Protein 3ZNU (pdb70)

Solvent-accessible surface area: 42369 Å² total; per-residue (Å²): 53,25,0,9,0,72,1,49,14,105,35,21,141,111,30,69,108,137,68,58,100,134,35,73,59,55,19,113,59,71,3,124,58,8,17,98,129,35,46,5,72,3,3,1,17,6,5,1,80,46,0,12,1,0,0,0,51,4,122,35,1,49,53,0,16,119,14,0,108,51,4,37,14,27,101,46,26,75,4,78,30,34,3,4,4,93,16,92,15,30,39,55,83,37,44,17,0,8,0,69,0,48,14,105,36,24,152,119,15,76,104,182,93,44,95,152,27,84,63,49,19,111,58,72,4,123,50,3,16,109,112,35,44,5,67,34,3,1,13,7,6,1,82,56,0,11,1,0,0,0,44,3,113,31,3,64,55,0,10,112,14,0,99,52,5,34,14,29,101,35,25,73,4,80,29,34,3,5,3,80,16,83,15,39,38,60,181,56,43,16,0,8,0,74,3,65,12,98,35,34,146,121,10,71,82,167,61,43,106,126,20,92,54,54,19,119,60,75,5,123,50,3,16,110,114,36,42,4,67,31,3,2,16,22,2,2,79,71,1,14,1,0,0,0,45,3,120,28,2,62,56,0,9,111,13,0,96,51,4,34,17,28,100,40,25,72,4,79,28,43,4,6,2,80,23,82,12,38,38,59,178,51,52,18,0,8,0,77,2,56,11,99,32,18,154,109,21,76,88,137,79,43,100,152,32,92,65,55,19,121,59,76,5,120,50,3,15,108,114,30,42,6,71,5,2,2,21,18,2,3,79,61,4,14,0,0,0,0,51,4,127,31,2,62,51,0,8,108,14,0,98,51,4,35,15,28,98,47,25,74,4,80,29,44,6,2,2,92,18,90,12,29,45,58,112,33,49,22,0,7,0,77,1,52,13,93,35,30,121,139,24,84,104,184,88,47,70,144,25,84,48,56,21,119,60,78,4,118,52,4,15,107,108,32,43,5,77,2,3,0,14,8,7,1,80,52,2,13,0,0,0,0,51,5,123,32,1,62,50,0,9,108,13,0,93,58,4,34,15,23,77,35,27,77,4,76,26,42,5,4,2,94,21,89,14,30,39,58,114,31,49,21,0,8,0,69,0,50,14,98,30,12,153,117,34,59,107,173,59,49,124,150,33,82,61,49,19,117,58,70,4,120,51,5,16,110,112,32,44,4,75,11,4,20,13,8,6,1,74,55,2,10,1,0,0,0,52,2,116,26,2,62,52,0,19,104,13,0,157,34,2,36,14,37,96,52,26,72,5,78,28,35,4,3,2,91,13,88,14,27,44,60,121,33,52,17,0,8,0,68,0,46,14,100,34,29,135,130,32,69,107,180,78,42,107,158,37,60,63,48,20,115,61,76,4,118,62,8,16,102,132,36,46,5,76,4,3,0,16,6,7,1,80,54,0,12,1,0,0,0,51,3,130,32,3,49,52,0,15,119,14,0,103,54,4,35,14,28,97,30,26,74,4,80,29,44,5,3,2,94,20,93,14,27,37,58,86,36,52,46,0,8,0,73,2,52,13,99,34,15,153,127,22,63,106,166,76,39,110,138,34,70,64,54,20,117,58,77,4,141,63,3,14,105,128,10,53,4,89,42,4,21,20,20,2,2,76,58,5,14,1,0,0,0,46,8,113,26,2,63,67,0,10,111,13,0,97,54,4,34,15,28,97,39,26,74,4,81,31,42,5,4,1,114,21,91,13,63,26,111,48,36,0,6,0,74,2,61,12,96,35,28,156,115,12,76,105,162,61,43,124,127,21,89,64,57,19,117,55,76,4,125,51,4,15,105,117,33,44,4,109,9,3,0,18,19,2,2,80,57,5,12,1,0,0,0,47,3,117,30,3,64,55,0,11,110,13,0,91,54,3,36,15,29,101,42,26,75,4,78,27,43,4,4,2,119,19,88,13,79,78,47,35,0,8,0,71,1,64,22,99,28,11,172,133,30,89,104,134,82,45,104,117,33,88,62,54,20,118,59,74,4,120,52,4,16,114,112,33,42,5,93,38,3,22,25,8,6,2,86,85,2,13,1,0,0,0,44,4,126,28,2,62,53,0,11,110,14,0,89,52,4,36,14,25,95,40,26,83,4,78,24,34,3,6,3,117,17,84,14,83,86

Nearest PDB structures (foldseek):
  3znu-assembly1_I  TM=1.010E+00  e=1.696E-18  Rhodococcus opacus
  4fpi-assembly1_C  TM=9.946E-01  e=2.366E-18  Rhodococcus opacus
  3zo7-assembly1_F  TM=9.969E-01  e=4.310E-18  Rhodococcus opacus
  3znj-assembly3_9  TM=1.002E+00  e=6.871E-18  Rhodococcus opacus
  3znj-assembly1_3  TM=9.911E-01  e=7.345E-18  Rhodococcus opacus

Secondary structure (DSSP, 8-state):
-EEEEEEEE---TT--HHHHHHHHHHHHHHHHHHHHTTSEEEEEEETTSSEEEEEEE-SSHHHHHHHHHTSTTGGGEEEEEEEEE--TT--S--/-EEEEEEEE---TT--HHHHHHHHHHHHHHHHHHHHHTSEEEEEEETTSSEEEEEEE-S-HHHHHHHHHHSTTGGGEEEEEEEEEE-TT--S--/-EEEEEEEE---TTS-HHHHHHHHHHHHHHHHHHHHHTSEEEEEEETT-SSEEEEEE-S-HHHHHHHHHTSTTGGGEEEEEEEEE--TT--S--/-EEEEEEEE---TT--HHHHHHHHHHHHHHHHHHHHHTSEEEEEEETTSSEEEEEEE-S-HHHHHHHHHHSTTGGGEEEEEEEEEE-TT--S--/-EEEEEEEE---TT--HHHHHHHHHHHHHHHHHHHHHTSEEEEEEETTSSEEEEEEE-S-HHHHHHHHHTSTTGGGEEEEEEEEEE-TT--S--/-EEEEEEEE---TT--HHHHHHHHHHHHHHHHHHHHHTSEEEEEEETTSSEEEEEEE-S-HHHHHHHHHHSTTGGGEEEEEEEEEE-TT--S--/-EEEEEEEE---TT--HHHHHHHHHHHHHHHHHHHHTTSEEEEEEETTSSEEEEEEE-SSHHHHHHHHHTSTTGGGEEEEEEEEE--TT--S--/-EEEEEEEE---TTS-HHHHHHHHHHHHHHHHHHHHHTSEEEEEEETTSSEEEEEEE-S-HHHHHHHHHHSTTGGGEEEEEEEEEE-TT---/-EEEEEEEE---TTS-HHHHHHHHHHHHHHHHHHHHHTSEEEEEEETTSSEEEEEEE-SSHHHHHHHHHHSTTGGGEEEEEEEEE--TT--/-EEEEEEEE---TT--HHHHHHHHHHHHHHHHHHHHHTSEEEEEEETTSSEEEEEEE-S-HHHHHHHHHTSTTGGGEEEEEEEEEE-TT--

Radius of gyration: 29.36 Å; Cα contacts (8 Å, |Δi|>4): 1779; chains: 10; bounding box: 72×72×75 Å

InterPro domains:
  IPR003464 Muconolactone delta-isomerase [PIRSF001486] (1-92)
  IPR011008 Dimeric alpha-beta barrel [SSF54909] (1-91)
  IPR026029 Muconolactone isomerase domain [PF02426] (1-89)

Structure (mmCIF, N/CA/C/O backbone):
data_3ZNU
#
_entry.id   3ZNU
#
_cell.length_a   78.242
_cell.length_b   103.574
_cell.length_c   141.667
_cell.angle_alpha   90.00
_cell.angle_beta   90.00
_cell.angle_gamma   90.00
#
_symmetry.space_group_name_H-M   'P 21 21 21'
#
loop_
_entity.id
_entity.type
_entity.pdbx_description
1 polymer '5-CHLOROMUCONOLACTONE DEHALOGENASE'
2 non-polymer 'CHLORIDE ION'
3 non-polymer 1,2-ETHANEDIOL
4 non-polymer 'MAGNESIUM ION'
5 water water
#
loop_
_atom_site.group_PDB
_atom_site.id
_atom_site.type_symbol
_atom_site.label_atom_id
_atom_site.label_alt_id
_atom_site.label_comp_id
_atom_site.label_asym_id
_atom_site.label_entity_id
_atom_site.label_seq_id
_atom_site.pdbx_PDB_ins_code
_atom_site.Cartn_x
_atom_site.Cartn_y
_atom_site.Cartn_z
_atom_site.occupancy
_atom_site.B_iso_or_equiv
_atom_site.auth_seq_id
_atom_site.auth_comp_id
_atom_site.auth_asym_id
_atom_site.auth_atom_id
_atom_site.pdbx_PDB_model_num
ATOM 1 N N . MET A 1 1 ? 33.551 70.888 2.411 1.00 21.20 1 MET A N 1
ATOM 2 C CA . MET A 1 1 ? 34.791 70.024 2.443 1.00 20.41 1 MET A CA 1
ATOM 3 C C . MET A 1 1 ? 34.571 69.215 3.764 1.00 14.98 1 MET A C 1
ATOM 4 O O . MET A 1 1 ? 34.269 69.771 4.819 1.00 12.93 1 MET A O 1
ATOM 20 N N . LEU A 1 2 ? 34.769 67.912 3.701 1.00 11.97 2 LEU A N 1
ATOM 21 C CA . LEU A 1 2 ? 34.671 67.041 4.856 1.00 14.44 2 LEU A CA 1
ATOM 22 C C . LEU A 1 2 ? 36.044 66.694 5.412 1.00 11.23 2 LEU A C 1
ATOM 23 O O . LEU A 1 2 ? 37.010 66.477 4.675 1.00 11.57 2 LEU A O 1
ATOM 39 N N . TYR A 1 3 ? 36.092 66.642 6.721 1.00 9.35 3 TYR A N 1
ATOM 40 C CA . TYR A 1 3 ? 37.273 66.225 7.437 1.00 10.65 3 TYR A CA 1
ATOM 41 C C . TYR A 1 3 ? 36.945 65.217 8.521 1.00 13.60 3 TYR A C 1
ATOM 42 O O . TYR A 1 3 ? 36.038 65.436 9.325 1.00 12.76 3 TYR A O 1
ATOM 60 N N . LEU A 1 4 ? 37.716 64.141 8.585 1.00 10.22 4 LEU A N 1
ATOM 61 C CA . LEU A 1 4 ? 37.622 63.220 9.698 1.00 9.87 4 LEU A CA 1
ATOM 62 C C . LEU A 1 4 ? 38.561 63.708 10.798 1.00 12.13 4 LEU A C 1
ATOM 63 O O . LEU A 1 4 ? 39.738 63.963 10.548 1.00 12.10 4 LEU A O 1
ATOM 79 N N . VAL A 1 5 ? 38.058 63.843 12.026 1.00 9.04 5 VAL A N 1
ATOM 80 C CA . VAL A 1 5 ? 38.834 64.430 13.105 1.00 9.92 5 VAL A CA 1
ATOM 81 C C . VAL A 1 5 ? 38.739 63.502 14.299 1.00 12.23 5 VAL A C 1
ATOM 82 O O . VAL A 1 5 ? 37.620 63.142 14.720 1.00 12.68 5 VAL A O 1
ATOM 95 N N . ARG A 1 6 ? 39.888 63.096 14.823 1.00 10.72 6 ARG A N 1
ATOM 96 C CA . ARG A 1 6 ? 39.953 62.356 16.090 1.00 10.36 6 ARG A CA 1
ATOM 97 C C . ARG A 1 6 ? 40.385 63.305 17.178 1.00 11.05 6 ARG A C 1
ATOM 98 O O . ARG A 1 6 ? 41.333 64.090 16.979 1.00 11.61 6 ARG A O 1
ATOM 119 N N . MET A 1 7 ? 39.709 63.247 18.343 1.00 10.74 7 MET A N 1
ATOM 120 C CA . MET A 1 7 ? 40.107 64.062 19.483 1.00 12.29 7 MET A CA 1
ATOM 121 C C . MET A 1 7 ? 40.212 63.187 20.718 1.00 13.76 7 MET A C 1
ATOM 122 O O . MET A 1 7 ? 39.330 62.365 20.943 1.00 13.95 7 MET A O 1
ATOM 136 N N . THR A 1 8 ? 41.312 63.321 21.465 1.00 11.42 8 THR A N 1
ATOM 137 C CA . THR A 1 8 ? 41.406 62.633 22.747 1.00 9.27 8 THR A CA 1
ATOM 138 C C . THR A 1 8 ? 41.554 63.728 23.797 1.00 14.44 8 THR A C 1
ATOM 139 O O . THR A 1 8 ? 42.226 64.728 23.584 1.00 15.81 8 THR A O 1
ATOM 150 N N . VAL A 1 9 ? 40.850 63.525 24.898 1.00 14.19 9 VAL A N 1
ATOM 151 C CA . VAL A 1 9 ? 40.722 64.544 25.933 1.00 11.52 9 VAL A CA 1
ATOM 152 C C . VAL A 1 9 ? 41.587 64.175 27.146 1.00 18.17 9 VAL A C 1
ATOM 153 O O . VAL A 1 9 ? 41.450 63.062 27.683 1.00 15.99 9 VAL A O 1
ATOM 166 N N . ASN A 1 10 ? 42.484 65.080 27.573 1.00 13.53 10 ASN A N 1
ATOM 167 C CA . ASN A 1 10 ? 43.257 64.900 28.817 1.00 14.48 10 ASN A CA 1
ATOM 168 C C . ASN A 1 10 ? 43.095 66.104 29.739 1.00 16.74 10 ASN A C 1
ATOM 169 O O . ASN A 1 10 ? 43.875 67.047 29.708 1.00 16.93 10 ASN A O 1
ATOM 180 N N . LEU A 1 11 ? 42.040 66.074 30.526 1.00 15.71 11 LEU A N 1
ATOM 181 C CA . LEU A 1 11 ? 41.756 67.195 31.428 1.00 18.93 11 LEU A CA 1
ATOM 182 C C . LEU A 1 11 ? 42.774 67.222 32.544 1.00 23.57 11 LEU A C 1
ATOM 183 O O . LEU A 1 11 ? 43.216 66.186 33.035 1.00 21.06 11 LEU A O 1
ATOM 199 N N . PRO A 1 12 ? 43.164 68.426 32.962 1.00 21.37 12 PRO A N 1
ATOM 200 C CA . PRO A 1 12 ? 44.109 68.546 34.068 1.00 25.79 12 PRO A CA 1
ATOM 201 C C . PRO A 1 12 ? 43.617 67.827 35.316 1.00 21.28 12 PRO A C 1
ATOM 202 O O . PRO A 1 12 ? 42.439 67.930 35.660 1.00 21.83 12 PRO A O 1
ATOM 213 N N . ARG A 1 13 ? 44.515 67.124 35.992 1.00 23.74 13 ARG A N 1
ATOM 214 C CA . ARG A 1 13 ? 44.147 66.395 37.194 1.00 30.87 13 ARG A CA 1
ATOM 215 C C . ARG A 1 13 ? 43.694 67.334 38.306 1.00 28.89 13 ARG A C 1
ATOM 216 O O . ARG A 1 13 ? 42.877 66.966 39.158 1.00 34.82 13 ARG A O 1
ATOM 237 N N . ASN A 1 14 ? 44.165 68.572 38.266 1.00 20.95 14 ASN A N 1
ATOM 238 C CA . ASN A 1 14 ? 43.844 69.489 39.359 1.00 29.00 14 ASN A CA 1
ATOM 239 C C . ASN A 1 14 ? 42.553 70.301 39.230 1.00 28.36 14 ASN A C 1
ATOM 240 O O . ASN A 1 14 ? 42.284 71.149 40.082 1.00 30.03 14 ASN A O 1
ATOM 251 N N . LEU A 1 15 ? 41.749 70.067 38.193 1.00 26.12 15 LEU A N 1
ATOM 252 C CA . LEU A 1 15 ? 40.454 70.743 38.104 1.00 24.84 15 LEU A CA 1
ATOM 253 C C . LEU A 1 15 ? 39.578 70.286 39.241 1.00 26.07 15 LEU A C 1
ATOM 254 O O . LEU A 1 15 ? 39.463 69.087 39.486 1.00 29.74 15 LEU A O 1
ATOM 270 N N . ASP A 1 16 ? 38.945 71.226 39.941 1.00 23.92 16 ASP A N 1
ATOM 271 C CA . ASP A 1 16 ? 38.031 70.824 41.004 1.00 23.05 16 ASP A CA 1
ATOM 272 C C . ASP A 1 16 ? 36.680 70.485 40.379 1.00 17.06 16 ASP A C 1
ATOM 273 O O . ASP A 1 16 ? 36.438 70.758 39.191 1.00 19.22 16 ASP A O 1
ATOM 282 N N . PRO A 1 17 ? 35.804 69.830 41.146 1.00 22.08 17 PRO A N 1
ATOM 283 C CA . PRO A 1 17 ? 34.556 69.344 40.566 1.00 19.29 17 PRO A CA 1
ATOM 284 C C . PRO A 1 17 ? 33.732 70.416 39.849 1.00 23.35 17 PRO A C 1
ATOM 285 O O . PRO A 1 17 ? 33.200 70.115 38.786 1.00 20.44 17 PRO A O 1
ATOM 296 N N . ARG A 1 18 ? 33.624 71.614 40.412 1.00 18.42 18 ARG A N 1
ATOM 297 C CA . ARG A 1 18 ? 32.850 72.663 39.767 1.00 16.48 18 ARG A CA 1
ATOM 298 C C . ARG A 1 18 ? 33.549 73.167 38.500 1.00 17.98 18 ARG A C 1
ATOM 299 O O . ARG A 1 18 ? 32.875 73.445 37.503 1.00 18.22 18 ARG A O 1
ATOM 320 N N . GLU A 1 19 ? 34.873 73.262 38.510 1.00 16.02 19 GLU A N 1
ATOM 321 C CA . GLU A 1 19 ? 35.595 73.650 37.308 1.00 15.69 19 GLU A CA 1
ATOM 322 C C . GLU A 1 19 ? 35.334 72.638 36.210 1.00 19.05 19 GLU A C 1
ATOM 323 O O . GLU A 1 19 ? 35.126 72.983 35.048 1.00 19.34 19 GLU A O 1
ATOM 335 N N . GLU A 1 20 ? 35.391 71.361 36.574 1.00 15.63 20 GLU A N 1
ATOM 336 C CA . GLU A 1 20 ? 35.195 70.301 35.630 1.00 16.87 20 GLU A CA 1
ATOM 337 C C . GLU A 1 20 ? 33.758 70.328 35.070 1.00 16.32 20 GLU A C 1
ATOM 338 O O . GLU A 1 20 ? 33.539 70.210 33.842 1.00 16.67 20 GLU A O 1
ATOM 350 N N . GLU A 1 21 ? 32.794 70.503 35.953 1.00 15.03 21 GLU A N 1
ATOM 351 C CA . GLU A 1 21 ? 31.389 70.559 35.574 1.00 13.88 21 GLU A CA 1
ATOM 352 C C . GLU A 1 21 ? 31.145 71.714 34.598 1.00 17.05 21 GLU A C 1
ATOM 353 O O . GLU A 1 21 ? 30.499 71.539 33.553 1.00 17.79 21 GLU A O 1
ATOM 365 N N . ARG A 1 22 ? 31.676 72.887 34.922 1.00 15.27 22 ARG A N 1
ATOM 366 C CA . ARG A 1 22 ? 31.475 74.036 34.041 1.00 16.70 22 ARG A CA 1
ATOM 367 C C . ARG A 1 22 ? 32.167 73.867 32.686 1.00 15.72 22 ARG A C 1
ATOM 368 O O . ARG A 1 22 ? 31.614 74.261 31.660 1.00 17.92 22 ARG A O 1
ATOM 389 N N . LEU A 1 23 ? 33.377 73.329 32.684 1.00 15.32 23 LEU A N 1
ATOM 390 C CA . LEU A 1 23 ? 34.108 73.151 31.424 1.00 18.33 23 LEU A CA 1
ATOM 391 C C . LEU A 1 23 ? 33.361 72.172 30.504 1.00 15.35 23 LEU A C 1
ATOM 392 O O . LEU A 1 23 ? 33.212 72.413 29.282 1.00 14.55 23 LEU A O 1
ATOM 408 N N . LYS A 1 24 ? 32.908 71.062 31.079 1.00 14.30 24 LYS A N 1
ATOM 409 C CA . LYS A 1 24 ? 32.162 70.066 30.329 1.00 14.98 24 LYS A CA 1
ATOM 410 C C . LYS A 1 24 ? 30.866 70.641 29.773 1.00 16.33 24 LYS A C 1
ATOM 411 O O . LYS A 1 24 ? 30.479 70.385 28.614 1.00 15.35 24 LYS A O 1
ATOM 430 N N . ALA A 1 25 ? 30.208 71.466 30.581 1.00 14.69 25 ALA A N 1
ATOM 431 C CA . ALA A 1 25 ? 28.971 72.087 30.159 1.00 15.40 25 ALA A CA 1
ATOM 432 C C . ALA A 1 25 ? 29.212 73.040 28.993 1.00 14.34 25 ALA A C 1
ATOM 433 O O . ALA A 1 25 ? 28.440 73.075 28.027 1.00 15.25 25 ALA A O 1
ATOM 440 N N . SER A 1 26 ? 30.285 73.817 29.101 1.00 14.03 26 SER A N 1
ATOM 441 C CA . SER A 1 26 ? 30.635 74.774 28.049 1.00 12.20 26 SER A CA 1
ATOM 442 C C . SER A 1 26 ? 30.981 74.052 26.749 1.00 13.41 26 SER A C 1
ATOM 443 O O . SER A 1 26 ? 30.624 74.524 25.673 1.00 15.25 26 SER A O 1
ATOM 451 N N . GLU A 1 27 ? 31.736 72.966 26.853 1.00 13.52 27 GLU A N 1
ATOM 452 C CA . GLU A 1 27 ? 32.110 72.166 25.696 1.00 12.17 27 GLU A CA 1
ATOM 453 C C . GLU A 1 27 ? 30.855 71.602 25.020 1.00 14.31 27 GLU A C 1
ATOM 454 O O . GLU A 1 27 ? 30.722 71.683 23.801 1.00 12.91 27 GLU A O 1
ATOM 466 N N . LYS A 1 28 ? 29.934 71.060 25.809 1.00 13.38 28 LYS A N 1
ATOM 467 C CA . LYS A 1 28 ? 28.711 70.484 25.276 1.00 14.19 28 LYS A CA 1
ATOM 468 C C . LYS A 1 28 ? 27.876 71.534 24.554 1.00 14.42 28 LYS A C 1
ATOM 469 O O . LYS A 1 28 ? 27.321 71.266 23.503 1.00 14.88 28 LYS A O 1
ATOM 488 N N . ALA A 1 29 ? 27.789 72.739 25.119 1.00 13.50 29 ALA A N 1
ATOM 489 C CA . ALA A 1 29 ? 27.006 73.803 24.520 1.00 13.13 29 ALA A CA 1
ATOM 490 C C . ALA A 1 29 ? 27.629 74.273 23.222 1.00 13.33 29 ALA A C 1
ATOM 491 O O . ALA A 1 29 ? 26.915 74.612 22.266 1.00 14.54 29 ALA A O 1
ATOM 498 N N . ARG A 1 30 ? 28.953 74.314 23.189 1.00 14.34 30 ARG A N 1
ATOM 499 C CA . ARG A 1 30 ? 29.663 74.721 21.966 1.00 13.86 30 ARG A CA 1
ATOM 500 C C . ARG A 1 30 ? 29.466 73.674 20.883 1.00 12.93 30 ARG A C 1
ATOM 501 O O . ARG A 1 30 ? 29.148 74.022 19.739 1.00 13.75 30 ARG A O 1
ATOM 522 N N . SER A 1 31 ? 29.591 72.387 21.230 1.00 11.90 31 SER A N 1
ATOM 523 C CA . SER A 1 31 ? 29.355 71.359 20.205 1.00 12.56 31 SER A CA 1
ATOM 524 C C . SER A 1 31 ? 27.885 71.324 19.721 1.00 11.57 31 SER A C 1
ATOM 525 O O . SER A 1 31 ? 27.617 71.006 18.562 1.00 11.99 31 SER A O 1
ATOM 533 N N . ARG A 1 32 ? 26.942 71.660 20.588 1.00 13.01 32 ARG A N 1
ATOM 534 C CA . ARG A 1 32 ? 25.542 71.736 20.185 1.00 10.90 32 ARG A CA 1
ATOM 535 C C . ARG A 1 32 ? 25.369 72.753 19.065 1.00 13.25 32 ARG A C 1
ATOM 536 O O . ARG A 1 32 ? 24.751 72.466 18.044 1.00 15.71 32 ARG A O 1
ATOM 557 N N . THR A 1 33 ? 25.876 73.961 19.281 1.00 14.17 33 THR A N 1
ATOM 558 C CA . THR A 1 33 ? 25.760 75.037 18.301 1.00 12.53 33 THR A CA 1
ATOM 559 C C . THR A 1 33 ? 26.373 74.630 16.977 1.00 13.62 33 THR A C 1
ATOM 560 O O . THR A 1 33 ? 25.758 74.831 15.911 1.00 14.95 33 THR A O 1
ATOM 571 N N . LEU A 1 34 ? 27.573 74.058 17.034 1.00 13.64 34 LEU A N 1
ATOM 572 C CA . LEU A 1 34 ? 28.267 73.669 15.815 1.00 11.88 34 LEU A CA 1
ATOM 573 C C . LEU A 1 34 ? 27.541 72.573 15.067 1.00 12.37 34 LEU A C 1
ATOM 574 O O . LEU A 1 34 ? 27.621 72.507 13.835 1.00 12.88 34 LEU A O 1
ATOM 590 N N . GLN A 1 35 ? 26.899 71.665 15.793 1.00 12.56 35 GLN A N 1
ATOM 591 C CA . GLN A 1 35 ? 26.101 70.629 15.136 1.00 12.06 35 GLN A CA 1
ATOM 592 C C . GLN A 1 35 ? 24.817 71.217 14.522 1.00 13.99 35 GLN A C 1
ATOM 593 O O . GLN A 1 35 ? 24.453 70.856 13.396 1.00 15.83 35 GLN A O 1
ATOM 607 N N . GLU A 1 36 ? 24.163 72.130 15.231 1.00 14.42 36 GLU A N 1
ATOM 608 C CA . GLU A 1 36 ? 22.938 72.749 14.768 1.00 13.97 36 GLU A CA 1
ATOM 609 C C . GLU A 1 36 ? 23.199 73.572 13.499 1.00 18.02 36 GLU A C 1
ATOM 610 O O . GLU A 1 36 ? 22.322 73.672 12.657 1.00 15.85 36 GLU A O 1
ATOM 622 N N . GLN A 1 37 ? 24.386 74.189 13.430 1.00 13.48 37 GLN A N 1
ATOM 623 C CA A GLN A 1 37 ? 24.687 75.050 12.285 0.50 27.43 37 GLN A CA 1
ATOM 624 C CA B GLN A 1 37 ? 24.883 75.046 12.330 0.50 10.76 37 GLN A CA 1
ATOM 625 C C . GLN A 1 37 ? 25.329 74.255 11.133 1.00 18.67 37 GLN A C 1
ATOM 626 O O . GLN A 1 37 ? 25.539 74.806 10.033 1.00 23.27 37 GLN A O 1
ATOM 653 N N . GLY A 1 38 ? 25.579 72.968 11.364 1.00 16.17 38 GLY A N 1
ATOM 654 C CA . GLY A 1 38 ? 25.968 72.040 10.320 1.00 20.24 38 GLY A CA 1
ATOM 655 C C . GLY A 1 38 ? 27.462 71.824 10.145 1.00 18.99 38 GLY A C 1
ATOM 656 O O . GLY A 1 38 ? 27.847 70.915 9.403 1.00 17.92 38 GLY A O 1
ATOM 660 N N . GLN A 1 39 ? 28.299 72.615 10.816 1.00 14.76 39 GLN A N 1
ATOM 661 C CA . GLN A 1 39 ? 29.736 72.445 10.656 1.00 12.50 39 GLN A CA 1
ATOM 662 C C . GLN A 1 39 ? 30.231 71.136 11.293 1.00 14.47 39 GLN A C 1
ATOM 663 O O . GLN A 1 39 ? 31.174 70.531 10.795 1.00 15.69 39 GLN A O 1
ATOM 677 N N . TRP A 1 40 ? 29.624 70.751 12.404 1.00 12.31 40 TRP A N 1
ATOM 678 C CA . TRP A 1 40 ? 30.011 69.524 13.099 1.00 10.47 40 TRP A CA 1
ATOM 679 C C . TRP A 1 40 ? 28.959 68.500 12.646 1.00 12.19 40 TRP A C 1
ATOM 680 O O . TRP A 1 40 ? 27.829 68.453 13.166 1.00 14.97 40 TRP A O 1
ATOM 701 N N . ARG A 1 41 ? 29.278 67.748 11.597 1.00 10.22 41 ARG A N 1
ATOM 702 C CA . ARG A 1 41 ? 28.271 66.966 10.899 1.00 9.39 41 ARG A CA 1
ATOM 703 C C . ARG A 1 41 ? 27.976 65.639 11.599 1.00 12.82 41 ARG A C 1
ATOM 704 O O . ARG A 1 41 ? 26.789 65.277 11.777 1.00 13.00 41 ARG A O 1
ATOM 725 N N . TYR A 1 42 ? 29.016 64.916 11.966 1.00 12.20 42 TYR A N 1
ATOM 726 C CA . TYR A 1 42 ? 28.881 63.660 12.705 1.00 14.11 42 TYR A CA 1
ATOM 727 C C . TYR A 1 42 ? 29.768 63.671 13.923 1.00 12.40 42 TYR A C 1
ATOM 728 O O . TYR A 1 42 ? 30.851 64.276 13.933 1.00 10.29 42 TYR A O 1
ATOM 746 N N . LEU A 1 43 ? 29.288 63.014 14.983 1.00 12.27 43 LEU A N 1
ATOM 747 C CA . LEU A 1 43 ? 30.000 62.966 16.266 1.00 10.16 43 LEU A CA 1
ATOM 748 C C . LEU A 1 43 ? 29.734 61.636 16.942 1.00 12.39 43 LEU A C 1
ATOM 749 O O . LEU A 1 43 ? 28.567 61.304 17.201 1.00 14.18 43 LEU A O 1
ATOM 765 N N . TRP A 1 44 ? 30.794 60.881 17.224 1.00 11.17 44 TRP A N 1
ATOM 766 C CA . TRP A 1 44 ? 30.686 59.628 17.942 1.00 11.02 44 TRP A CA 1
ATOM 767 C C . TRP A 1 44 ? 31.680 59.552 19.086 1.00 10.87 44 TRP A C 1
ATOM 768 O O . TRP A 1 44 ? 32.750 60.148 19.062 1.00 12.55 44 TRP A O 1
ATOM 789 N N . ARG A 1 45 ? 31.350 58.770 20.104 1.00 11.89 45 ARG A N 1
ATOM 790 C CA . ARG A 1 45 ? 32.319 58.510 21.167 1.00 10.62 45 ARG A CA 1
ATOM 791 C C . ARG A 1 45 ? 33.269 57.360 20.814 1.00 14.53 45 ARG A C 1
ATOM 792 O O . ARG A 1 45 ? 32.834 56.339 20.292 1.00 13.61 45 ARG A O 1
ATOM 813 N N . THR A 1 46 ? 34.562 57.530 21.117 1.00 11.47 46 THR A N 1
ATOM 814 C CA . THR A 1 46 ? 35.530 56.450 21.016 1.00 13.31 46 THR A CA 1
ATOM 815 C C . THR A 1 46 ? 35.332 55.499 22.196 1.00 12.32 46 THR A C 1
ATOM 816 O O . THR A 1 46 ? 35.625 55.840 23.326 1.00 15.18 46 THR A O 1
ATOM 827 N N . THR A 1 47 ? 34.805 54.309 21.912 1.00 13.67 47 THR A N 1
ATOM 828 C CA . THR A 1 47 ? 34.399 53.409 22.967 1.00 10.46 47 THR A CA 1
ATOM 829 C C . THR A 1 47 ? 35.558 53.076 23.905 1.00 13.26 47 THR A C 1
ATOM 830 O O . THR A 1 47 ? 36.646 52.640 23.474 1.00 14.65 47 THR A O 1
ATOM 841 N N . GLY A 1 48 ? 35.306 53.254 25.197 1.00 14.21 48 GLY A N 1
ATOM 842 C CA . GLY A 1 48 ? 36.301 53.029 26.228 1.00 14.95 48 GLY A CA 1
ATOM 843 C C . GLY A 1 48 ? 37.322 54.134 26.472 1.00 15.22 48 GLY A C 1
ATOM 844 O O . GLY A 1 48 ? 38.219 53.955 27.274 1.00 17.25 48 GLY A O 1
ATOM 848 N N . LYS A 1 49 ? 37.182 55.264 25.778 1.00 14.15 49 LYS A N 1
ATOM 849 C CA . LYS A 1 49 ? 38.174 56.325 25.884 1.00 14.07 49 LYS A CA 1
ATOM 850 C C . LYS A 1 49 ? 37.503 57.681 25.944 1.00 15.07 49 LYS A C 1
ATOM 851 O O . LYS A 1 49 ? 36.388 57.845 25.442 1.00 15.51 49 LYS A O 1
ATOM 870 N N . TYR A 1 50 ? 38.164 58.649 26.578 1.00 15.39 50 TYR A N 1
ATOM 871 C CA . TYR A 1 50 ? 37.621 59.982 26.649 1.00 12.44 50 TYR A CA 1
ATOM 872 C C . TYR A 1 50 ? 38.002 60.736 25.387 1.00 12.55 50 TYR A C 1
ATOM 873 O O . TYR A 1 50 ? 39.056 61.364 25.306 1.00 14.52 50 TYR A O 1
ATOM 891 N N . GLY A 1 51 ? 37.168 60.582 24.365 1.00 14.36 51 GLY A N 1
ATOM 892 C CA . GLY A 1 51 ? 37.498 61.138 23.079 1.00 14.37 51 GLY A CA 1
ATOM 893 C C . GLY A 1 51 ? 36.367 61.001 22.116 1.00 14.56 51 GLY A C 1
ATOM 894 O O . GLY A 1 51 ? 35.290 60.505 22.459 1.00 14.53 51 GLY A O 1
ATOM 898 N N . ASN A 1 52 ? 36.607 61.411 20.889 1.00 11.83 52 ASN A N 1
ATOM 899 C CA . ASN A 1 52 ? 35.560 61.342 19.879 1.00 11.72 52 ASN A CA 1
ATOM 900 C C . ASN A 1 52 ? 36.164 61.180 18.496 1.00 11.27 52 ASN A C 1
ATOM 901 O O . ASN A 1 52 ? 37.325 61.467 18.283 1.00 11.37 52 ASN A O 1
ATOM 912 N N . ILE A 1 53 ? 35.358 60.665 17.586 1.00 10.88 53 ILE A N 1
ATOM 913 C CA . ILE A 1 53 ? 35.591 60.694 16.144 1.00 9.15 53 ILE A CA 1
ATOM 914 C C . ILE A 1 53 ? 34.484 61.548 15.595 1.00 11.02 53 ILE A C 1
ATOM 915 O O . ILE A 1 53 ? 33.296 61.357 15.929 1.00 12.07 53 ILE A O 1
ATOM 931 N N . SER A 1 54 ? 34.872 62.535 14.790 1.00 9.49 54 SER A N 1
ATOM 932 C CA . SER A 1 54 ? 33.964 63.503 14.228 1.00 9.45 54 SER A CA 1
ATOM 933 C C . SER A 1 54 ? 34.167 63.678 12.735 1.00 10.50 54 SER A C 1
ATOM 934 O O . SER A 1 54 ? 35.257 63.437 12.223 1.00 10.28 54 SER A O 1
ATOM 942 N N . VAL A 1 55 ? 33.119 64.141 12.065 1.00 9.44 55 VAL A N 1
ATOM 943 C CA . VAL A 1 55 ? 33.235 64.607 10.681 1.00 8.88 55 VAL A CA 1
ATOM 944 C C . VAL A 1 55 ? 32.791 66.061 10.680 1.00 11.91 55 VAL A C 1
ATOM 945 O O . VAL A 1 55 ? 31.672 66.373 11.080 1.00 11.12 55 VAL A O 1
ATOM 958 N N . PHE A 1 56 ? 33.678 66.935 10.245 1.00 11.08 56 PHE A N 1
ATOM 959 C CA . PHE A 1 56 ? 33.341 68.340 10.092 1.00 9.51 56 PHE A CA 1
ATOM 960 C C . PHE A 1 56 ? 33.117 68.651 8.635 1.00 15.93 56 PHE A C 1
ATOM 961 O O . PHE A 1 56 ? 33.738 68.020 7.779 1.00 13.25 56 PHE A O 1
ATOM 978 N N . ASP A 1 57 ? 32.226 69.616 8.363 1.00 11.11 57 ASP A N 1
ATOM 979 C CA . ASP A 1 57 ? 31.874 70.016 7.020 1.00 10.80 57 ASP A CA 1
ATOM 980 C C . ASP A 1 57 ? 31.966 71.535 6.975 1.00 15.84 57 ASP A C 1
ATOM 981 O O . ASP A 1 57 ? 31.047 72.224 7.477 1.00 14.99 57 ASP A O 1
ATOM 990 N N . VAL A 1 58 ? 33.068 72.050 6.418 1.00 12.97 58 VAL A N 1
ATOM 991 C CA . VAL A 1 58 ? 33.347 73.472 6.413 1.00 11.89 58 VAL A CA 1
ATOM 992 C C . VAL A 1 58 ? 33.853 73.892 5.044 1.00 13.71 58 VAL A C 1
ATOM 993 O O . VAL A 1 58 ? 34.132 73.041 4.213 1.00 15.42 58 VAL A O 1
ATOM 1006 N N . ASN A 1 59 ? 33.994 75.195 4.833 1.00 12.75 59 ASN A N 1
ATOM 1007 C CA . ASN A 1 59 ? 34.398 75.719 3.523 1.00 12.37 59 ASN A CA 1
ATOM 1008 C C . ASN A 1 59 ? 35.881 76.020 3.369 1.00 12.20 59 ASN A C 1
ATOM 1009 O O . ASN A 1 59 ? 36.325 76.370 2.288 1.00 17.13 59 ASN A O 1
ATOM 1020 N N . SER A 1 60 ? 36.662 75.855 4.430 1.00 12.40 60 SER A N 1
ATOM 1021 C CA . SER A 1 60 ? 38.129 76.054 4.323 1.00 11.92 60 SER A CA 1
ATOM 1022 C C . SER A 1 60 ? 38.832 75.428 5.505 1.00 11.48 60 SER A C 1
ATOM 1023 O O . SER A 1 60 ? 38.197 75.183 6.551 1.00 12.23 60 SER A O 1
ATOM 1031 N N . HIS A 1 61 ? 40.141 75.149 5.337 1.00 11.53 61 HIS A N 1
ATOM 1032 C CA . HIS A 1 61 ? 40.959 74.660 6.439 1.00 12.36 61 HIS A CA 1
ATOM 1033 C C . HIS A 1 61 ? 40.901 75.662 7.570 1.00 11.95 61 HIS A C 1
ATOM 1034 O O . HIS A 1 61 ? 40.809 75.294 8.735 1.00 13.26 61 HIS A O 1
ATOM 1049 N N . ASP A 1 62 ? 41.014 76.944 7.243 1.00 11.17 62 ASP A N 1
ATOM 1050 C CA . ASP A 1 62 ? 40.968 77.956 8.278 1.00 12.17 62 ASP A CA 1
ATOM 1051 C C . ASP A 1 62 ? 39.683 78.000 9.113 1.00 13.07 62 ASP A C 1
ATOM 1052 O O . ASP A 1 62 ? 39.742 78.225 10.330 1.00 14.07 62 ASP A O 1
ATOM 1061 N N . GLU A 1 63 ? 38.551 77.769 8.467 1.00 12.25 63 GLU A N 1
ATOM 1062 C CA . GLU A 1 63 ? 37.293 77.655 9.189 1.00 12.84 63 GLU A CA 1
ATOM 1063 C C . GLU A 1 63 ? 37.362 76.494 10.199 1.00 10.86 63 GLU A C 1
ATOM 1064 O O . GLU A 1 63 ? 36.930 76.642 11.339 1.00 15.07 63 GLU A O 1
ATOM 1076 N N . LEU A 1 64 ? 37.866 75.333 9.768 1.00 10.49 64 LEU A N 1
ATOM 1077 C CA . LEU A 1 64 ? 37.985 74.212 10.706 1.00 10.63 64 LEU A CA 1
ATOM 1078 C C . LEU A 1 64 ? 38.932 74.555 11.853 1.00 10.54 64 LEU A C 1
ATOM 1079 O O . LEU A 1 64 ? 38.625 74.307 13.014 1.00 12.64 64 LEU A O 1
ATOM 1095 N N . HIS A 1 65 ? 40.070 75.169 11.518 1.00 11.08 65 HIS A N 1
ATOM 1096 C CA . HIS A 1 65 ? 41.055 75.503 12.503 1.00 11.33 65 HIS A CA 1
ATOM 1097 C C . HIS A 1 65 ? 40.470 76.450 13.587 1.00 10.69 65 HIS A C 1
ATOM 1098 O O . HIS A 1 65 ? 40.598 76.195 14.797 1.00 12.16 65 HIS A O 1
ATOM 1113 N N . GLU A 1 66 ? 39.764 77.483 13.156 1.00 12.68 66 GLU A N 1
ATOM 1114 C CA . GLU A 1 66 ? 39.155 78.396 14.129 1.00 13.44 66 GLU A CA 1
ATOM 1115 C C . GLU A 1 66 ? 38.104 77.721 14.991 1.00 14.79 66 GLU A C 1
ATOM 1116 O O . GLU A 1 66 ? 37.975 78.022 16.187 1.00 16.21 66 GLU A O 1
ATOM 1128 N N . ILE A 1 67 ? 37.352 76.798 14.405 1.00 12.27 67 ILE A N 1
ATOM 1129 C CA . ILE A 1 67 ? 36.322 76.072 15.152 1.00 13.07 67 ILE A CA 1
ATOM 1130 C C . ILE A 1 67 ? 37.004 75.201 16.207 1.00 12.89 67 ILE A C 1
ATOM 1131 O O . ILE A 1 67 ? 36.581 75.184 17.364 1.00 13.61 67 ILE A O 1
ATOM 1147 N N . LEU A 1 68 ? 38.055 74.481 15.843 1.00 11.66 68 LEU A N 1
ATOM 1148 C CA . LEU A 1 68 ? 38.703 73.601 16.826 1.00 10.07 68 LEU A CA 1
ATOM 1149 C C . LEU A 1 68 ? 39.338 74.462 17.940 1.00 14.19 68 LEU A C 1
ATOM 1150 O O . LEU A 1 68 ? 39.191 74.170 19.115 1.00 13.18 68 LEU A O 1
ATOM 1166 N N . TRP A 1 69 ? 40.042 75.523 17.549 1.00 12.75 69 TRP A N 1
ATOM 1167 C CA . TRP A 1 69 ? 40.680 76.409 18.528 1.00 16.29 69 TRP A CA 1
ATOM 1168 C C . TRP A 1 69 ? 39.663 77.019 19.497 1.00 20.64 69 TRP A C 1
ATOM 1169 O O . TRP A 1 69 ? 40.010 77.312 20.657 1.00 20.20 69 TRP A O 1
ATOM 1190 N N . SER A 1 70 ? 38.421 77.199 19.033 1.00 16.43 70 SER A N 1
ATOM 1191 C CA . SER A 1 70 ? 37.337 77.786 19.829 1.00 19.32 70 SER A CA 1
ATOM 1192 C C . SER A 1 70 ? 36.757 76.825 20.878 1.00 19.99 70 SER A C 1
ATOM 1193 O O . SER A 1 70 ? 35.944 77.244 21.708 1.00 18.49 70 SER A O 1
ATOM 1201 N N . LEU A 1 71 ? 37.097 75.540 20.816 1.00 15.15 71 LEU A N 1
ATOM 1202 C CA . LEU A 1 71 ? 36.465 74.593 21.715 1.00 13.64 71 LEU A CA 1
ATOM 1203 C C . LEU A 1 71 ? 37.006 74.811 23.118 1.00 13.54 71 LEU A C 1
ATOM 1204 O O . LEU A 1 71 ? 38.216 74.964 23.310 1.00 14.02 71 LEU A O 1
ATOM 1220 N N . PRO A 1 72 ? 36.109 74.830 24.099 1.00 13.47 72 PRO A N 1
ATOM 1221 C CA . PRO A 1 72 ? 36.550 74.904 25.497 1.00 14.52 72 PRO A CA 1
ATOM 1222 C C . PRO A 1 72 ? 37.604 73.876 25.847 1.00 17.10 72 PRO A C 1
ATOM 1223 O O . PRO A 1 72 ? 38.558 74.176 26.596 1.00 14.81 72 PRO A O 1
ATOM 1234 N N . PHE A 1 73 ? 37.481 72.682 25.285 1.00 14.38 73 PHE A N 1
ATOM 1235 C CA . PHE A 1 73 ? 38.435 71.613 25.562 1.00 13.48 73 PHE A CA 1
ATOM 1236 C C . PHE A 1 73 ? 39.761 71.782 24.850 1.00 14.40 73 PHE A C 1
ATOM 1237 O O . PHE A 1 73 ? 40.672 71.029 25.129 1.00 14.57 73 PHE A O 1
ATOM 1254 N N . PHE A 1 74 ? 39.890 72.715 23.897 1.00 12.48 74 PHE A N 1
ATOM 1255 C CA . PHE A 1 74 ? 41.065 72.690 23.023 1.00 13.86 74 PHE A CA 1
ATOM 1256 C C . PHE A 1 74 ? 42.447 72.549 23.683 1.00 13.22 74 PHE A C 1
ATOM 1257 O O . PHE A 1 74 ? 43.247 71.749 23.245 1.00 14.56 74 PHE A O 1
ATOM 1274 N N . PRO A 1 75 ? 42.712 73.286 24.776 1.00 14.49 75 PRO A N 1
ATOM 1275 C CA . PRO A 1 75 ? 44.032 73.170 25.420 1.00 19.11 75 PRO A CA 1
ATOM 1276 C C . PRO A 1 75 ? 44.346 71.757 25.912 1.00 19.83 75 PRO A C 1
ATOM 1277 O O . PRO A 1 75 ? 45.499 71.431 26.193 1.00 21.04 75 PRO A O 1
ATOM 1288 N N . TYR A 1 76 ? 43.303 70.944 26.041 1.00 13.04 76 TYR A N 1
ATOM 1289 C CA . TYR A 1 76 ? 43.386 69.601 26.622 1.00 14.35 76 TYR A CA 1
ATOM 1290 C C . TYR A 1 76 ? 43.213 68.505 25.587 1.00 15.94 76 TYR A C 1
ATOM 1291 O O . TYR A 1 76 ? 43.191 67.326 25.943 1.00 15.54 76 TYR A O 1
ATOM 1309 N N . LEU A 1 77 ? 43.144 68.886 24.302 1.00 12.61 77 LEU A N 1
ATOM 1310 C CA . LEU A 1 77 ? 42.899 67.913 23.229 1.00 12.18 77 LEU A CA 1
ATOM 1311 C C . LEU A 1 77 ? 44.153 67.509 22.470 1.00 15.01 77 LEU A C 1
ATOM 1312 O O . LEU A 1 77 ? 45.070 68.345 22.235 1.00 17.26 77 LEU A O 1
ATOM 1328 N N . THR A 1 78 ? 44.187 66.234 22.077 1.00 12.87 78 THR A N 1
ATOM 1329 C CA . THR A 1 78 ? 45.091 65.780 21.028 1.00 11.83 78 THR A CA 1
ATOM 1330 C C . THR A 1 78 ? 44.229 65.535 19.819 1.00 14.10 78 THR A C 1
ATOM 1331 O O . THR A 1 78 ? 43.240 64.799 19.891 1.00 15.24 78 THR A O 1
ATOM 1342 N N . ILE A 1 79 ? 44.573 66.208 18.730 1.00 11.59 79 ILE A N 1
ATOM 1343 C CA . ILE A 1 79 ? 43.718 66.248 17.540 1.00 9.42 79 ILE A CA 1
ATOM 1344 C C . ILE A 1 79 ? 44.462 65.715 16.314 1.00 19.66 79 ILE A C 1
ATOM 1345 O O . ILE A 1 79 ? 45.627 66.049 16.076 1.00 17.02 79 ILE A O 1
ATOM 1361 N N . ASP A 1 80 ? 43.783 64.885 15.535 1.00 11.70 80 ASP A N 1
ATOM 1362 C CA . ASP A 1 80 ? 44.287 64.458 14.229 1.00 13.75 80 ASP A CA 1
ATOM 1363 C C . ASP A 1 80 ? 43.242 64.827 13.199 1.00 15.32 80 ASP A C 1
ATOM 1364 O O . ASP A 1 80 ? 42.066 64.567 13.408 1.00 14.79 80 ASP A O 1
ATOM 1373 N N . VAL A 1 81 ? 43.662 65.402 12.076 1.00 13.09 81 VAL A N 1
ATOM 1374 C CA . VAL A 1 81 ? 42.743 65.862 11.032 1.00 11.46 81 VAL A CA 1
ATOM 1375 C C . VAL A 1 81 ? 43.089 65.179 9.713 1.00 14.01 81 VAL A C 1
ATOM 1376 O O . VAL A 1 81 ? 44.259 65.194 9.294 1.00 15.29 81 VAL A O 1
ATOM 1389 N N . GLU A 1 82 ? 42.079 64.615 9.072 1.00 11.60 82 GLU A N 1
ATOM 1390 C CA . GLU A 1 82 ? 42.260 63.899 7.794 1.00 12.20 82 GLU A CA 1
ATOM 1391 C C . GLU A 1 82 ? 41.217 64.342 6.804 1.00 10.34 82 GLU A C 1
ATOM 1392 O O . GLU A 1 82 ? 40.036 64.119 6.993 1.00 13.29 82 GLU A O 1
ATOM 1404 N N . PRO A 1 83 ? 41.630 64.931 5.683 1.00 10.41 83 PRO A N 1
ATOM 1405 C CA . PRO A 1 83 ? 40.672 65.311 4.652 1.00 9.38 83 PRO A CA 1
ATOM 1406 C C . PRO A 1 83 ? 40.004 64.106 4.036 1.00 14.16 83 PRO A C 1
ATOM 1407 O O . PRO A 1 83 ? 40.676 63.093 3.785 1.00 14.27 83 PRO A O 1
ATOM 1418 N N . LEU A 1 84 ? 38.697 64.210 3.807 1.00 11.63 84 LEU A N 1
ATOM 1419 C CA . LEU A 1 84 ? 37.928 63.171 3.138 1.00 11.33 84 LEU A CA 1
ATOM 1420 C C . LEU A 1 84 ? 37.433 63.660 1.791 1.00 14.78 84 LEU A C 1
ATOM 1421 O O . LEU A 1 84 ? 37.064 64.818 1.626 1.00 13.96 84 LEU A O 1
ATOM 1437 N N . SER A 1 85 ? 37.395 62.731 0.848 1.00 14.24 85 SER A N 1
ATOM 1438 C CA . SER A 1 85 ? 36.848 62.955 -0.486 1.00 16.64 85 SER A CA 1
ATOM 1439 C C . SER A 1 85 ? 35.611 62.081 -0.755 1.00 17.04 85 SER A C 1
ATOM 1440 O O . SER A 1 85 ? 35.379 61.064 -0.090 1.00 14.49 85 SER A O 1
ATOM 1448 N N . HIS A 1 86 ? 34.816 62.482 -1.733 1.00 18.37 86 HIS A N 1
ATOM 1449 C CA . HIS A 1 86 ? 33.662 61.693 -2.121 1.00 19.78 86 HIS A CA 1
ATOM 1450 C C . HIS A 1 86 ? 34.167 60.399 -2.743 1.00 18.02 86 HIS A C 1
ATOM 1451 O O . HIS A 1 86 ? 35.119 60.401 -3.527 1.00 21.81 86 HIS A O 1
ATOM 1466 N N . HIS A 1 87 ? 33.549 59.289 -2.363 1.00 15.08 87 HIS A N 1
ATOM 1467 C CA . HIS A 1 87 ? 33.927 57.979 -2.863 1.00 17.79 87 HIS A CA 1
ATOM 1468 C C . HIS A 1 87 ? 33.025 57.634 -4.055 1.00 17.71 87 HIS A C 1
ATOM 1469 O O . HIS A 1 87 ? 31.816 57.748 -3.970 1.00 17.86 87 HIS A O 1
ATOM 1484 N N . PRO A 1 88 ? 33.628 57.250 -5.174 1.00 17.81 88 PRO A N 1
ATOM 1485 C CA . PRO A 1 88 ? 32.854 56.975 -6.396 1.00 20.58 88 PRO A CA 1
ATOM 1486 C C . PRO A 1 88 ? 31.815 55.891 -6.232 1.00 22.42 88 PRO A C 1
ATOM 1487 O O . PRO A 1 88 ? 30.848 55.848 -6.995 1.00 22.59 88 PRO A O 1
ATOM 1498 N N . ALA A 1 89 ? 32.044 54.975 -5.297 1.00 19.51 89 ALA A N 1
ATOM 1499 C CA . ALA A 1 89 ? 31.070 53.930 -4.979 1.00 20.08 89 ALA A CA 1
ATOM 1500 C C . ALA A 1 89 ? 30.007 54.273 -3.954 1.00 20.61 89 ALA A C 1
ATOM 1501 O O . ALA A 1 89 ? 29.216 53.392 -3.588 1.00 19.15 89 ALA A O 1
ATOM 1508 N N . ARG A 1 90 ? 29.968 55.516 -3.477 1.00 17.02 90 ARG A N 1
ATOM 1509 C CA . ARG A 1 90 ? 28.997 55.898 -2.454 1.00 18.05 90 ARG A CA 1
ATOM 1510 C C . ARG A 1 90 ? 27.572 55.893 -3.001 1.00 20.10 90 ARG A C 1
ATOM 1511 O O . ARG A 1 90 ? 27.299 56.469 -4.042 1.00 22.75 90 ARG A O 1
ATOM 1532 N N . VAL A 1 91 ? 26.683 55.239 -2.260 1.00 20.15 91 VAL A N 1
ATOM 1533 C CA . VAL A 1 91 ? 25.223 55.294 -2.461 1.00 24.72 91 VAL A CA 1
ATOM 1534 C C . VAL A 1 91 ? 24.623 55.862 -1.165 1.00 30.10 91 VAL A C 1
ATOM 1535 O O . VAL A 1 91 ? 24.592 55.175 -0.141 1.00 32.80 91 VAL A O 1
ATOM 1548 N N . GLY A 1 92 ? 24.166 57.113 -1.199 1.00 33.00 92 GLY A N 1
ATOM 1549 C CA . GLY A 1 92 ? 23.627 57.764 -0.006 1.00 46.41 92 GLY A CA 1
ATOM 1550 C C . GLY A 1 92 ? 24.329 59.087 0.278 1.00 33.74 92 GLY A C 1
ATOM 1551 O O . GLY A 1 92 ? 25.161 59.523 -0.509 1.00 32.89 92 GLY A O 1
ATOM 1555 N N . LYS A 1 93 ? 24.015 59.719 1.409 1.00 29.74 93 LYS A N 1
ATOM 1556 C CA . LYS A 1 93 ? 24.597 61.027 1.703 1.00 38.73 93 LYS A CA 1
ATOM 1557 C C . LYS A 1 93 ? 25.998 60.937 2.294 1.00 32.57 93 LYS A C 1
ATOM 1558 O O . LYS A 1 93 ? 26.395 59.914 2.873 1.00 31.19 93 LYS A O 1
ATOM 1577 N N . ASP A 1 94 ? 26.761 62.019 2.140 1.00 26.59 94 ASP A N 1
ATOM 1578 C CA . ASP A 1 94 ? 28.113 62.060 2.700 1.00 26.52 94 ASP A CA 1
ATOM 1579 C C . ASP A 1 94 ? 28.100 62.520 4.160 1.00 39.52 94 ASP A C 1
ATOM 1580 O O . ASP A 1 94 ? 29.149 62.704 4.756 1.00 23.33 94 ASP A O 1
ATOM 1590 N N . MET B 1 1 ? 42.922 76.867 -1.038 1.00 17.85 1 MET B N 1
ATOM 1591 C CA . MET B 1 1 ? 43.502 76.529 0.287 1.00 16.55 1 MET B CA 1
ATOM 1592 C C . MET B 1 1 ? 44.728 75.620 0.134 1.00 13.09 1 MET B C 1
ATOM 1593 O O . MET B 1 1 ? 44.938 74.985 -0.907 1.00 13.83 1 MET B O 1
ATOM 1609 N N . LEU B 1 2 ? 45.520 75.551 1.190 1.00 10.91 2 LEU B N 1
ATOM 1610 C CA . LEU B 1 2 ? 46.847 74.995 1.074 1.00 9.49 2 LEU B CA 1
ATOM 1611 C C . LEU B 1 2 ? 46.958 73.623 1.707 1.00 12.43 2 LEU B C 1
ATOM 1612 O O . LEU B 1 2 ? 46.392 73.370 2.780 1.00 11.77 2 LEU B O 1
ATOM 1628 N N . TYR B 1 3 ? 47.708 72.763 1.038 1.00 11.49 3 TYR B N 1
ATOM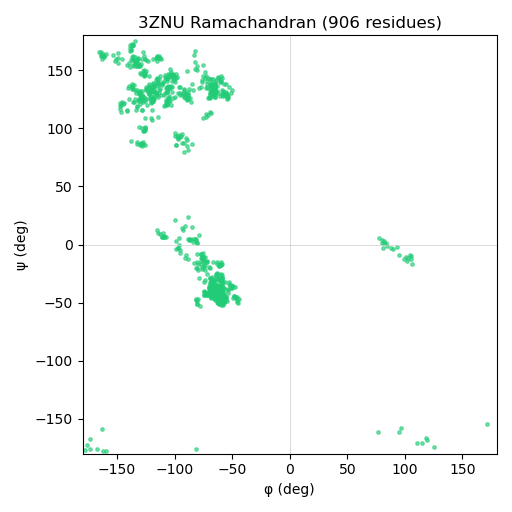 1629 C CA . TYR B 1 3 ? 47.978 71.420 1.524 1.00 9.66 3 TYR B CA 1
ATOM 1630 C C . TYR B 1 3 ? 49.449 71.119 1.401 1.00 13.50 3 TYR B C 1
ATOM 1631 O O . TYR B 1 3 ? 50.036 71.296 0.346 1.00 12.51 3 TYR B O 1
ATOM 1649 N N . LEU B 1 4 ? 50.034 70.634 2.478 1.00 12.12 4 LEU B N 1
ATOM 1650 C CA . LEU B 1 4 ? 51.397 70.115 2.422 1.00 11.05 4 LEU B CA 1
ATOM 1651 C C . LEU B 1 4 ? 51.307 68.637 2.065 1.00 11.93 4 LEU B C 1
ATOM 1652 O O . LEU B 1 4 ? 50.622 67.876 2.737 1.00 14.06 4 LEU B O 1
ATOM 1668 N N . VAL B 1 5 ? 51.994 68.247 0.998 1.00 11.04 5 VAL B N 1
ATOM 1669 C CA . VAL B 1 5 ? 51.879 66.902 0.452 1.00 9.55 5 VAL B CA 1
ATOM 1670 C C . VAL B 1 5 ? 53.258 66.290 0.293 1.00 13.04 5 VAL B C 1
ATOM 1671 O O . VAL B 1 5 ? 54.144 66.872 -0.355 1.00 13.17 5 VAL B O 1
ATOM 1684 N N . ARG B 1 6 ? 53.451 65.123 0.901 1.00 11.78 6 ARG B N 1
ATOM 1685 C CA . ARG B 1 6 ? 54.693 64.397 0.725 1.00 10.42 6 ARG B CA 1
ATOM 1686 C C . ARG B 1 6 ? 54.406 63.209 -0.178 1.00 11.43 6 ARG B C 1
ATOM 1687 O O . ARG B 1 6 ? 53.423 62.511 0.015 1.00 13.73 6 ARG B O 1
ATOM 1708 N N . MET B 1 7 ? 55.288 62.967 -1.160 1.00 11.54 7 MET B N 1
ATOM 1709 C CA . MET B 1 7 ? 55.157 61.807 -2.025 1.00 12.82 7 MET B CA 1
ATOM 1710 C C . MET B 1 7 ? 56.474 61.078 -2.115 1.00 15.60 7 MET B C 1
ATOM 1711 O O . MET B 1 7 ? 57.499 61.699 -2.336 1.00 17.50 7 MET B O 1
ATOM 1725 N N . THR B 1 8 ? 56.450 59.773 -1.888 1.00 13.30 8 THR B N 1
ATOM 1726 C CA . THR B 1 8 ? 57.655 58.977 -2.118 1.00 14.78 8 THR B CA 1
ATOM 1727 C C . THR B 1 8 ? 57.371 58.018 -3.259 1.00 17.26 8 THR B C 1
ATOM 1728 O O . THR B 1 8 ? 56.284 57.477 -3.364 1.00 17.16 8 THR B O 1
ATOM 1739 N N . VAL B 1 9 ? 58.363 57.837 -4.138 1.00 16.48 9 VAL B N 1
ATOM 1740 C CA . VAL B 1 9 ? 58.210 57.079 -5.395 1.00 17.70 9 VAL B CA 1
ATOM 1741 C C . VAL B 1 9 ? 58.902 55.721 -5.271 1.00 18.11 9 VAL B C 1
ATOM 1742 O O . VAL B 1 9 ? 60.071 55.642 -4.865 1.00 20.92 9 VAL B O 1
ATOM 1755 N N . ASN B 1 10 ? 58.172 54.654 -5.546 1.00 17.31 10 ASN B N 1
ATOM 1756 C CA . ASN B 1 10 ? 58.731 53.281 -5.602 1.00 17.33 10 ASN B CA 1
ATOM 1757 C C . ASN B 1 10 ? 58.302 52.633 -6.914 1.00 21.34 10 ASN B C 1
ATOM 1758 O O . ASN B 1 10 ? 57.280 51.938 -6.986 1.00 22.83 10 ASN B O 1
ATOM 1769 N N . LEU B 1 11 ? 59.087 52.867 -7.949 1.00 20.96 11 LEU B N 1
ATOM 1770 C CA . LEU B 1 11 ? 58.825 52.297 -9.253 1.00 24.58 11 LEU B CA 1
ATOM 1771 C C . LEU B 1 11 ? 59.219 50.843 -9.246 1.00 29.53 11 LEU B C 1
ATOM 1772 O O . LEU B 1 11 ? 60.218 50.475 -8.640 1.00 27.88 11 LEU B O 1
ATOM 1788 N N . PRO B 1 12 ? 58.429 50.008 -9.925 1.00 24.13 12 PRO B N 1
ATOM 1789 C CA . PRO B 1 12 ? 58.726 48.565 -9.971 1.00 24.22 12 PRO B CA 1
ATOM 1790 C C . PRO B 1 12 ? 60.085 48.280 -10.576 1.00 29.53 12 PRO B C 1
ATOM 1791 O O . PRO B 1 12 ? 60.501 48.912 -11.555 1.00 29.83 12 PRO B O 1
ATOM 1802 N N . ARG B 1 13 ? 60.756 47.298 -9.987 1.00 32.68 13 ARG B N 1
ATOM 1803 C CA . ARG B 1 13 ? 62.033 46.811 -10.462 1.00 39.01 13 ARG B CA 1
ATOM 1804 C C . ARG B 1 13 ? 61.928 46.332 -11.909 1.00 39.23 13 ARG B C 1
ATOM 1805 O O . ARG B 1 13 ? 62.848 46.506 -12.706 1.00 35.47 13 ARG B O 1
ATOM 1826 N N . ASN B 1 14 ? 60.792 45.726 -12.241 1.00 32.69 14 ASN B N 1
ATOM 1827 C CA . ASN B 1 14 ? 60.660 45.039 -13.524 1.00 38.18 14 ASN B CA 1
ATOM 1828 C C . ASN B 1 14 ? 60.054 45.916 -14.622 1.00 33.18 14 ASN B C 1
ATOM 1829 O O . ASN B 1 14 ? 59.659 45.411 -15.675 1.00 42.91 14 ASN B O 1
ATOM 1840 N N . LEU B 1 15 ? 60.002 47.226 -14.392 1.00 29.47 15 LEU B N 1
ATOM 1841 C CA . LEU B 1 15 ? 59.460 48.142 -15.398 1.00 26.45 15 LEU B CA 1
ATOM 1842 C C . LEU B 1 15 ? 60.366 48.119 -16.621 1.00 28.64 15 LEU B C 1
ATOM 1843 O O . LEU B 1 15 ? 61.577 48.278 -16.501 1.00 35.93 15 LEU B O 1
ATOM 1859 N N . ASP B 1 16 ? 59.780 47.878 -17.793 1.00 30.07 16 ASP B N 1
ATOM 1860 C CA . ASP B 1 16 ? 60.496 47.980 -19.062 1.00 33.16 16 ASP B CA 1
ATOM 1861 C C . ASP B 1 16 ? 61.119 49.381 -19.203 1.00 27.17 16 ASP B C 1
ATOM 1862 O O . ASP B 1 16 ? 60.455 50.394 -18.962 1.00 28.19 16 ASP B O 1
ATOM 1871 N N . PRO B 1 17 ? 62.414 49.451 -19.545 1.00 28.09 17 PRO B N 1
ATOM 1872 C CA . PRO B 1 17 ? 63.089 50.758 -19.562 1.00 25.72 17 PRO B CA 1
ATOM 1873 C C . PRO B 1 17 ? 62.423 51.750 -20.527 1.00 27.15 17 PRO B C 1
ATOM 1874 O O . PRO B 1 17 ? 62.419 52.950 -20.268 1.00 26.83 17 PRO B O 1
ATOM 1885 N N . ARG B 1 18 ? 61.872 51.255 -21.629 1.00 27.80 18 ARG B N 1
ATOM 1886 C CA . ARG B 1 18 ? 61.184 52.142 -22.563 1.00 27.68 18 ARG B CA 1
ATOM 1887 C C . ARG B 1 18 ? 59.940 52.721 -21.900 1.00 28.51 18 ARG B C 1
ATOM 1888 O O . ARG B 1 18 ? 59.579 53.876 -22.129 1.00 32.20 18 ARG B O 1
ATOM 1909 N N . GLU B 1 19 ? 59.293 51.942 -21.046 1.00 26.28 19 GLU B N 1
ATOM 1910 C CA . GLU B 1 19 ? 58.112 52.447 -20.356 1.00 20.95 19 GLU B CA 1
ATOM 1911 C C . GLU B 1 19 ? 58.523 53.421 -19.269 1.00 25.10 19 GLU B C 1
ATOM 1912 O O . GLU B 1 19 ? 57.902 54.472 -19.093 1.00 23.26 19 GLU B O 1
ATOM 1924 N N . GLU B 1 20 ? 59.564 53.062 -18.527 1.00 22.92 20 GLU B N 1
ATOM 1925 C CA . GLU B 1 20 ? 60.000 53.889 -17.424 1.00 24.86 20 GLU B CA 1
ATOM 1926 C C . GLU B 1 20 ? 60.403 55.296 -17.844 1.00 24.05 20 GLU B C 1
ATOM 1927 O O . GLU B 1 20 ? 60.050 56.285 -17.162 1.00 21.23 20 GLU B O 1
ATOM 1939 N N . GLU B 1 21 ? 61.174 55.408 -18.915 1.00 25.06 21 GLU B N 1
ATOM 1940 C CA . GLU B 1 21 ? 61.608 56.727 -19.371 1.00 25.34 21 GLU B CA 1
ATOM 1941 C C . GLU B 1 21 ? 60.410 57.574 -19.838 1.00 23.35 21 GLU B C 1
ATOM 1942 O O . GLU B 1 21 ? 60.381 58.780 -19.622 1.00 18.19 21 GLU B O 1
ATOM 1954 N N . ARG B 1 22 ? 59.427 56.946 -20.477 1.00 16.79 22 ARG B N 1
ATOM 1955 C CA . ARG B 1 22 ? 58.245 57.669 -20.912 1.00 18.92 22 ARG B CA 1
ATOM 1956 C C . ARG B 1 22 ? 57.320 57.998 -19.730 1.00 25.59 22 ARG B C 1
ATOM 1957 O O . ARG B 1 22 ? 56.651 59.013 -19.738 1.00 22.90 22 ARG B O 1
ATOM 1978 N N . LEU B 1 23 ? 57.276 57.139 -18.721 1.00 19.13 23 LEU B N 1
ATOM 1979 C CA . LEU B 1 23 ? 56.487 57.440 -17.540 1.00 19.81 23 LEU B CA 1
ATOM 1980 C C . LEU B 1 23 ? 57.053 58.650 -16.794 1.00 20.27 23 LEU B C 1
ATOM 1981 O O . LEU B 1 23 ? 56.296 59.540 -16.369 1.00 17.62 23 LEU B O 1
ATOM 1997 N N . LYS B 1 24 ? 58.386 58.698 -16.644 1.00 19.24 24 LYS B N 1
ATOM 1998 C CA . LYS B 1 24 ? 59.046 59.843 -16.030 1.00 17.75 24 LYS B CA 1
ATOM 1999 C C . LYS B 1 24 ? 58.808 61.109 -16.844 1.00 18.14 24 LYS B C 1
ATOM 2000 O O . LYS B 1 24 ? 58.530 62.158 -16.279 1.00 18.11 24 LYS B O 1
ATOM 2019 N N . ALA B 1 25 ? 58.895 61.032 -18.166 1.00 16.96 25 ALA B N 1
ATOM 2020 C CA . ALA B 1 25 ? 58.584 62.188 -19.006 1.00 20.96 25 ALA B CA 1
ATOM 2021 C C . ALA B 1 25 ? 57.129 62.639 -18.814 1.00 19.34 25 ALA B C 1
ATOM 2022 O O . ALA B 1 25 ? 56.866 63.845 -18.735 1.00 17.96 25 ALA B O 1
ATOM 2029 N N . SER B 1 26 ? 56.190 61.701 -18.742 1.00 17.48 26 SER B N 1
ATOM 2030 C CA . SER B 1 26 ? 54.785 62.117 -18.623 1.00 17.21 26 SER B CA 1
ATOM 2031 C C . SER B 1 26 ? 54.538 62.735 -17.254 1.00 13.36 26 SER B C 1
ATOM 2032 O O . SER B 1 26 ? 53.780 63.701 -17.150 1.00 16.16 26 SER B O 1
ATOM 2040 N N . GLU B 1 27 ? 55.177 62.202 -16.216 1.00 15.14 27 GLU B N 1
ATOM 2041 C CA . GLU B 1 27 ? 55.023 62.755 -14.859 1.00 16.34 27 GLU B CA 1
ATOM 2042 C C . GLU B 1 27 ? 55.547 64.193 -14.848 1.00 16.01 27 GLU B C 1
ATOM 2043 O O . GLU B 1 27 ? 54.903 65.086 -14.329 1.00 15.15 27 GLU B O 1
ATOM 2055 N N . LYS B 1 28 ? 56.728 64.411 -15.426 1.00 16.26 28 LYS B N 1
ATOM 2056 C CA . LYS B 1 28 ? 57.302 65.747 -15.471 1.00 13.28 28 LYS B CA 1
ATOM 2057 C C . LYS B 1 28 ? 56.417 66.713 -16.255 1.00 16.86 28 LYS B C 1
ATOM 2058 O O . LYS B 1 28 ? 56.226 67.853 -15.845 1.00 15.64 28 LYS B O 1
ATOM 2077 N N . ALA B 1 29 ? 55.846 66.253 -17.379 1.00 14.72 29 ALA B N 1
ATOM 2078 C CA . ALA B 1 29 ? 54.955 67.098 -18.155 1.00 14.15 29 ALA B CA 1
ATOM 2079 C C . ALA B 1 29 ? 53.699 67.464 -17.363 1.00 14.19 29 ALA B C 1
ATOM 2080 O O . ALA B 1 29 ? 53.234 68.597 -17.416 1.00 16.25 29 ALA B O 1
ATOM 2087 N N . ARG B 1 30 ? 53.167 66.501 -16.605 1.00 14.01 30 ARG B N 1
ATOM 2088 C CA . ARG B 1 30 ? 51.945 66.740 -15.862 1.00 11.64 30 ARG B CA 1
ATOM 2089 C C . ARG B 1 30 ? 52.209 67.722 -14.713 1.00 12.54 30 ARG B C 1
ATOM 2090 O O . ARG B 1 30 ? 51.425 68.629 -14.499 1.00 14.11 30 ARG B O 1
ATOM 2111 N N . SER B 1 31 ? 53.332 67.551 -14.015 1.00 12.41 31 SER B N 1
ATOM 2112 C CA . SER B 1 31 ? 53.652 68.502 -12.945 1.00 9.94 31 SER B CA 1
ATOM 2113 C C . SER B 1 31 ? 53.935 69.881 -13.492 1.00 11.38 31 SER B C 1
ATOM 2114 O O . SER B 1 31 ? 53.574 70.874 -12.852 1.00 13.69 31 SER B O 1
ATOM 2122 N N . ARG B 1 32 ? 54.510 69.957 -14.693 1.00 13.59 32 ARG B N 1
ATOM 2123 C CA . ARG B 1 32 ? 54.708 71.271 -15.334 1.00 15.37 32 ARG B CA 1
ATOM 2124 C C . ARG B 1 32 ? 53.384 71.984 -15.527 1.00 14.64 32 ARG B C 1
ATOM 2125 O O . ARG B 1 32 ? 53.235 73.157 -15.155 1.00 15.30 32 ARG B O 1
ATOM 2146 N N . THR B 1 33 ? 52.404 71.304 -16.128 1.00 14.73 33 THR B N 1
ATOM 2147 C CA . THR B 1 33 ? 51.108 71.903 -16.344 1.00 14.61 33 THR B CA 1
ATOM 2148 C C . THR B 1 33 ? 50.483 72.385 -15.029 1.00 15.41 33 THR B C 1
ATOM 2149 O O . THR B 1 33 ? 49.924 73.490 -14.928 1.00 16.00 33 THR B O 1
ATOM 2160 N N . LEU B 1 34 ? 50.574 71.553 -14.012 1.00 14.99 34 LEU B N 1
ATOM 2161 C CA . LEU B 1 34 ? 49.935 71.902 -12.760 1.00 9.45 34 LEU B CA 1
ATOM 2162 C C . LEU B 1 34 ? 50.618 73.057 -12.061 1.00 11.43 34 LEU B C 1
ATOM 2163 O O . LEU B 1 34 ? 49.960 73.827 -11.310 1.00 13.59 34 LEU B O 1
ATOM 2179 N N . GLN B 1 35 ? 51.935 73.160 -12.227 1.00 11.93 35 GLN B N 1
ATOM 2180 C CA . GLN B 1 35 ? 52.659 74.316 -11.677 1.00 11.50 35 GLN B CA 1
ATOM 2181 C C . GLN B 1 35 ? 52.339 75.598 -12.458 1.00 15.24 35 GLN B C 1
ATOM 2182 O O . GLN B 1 35 ? 52.139 76.669 -11.873 1.00 17.89 35 GLN B O 1
ATOM 2196 N N . GLU B 1 36 ? 52.300 75.484 -13.775 1.00 15.10 36 GLU B N 1
ATOM 2197 C CA . GLU B 1 36 ? 51.981 76.638 -14.613 1.00 17.33 36 GLU B CA 1
ATOM 2198 C C . GLU B 1 36 ? 50.616 77.202 -14.283 1.00 24.17 36 GLU B C 1
ATOM 2199 O O . GLU B 1 36 ? 50.444 78.429 -14.199 1.00 21.22 36 GLU B O 1
ATOM 2211 N N . GLN B 1 37 ? 49.657 76.312 -14.089 1.00 16.70 37 GLN B N 1
ATOM 2212 C CA . GLN B 1 37 ? 48.278 76.697 -13.755 1.00 18.45 37 GLN B CA 1
ATOM 2213 C C . GLN B 1 37 ? 48.096 77.181 -12.317 1.00 32.60 37 GLN B C 1
ATOM 2214 O O . GLN B 1 37 ? 47.089 77.803 -11.996 1.00 27.44 37 GLN B O 1
ATOM 2228 N N . GLY B 1 38 ? 49.028 76.845 -11.430 1.00 19.14 38 GLY B N 1
ATOM 2229 C CA . GLY B 1 38 ? 49.023 77.356 -10.088 1.00 19.02 38 GLY B CA 1
ATOM 2230 C C . GLY B 1 38 ? 48.571 76.359 -9.019 1.00 17.28 38 GLY B C 1
ATOM 2231 O O . GLY B 1 38 ? 48.739 76.635 -7.826 1.00 17.78 38 GLY B O 1
ATOM 2235 N N . GLN B 1 39 ? 47.987 75.233 -9.408 1.00 14.27 39 GLN B N 1
ATOM 2236 C CA . GLN B 1 39 ? 47.511 74.278 -8.398 1.00 12.73 39 GLN B CA 1
ATOM 2237 C C . GLN B 1 39 ? 48.660 73.650 -7.622 1.00 14.53 39 GLN B C 1
ATOM 2238 O O . GLN B 1 39 ? 48.552 73.376 -6.416 1.00 13.48 39 GLN B O 1
ATOM 2252 N N . TRP B 1 40 ? 49.771 73.417 -8.316 1.00 10.94 40 TRP B N 1
ATOM 2253 C CA . TRP B 1 40 ? 50.979 72.851 -7.679 1.00 9.14 40 TRP B CA 1
ATOM 2254 C C . TRP B 1 40 ? 51.846 74.064 -7.393 1.00 13.34 40 TRP B C 1
ATOM 2255 O O . TRP B 1 40 ? 52.569 74.549 -8.261 1.00 15.39 40 TRP B O 1
ATOM 2276 N N . ARG B 1 41 ? 51.734 74.608 -6.187 1.00 9.69 41 ARG B N 1
ATOM 2277 C CA A ARG B 1 41 ? 52.333 75.897 -5.877 0.50 8.75 41 ARG B CA 1
ATOM 2278 C CA B ARG B 1 41 ? 52.327 75.901 -5.876 0.50 9.59 41 ARG B CA 1
ATOM 2279 C C . ARG B 1 41 ? 53.824 75.808 -5.649 1.00 10.73 41 ARG B C 1
ATOM 2280 O O . ARG B 1 41 ? 54.593 76.545 -6.263 1.00 12.11 41 ARG B O 1
ATOM 2321 N N . TYR B 1 42 ? 54.244 74.906 -4.771 1.00 10.46 42 TYR B N 1
ATOM 2322 C CA . TYR B 1 42 ? 55.650 74.679 -4.491 1.00 12.37 42 TYR B CA 1
ATOM 2323 C C . TYR B 1 42 ? 55.969 73.210 -4.684 1.00 12.07 42 TYR B C 1
ATOM 2324 O O . TYR B 1 42 ? 55.162 72.314 -4.387 1.00 10.90 42 TYR B O 1
ATOM 2342 N N . LEU B 1 43 ? 57.187 72.958 -5.147 1.00 10.17 43 LEU B N 1
ATOM 2343 C CA . LEU B 1 43 ? 57.669 71.612 -5.403 1.00 7.82 43 LEU B CA 1
ATOM 2344 C C . LEU B 1 43 ? 59.147 71.573 -5.033 1.00 12.55 43 LEU B C 1
ATOM 2345 O O . LEU B 1 43 ? 59.940 72.296 -5.618 1.00 14.55 43 LEU B O 1
ATOM 2361 N N . TRP B 1 44 ? 59.503 70.688 -4.111 1.00 10.47 44 TRP B N 1
ATOM 2362 C CA . TRP B 1 44 ? 60.883 70.483 -3.672 1.00 10.15 44 TRP B CA 1
ATOM 2363 C C . TRP B 1 44 ? 61.184 69.002 -3.655 1.00 9.96 44 TRP B C 1
ATOM 2364 O O . TRP B 1 44 ? 60.279 68.153 -3.579 1.00 11.33 44 TRP B O 1
ATOM 2385 N N . ARG B 1 45 ? 62.463 68.684 -3.820 1.00 10.80 45 ARG B N 1
ATOM 2386 C CA . ARG B 1 45 ? 62.916 67.316 -3.717 1.00 14.33 45 ARG B CA 1
ATOM 2387 C C . ARG B 1 45 ? 63.417 67.059 -2.316 1.00 17.81 45 ARG B C 1
ATOM 2388 O O . ARG B 1 45 ? 64.197 67.833 -1.766 1.00 14.59 45 ARG B O 1
ATOM 2409 N N . THR B 1 46 ? 63.027 65.920 -1.771 1.00 17.12 46 THR B N 1
ATOM 2410 C CA . THR B 1 46 ? 63.524 65.472 -0.491 1.00 15.96 46 THR B CA 1
ATOM 2411 C C . THR B 1 46 ? 65.034 65.125 -0.663 1.00 12.72 46 THR B C 1
ATOM 2412 O O . THR B 1 46 ? 65.351 64.203 -1.355 1.00 15.85 46 THR B O 1
ATOM 2423 N N . THR B 1 47 ? 65.918 65.894 -0.034 1.00 16.60 47 THR B N 1
ATOM 2424 C CA . THR B 1 47 ? 67.376 65.705 -0.197 1.00 16.19 47 THR B CA 1
ATOM 2425 C C . THR B 1 47 ? 67.768 64.272 0.118 1.00 10.74 47 THR B C 1
ATOM 2426 O O . THR B 1 47 ? 67.518 63.763 1.252 1.00 15.21 47 THR B O 1
ATOM 2437 N N . GLY B 1 48 ? 68.445 63.648 -0.845 1.00 13.64 48 GLY B N 1
ATOM 2438 C CA . GLY B 1 48 ? 68.860 62.259 -0.778 1.00 13.09 48 GLY B CA 1
ATOM 2439 C C . GLY B 1 48 ? 67.812 61.215 -1.050 1.00 17.02 48 GLY B C 1
ATOM 2440 O O . GLY B 1 48 ? 68.115 60.026 -0.935 1.00 15.16 48 GLY B O 1
ATOM 2444 N N . LYS B 1 49 ? 66.615 61.629 -1.442 1.00 16.29 49 LYS B N 1
ATOM 2445 C CA . LYS B 1 49 ? 65.537 60.664 -1.601 1.00 14.97 49 LYS B CA 1
ATOM 2446 C C . LYS B 1 49 ? 64.737 60.873 -2.897 1.00 14.12 49 LYS B C 1
ATOM 2447 O O . LYS B 1 49 ? 64.730 61.945 -3.449 1.00 18.55 49 LYS B O 1
ATOM 2466 N N . TYR B 1 50 ? 64.129 59.804 -3.403 1.00 15.31 50 TYR B N 1
ATOM 2467 C CA . TYR B 1 50 ? 63.290 59.903 -4.576 1.00 14.64 50 TYR B CA 1
ATOM 2468 C C . TYR B 1 50 ? 61.890 60.196 -4.095 1.00 17.62 50 TYR B C 1
ATOM 2469 O O . TYR B 1 50 ? 61.019 59.298 -3.841 1.00 19.04 50 TYR B O 1
ATOM 2487 N N . GLY B 1 51 ? 61.667 61.476 -3.886 1.00 16.25 51 GLY B N 1
ATOM 2488 C CA . GLY B 1 51 ? 60.318 61.863 -3.524 1.00 24.01 51 GLY B CA 1
ATOM 2489 C C . GLY B 1 51 ? 60.221 63.347 -3.632 1.00 25.11 51 GLY B C 1
ATOM 2490 O O . GLY B 1 51 ? 61.161 64.004 -4.053 1.00 21.27 51 GLY B O 1
ATOM 2494 N N . ASN B 1 52 ? 59.074 63.882 -3.247 1.00 15.81 52 ASN B N 1
ATOM 2495 C CA . ASN B 1 52 ? 58.921 65.316 -3.259 1.00 12.42 52 ASN B CA 1
ATOM 2496 C C . ASN B 1 52 ? 58.134 65.744 -2.049 1.00 15.74 52 ASN B C 1
ATOM 2497 O O . ASN B 1 52 ? 57.449 64.923 -1.440 1.00 15.24 52 ASN B O 1
ATOM 2508 N N . ILE B 1 53 ? 58.367 66.981 -1.675 1.00 12.85 53 ILE B N 1
ATOM 2509 C CA . ILE B 1 53 ? 57.544 67.705 -0.724 1.00 13.12 53 ILE B CA 1
ATOM 2510 C C . ILE B 1 53 ? 56.995 68.879 -1.468 1.00 13.04 53 ILE B C 1
ATOM 2511 O O . ILE B 1 53 ? 57.732 69.651 -2.110 1.00 12.95 53 ILE B O 1
ATOM 2527 N N . SER B 1 54 ? 55.674 69.001 -1.405 1.00 9.34 54 SER B N 1
ATOM 2528 C CA . SER B 1 54 ? 54.958 69.964 -2.189 1.00 11.19 54 SER B CA 1
ATOM 2529 C C . SER B 1 54 ? 53.914 70.737 -1.395 1.00 11.42 54 SER B C 1
ATOM 2530 O O . SER B 1 54 ? 53.449 70.263 -0.361 1.00 11.27 54 SER B O 1
ATOM 2538 N N . VAL B 1 55 ? 53.552 71.920 -1.898 1.00 10.77 55 VAL B N 1
ATOM 2539 C CA . VAL B 1 55 ? 52.383 72.631 -1.449 1.00 9.21 55 VAL B CA 1
ATOM 2540 C C . VAL B 1 55 ? 51.426 72.804 -2.611 1.00 8.66 55 VAL B C 1
ATOM 2541 O O . VAL B 1 55 ? 51.773 73.334 -3.677 1.00 11.27 55 VAL B O 1
ATOM 2554 N N . PHE B 1 56 ? 50.216 72.323 -2.407 1.00 10.23 56 PHE B N 1
ATOM 2555 C CA . PHE B 1 56 ? 49.151 72.482 -3.383 1.00 12.16 56 PHE B CA 1
ATOM 2556 C C . PHE B 1 56 ? 48.214 73.565 -2.903 1.00 13.20 56 PHE B C 1
ATOM 2557 O O . PHE B 1 56 ? 47.990 73.731 -1.711 1.00 11.20 56 PHE B O 1
ATOM 2574 N N . ASP B 1 57 ? 47.681 74.315 -3.859 1.00 11.29 57 ASP B N 1
ATOM 2575 C CA . ASP B 1 57 ? 46.725 75.374 -3.609 1.00 11.86 57 ASP B CA 1
ATOM 2576 C C . ASP B 1 57 ? 45.533 75.076 -4.501 1.00 11.84 57 ASP B C 1
ATOM 2577 O O . ASP B 1 57 ? 45.562 75.341 -5.740 1.00 14.21 57 ASP B O 1
ATOM 2586 N N . VAL B 1 58 ? 44.511 74.456 -3.904 1.00 9.91 58 VAL B N 1
ATOM 2587 C CA . VAL B 1 58 ? 43.348 74.011 -4.646 1.00 11.46 58 VAL B CA 1
ATOM 2588 C C . VAL B 1 58 ? 42.106 74.320 -3.844 1.00 13.35 58 VAL B C 1
ATOM 2589 O O . VAL B 1 58 ? 42.186 74.594 -2.640 1.00 16.30 58 VAL B O 1
ATOM 2602 N N . ASN B 1 59 ? 40.941 74.219 -4.476 1.00 11.72 59 ASN B N 1
ATOM 2603 C CA . ASN B 1 59 ? 39.745 74.718 -3.811 1.00 11.93 59 ASN B CA 1
ATOM 2604 C C . ASN B 1 59 ? 38.914 73.678 -3.081 1.00 12.64 59 ASN B C 1
ATOM 2605 O O . ASN B 1 59 ? 37.946 74.036 -2.455 1.00 14.17 59 ASN B O 1
ATOM 2616 N N . SER B 1 60 ? 39.287 72.400 -3.141 1.00 10.84 60 SER B N 1
ATOM 2617 C CA . SER B 1 60 ? 38.560 71.370 -2.405 1.00 9.16 60 SER B CA 1
ATOM 2618 C C . SER B 1 60 ? 39.416 70.126 -2.262 1.00 10.28 60 SER B C 1
ATOM 2619 O O . SER B 1 60 ? 40.368 69.953 -3.021 1.00 11.94 60 SER B O 1
ATOM 2627 N N . HIS B 1 61 ? 39.057 69.260 -1.312 1.00 9.59 61 HIS B N 1
ATOM 2628 C CA . HIS B 1 61 ? 39.699 67.955 -1.162 1.00 7.44 61 HIS B CA 1
ATOM 2629 C C . HIS B 1 61 ? 39.510 67.131 -2.411 1.00 10.85 61 HIS B C 1
ATOM 2630 O O . HIS B 1 61 ? 40.444 66.459 -2.879 1.00 12.55 61 HIS B O 1
ATOM 2645 N N . ASP B 1 62 ? 38.326 67.182 -2.975 1.00 10.48 62 ASP B N 1
ATOM 2646 C CA . ASP B 1 62 ? 38.060 66.403 -4.193 1.00 11.06 62 ASP B CA 1
ATOM 2647 C C . ASP B 1 62 ? 38.947 66.833 -5.359 1.00 13.71 62 ASP B C 1
ATOM 2648 O O . ASP B 1 62 ? 39.413 65.976 -6.161 1.00 14.52 62 ASP B O 1
ATOM 2657 N N . GLU B 1 63 ? 39.178 68.137 -5.496 1.00 14.19 63 GLU B N 1
ATOM 2658 C CA . GLU B 1 63 ? 40.073 68.631 -6.524 1.00 13.57 63 GLU B CA 1
ATOM 2659 C C . GLU B 1 63 ? 41.485 68.104 -6.298 1.00 13.39 63 GLU B C 1
ATOM 2660 O O . GLU B 1 63 ? 42.146 67.681 -7.260 1.00 14.55 63 GLU B O 1
ATOM 2672 N N . LEU B 1 64 ? 41.951 68.120 -5.051 1.00 12.33 64 LEU B N 1
ATOM 2673 C CA . LEU B 1 64 ? 43.281 67.617 -4.782 1.00 9.59 64 LEU B CA 1
ATOM 2674 C C . LEU B 1 64 ? 43.347 66.117 -5.090 1.00 10.27 64 LEU B C 1
ATOM 2675 O O . LEU B 1 64 ? 44.307 65.623 -5.711 1.00 12.28 64 LEU B O 1
ATOM 2691 N N . HIS B 1 65 ? 42.322 65.391 -4.684 1.00 11.15 65 HIS B N 1
ATOM 2692 C CA . HIS B 1 65 ? 42.297 63.944 -4.926 1.00 9.88 65 HIS B CA 1
ATOM 2693 C C . HIS B 1 65 ? 42.397 63.626 -6.423 1.00 10.39 65 HIS B C 1
ATOM 2694 O O . HIS B 1 65 ? 43.174 62.760 -6.861 1.00 13.68 65 HIS B O 1
ATOM 2709 N N . GLU B 1 66 ? 41.587 64.322 -7.216 1.00 10.64 66 GLU B N 1
ATOM 2710 C CA . GLU B 1 66 ? 41.581 64.073 -8.645 1.00 15.12 66 GLU B CA 1
ATOM 2711 C C . GLU B 1 66 ? 42.948 64.410 -9.243 1.00 15.04 66 GLU B C 1
ATOM 2712 O O . GLU B 1 66 ? 43.421 63.705 -10.134 1.00 14.71 66 GLU B O 1
ATOM 2724 N N . ILE B 1 67 ? 43.581 65.478 -8.757 1.00 13.44 67 ILE B N 1
ATOM 2725 C CA . ILE B 1 67 ? 44.900 65.847 -9.256 1.00 11.78 67 ILE B CA 1
ATOM 2726 C C . ILE B 1 67 ? 45.924 64.755 -8.961 1.00 14.76 67 ILE B C 1
ATOM 2727 O O . ILE B 1 67 ? 46.709 64.347 -9.824 1.00 13.48 67 ILE B O 1
ATOM 2743 N N . LEU B 1 68 ? 45.921 64.271 -7.723 1.00 10.58 68 LEU B N 1
ATOM 2744 C CA . LEU B 1 68 ? 46.900 63.249 -7.365 1.00 10.53 68 LEU B CA 1
ATOM 2745 C C . LEU B 1 68 ? 46.629 61.949 -8.121 1.00 12.41 68 LEU B C 1
ATOM 2746 O O . LEU B 1 68 ? 47.564 61.326 -8.616 1.00 13.49 68 LEU B O 1
ATOM 2762 N N . TRP B 1 69 ? 45.366 61.548 -8.209 1.00 13.02 69 TRP B N 1
ATOM 2763 C CA . TRP B 1 69 ? 45.001 60.306 -8.903 1.00 15.61 69 TRP B CA 1
ATOM 2764 C C . TRP B 1 69 ? 45.397 60.419 -10.369 1.00 20.55 69 TRP B C 1
ATOM 2765 O O . TRP B 1 69 ? 45.692 59.395 -11.007 1.00 25.20 69 TRP B O 1
ATOM 2786 N N . SER B 1 70 ? 45.397 61.638 -10.905 1.00 15.41 70 SER B N 1
ATOM 2787 C CA . SER B 1 70 ? 45.777 61.885 -12.323 1.00 23.70 70 SER B CA 1
ATOM 2788 C C . SER B 1 70 ? 47.260 61.682 -12.619 1.00 23.24 70 SER B C 1
ATOM 2789 O O . SER B 1 70 ? 47.668 61.562 -13.794 1.00 20.83 70 SER B O 1
ATOM 2797 N N . LEU B 1 71 ? 48.102 61.708 -11.599 1.00 14.74 71 LEU B N 1
ATOM 2798 C CA . LEU B 1 71 ? 49.523 61.713 -11.882 1.00 11.21 71 LEU B CA 1
ATOM 2799 C C . LEU B 1 71 ? 49.933 60.386 -12.466 1.00 15.15 71 LEU B C 1
ATOM 2800 O O . LEU B 1 71 ? 49.522 59.314 -11.981 1.00 15.28 71 LEU B O 1
ATOM 2816 N N . PRO B 1 72 ? 50.779 60.423 -13.497 1.00 16.04 72 PRO B N 1
ATOM 2817 C CA . PRO B 1 72 ? 51.302 59.171 -14.034 1.00 16.81 72 PRO B CA 1
ATOM 2818 C C . PRO B 1 72 ? 51.944 58.278 -12.969 1.00 15.71 72 PRO B C 1
ATOM 2819 O O . PRO B 1 72 ? 51.846 57.053 -13.070 1.00 16.63 72 PRO B O 1
ATOM 2830 N N . PHE B 1 73 ? 52.578 58.878 -11.974 1.00 15.15 73 PHE B N 1
ATOM 2831 C CA . PHE B 1 73 ? 53.265 58.126 -10.930 1.00 17.26 73 PHE B CA 1
ATOM 2832 C C . PHE B 1 73 ? 52.296 57.526 -9.875 1.00 14.55 73 PHE B C 1
ATOM 2833 O O . PHE B 1 73 ? 52.700 56.734 -9.029 1.00 16.08 73 PHE B O 1
ATOM 2850 N N . PHE B 1 74 ? 51.034 57.927 -9.882 1.00 15.87 74 PHE B N 1
ATOM 2851 C CA . PHE B 1 74 ? 50.171 57.608 -8.743 1.00 15.59 74 PHE B CA 1
ATOM 2852 C C . PHE B 1 74 ? 50.201 56.165 -8.220 1.00 13.95 74 PHE B C 1
ATOM 2853 O O . PHE B 1 74 ? 50.301 55.958 -7.019 1.00 15.85 74 PHE B O 1
ATOM 2870 N N . PRO B 1 75 ? 50.142 55.166 -9.115 1.00 15.69 75 PRO B N 1
ATOM 2871 C CA . PRO B 1 75 ? 50.154 53.776 -8.637 1.00 21.24 75 PRO B CA 1
ATOM 2872 C C . PRO B 1 75 ? 51.406 53.420 -7.866 1.00 20.95 75 PRO B C 1
ATOM 2873 O O . PRO B 1 75 ? 51.390 52.429 -7.135 1.00 24.63 75 PRO B O 1
ATOM 2884 N N . TYR B 1 76 ? 52.464 54.217 -8.004 1.00 17.91 76 TYR B N 1
ATOM 2885 C CA . TYR B 1 76 ? 53.744 53.953 -7.372 1.00 17.20 76 TYR B CA 1
ATOM 2886 C C . TYR B 1 76 ? 54.081 54.918 -6.233 1.00 16.76 76 TYR B C 1
ATOM 2887 O O . TYR B 1 76 ? 55.169 54.876 -5.672 1.00 20.57 76 TYR B O 1
ATOM 2905 N N . LEU B 1 77 ? 53.128 55.774 -5.874 1.00 17.68 77 LEU B N 1
ATOM 2906 C CA . LEU B 1 77 ? 53.363 56.756 -4.832 1.00 15.17 77 LEU B CA 1
ATOM 2907 C C . LEU B 1 77 ? 52.844 56.370 -3.464 1.00 16.37 77 LEU B C 1
ATOM 2908 O O . LEU B 1 77 ? 51.788 55.748 -3.351 1.00 18.81 77 LEU B O 1
ATOM 2924 N N . THR B 1 78 ? 53.589 56.757 -2.435 1.00 17.63 78 THR B N 1
ATOM 2925 C CA . THR B 1 78 ? 53.089 56.796 -1.076 1.00 15.82 78 THR B CA 1
ATOM 2926 C C . THR B 1 78 ? 52.884 58.272 -0.765 1.00 12.86 78 THR B C 1
ATOM 2927 O O . THR B 1 78 ? 53.819 59.084 -0.867 1.00 15.61 78 THR B O 1
ATOM 2938 N N . ILE B 1 79 ? 51.655 58.613 -0.390 1.00 14.02 79 ILE B N 1
ATOM 2939 C CA . ILE B 1 79 ? 51.269 60.015 -0.266 1.00 13.21 79 ILE B CA 1
ATOM 2940 C C . ILE B 1 79 ? 50.780 60.364 1.140 1.00 14.31 79 ILE B C 1
ATOM 2941 O O . ILE B 1 79 ? 49.962 59.647 1.724 1.00 16.20 79 ILE B O 1
ATOM 2957 N N . ASP B 1 80 ? 51.264 61.473 1.683 1.00 13.70 80 ASP B N 1
ATOM 2958 C CA . ASP B 1 80 ? 50.719 62.025 2.949 1.00 12.88 80 ASP B CA 1
ATOM 2959 C C . ASP B 1 80 ? 50.181 63.416 2.678 1.00 14.14 80 ASP B C 1
ATOM 2960 O O . ASP B 1 80 ? 50.893 64.228 2.089 1.00 14.83 80 ASP B O 1
ATOM 2969 N N . VAL B 1 81 ? 48.950 63.697 3.123 1.00 12.81 81 VAL B N 1
ATOM 2970 C CA . VAL B 1 81 ? 48.297 64.994 2.882 1.00 9.43 81 VAL B CA 1
ATOM 2971 C C . VAL B 1 81 ? 48.028 65.675 4.200 1.00 14.08 81 VAL B C 1
ATOM 2972 O O . VAL B 1 81 ? 47.381 65.086 5.085 1.00 15.14 81 VAL B O 1
ATOM 2985 N N . GLU B 1 82 ? 48.502 66.908 4.359 1.00 8.97 82 GLU B N 1
ATOM 2986 C CA . GLU B 1 82 ? 48.284 67.671 5.574 1.00 9.22 82 GLU B CA 1
ATOM 2987 C C . GLU B 1 82 ? 47.706 69.063 5.288 1.00 11.07 82 GLU B C 1
ATOM 2988 O O . GLU B 1 82 ? 48.354 69.902 4.670 1.00 13.98 82 GLU B O 1
ATOM 3000 N N . PRO B 1 83 ? 46.483 69.340 5.748 1.00 10.59 83 PRO B N 1
ATOM 3001 C CA . PRO B 1 83 ? 45.969 70.685 5.570 1.00 9.33 83 PRO B CA 1
ATOM 3002 C C . PRO B 1 83 ? 46.742 71.736 6.344 1.00 15.68 83 PRO B C 1
ATOM 3003 O O . PRO B 1 83 ? 47.096 71.522 7.519 1.00 15.19 83 PRO B O 1
ATOM 3014 N N . LEU B 1 84 ? 46.972 72.864 5.681 1.00 10.73 84 LEU B N 1
ATOM 3015 C CA . LEU B 1 84 ? 47.649 74.007 6.282 1.00 10.72 84 LEU B CA 1
ATOM 3016 C C . LEU B 1 84 ? 46.709 75.147 6.507 1.00 14.19 84 LEU B C 1
ATOM 3017 O O . LEU B 1 84 ? 45.877 75.424 5.667 1.00 12.40 84 LEU B O 1
ATOM 3033 N N . SER B 1 85 ? 46.847 75.811 7.648 1.00 11.36 85 SER B N 1
ATOM 3034 C CA . SER B 1 85 ? 46.091 77.011 7.965 1.00 12.38 85 SER B CA 1
ATOM 3035 C C . SER B 1 85 ? 46.950 78.255 8.114 1.00 15.14 85 SER B C 1
ATOM 3036 O O . SER B 1 85 ? 48.160 78.190 8.292 1.00 13.50 85 SER B O 1
ATOM 3044 N N . HIS B 1 86 ? 46.300 79.400 8.040 1.00 13.87 86 HIS B N 1
ATOM 3045 C CA . HIS B 1 86 ? 46.918 80.675 8.355 1.00 11.68 86 HIS B CA 1
ATOM 3046 C C . HIS B 1 86 ? 47.443 80.703 9.777 1.00 13.52 86 HIS B C 1
ATOM 3047 O O . HIS B 1 86 ? 46.753 80.308 10.727 1.00 15.42 86 HIS B O 1
ATOM 3062 N N . HIS B 1 87 ? 48.669 81.171 9.939 1.00 11.89 87 HIS B N 1
ATOM 3063 C CA . HIS B 1 87 ? 49.273 81.371 11.232 1.00 11.38 87 HIS B CA 1
ATOM 3064 C C . HIS B 1 87 ? 49.083 82.820 11.639 1.00 12.73 87 HIS B C 1
ATOM 3065 O O . HIS B 1 87 ? 49.368 83.719 10.894 1.00 14.19 87 HIS B O 1
ATOM 3080 N N . PRO B 1 88 ? 48.593 83.050 12.856 1.00 13.14 88 PRO B N 1
ATOM 3081 C CA . PRO B 1 88 ? 48.332 84.443 13.248 1.00 19.37 88 PRO B CA 1
ATOM 3082 C C . PRO B 1 88 ? 49.566 85.354 13.239 1.00 19.62 88 PRO B C 1
ATOM 3083 O O . PRO B 1 88 ? 49.441 86.578 13.186 1.00 16.51 88 PRO B O 1
ATOM 3094 N N . ALA B 1 89 ? 50.740 84.774 13.436 1.00 13.40 89 ALA B N 1
ATOM 3095 C CA . ALA B 1 89 ? 52.001 85.508 13.397 1.00 13.55 89 ALA B CA 1
ATOM 3096 C C . ALA B 1 89 ? 52.578 85.690 11.999 1.00 12.43 89 ALA B C 1
ATOM 3097 O O . ALA B 1 89 ? 53.644 86.301 11.844 1.00 14.21 89 ALA B O 1
ATOM 3104 N N . ARG B 1 90 ? 51.850 85.257 10.979 1.00 13.79 90 ARG B N 1
ATOM 3105 C CA . ARG B 1 90 ? 52.346 85.422 9.615 1.00 11.21 90 ARG B CA 1
ATOM 3106 C C . ARG B 1 90 ? 52.430 86.888 9.207 1.00 17.58 90 ARG B C 1
ATOM 3107 O O . ARG B 1 90 ? 51.470 87.649 9.366 1.00 16.62 90 ARG B O 1
ATOM 3128 N N . VAL B 1 91 ? 53.593 87.255 8.699 1.00 11.40 91 VAL B N 1
ATOM 3129 C CA . VAL B 1 91 ? 53.832 88.570 8.083 1.00 14.15 91 VAL B CA 1
ATOM 3130 C C . VAL B 1 91 ? 53.956 88.363 6.581 1.00 17.33 91 VAL B C 1
ATOM 3131 O O . VAL B 1 91 ? 54.826 87.615 6.115 1.00 17.10 91 VAL B O 1
ATOM 3144 N N . GLY B 1 92 ? 53.067 89.000 5.814 1.00 17.39 92 GLY B N 1
ATOM 3145 C CA . GLY B 1 92 ? 52.979 88.725 4.399 1.00 15.48 92 GLY B CA 1
ATOM 3146 C C . GLY B 1 92 ? 51.898 87.725 3.995 1.00 16.56 92 GLY B C 1
ATOM 3147 O O . GLY B 1 92 ? 50.941 87.499 4.732 1.00 19.96 92 GLY B O 1
ATOM 3151 N N . LYS B 1 93 ? 52.071 87.123 2.831 1.00 18.14 93 LYS B N 1
ATOM 3152 C CA . LYS B 1 93 ? 51.024 86.309 2.254 1.00 17.10 93 LYS B CA 1
ATOM 3153 C C . LYS B 1 93 ? 51.133 84.846 2.725 1.00 19.63 93 LYS B C 1
ATOM 3154 O O . LYS B 1 93 ? 52.235 84.365 3.002 1.00 20.28 93 LYS B O 1
ATOM 3173 N N . ASP B 1 94 ? 50.007 84.132 2.840 1.00 19.30 94 ASP B N 1
ATOM 3174 C CA . ASP B 1 94 ? 50.076 82.703 3.168 1.00 22.68 94 ASP B CA 1
ATOM 3175 C C . ASP B 1 94 ? 50.621 81.942 1.961 1.00 37.08 94 ASP B C 1
ATOM 3176 O O . ASP B 1 94 ? 50.412 82.338 0.820 1.00 29.49 94 ASP B O 1
ATOM 3186 N N . MET C 1 1 ? 69.675 78.381 1.130 1.00 17.19 1 MET C N 1
ATOM 3187 C CA . MET C 1 1 ? 69.282 76.928 1.189 1.00 19.11 1 MET C CA 1
ATOM 3188 C C . MET C 1 1 ? 67.964 76.876 1.950 1.00 13.34 1 MET C C 1
ATOM 3189 O O . MET C 1 1 ? 67.768 77.650 2.887 1.00 13.86 1 MET C O 1
ATOM 3205 N N . LEU C 1 2 ? 67.121 75.920 1.570 1.00 11.77 2 LEU C N 1
ATOM 3206 C CA . LEU C 1 2 ? 65.776 75.802 2.116 1.00 9.84 2 LEU C CA 1
ATOM 3207 C C . LEU C 1 2 ? 65.686 74.621 3.077 1.00 11.39 2 LEU C C 1
ATOM 3208 O O . LEU C 1 2 ? 66.311 73.547 2.868 1.00 11.60 2 LEU C O 1
ATOM 3224 N N . TYR C 1 3 ? 64.919 74.816 4.138 1.00 8.63 3 TYR C N 1
ATOM 3225 C CA . TYR C 1 3 ? 64.657 73.788 5.118 1.00 10.01 3 TYR C CA 1
ATOM 3226 C C . TYR C 1 3 ? 63.192 73.797 5.484 1.00 12.53 3 TYR C C 1
ATOM 3227 O O . TYR C 1 3 ? 62.637 74.861 5.735 1.00 13.18 3 TYR C O 1
ATOM 3245 N N . LEU C 1 4 ? 62.587 72.610 5.563 1.00 9.62 4 LEU C N 1
ATOM 3246 C CA . LEU C 1 4 ? 61.259 72.467 6.081 1.00 10.68 4 LEU C CA 1
ATOM 3247 C C . LEU C 1 4 ? 61.405 72.215 7.584 1.00 11.90 4 LEU C C 1
ATOM 3248 O O . LEU C 1 4 ? 62.080 71.279 7.974 1.00 12.28 4 LEU C O 1
ATOM 3264 N N . VAL C 1 5 ? 60.740 73.020 8.421 1.00 9.45 5 VAL C N 1
ATOM 3265 C CA . VAL C 1 5 ? 60.931 72.974 9.862 1.00 10.89 5 VAL C CA 1
ATOM 3266 C C . VAL C 1 5 ? 59.580 72.892 10.500 1.00 13.63 5 VAL C C 1
ATOM 3267 O O . VAL C 1 5 ? 58.707 73.765 10.288 1.00 13.81 5 VAL C O 1
ATOM 3280 N N . ARG C 1 6 ? 59.379 71.837 11.261 1.00 11.00 6 ARG C N 1
ATOM 3281 C CA . ARG C 1 6 ? 58.131 71.672 12.022 1.00 11.72 6 ARG C CA 1
ATOM 3282 C C . ARG C 1 6 ? 58.398 71.966 13.485 1.00 14.31 6 ARG C C 1
ATOM 3283 O O . ARG C 1 6 ? 59.409 71.521 14.039 1.00 14.73 6 ARG C O 1
ATOM 3304 N N . MET C 1 7 ? 57.516 72.717 14.128 1.00 12.32 7 MET C N 1
ATOM 3305 C CA . MET C 1 7 ? 57.681 73.045 15.541 1.00 14.77 7 MET C CA 1
ATOM 3306 C C . MET C 1 7 ? 56.400 72.777 16.305 1.00 15.12 7 MET C C 1
ATOM 3307 O O . MET C 1 7 ? 55.332 73.266 15.931 1.00 17.80 7 MET C O 1
ATOM 3321 N N . THR C 1 8 ? 56.508 71.962 17.348 1.00 14.59 8 THR C N 1
ATOM 3322 C CA . THR C 1 8 ? 55.387 71.696 18.242 1.00 16.29 8 THR C CA 1
ATOM 3323 C C . THR C 1 8 ? 55.678 72.389 19.572 1.00 18.55 8 THR C C 1
ATOM 3324 O O . THR C 1 8 ? 56.764 72.266 20.102 1.00 18.97 8 THR C O 1
ATOM 3335 N N . VAL C 1 9 ? 54.692 73.142 20.057 1.00 19.73 9 VAL C N 1
ATOM 3336 C CA . VAL C 1 9 ? 54.827 73.975 21.257 1.00 18.89 9 VAL C CA 1
ATOM 3337 C C . VAL C 1 9 ? 54.128 73.344 22.450 1.00 24.52 9 VAL C C 1
ATOM 3338 O O . VAL C 1 9 ? 52.941 73.042 22.398 1.00 26.44 9 VAL C O 1
ATOM 3351 N N . ASN C 1 10 ? 54.874 73.141 23.516 1.00 21.54 10 ASN C N 1
ATOM 3352 C CA . ASN C 1 10 ? 54.316 72.621 24.761 1.00 22.11 10 ASN C CA 1
ATOM 3353 C C . ASN C 1 10 ? 54.700 73.547 25.895 1.00 23.00 10 ASN C C 1
ATOM 3354 O O . ASN C 1 10 ? 55.719 73.362 26.565 1.00 27.92 10 ASN C O 1
ATOM 3365 N N . LEU C 1 11 ? 53.890 74.574 26.101 1.00 26.75 11 LEU C N 1
ATOM 3366 C CA . LEU C 1 11 ? 54.154 75.483 27.200 1.00 32.28 11 LEU C CA 1
ATOM 3367 C C . LEU C 1 11 ? 53.700 74.767 28.461 1.00 33.39 11 LEU C C 1
ATOM 3368 O O . LEU C 1 11 ? 52.640 74.152 28.481 1.00 38.56 11 LEU C O 1
ATOM 3384 N N . PRO C 1 12 ? 54.513 74.822 29.518 1.00 35.18 12 PRO C N 1
ATOM 3385 C CA . PRO C 1 12 ? 54.110 74.101 30.729 1.00 56.38 12 PRO C CA 1
ATOM 3386 C C . PRO C 1 12 ? 52.851 74.694 31.390 1.00 41.97 12 PRO C C 1
ATOM 3387 O O . PRO C 1 12 ? 52.643 75.912 31.396 1.00 36.07 12 PRO C O 1
ATOM 3398 N N . ARG C 1 13 ? 52.004 73.818 31.920 1.00 48.89 13 ARG C N 1
ATOM 3399 C CA . ARG C 1 13 ? 50.766 74.252 32.548 1.00 68.29 13 ARG C CA 1
ATOM 3400 C C . ARG C 1 13 ? 51.063 75.143 33.746 1.00 60.55 13 ARG C C 1
ATOM 3401 O O . ARG C 1 13 ? 50.392 76.162 33.958 1.00 43.83 13 ARG C O 1
ATOM 3422 N N . ASN C 1 14 ? 52.077 74.765 34.521 1.00 41.89 14 ASN C N 1
ATOM 3423 C CA . ASN C 1 14 ? 52.447 75.550 35.699 1.00 58.19 14 ASN C CA 1
ATOM 3424 C C . ASN C 1 14 ? 53.258 76.791 35.348 1.00 63.82 14 ASN C C 1
ATOM 3425 O O . ASN C 1 14 ? 53.764 77.484 36.230 1.00 42.03 14 ASN C O 1
ATOM 3436 N N . LEU C 1 15 ? 53.380 77.088 34.060 1.00 42.59 15 LEU C N 1
ATOM 3437 C CA . LEU C 1 15 ? 54.053 78.315 33.669 1.00 28.30 15 LEU C CA 1
ATOM 3438 C C . LEU C 1 15 ? 53.266 79.497 34.198 1.00 29.49 15 LEU C C 1
ATOM 3439 O O . LEU C 1 15 ? 52.035 79.520 34.106 1.00 36.46 15 LEU C O 1
ATOM 3455 N N . ASP C 1 16 ? 53.985 80.469 34.753 1.00 44.40 16 ASP C N 1
ATOM 3456 C CA . ASP C 1 16 ? 53.364 81.661 35.310 1.00 33.28 16 ASP C CA 1
ATOM 3457 C C . ASP C 1 16 ? 52.613 82.371 34.200 1.00 53.22 16 ASP C C 1
ATOM 3458 O O . ASP C 1 16 ? 53.197 82.643 33.151 1.00 36.62 16 ASP C O 1
ATOM 3467 N N . PRO C 1 17 ? 51.323 82.680 34.415 1.00 72.75 17 PRO C N 1
ATOM 3468 C CA . PRO C 1 17 ? 50.522 83.312 33.353 1.00 60.39 17 PRO C CA 1
ATOM 3469 C C . PRO C 1 17 ? 51.099 84.645 32.863 1.00 52.58 17 PRO C C 1
ATOM 3470 O O . PRO C 1 17 ? 50.934 84.994 31.689 1.00 40.04 17 PRO C O 1
ATOM 3481 N N . ARG C 1 18 ? 51.769 85.381 33.744 1.00 45.67 18 ARG C N 1
ATOM 3482 C CA . ARG C 1 18 ? 52.339 86.679 33.366 1.00 30.27 18 ARG C CA 1
ATOM 3483 C C . ARG C 1 18 ? 53.597 86.471 32.502 1.00 64.37 18 ARG C C 1
ATOM 3484 O O . ARG C 1 18 ? 53.819 87.175 31.517 1.00 38.10 18 ARG C O 1
ATOM 3505 N N . GLU C 1 19 ? 54.424 85.499 32.869 1.00 40.68 19 GLU C N 1
ATOM 3506 C CA . GLU C 1 19 ? 55.611 85.166 32.055 1.00 34.23 19 GLU C CA 1
ATOM 3507 C C . GLU C 1 19 ? 55.178 84.617 30.700 1.00 31.55 19 GLU C C 1
ATOM 3508 O O . GLU C 1 19 ? 55.855 84.817 29.680 1.00 33.89 19 GLU C O 1
ATOM 3520 N N . GLU C 1 20 ? 54.047 83.924 30.686 1.00 29.27 20 GLU C N 1
ATOM 3521 C CA . GLU C 1 20 ? 53.555 83.304 29.472 1.00 38.91 20 GLU C CA 1
ATOM 3522 C C . GLU C 1 20 ? 53.204 84.398 28.485 1.00 37.54 20 GLU C C 1
ATOM 3523 O O . GLU C 1 20 ? 53.482 84.287 27.289 1.00 30.10 20 GLU C O 1
ATOM 3535 N N . GLU C 1 21 ? 52.590 85.469 28.981 1.00 26.75 21 GLU C N 1
ATOM 3536 C CA . GLU C 1 21 ? 52.255 86.565 28.093 1.00 28.56 21 GLU C CA 1
ATOM 3537 C C . GLU C 1 21 ? 53.499 87.263 27.549 1.00 37.41 21 GLU C C 1
ATOM 3538 O O . GLU C 1 21 ? 53.550 87.609 26.374 1.00 30.01 21 GLU C O 1
ATOM 3550 N N . ARG C 1 22 ? 54.523 87.443 28.377 1.00 29.89 22 ARG C N 1
ATOM 3551 C CA . ARG C 1 22 ? 55.740 88.083 27.903 1.00 28.27 22 ARG C CA 1
ATOM 3552 C C . ARG C 1 22 ? 56.425 87.200 26.856 1.00 27.80 22 ARG C C 1
ATOM 3553 O O . ARG C 1 22 ? 56.923 87.684 25.839 1.00 27.92 22 ARG C O 1
ATOM 3574 N N . LEU C 1 23 ? 56.413 85.900 27.100 1.00 26.53 23 LEU C N 1
ATOM 3575 C CA . LEU C 1 23 ? 57.015 84.946 26.177 1.00 29.86 23 LEU C CA 1
ATOM 3576 C C . LEU C 1 23 ? 56.343 85.014 24.819 1.00 26.87 23 LEU C C 1
ATOM 3577 O O . LEU C 1 23 ? 56.998 85.036 23.788 1.00 23.25 23 LEU C O 1
ATOM 3593 N N . LYS C 1 24 ? 55.016 85.011 24.849 1.00 25.36 24 LYS C N 1
ATOM 3594 C CA . LYS C 1 24 ? 54.218 85.000 23.622 1.00 24.58 24 LYS C CA 1
ATOM 3595 C C . LYS C 1 24 ? 54.480 86.257 22.802 1.00 26.60 24 LYS C C 1
ATOM 3596 O O . LYS C 1 24 ? 54.618 86.196 21.580 1.00 26.10 24 LYS C O 1
ATOM 3615 N N . ALA C 1 25 ? 54.587 87.398 23.476 1.00 25.93 25 ALA C N 1
ATOM 3616 C CA . ALA C 1 25 ? 54.846 88.636 22.769 1.00 21.41 25 ALA C CA 1
ATOM 3617 C C . ALA C 1 25 ? 56.241 88.684 22.173 1.00 23.74 25 ALA C C 1
ATOM 3618 O O . ALA C 1 25 ? 56.416 89.173 21.045 1.00 20.88 25 ALA C O 1
ATOM 3625 N N . SER C 1 26 ? 57.223 88.207 22.929 1.00 22.41 26 SER C N 1
ATOM 3626 C CA . SER C 1 26 ? 58.612 88.169 22.482 1.00 19.35 26 SER C CA 1
ATOM 3627 C C . SER C 1 26 ? 58.757 87.243 21.260 1.00 17.20 26 SER C C 1
ATOM 3628 O O . SER C 1 26 ? 59.486 87.544 20.298 1.00 19.76 26 SER C O 1
ATOM 3636 N N . GLU C 1 27 ? 58.079 86.101 21.342 1.00 21.75 27 GLU C N 1
ATOM 3637 C CA . GLU C 1 27 ? 58.086 85.127 20.246 1.00 17.20 27 GLU C CA 1
ATOM 3638 C C . GLU C 1 27 ? 57.526 85.744 18.956 1.00 17.89 27 GLU C C 1
ATOM 3639 O O . GLU C 1 27 ? 58.135 85.606 17.881 1.00 19.27 27 GLU C O 1
ATOM 3651 N N . LYS C 1 28 ? 56.375 86.399 19.064 1.00 21.18 28 LYS C N 1
ATOM 3652 C CA . LYS C 1 28 ? 55.737 87.032 17.907 1.00 17.18 28 LYS C CA 1
ATOM 3653 C C . LYS C 1 28 ? 56.630 88.135 17.315 1.00 21.03 28 LYS C C 1
ATOM 3654 O O . LYS C 1 28 ? 56.762 88.238 16.110 1.00 18.82 28 LYS C O 1
ATOM 3673 N N . ALA C 1 29 ? 57.265 88.944 18.158 1.00 21.44 29 ALA C N 1
ATOM 3674 C CA . ALA C 1 29 ? 58.158 89.984 17.677 1.00 21.86 29 ALA C CA 1
ATOM 3675 C C . ALA C 1 29 ? 59.357 89.378 16.966 1.00 20.73 29 ALA C C 1
ATOM 3676 O O . ALA C 1 29 ? 59.836 89.926 15.984 1.00 18.74 29 ALA C O 1
ATOM 3683 N N . ARG C 1 30 ? 59.854 88.260 17.483 1.00 15.29 30 ARG C N 1
ATOM 3684 C CA . ARG C 1 30 ? 61.045 87.643 16.906 1.00 17.74 30 ARG C CA 1
ATOM 3685 C C . ARG C 1 30 ? 60.695 87.040 15.544 1.00 16.62 30 ARG C C 1
ATOM 3686 O O . ARG C 1 30 ? 61.457 87.176 14.581 1.00 15.08 30 ARG C O 1
ATOM 3707 N N . SER C 1 31 ? 59.551 86.363 15.439 1.00 16.61 31 SER C N 1
ATOM 3708 C CA . SER C 1 31 ? 59.205 85.766 14.149 1.00 12.40 31 SER C CA 1
ATOM 3709 C C . SER C 1 31 ? 58.879 86.876 13.163 1.00 13.90 31 SER C C 1
ATOM 3710 O O . SER C 1 31 ? 59.093 86.708 11.950 1.00 13.66 31 SER C O 1
ATOM 3718 N N . ARG C 1 32 ? 58.382 88.014 13.638 1.00 16.36 32 ARG C N 1
ATOM 3719 C CA . ARG C 1 32 ? 58.141 89.110 12.704 1.00 15.03 32 ARG C CA 1
ATOM 3720 C C . ARG C 1 32 ? 59.456 89.559 12.040 1.00 15.98 32 ARG C C 1
ATOM 3721 O O . ARG C 1 32 ? 59.529 89.694 10.815 1.00 16.08 32 ARG C O 1
ATOM 3742 N N . THR C 1 33 ? 60.476 89.799 12.863 1.00 15.42 33 THR C N 1
ATOM 3743 C CA . THR C 1 33 ? 61.784 90.265 12.378 1.00 13.75 33 THR C CA 1
ATOM 3744 C C . THR C 1 33 ? 62.315 89.271 11.362 1.00 15.21 33 THR C C 1
ATOM 3745 O O . THR C 1 33 ? 62.794 89.634 10.296 1.00 16.82 33 THR C O 1
ATOM 3756 N N . LEU C 1 34 ? 62.228 87.995 11.708 1.00 14.30 34 LEU C N 1
ATOM 3757 C CA . LEU C 1 34 ? 62.798 86.968 10.866 1.00 11.46 34 LEU C CA 1
ATOM 3758 C C . LEU C 1 34 ? 62.071 86.810 9.557 1.00 13.06 34 LEU C C 1
ATOM 3759 O O . LEU C 1 34 ? 62.692 86.478 8.555 1.00 14.10 34 LEU C O 1
ATOM 3775 N N . GLN C 1 35 ? 60.754 87.018 9.554 1.00 11.81 35 GLN C N 1
ATOM 3776 C CA . GLN C 1 35 ? 59.999 86.998 8.310 1.00 12.21 35 GLN C CA 1
ATOM 3777 C C . GLN C 1 35 ? 60.309 88.238 7.471 1.00 14.52 35 GLN C C 1
ATOM 3778 O O . GLN C 1 35 ? 60.432 88.134 6.257 1.00 15.97 35 GLN C O 1
ATOM 3792 N N . GLU C 1 36 ? 60.402 89.389 8.120 1.00 13.06 36 GLU C N 1
ATOM 3793 C CA . GLU C 1 36 ? 60.671 90.669 7.421 1.00 19.42 36 GLU C CA 1
ATOM 3794 C C . GLU C 1 36 ? 62.016 90.607 6.723 1.00 19.78 36 GLU C C 1
ATOM 3795 O O . GLU C 1 36 ? 62.161 91.091 5.591 1.00 20.01 36 GLU C O 1
ATOM 3807 N N . GLN C 1 37 ? 62.978 89.954 7.376 1.00 19.50 37 GLN C N 1
ATOM 3808 C CA . GLN C 1 37 ? 64.326 89.851 6.864 1.00 20.19 37 GLN C CA 1
ATOM 3809 C C . GLN C 1 37 ? 64.462 88.769 5.830 1.00 22.73 37 GLN C C 1
ATOM 3810 O O . GLN C 1 37 ? 65.448 88.765 5.112 1.00 24.07 37 GLN C O 1
ATOM 3824 N N . GLY C 1 38 ? 63.534 87.821 5.818 1.00 16.90 38 GLY C N 1
ATOM 3825 C CA . GLY C 1 38 ? 63.498 86.807 4.772 1.00 18.52 38 GLY C CA 1
ATOM 3826 C C . GLY C 1 38 ? 63.976 85.412 5.179 1.00 15.20 38 GLY C C 1
ATOM 3827 O O . GLY C 1 38 ? 63.749 84.441 4.428 1.00 17.53 38 GLY C O 1
ATOM 3831 N N . GLN C 1 39 ? 64.560 85.275 6.361 1.00 12.63 39 GLN C N 1
ATOM 3832 C CA . GLN C 1 39 ? 65.080 83.979 6.786 1.00 10.86 39 GLN C CA 1
ATOM 3833 C C . GLN C 1 39 ? 63.920 83.024 7.054 1.00 16.13 39 GLN C C 1
ATOM 3834 O O . GLN C 1 39 ? 64.022 81.818 6.825 1.00 14.59 39 GLN C O 1
ATOM 3848 N N . TRP C 1 40 ? 62.859 83.581 7.621 1.00 12.37 40 TRP C N 1
ATOM 3849 C CA . TRP C 1 40 ? 61.644 82.835 7.901 1.00 10.61 40 TRP C CA 1
ATOM 3850 C C . TRP C 1 40 ? 60.734 83.054 6.706 1.00 14.38 40 TRP C C 1
ATOM 3851 O O . TRP C 1 40 ? 59.968 84.009 6.665 1.00 14.70 40 TRP C O 1
ATOM 3872 N N . ARG C 1 41 ? 60.883 82.204 5.690 1.00 9.84 41 ARG C N 1
ATOM 3873 C CA A ARG C 1 41 ? 60.268 82.470 4.396 0.50 10.54 41 ARG C CA 1
ATOM 3874 C CA B ARG C 1 41 ? 60.280 82.446 4.395 0.50 10.06 41 ARG C CA 1
ATOM 3875 C C . ARG C 1 41 ? 58.784 82.208 4.387 1.00 9.79 41 ARG C C 1
ATOM 3876 O O . ARG C 1 41 ? 58.002 83.060 3.967 1.00 12.32 41 ARG C O 1
ATOM 3917 N N . TYR C 1 42 ? 58.383 81.004 4.794 1.00 11.14 42 TYR C N 1
ATOM 3918 C CA . TYR C 1 42 ? 56.968 80.668 4.942 1.00 11.15 42 TYR C CA 1
ATOM 3919 C C . TYR C 1 42 ? 56.670 80.228 6.371 1.00 11.71 42 TYR C C 1
ATOM 3920 O O . TYR C 1 42 ? 57.463 79.549 7.017 1.00 10.95 42 TYR C O 1
ATOM 3938 N N . LEU C 1 43 ? 55.474 80.575 6.846 1.00 10.98 43 LEU C N 1
ATOM 3939 C CA . LEU C 1 43 ? 55.030 80.235 8.166 1.00 8.77 43 LEU C CA 1
ATOM 3940 C C . LEU C 1 43 ? 53.563 79.883 8.073 1.00 12.47 43 LEU C C 1
ATOM 3941 O O . LEU C 1 43 ? 52.733 80.758 7.744 1.00 13.49 43 LEU C O 1
ATOM 3957 N N . TRP C 1 44 ? 53.238 78.626 8.360 1.00 10.81 44 TRP C N 1
ATOM 3958 C CA . TRP C 1 44 ? 51.859 78.142 8.385 1.00 10.23 44 TRP C CA 1
ATOM 3959 C C . TRP C 1 44 ? 51.584 77.443 9.697 1.00 10.85 44 TRP C C 1
ATOM 3960 O O . TRP C 1 44 ? 52.492 77.155 10.451 1.00 11.91 44 TRP C O 1
ATOM 3981 N N . ARG C 1 45 ? 50.318 77.204 10.001 1.00 11.61 45 ARG C N 1
ATOM 3982 C CA . ARG C 1 45 ? 49.936 76.436 11.203 1.00 12.41 45 ARG C CA 1
ATOM 3983 C C . ARG C 1 45 ? 49.261 75.180 10.725 1.00 13.19 45 ARG C C 1
ATOM 3984 O O . ARG C 1 45 ? 48.403 75.254 9.888 1.00 16.14 45 ARG C O 1
ATOM 4005 N N . THR C 1 46 ? 49.642 73.996 11.209 1.00 12.72 46 THR C N 1
ATOM 4006 C CA . THR C 1 46 ? 48.916 72.804 10.802 1.00 13.46 46 THR C CA 1
ATOM 4007 C C . THR C 1 46 ? 47.495 72.914 11.357 1.00 11.79 46 THR C C 1
ATOM 4008 O O . THR C 1 46 ? 47.312 73.183 12.553 1.00 12.80 46 THR C O 1
ATOM 4019 N N . THR C 1 47 ? 46.523 72.700 10.482 1.00 14.09 47 THR C N 1
ATOM 4020 C CA . THR C 1 47 ? 45.115 72.819 10.844 1.00 11.96 47 THR C CA 1
ATOM 4021 C C . THR C 1 47 ? 44.816 71.937 12.058 1.00 13.62 47 THR C C 1
ATOM 4022 O O . THR C 1 47 ? 45.048 70.728 12.030 1.00 14.01 47 THR C O 1
ATOM 4033 N N . GLY C 1 48 ? 44.167 72.526 13.070 1.00 12.05 48 GLY C N 1
ATOM 4034 C CA . GLY C 1 48 ? 43.879 71.842 14.327 1.00 13.22 48 GLY C CA 1
ATOM 4035 C C . GLY C 1 48 ? 44.947 71.800 15.416 1.00 11.91 48 GLY C C 1
ATOM 4036 O O . GLY C 1 48 ? 44.655 71.234 16.453 1.00 14.53 48 GLY C O 1
ATOM 4040 N N . LYS C 1 49 ? 46.131 72.374 15.167 1.00 13.02 49 LYS C N 1
ATOM 4041 C CA . LYS C 1 49 ? 47.282 72.222 16.041 1.00 15.69 49 LYS C CA 1
ATOM 4042 C C . LYS C 1 49 ? 47.814 73.569 16.478 1.00 15.18 49 LYS C C 1
ATOM 4043 O O . LYS C 1 49 ? 47.508 74.589 15.865 1.00 17.79 49 LYS C O 1
ATOM 4062 N N . TYR C 1 50 ? 48.556 73.555 17.585 1.00 16.83 50 TYR C N 1
ATOM 4063 C CA . TYR C 1 50 ? 49.319 74.741 18.008 1.00 13.80 50 TYR C CA 1
ATOM 4064 C C . TYR C 1 50 ? 50.647 74.763 17.183 1.00 22.70 50 TYR C C 1
ATOM 4065 O O . TYR C 1 50 ? 50.761 74.023 16.238 1.00 19.69 50 TYR C O 1
ATOM 4083 N N . GLY C 1 51 ? 51.585 75.674 17.407 1.00 21.38 51 GLY C N 1
ATOM 4084 C CA . GLY C 1 51 ? 52.891 75.513 16.778 1.00 21.18 51 GLY C CA 1
ATOM 4085 C C . GLY C 1 51 ? 52.886 75.884 15.301 1.00 23.53 51 GLY C C 1
ATOM 4086 O O . GLY C 1 51 ? 51.986 76.584 14.856 1.00 20.57 51 GLY C O 1
ATOM 4090 N N . ASN C 1 52 ? 53.875 75.433 14.527 1.00 17.76 52 ASN C N 1
ATOM 4091 C CA . ASN C 1 52 ? 53.944 75.834 13.115 1.00 16.98 52 ASN C CA 1
ATOM 4092 C C . ASN C 1 52 ? 54.669 74.826 12.228 1.00 15.44 52 ASN C C 1
ATOM 4093 O O . ASN C 1 52 ? 55.390 73.936 12.716 1.00 15.48 52 ASN C O 1
ATOM 4104 N N . ILE C 1 53 ? 54.438 74.970 10.926 1.00 11.72 53 ILE C N 1
ATOM 4105 C CA . ILE C 1 53 ? 55.164 74.257 9.905 1.00 14.23 53 ILE C CA 1
ATOM 4106 C C . ILE C 1 53 ? 55.674 75.336 8.939 1.00 12.58 53 ILE C C 1
ATOM 4107 O O . ILE C 1 53 ? 54.898 76.182 8.466 1.00 13.40 53 ILE C O 1
ATOM 4123 N N . SER C 1 54 ? 56.997 75.377 8.752 1.00 10.63 54 SER C N 1
ATOM 4124 C CA . SER C 1 54 ? 57.655 76.518 8.155 1.00 8.56 54 SER C CA 1
ATOM 4125 C C . SER C 1 54 ? 58.693 76.153 7.126 1.00 9.98 54 SER C C 1
ATOM 4126 O O . SER C 1 54 ? 59.172 75.031 7.101 1.00 12.07 54 SER C O 1
ATOM 4134 N N . VAL C 1 55 ? 59.039 77.123 6.312 1.00 8.16 55 VAL C N 1
ATOM 4135 C CA . VAL C 1 55 ? 60.210 76.987 5.447 1.00 11.14 55 VAL C CA 1
ATOM 4136 C C . VAL C 1 55 ? 61.162 78.128 5.784 1.00 14.32 55 VAL C C 1
ATOM 4137 O O . VAL C 1 55 ? 60.789 79.301 5.761 1.00 12.15 55 VAL C O 1
ATOM 4150 N N . PHE C 1 56 ? 62.400 77.761 6.107 1.00 10.92 56 PHE C N 1
ATOM 4151 C CA . PHE C 1 56 ? 63.478 78.708 6.338 1.00 10.10 56 PHE C CA 1
ATOM 4152 C C . PHE C 1 56 ? 64.411 78.784 5.153 1.00 12.73 56 PHE C C 1
ATOM 4153 O O . PHE C 1 56 ? 64.656 77.805 4.475 1.00 11.55 56 PHE C O 1
ATOM 4170 N N . ASP C 1 57 ? 64.916 79.979 4.905 1.00 11.46 57 ASP C N 1
ATOM 4171 C CA . ASP C 1 57 ? 65.826 80.224 3.775 1.00 11.67 57 ASP C CA 1
ATOM 4172 C C . ASP C 1 57 ? 67.055 80.903 4.387 1.00 15.06 57 ASP C C 1
ATOM 4173 O O . ASP C 1 57 ? 67.030 82.094 4.668 1.00 13.67 57 ASP C O 1
ATOM 4182 N N . VAL C 1 58 ? 68.094 80.111 4.643 1.00 11.80 58 VAL C N 1
ATOM 4183 C CA . VAL C 1 58 ? 69.293 80.591 5.324 1.00 9.28 58 VAL C CA 1
ATOM 4184 C C . VAL C 1 58 ? 70.511 79.999 4.635 1.00 11.94 58 VAL C C 1
ATOM 4185 O O . VAL C 1 58 ? 70.402 79.080 3.823 1.00 14.87 58 VAL C O 1
ATOM 4198 N N . ASN C 1 59 ? 71.692 80.523 4.934 1.00 11.51 59 ASN C N 1
ATOM 4199 C CA . ASN C 1 59 ? 72.852 80.152 4.181 1.00 10.89 59 ASN C CA 1
ATOM 4200 C C . ASN C 1 59 ? 73.702 79.058 4.786 1.00 13.37 59 ASN C C 1
ATOM 4201 O O . ASN C 1 59 ? 74.713 78.683 4.188 1.00 14.37 59 ASN C O 1
ATOM 4212 N N . SER C 1 60 ? 73.315 78.550 5.952 1.00 12.84 60 SER C N 1
ATOM 4213 C CA . SER C 1 60 ? 74.020 77.436 6.559 1.00 11.04 60 SER C CA 1
ATOM 4214 C C . SER C 1 60 ? 73.225 76.767 7.665 1.00 9.80 60 SER C C 1
ATOM 4215 O O . SER C 1 60 ? 72.263 77.341 8.200 1.00 11.27 60 SER C O 1
ATOM 4223 N N . HIS C 1 61 ? 73.635 75.548 8.023 1.00 10.41 61 HIS C N 1
ATOM 4224 C CA . HIS C 1 61 ? 73.021 74.876 9.159 1.00 9.46 61 HIS C CA 1
ATOM 4225 C C . HIS C 1 61 ? 73.250 75.682 10.437 1.00 11.00 61 HIS C C 1
ATOM 4226 O O . HIS C 1 61 ? 72.362 75.778 11.283 1.00 13.14 61 HIS C O 1
ATOM 4241 N N . ASP C 1 62 ? 74.450 76.247 10.590 1.00 11.04 62 ASP C N 1
ATOM 4242 C CA . ASP C 1 62 ? 74.779 76.992 11.776 1.00 12.01 62 ASP C CA 1
ATOM 4243 C C . ASP C 1 62 ? 73.874 78.186 11.949 1.00 12.64 62 ASP C C 1
ATOM 4244 O O . ASP C 1 62 ? 73.406 78.471 13.047 1.00 14.93 62 ASP C O 1
ATOM 4253 N N . GLU C 1 63 ? 73.596 78.879 10.852 1.00 12.88 63 GLU C N 1
ATOM 4254 C CA . GLU C 1 63 ? 72.666 79.999 10.890 1.00 14.97 63 GLU C CA 1
ATOM 4255 C C . GLU C 1 63 ? 71.263 79.568 11.309 1.00 14.41 63 GLU C C 1
ATOM 4256 O O . GLU C 1 63 ? 70.630 80.239 12.099 1.00 14.18 63 GLU C O 1
ATOM 4268 N N . LEU C 1 64 ? 70.771 78.470 10.744 1.00 12.40 64 LEU C N 1
ATOM 4269 C CA . LEU C 1 64 ? 69.452 77.966 11.117 1.00 9.38 64 LEU C CA 1
ATOM 4270 C C . LEU C 1 64 ? 69.455 77.607 12.596 1.00 10.34 64 LEU C C 1
ATOM 4271 O O . LEU C 1 64 ? 68.503 77.929 13.321 1.00 10.73 64 LEU C O 1
ATOM 4287 N N . HIS C 1 65 ? 70.489 76.921 13.045 1.00 12.07 65 HIS C N 1
ATOM 4288 C CA . HIS C 1 65 ? 70.567 76.562 14.466 1.00 10.54 65 HIS C CA 1
ATOM 4289 C C . HIS C 1 65 ? 70.489 77.788 15.383 1.00 10.23 65 HIS C C 1
ATOM 4290 O O . HIS C 1 65 ? 69.734 77.829 16.388 1.00 12.29 65 HIS C O 1
ATOM 4305 N N . GLU C 1 66 ? 71.291 78.794 15.071 1.00 13.88 66 GLU C N 1
ATOM 4306 C CA . GLU C 1 66 ? 71.307 79.995 15.887 1.00 15.02 66 GLU C CA 1
ATOM 4307 C C . GLU C 1 66 ? 69.942 80.677 15.902 1.00 13.64 66 GLU C C 1
ATOM 4308 O O . GLU C 1 66 ? 69.497 81.154 16.963 1.00 16.19 66 GLU C O 1
ATOM 4320 N N . ILE C 1 67 ? 69.245 80.694 14.757 1.00 11.38 67 ILE C N 1
ATOM 4321 C CA . ILE C 1 67 ? 67.914 81.278 14.705 1.00 14.84 67 ILE C CA 1
ATOM 4322 C C . ILE C 1 67 ? 66.936 80.518 15.595 1.00 12.14 67 ILE C C 1
ATOM 4323 O O . ILE C 1 67 ? 66.196 81.109 16.382 1.00 13.97 67 ILE C O 1
ATOM 4339 N N . LEU C 1 68 ? 66.910 79.197 15.459 1.00 10.73 68 LEU C N 1
ATOM 4340 C CA . LEU C 1 68 ? 66.009 78.398 16.273 1.00 11.23 68 LEU C CA 1
ATOM 4341 C C . LEU C 1 68 ? 66.309 78.498 17.783 1.00 12.03 68 LEU C C 1
ATOM 4342 O O . LEU C 1 68 ? 65.401 78.715 18.590 1.00 14.67 68 LEU C O 1
ATOM 4358 N N . TRP C 1 69 ? 67.582 78.420 18.144 1.00 12.20 69 TRP C N 1
ATOM 4359 C CA . TRP C 1 69 ? 68.034 78.459 19.524 1.00 13.62 69 TRP C CA 1
ATOM 4360 C C . TRP C 1 69 ? 67.631 79.768 20.145 1.00 14.52 69 TRP C C 1
ATOM 4361 O O . TRP C 1 69 ? 67.367 79.806 21.361 1.00 19.24 69 TRP C O 1
ATOM 4382 N N . SER C 1 70 ? 67.562 80.812 19.309 1.00 15.20 70 SER C N 1
ATOM 4383 C CA . SER C 1 70 ? 67.254 82.194 19.719 1.00 18.86 70 SER C CA 1
ATOM 4384 C C . SER C 1 70 ? 65.772 82.427 20.004 1.00 19.56 70 SER C C 1
ATOM 4385 O O . SER C 1 70 ? 65.417 83.451 20.591 1.00 20.19 70 SER C O 1
ATOM 4393 N N . LEU C 1 71 ? 64.896 81.544 19.551 1.00 16.67 71 LEU C N 1
ATOM 4394 C CA . LEU C 1 71 ? 63.463 81.797 19.690 1.00 16.32 71 LEU C CA 1
ATOM 4395 C C . LEU C 1 71 ? 63.081 81.778 21.151 1.00 16.59 71 LEU C C 1
ATOM 4396 O O . LEU C 1 71 ? 63.503 80.897 21.893 1.00 15.99 71 LEU C O 1
ATOM 4412 N N . PRO C 1 72 ? 62.259 82.745 21.582 1.00 14.50 72 PRO C N 1
ATOM 4413 C CA . PRO C 1 72 ? 61.826 82.673 22.977 1.00 16.34 72 PRO C CA 1
ATOM 4414 C C . PRO C 1 72 ? 61.148 81.358 23.348 1.00 16.14 72 PRO C C 1
ATOM 4415 O O . PRO C 1 72 ? 61.315 80.913 24.481 1.00 18.58 72 PRO C O 1
ATOM 4426 N N . PHE C 1 73 ? 60.428 80.731 22.406 1.00 14.96 73 PHE C N 1
ATOM 4427 C CA . PHE C 1 73 ? 59.764 79.455 22.658 1.00 16.48 73 PHE C CA 1
ATOM 4428 C C . PHE C 1 73 ? 60.711 78.233 22.733 1.00 15.90 73 PHE C C 1
ATOM 4429 O O . PHE C 1 73 ? 60.254 77.158 23.082 1.00 17.54 73 PHE C O 1
ATOM 4446 N N . PHE C 1 74 ? 61.982 78.381 22.361 1.00 15.93 74 PHE C N 1
ATOM 4447 C CA . PHE C 1 74 ? 62.847 77.219 22.118 1.00 14.66 74 PHE C CA 1
ATOM 4448 C C . PHE C 1 74 ? 62.794 76.150 23.208 1.00 17.02 74 PHE C C 1
ATOM 4449 O O . PHE C 1 74 ? 62.701 74.962 22.903 1.00 19.32 74 PHE C O 1
ATOM 4466 N N . PRO C 1 75 ? 62.853 76.572 24.488 1.00 19.37 75 PRO C N 1
ATOM 4467 C CA . PRO C 1 75 ? 62.842 75.577 25.572 1.00 22.64 75 PRO C CA 1
ATOM 4468 C C . PRO C 1 75 ? 61.589 74.715 25.594 1.00 23.15 75 PRO C C 1
ATOM 4469 O O . PRO C 1 75 ? 61.580 73.643 26.217 1.00 26.50 75 PRO C O 1
ATOM 4480 N N . TYR C 1 76 ? 60.548 75.172 24.915 1.00 19.32 76 TYR C N 1
ATOM 4481 C CA . TYR C 1 76 ? 59.243 74.526 24.916 1.00 17.81 76 TYR C CA 1
ATOM 4482 C C . TYR C 1 76 ? 58.896 73.888 23.573 1.00 21.92 76 TYR C C 1
ATOM 4483 O O . TYR C 1 76 ? 57.767 73.442 23.357 1.00 21.19 76 TYR C O 1
ATOM 4501 N N . LEU C 1 77 ? 59.857 73.885 22.651 1.00 19.26 77 LEU C N 1
ATOM 4502 C CA . LEU C 1 77 ? 59.588 73.365 21.331 1.00 18.24 77 LEU C CA 1
ATOM 4503 C C . LEU C 1 77 ? 60.148 71.970 21.085 1.00 19.65 77 LEU C C 1
ATOM 4504 O O . LEU C 1 77 ? 61.212 71.623 21.560 1.00 21.20 77 LEU C O 1
ATOM 4520 N N . THR C 1 78 ? 59.394 71.203 20.310 1.00 15.71 78 THR C N 1
ATOM 4521 C CA . THR C 1 78 ? 59.904 70.014 19.646 1.00 14.19 78 THR C CA 1
ATOM 4522 C C . THR C 1 78 ? 60.028 70.372 18.169 1.00 15.41 78 THR C C 1
ATOM 4523 O O . THR C 1 78 ? 59.029 70.714 17.518 1.00 18.29 78 THR C O 1
ATOM 4534 N N . ILE C 1 79 ? 61.243 70.257 17.650 1.00 15.35 79 ILE C N 1
ATOM 4535 C CA . ILE C 1 79 ? 61.568 70.694 16.292 1.00 13.74 79 ILE C CA 1
ATOM 4536 C C . ILE C 1 79 ? 62.085 69.563 15.436 1.00 20.07 79 ILE C C 1
ATOM 4537 O O . ILE C 1 79 ? 62.944 68.784 15.856 1.00 20.03 79 ILE C O 1
ATOM 4553 N N . ASP C 1 80 ? 61.552 69.493 14.221 1.00 12.83 80 ASP C N 1
ATOM 4554 C CA . ASP C 1 80 ? 62.069 68.592 13.181 1.00 12.93 80 ASP C CA 1
ATOM 4555 C C . ASP C 1 80 ? 62.557 69.438 12.010 1.00 14.94 80 ASP C C 1
ATOM 4556 O O . ASP C 1 80 ? 61.862 70.355 11.565 1.00 16.28 80 ASP C O 1
ATOM 4565 N N . VAL C 1 81 ? 63.767 69.150 11.534 1.00 13.46 81 VAL C N 1
ATOM 4566 C CA . VAL C 1 81 ? 64.418 69.935 10.481 1.00 12.15 81 VAL C CA 1
ATOM 4567 C C . VAL C 1 81 ? 64.696 69.014 9.324 1.00 14.97 81 VAL C C 1
ATOM 4568 O O . VAL C 1 81 ? 65.334 67.966 9.522 1.00 17.26 81 VAL C O 1
ATOM 4581 N N . GLU C 1 82 ? 64.264 69.398 8.126 1.00 10.38 82 GLU C N 1
ATOM 4582 C CA . GLU C 1 82 ? 64.458 68.612 6.932 1.00 12.35 82 GLU C CA 1
ATOM 4583 C C . GLU C 1 82 ? 64.991 69.471 5.790 1.00 12.78 82 GLU C C 1
ATOM 4584 O O . GLU C 1 82 ? 64.355 70.409 5.370 1.00 14.45 82 GLU C O 1
ATOM 4596 N N . PRO C 1 83 ? 66.188 69.161 5.260 1.00 11.45 83 PRO C N 1
ATOM 4597 C CA . PRO C 1 83 ? 66.716 69.927 4.140 1.00 9.35 83 PRO C CA 1
ATOM 4598 C C . PRO C 1 83 ? 65.899 69.706 2.896 1.00 15.93 83 PRO C C 1
ATOM 4599 O O . PRO C 1 83 ? 65.476 68.589 2.665 1.00 18.48 83 PRO C O 1
ATOM 4610 N N . LEU C 1 84 ? 65.652 70.767 2.146 1.00 11.15 84 LEU C N 1
ATOM 4611 C CA . LEU C 1 84 ? 64.932 70.690 0.866 1.00 10.82 84 LEU C CA 1
ATOM 4612 C C . LEU C 1 84 ? 65.862 70.979 -0.283 1.00 16.74 84 LEU C C 1
ATOM 4613 O O . LEU C 1 84 ? 66.681 71.906 -0.220 1.00 15.22 84 LEU C O 1
ATOM 4629 N N . SER C 1 85 ? 65.756 70.194 -1.348 1.00 12.68 85 SER C N 1
ATOM 4630 C CA . SER C 1 85 ? 66.536 70.417 -2.548 1.00 11.17 85 SER C CA 1
ATOM 4631 C C . SER C 1 85 ? 65.708 70.863 -3.737 1.00 12.68 85 SER C C 1
ATOM 4632 O O . SER C 1 85 ? 64.488 70.639 -3.801 1.00 13.88 85 SER C O 1
ATOM 4640 N N . HIS C 1 86 ? 66.383 71.470 -4.709 1.00 11.36 86 HIS C N 1
ATOM 4641 C CA . HIS C 1 86 ? 65.773 71.754 -5.977 1.00 11.33 86 HIS C CA 1
ATOM 4642 C C . HIS C 1 86 ? 65.252 70.494 -6.651 1.00 13.61 86 HIS C C 1
ATOM 4643 O O . HIS C 1 86 ? 65.936 69.467 -6.743 1.00 16.32 86 HIS C O 1
ATOM 4658 N N . HIS C 1 87 ? 64.021 70.555 -7.119 1.00 13.61 87 HIS C N 1
ATOM 4659 C CA . HIS C 1 87 ? 63.423 69.449 -7.850 1.00 12.21 87 HIS C CA 1
ATOM 4660 C C . HIS C 1 87 ? 63.579 69.719 -9.345 1.00 10.70 87 HIS C C 1
ATOM 4661 O O . HIS C 1 87 ? 63.268 70.799 -9.862 1.00 13.62 87 HIS C O 1
ATOM 4676 N N . PRO C 1 88 ? 64.073 68.729 -10.076 1.00 12.34 88 PRO C N 1
ATOM 4677 C CA . PRO C 1 88 ? 64.322 69.025 -11.488 1.00 13.83 88 PRO C CA 1
ATOM 4678 C C . PRO C 1 88 ? 63.084 69.366 -12.304 1.00 13.55 88 PRO C C 1
ATOM 4679 O O . PRO C 1 88 ? 63.205 69.967 -13.384 1.00 18.88 88 PRO C O 1
ATOM 4690 N N . ALA C 1 89 ? 61.916 68.898 -11.857 1.00 14.28 89 ALA C N 1
ATOM 4691 C CA . ALA C 1 89 ? 60.648 69.267 -12.461 1.00 13.60 89 ALA C CA 1
ATOM 4692 C C . ALA C 1 89 ? 60.069 70.621 -12.034 1.00 11.85 89 ALA C C 1
ATOM 4693 O O . ALA C 1 89 ? 58.975 70.979 -12.481 1.00 13.25 89 ALA C O 1
ATOM 4700 N N . ARG C 1 90 ? 60.770 71.360 -11.167 1.00 11.41 90 ARG C N 1
ATOM 4701 C CA . ARG C 1 90 ? 60.259 72.655 -10.729 1.00 11.83 90 ARG C CA 1
ATOM 4702 C C . ARG C 1 90 ? 60.187 73.645 -11.875 1.00 16.77 90 ARG C C 1
ATOM 4703 O O . ARG C 1 90 ? 61.153 73.787 -12.653 1.00 18.11 90 ARG C O 1
ATOM 4724 N N . VAL C 1 91 ? 59.035 74.281 -11.987 1.00 12.18 91 VAL C N 1
ATOM 4725 C CA . VAL C 1 91 ? 58.793 75.390 -12.900 1.00 12.11 91 VAL C CA 1
ATOM 4726 C C . VAL C 1 91 ? 58.733 76.657 -12.064 1.00 16.21 91 VAL C C 1
ATOM 4727 O O . VAL C 1 91 ? 57.907 76.769 -11.150 1.00 18.92 91 VAL C O 1
ATOM 4740 N N . GLY C 1 92 ? 59.604 77.618 -12.350 1.00 19.69 92 GLY C N 1
ATOM 4741 C CA . GLY C 1 92 ? 59.709 78.801 -11.517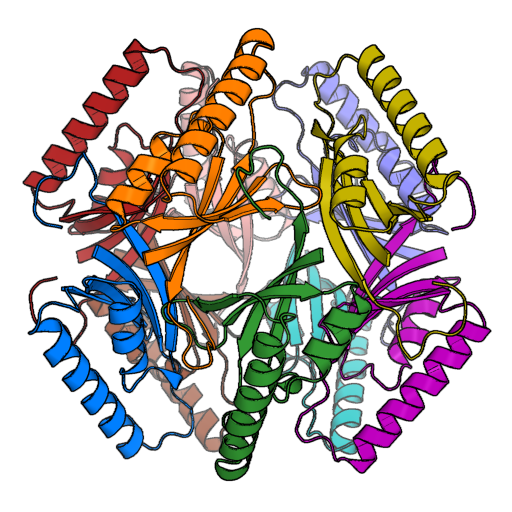 1.00 19.81 92 GLY C CA 1
ATOM 4742 C C . GLY C 1 92 ? 60.793 78.714 -10.467 1.00 16.41 92 GLY C C 1
ATOM 4743 O O . GLY C 1 92 ? 61.688 77.885 -10.577 1.00 20.02 92 GLY C O 1
ATOM 4747 N N . LYS C 1 93 ? 60.699 79.569 -9.449 1.00 22.61 93 LYS C N 1
ATOM 4748 C CA . LYS C 1 93 ? 61.730 79.628 -8.407 1.00 18.88 93 LYS C CA 1
ATOM 4749 C C . LYS C 1 93 ? 61.569 78.532 -7.348 1.00 20.93 93 LYS C C 1
ATOM 4750 O O . LYS C 1 93 ? 60.454 78.125 -7.062 1.00 18.03 93 LYS C O 1
ATOM 4769 N N . ASP C 1 94 ? 62.674 78.074 -6.743 1.00 19.00 94 ASP C N 1
ATOM 4770 C CA . ASP C 1 94 ? 62.539 77.145 -5.612 1.00 20.05 94 ASP C CA 1
ATOM 4771 C C . ASP C 1 94 ? 61.937 77.913 -4.450 1.00 36.29 94 ASP C C 1
ATOM 4772 O O . ASP C 1 94 ? 61.281 77.338 -3.567 1.00 23.76 94 ASP C O 1
ATOM 4782 N N . MET D 1 1 ? 24.939 48.330 16.094 1.00 23.06 1 MET D N 1
ATOM 4783 C CA . MET D 1 1 ? 26.069 49.184 16.559 1.00 24.02 1 MET D CA 1
ATOM 4784 C C . MET D 1 1 ? 27.091 49.523 15.515 1.00 14.42 1 MET D C 1
ATOM 4785 O O . MET D 1 1 ? 27.214 48.881 14.484 1.00 16.29 1 MET D O 1
ATOM 4801 N N . LEU D 1 2 ? 27.860 50.543 15.860 1.00 16.74 2 LEU D N 1
ATOM 4802 C CA . LEU D 1 2 ? 28.644 51.250 14.876 1.00 13.67 2 LEU D CA 1
ATOM 4803 C C . LEU D 1 2 ? 30.135 50.941 14.991 1.00 13.49 2 LEU D C 1
ATOM 4804 O O . LEU D 1 2 ? 30.671 50.747 16.086 1.00 12.71 2 LEU D O 1
ATOM 4820 N N . TYR D 1 3 ? 30.792 50.874 13.843 1.00 14.26 3 TYR D N 1
ATOM 4821 C CA . TYR D 1 3 ? 32.224 50.663 13.780 1.00 13.77 3 TYR D CA 1
ATOM 4822 C C . TYR D 1 3 ? 32.845 51.583 12.736 1.00 12.18 3 TYR D C 1
ATOM 4823 O O . TYR D 1 3 ? 32.304 51.744 11.649 1.00 13.01 3 TYR D O 1
ATOM 4841 N N . LEU D 1 4 ? 33.994 52.171 13.077 1.00 10.97 4 LEU D N 1
ATOM 4842 C CA . LEU D 1 4 ? 34.818 52.876 12.102 1.00 11.64 4 LEU D CA 1
ATOM 4843 C C . LEU D 1 4 ? 35.749 51.868 11.497 1.00 13.28 4 LEU D C 1
ATOM 4844 O O . LEU D 1 4 ? 36.469 51.163 12.218 1.00 13.20 4 LEU D O 1
ATOM 4860 N N . VAL D 1 5 ? 35.747 51.787 10.164 1.00 11.16 5 VAL D N 1
ATOM 4861 C CA . VAL D 1 5 ? 36.561 50.804 9.460 1.00 11.36 5 VAL D CA 1
ATOM 4862 C C . VAL D 1 5 ? 37.366 51.523 8.394 1.00 16.71 5 VAL D C 1
ATOM 4863 O O . VAL D 1 5 ? 36.810 52.187 7.530 1.00 16.41 5 VAL D O 1
ATOM 4876 N N . ARG D 1 6 ? 38.685 51.372 8.460 1.00 12.59 6 ARG D N 1
ATOM 4877 C CA . ARG D 1 6 ? 39.568 51.868 7.408 1.00 11.19 6 ARG D CA 1
ATOM 4878 C C . ARG D 1 6 ? 40.033 50.715 6.536 1.00 15.98 6 ARG D C 1
ATOM 4879 O O . ARG D 1 6 ? 40.421 49.655 7.041 1.00 13.85 6 ARG D O 1
ATOM 4900 N N . MET D 1 7 ? 40.036 50.917 5.213 1.00 13.83 7 MET D N 1
ATOM 4901 C CA . MET D 1 7 ? 40.501 49.901 4.293 1.00 14.94 7 MET D CA 1
ATOM 4902 C C . MET D 1 7 ? 41.483 50.510 3.294 1.00 16.66 7 MET D C 1
ATOM 4903 O O . MET D 1 7 ? 41.220 51.574 2.699 1.00 19.66 7 MET D O 1
ATOM 4917 N N . THR D 1 8 ? 42.624 49.862 3.132 1.00 16.12 8 THR D N 1
ATOM 4918 C CA . THR D 1 8 ? 43.574 50.270 2.101 1.00 14.21 8 THR D CA 1
ATOM 4919 C C . THR D 1 8 ? 43.628 49.136 1.080 1.00 14.89 8 THR D C 1
ATOM 4920 O O . THR D 1 8 ? 43.669 47.963 1.468 1.00 19.38 8 THR D O 1
ATOM 4931 N N . VAL D 1 9 ? 43.631 49.460 -0.216 1.00 15.87 9 VAL D N 1
ATOM 4932 C CA . VAL D 1 9 ? 43.525 48.411 -1.253 1.00 15.12 9 VAL D CA 1
ATOM 4933 C C . VAL D 1 9 ? 44.896 48.248 -1.903 1.00 22.25 9 VAL D C 1
ATOM 4934 O O . VAL D 1 9 ? 45.530 49.240 -2.287 1.00 24.88 9 VAL D O 1
ATOM 4947 N N . ASN D 1 10 ? 45.357 47.009 -2.021 1.00 22.03 10 ASN D N 1
ATOM 4948 C CA . ASN D 1 10 ? 46.564 46.741 -2.801 1.00 24.09 10 ASN D CA 1
ATOM 4949 C C . ASN D 1 10 ? 46.346 45.580 -3.724 1.00 25.17 10 ASN D C 1
ATOM 4950 O O . ASN D 1 10 ? 46.623 44.436 -3.390 1.00 22.02 10 ASN D O 1
ATOM 4961 N N . LEU D 1 11 ? 45.849 45.887 -4.913 1.00 21.83 11 LEU D N 1
ATOM 4962 C CA . LEU D 1 11 ? 45.626 44.849 -5.901 1.00 23.71 11 LEU D CA 1
ATOM 4963 C C . LEU D 1 11 ? 46.943 44.368 -6.481 1.00 27.47 11 LEU D C 1
ATOM 4964 O O . LEU D 1 11 ? 47.873 45.137 -6.660 1.00 26.66 11 LEU D O 1
ATOM 4980 N N . PRO D 1 12 ? 47.032 43.069 -6.788 1.00 26.35 12 PRO D N 1
ATOM 4981 C CA . PRO D 1 12 ? 48.280 42.596 -7.395 1.00 29.58 12 PRO D CA 1
ATOM 4982 C C . PRO D 1 12 ? 48.545 43.259 -8.746 1.00 22.90 12 PRO D C 1
ATOM 4983 O O . PRO D 1 12 ? 47.596 43.501 -9.473 1.00 29.14 12 PRO D O 1
ATOM 4994 N N . ARG D 1 13 ? 49.803 43.559 -9.069 1.00 34.32 13 ARG D N 1
ATOM 4995 C CA . ARG D 1 13 ? 50.124 44.107 -10.388 1.00 41.01 13 ARG D CA 1
ATOM 4996 C C . ARG D 1 13 ? 50.001 43.053 -11.501 1.00 34.15 13 ARG D C 1
ATOM 4997 O O . ARG D 1 13 ? 49.966 43.399 -12.675 1.00 35.00 13 ARG D O 1
ATOM 5018 N N . ASN D 1 14 ? 49.930 41.773 -11.145 1.00 30.74 14 ASN D N 1
ATOM 5019 C CA . ASN D 1 14 ? 49.845 40.718 -12.163 1.00 31.75 14 ASN D CA 1
ATOM 5020 C C . ASN D 1 14 ? 48.436 40.163 -12.416 1.00 32.46 14 ASN D C 1
ATOM 5021 O O . ASN D 1 14 ? 48.283 39.054 -12.930 1.00 36.43 14 ASN D O 1
ATOM 5032 N N . LEU D 1 15 ? 47.403 40.918 -12.054 1.00 39.02 15 LEU D N 1
ATOM 5033 C CA . LEU D 1 15 ? 46.034 40.527 -12.406 1.00 39.05 15 LEU D CA 1
ATOM 5034 C C . LEU D 1 15 ? 45.761 40.640 -13.906 1.00 41.90 15 LEU D C 1
ATOM 5035 O O . LEU D 1 15 ? 46.031 41.672 -14.524 1.00 39.55 15 LEU D O 1
ATOM 5051 N N . ASP D 1 16 ? 45.212 39.576 -14.485 1.00 32.91 16 ASP D N 1
ATOM 5052 C CA . ASP D 1 16 ? 44.665 39.623 -15.827 1.00 44.99 16 ASP D CA 1
ATOM 5053 C C . ASP D 1 16 ? 43.685 40.795 -15.876 1.00 33.48 16 ASP D C 1
ATOM 5054 O O . ASP D 1 16 ? 42.912 40.987 -14.942 1.00 38.46 16 ASP D O 1
ATOM 5063 N N . PRO D 1 17 ? 43.728 41.607 -16.942 1.00 45.53 17 PRO D N 1
ATOM 5064 C CA . PRO D 1 17 ? 42.858 42.795 -17.034 1.00 37.77 17 PRO D CA 1
ATOM 5065 C C . PRO D 1 17 ? 41.342 42.527 -16.950 1.00 48.79 17 PRO D C 1
ATOM 5066 O O . PRO D 1 17 ? 40.607 43.315 -16.347 1.00 37.35 17 PRO D O 1
ATOM 5077 N N . ARG D 1 18 ? 40.872 41.437 -17.536 1.00 41.59 18 ARG D N 1
ATOM 5078 C CA . ARG D 1 18 ? 39.455 41.075 -17.417 1.00 34.95 18 ARG D CA 1
ATOM 5079 C C . ARG D 1 18 ? 39.088 40.630 -16.002 1.00 37.84 18 ARG D C 1
ATOM 5080 O O . ARG D 1 18 ? 38.009 40.962 -15.492 1.00 32.94 18 ARG D O 1
ATOM 5101 N N . GLU D 1 19 ? 39.962 39.854 -15.374 1.00 30.93 19 GLU D N 1
ATOM 5102 C CA . GLU D 1 19 ? 39.727 39.452 -13.993 1.00 29.84 19 GLU D CA 1
ATOM 5103 C C . GLU D 1 19 ? 39.644 40.694 -13.117 1.00 31.96 19 GLU D C 1
ATOM 5104 O O . GLU D 1 19 ? 38.763 40.802 -12.265 1.00 30.93 19 GLU D O 1
ATOM 5116 N N . GLU D 1 20 ? 40.561 41.628 -13.331 1.00 29.42 20 GLU D N 1
ATOM 5117 C CA . GLU D 1 20 ? 40.580 42.833 -12.507 1.00 26.14 20 GLU D CA 1
ATOM 5118 C C . GLU D 1 20 ? 39.311 43.654 -12.705 1.00 27.93 20 GLU D C 1
ATOM 5119 O O . GLU D 1 20 ? 38.760 44.203 -11.748 1.00 27.35 20 GLU D O 1
ATOM 5131 N N . GLU D 1 21 ? 38.861 43.758 -13.954 1.00 28.31 21 GLU D N 1
ATOM 5132 C CA . GLU D 1 21 ? 37.599 44.435 -14.241 1.00 28.49 21 GLU D CA 1
ATOM 5133 C C . GLU D 1 21 ? 36.458 43.777 -13.509 1.00 28.16 21 GLU D C 1
ATOM 5134 O O . GLU D 1 21 ? 35.629 44.458 -12.908 1.00 29.27 21 GLU D O 1
ATOM 5146 N N . ARG D 1 22 ? 36.418 42.449 -13.546 1.00 24.53 22 ARG D N 1
ATOM 5147 C CA . ARG D 1 22 ? 35.319 41.723 -12.922 1.00 26.55 22 ARG D CA 1
ATOM 5148 C C . ARG D 1 22 ? 35.344 41.907 -11.405 1.00 28.03 22 ARG D C 1
ATOM 5149 O O . ARG D 1 22 ? 34.300 42.013 -10.764 1.00 25.51 22 ARG D O 1
ATOM 5170 N N . LEU D 1 23 ? 36.548 41.901 -10.844 1.00 25.23 23 LEU D N 1
ATOM 5171 C CA . LEU D 1 23 ? 36.738 42.066 -9.404 1.00 22.85 23 LEU D CA 1
ATOM 5172 C C . LEU D 1 23 ? 36.221 43.430 -8.946 1.00 23.54 23 LEU D C 1
ATOM 5173 O O . LEU D 1 23 ? 35.483 43.554 -7.951 1.00 22.40 23 LEU D O 1
ATOM 5189 N N . LYS D 1 24 ? 36.640 44.462 -9.655 1.00 23.18 24 LYS D N 1
ATOM 5190 C CA . LYS D 1 24 ? 36.173 45.818 -9.370 1.00 20.97 24 LYS D CA 1
ATOM 5191 C C . LYS D 1 24 ? 34.658 45.956 -9.503 1.00 28.27 24 LYS D C 1
ATOM 5192 O O . LYS D 1 24 ? 34.008 46.585 -8.668 1.00 21.10 24 LYS D O 1
ATOM 5211 N N . ALA D 1 25 ? 34.084 45.376 -10.552 1.00 25.18 25 ALA D N 1
ATOM 5212 C CA . ALA D 1 25 ? 32.636 45.440 -10.721 1.00 25.99 25 ALA D CA 1
ATOM 5213 C C . ALA D 1 25 ? 31.927 44.716 -9.570 1.00 29.04 25 ALA D C 1
ATOM 5214 O O . ALA D 1 25 ? 30.931 45.229 -9.010 1.00 23.43 25 ALA D O 1
ATOM 5221 N N . SER D 1 26 ? 32.464 43.554 -9.193 1.00 22.65 26 SER D N 1
ATOM 5222 C CA . SER D 1 26 ? 31.893 42.762 -8.105 1.00 24.44 26 SER D CA 1
ATOM 5223 C C . SER D 1 26 ? 31.969 43.517 -6.787 1.00 19.65 26 SER D C 1
ATOM 5224 O O . SER D 1 26 ? 31.033 43.450 -5.970 1.00 20.50 26 SER D O 1
ATOM 5232 N N . GLU D 1 27 ? 33.105 44.175 -6.554 1.00 18.76 27 GLU D N 1
ATOM 5233 C CA . GLU D 1 27 ? 33.282 44.939 -5.320 1.00 19.02 27 GLU D CA 1
ATOM 5234 C C . GLU D 1 27 ? 32.275 46.070 -5.261 1.00 17.26 27 GLU D C 1
ATOM 5235 O O . GLU D 1 27 ? 31.616 46.284 -4.232 1.00 18.76 27 GLU D O 1
ATOM 5247 N N . LYS D 1 28 ? 32.110 46.780 -6.377 1.00 20.52 28 LYS D N 1
ATOM 5248 C CA . LYS D 1 28 ? 31.225 47.937 -6.390 1.00 18.95 28 LYS D CA 1
ATOM 5249 C C . LYS D 1 28 ? 29.773 47.487 -6.186 1.00 20.68 28 LYS D C 1
ATOM 5250 O O . LYS D 1 28 ? 28.999 48.159 -5.491 1.00 18.90 28 LYS D O 1
ATOM 5269 N N . ALA D 1 29 ? 29.397 46.333 -6.748 1.00 21.77 29 ALA D N 1
ATOM 5270 C CA . ALA D 1 29 ? 28.044 45.828 -6.604 1.00 24.14 29 ALA D CA 1
ATOM 5271 C C . ALA D 1 29 ? 27.763 45.397 -5.165 1.00 21.84 29 ALA D C 1
ATOM 5272 O O . ALA D 1 29 ? 26.665 45.604 -4.643 1.00 22.23 29 ALA D O 1
ATOM 5279 N N . ARG D 1 30 ? 28.760 44.783 -4.543 1.00 18.39 30 ARG D N 1
ATOM 5280 C CA . ARG D 1 30 ? 28.636 44.351 -3.149 1.00 23.22 30 ARG D CA 1
ATOM 5281 C C . ARG D 1 30 ? 28.511 45.560 -2.216 1.00 21.00 30 ARG D C 1
ATOM 5282 O O . ARG D 1 30 ? 27.651 45.559 -1.322 1.00 18.35 30 ARG D O 1
ATOM 5303 N N . SER D 1 31 ? 29.327 46.602 -2.419 1.00 18.07 31 SER D N 1
ATOM 5304 C CA . SER D 1 31 ? 29.213 47.775 -1.540 1.00 14.29 31 SER D CA 1
ATOM 5305 C C . SER D 1 31 ? 27.896 48.507 -1.805 1.00 19.09 31 SER D C 1
ATOM 5306 O O . SER D 1 31 ? 27.318 49.117 -0.907 1.00 17.51 31 SER D O 1
ATOM 5314 N N . ARG D 1 32 ? 27.383 48.421 -3.025 1.00 18.85 32 ARG D N 1
ATOM 5315 C CA . ARG D 1 32 ? 26.084 49.018 -3.307 1.00 18.60 32 ARG D CA 1
ATOM 5316 C C . ARG D 1 32 ? 25.000 48.365 -2.482 1.00 19.72 32 ARG D C 1
ATOM 5317 O O . ARG D 1 32 ? 24.199 49.060 -1.824 1.00 19.58 32 ARG D O 1
ATOM 5338 N N . THR D 1 33 ? 24.949 47.031 -2.514 1.00 19.31 33 THR D N 1
ATOM 5339 C CA . THR D 1 33 ? 23.945 46.281 -1.746 1.00 17.93 33 THR D CA 1
ATOM 5340 C C . THR D 1 33 ? 24.007 46.598 -0.256 1.00 18.95 33 THR D C 1
ATOM 5341 O O . THR D 1 33 ? 22.986 46.871 0.393 1.00 19.25 33 THR D O 1
ATOM 5352 N N . LEU D 1 34 ? 25.213 46.616 0.299 1.00 19.14 34 LEU D N 1
ATOM 5353 C CA . LEU D 1 34 ? 25.370 46.851 1.733 1.00 17.40 34 LEU D CA 1
ATOM 5354 C C . LEU D 1 34 ? 24.992 48.274 2.136 1.00 20.47 34 LEU D C 1
ATOM 5355 O O . LEU D 1 34 ? 24.482 48.499 3.224 1.00 17.42 34 LEU D O 1
ATOM 5371 N N . GLN D 1 35 ? 25.238 49.226 1.254 1.00 17.06 35 GLN D N 1
ATOM 5372 C CA . GLN D 1 35 ? 24.837 50.600 1.543 1.00 17.76 35 GLN D CA 1
ATOM 5373 C C . GLN D 1 35 ? 23.314 50.730 1.437 1.00 22.30 35 GLN D C 1
ATOM 5374 O O . GLN D 1 35 ? 22.687 51.363 2.265 1.00 21.17 35 GLN D O 1
ATOM 5388 N N . GLU D 1 36 ? 22.730 50.132 0.413 1.00 20.12 36 GLU D N 1
ATOM 5389 C CA . GLU D 1 36 ? 21.274 50.172 0.238 1.00 21.82 36 GLU D CA 1
ATOM 5390 C C . GLU D 1 36 ? 20.532 49.532 1.415 1.00 28.57 36 GLU D C 1
ATOM 5391 O O . GLU D 1 36 ? 19.468 49.994 1.840 1.00 25.86 36 GLU D O 1
ATOM 5403 N N . GLN D 1 37 ? 21.089 48.458 1.938 1.00 19.02 37 GLN D N 1
ATOM 5404 C CA . GLN D 1 37 ? 20.467 47.742 3.055 1.00 24.93 37 GLN D CA 1
ATOM 5405 C C . GLN D 1 37 ? 20.742 48.457 4.382 1.00 28.63 37 GLN D C 1
ATOM 5406 O O . GLN D 1 37 ? 20.046 48.227 5.365 1.00 32.03 37 GLN D O 1
ATOM 5420 N N . GLY D 1 38 ? 21.794 49.271 4.423 1.00 22.47 38 GLY D N 1
ATOM 5421 C CA . GLY D 1 38 ? 22.117 50.058 5.605 1.00 22.93 38 GLY D CA 1
ATOM 5422 C C . GLY D 1 38 ? 23.283 49.585 6.476 1.00 24.95 38 GLY D C 1
ATOM 5423 O O . GLY D 1 38 ? 23.698 50.308 7.388 1.00 22.35 38 GLY D O 1
ATOM 5427 N N . GLN D 1 39 ? 23.837 48.398 6.225 1.00 17.79 39 GLN D N 1
ATOM 5428 C CA . GLN D 1 39 ? 24.954 47.942 7.028 1.00 19.96 39 GLN D CA 1
ATOM 5429 C C . GLN D 1 39 ? 26.188 48.792 6.787 1.00 20.95 39 GLN D C 1
ATOM 5430 O O . GLN D 1 39 ? 26.977 49.019 7.695 1.00 19.43 39 GLN D O 1
ATOM 5444 N N . TRP D 1 40 ? 26.372 49.206 5.548 1.00 16.54 40 TRP D N 1
ATOM 5445 C CA . TRP D 1 40 ? 27.476 50.095 5.192 1.00 18.21 40 TRP D CA 1
ATOM 5446 C C . TRP D 1 40 ? 26.889 51.501 5.233 1.00 18.32 40 TRP D C 1
ATOM 5447 O O . TRP D 1 40 ? 26.310 51.989 4.258 1.00 18.19 40 TRP D O 1
ATOM 5468 N N . ARG D 1 41 ? 27.007 52.146 6.392 1.00 14.08 41 ARG D N 1
ATOM 5469 C CA . ARG D 1 41 ? 26.231 53.359 6.640 1.00 15.81 41 ARG D CA 1
ATOM 5470 C C . ARG D 1 41 ? 26.859 54.594 5.978 1.00 15.74 41 ARG D C 1
ATOM 5471 O O . ARG D 1 41 ? 26.166 55.379 5.338 1.00 18.02 41 ARG D O 1
ATOM 5492 N N . TYR D 1 42 ? 28.169 54.763 6.151 1.00 13.27 42 TYR D N 1
ATOM 5493 C CA . TYR D 1 42 ? 28.892 55.855 5.524 1.00 13.11 42 TYR D CA 1
ATOM 5494 C C . TYR D 1 42 ? 30.112 55.308 4.818 1.00 16.64 42 TYR D C 1
ATOM 5495 O O . TYR D 1 42 ? 30.736 54.337 5.277 1.00 14.02 42 TYR D O 1
ATOM 5513 N N . LEU D 1 43 ? 30.482 55.956 3.717 1.00 14.59 43 LEU D N 1
ATOM 5514 C CA . LEU D 1 43 ? 31.619 55.548 2.905 1.00 16.03 43 LEU D CA 1
ATOM 5515 C C . LEU D 1 43 ? 32.254 56.796 2.322 1.00 16.21 43 LEU D C 1
ATOM 5516 O O . LEU D 1 43 ? 31.575 57.554 1.607 1.00 18.33 43 LEU D O 1
ATOM 5532 N N . TRP D 1 44 ? 33.527 57.028 2.643 1.00 12.13 44 TRP D N 1
ATOM 5533 C CA . TRP D 1 44 ? 34.295 58.152 2.137 1.00 10.79 44 TRP D CA 1
ATOM 5534 C C . TRP D 1 44 ? 35.658 57.655 1.642 1.00 9.44 44 TRP D C 1
ATOM 5535 O O . TRP D 1 44 ? 36.079 56.544 1.943 1.00 13.48 44 TRP D O 1
ATOM 5556 N N . ARG D 1 45 ? 36.322 58.428 0.785 1.00 14.85 45 ARG D N 1
ATOM 5557 C CA . ARG D 1 45 ? 37.666 58.060 0.363 1.00 15.74 45 ARG D CA 1
ATOM 5558 C C . ARG D 1 45 ? 38.669 58.983 1.045 1.00 14.23 45 ARG D C 1
ATOM 5559 O O . ARG D 1 45 ? 38.438 60.177 1.089 1.00 15.72 45 ARG D O 1
ATOM 5580 N N . THR D 1 46 ? 39.767 58.480 1.615 1.00 12.36 46 THR D N 1
ATOM 5581 C CA . THR D 1 46 ? 40.765 59.393 2.143 1.00 12.38 46 THR D CA 1
ATOM 5582 C C . THR D 1 46 ? 41.425 60.088 0.975 1.00 13.05 46 THR D C 1
ATOM 5583 O O . THR D 1 46 ? 41.911 59.432 0.067 1.00 13.93 46 THR D O 1
ATOM 5594 N N . THR D 1 47 ? 41.443 61.416 1.023 1.00 11.92 47 THR D N 1
ATOM 5595 C CA . THR D 1 47 ? 41.988 62.240 -0.048 1.00 10.59 47 THR D CA 1
ATOM 5596 C C . THR D 1 47 ? 43.433 61.794 -0.315 1.00 13.83 47 THR D C 1
ATOM 5597 O O . THR D 1 47 ? 44.276 61.747 0.578 1.00 13.55 47 THR D O 1
ATOM 5608 N N . GLY D 1 48 ? 43.721 61.584 -1.593 1.00 13.70 48 GLY D N 1
ATOM 5609 C CA . GLY D 1 48 ? 45.000 61.101 -2.051 1.00 15.11 48 GLY D CA 1
ATOM 5610 C C . GLY D 1 48 ? 45.310 59.623 -1.972 1.00 13.32 48 GLY D C 1
ATOM 5611 O O . GLY D 1 48 ? 46.459 59.243 -2.298 1.00 15.08 48 GLY D O 1
ATOM 5615 N N . LYS D 1 49 ? 44.359 58.814 -1.495 1.00 13.09 49 LYS D N 1
ATOM 5616 C CA . LYS D 1 49 ? 44.593 57.389 -1.277 1.00 16.48 49 LYS D CA 1
ATOM 5617 C C . LYS D 1 49 ? 43.603 56.534 -2.035 1.00 18.45 49 LYS D C 1
ATOM 5618 O O . LYS D 1 49 ? 42.536 56.991 -2.383 1.00 17.53 49 LYS D O 1
ATOM 5637 N N . TYR D 1 50 ? 43.994 55.284 -2.270 1.00 14.67 50 TYR D N 1
ATOM 5638 C CA . TYR D 1 50 ? 43.118 54.239 -2.806 1.00 17.76 50 TYR D CA 1
ATOM 5639 C C . TYR D 1 50 ? 42.673 53.431 -1.593 1.00 20.02 50 TYR D C 1
ATOM 5640 O O . TYR D 1 50 ? 43.290 52.407 -1.131 1.00 22.73 50 TYR D O 1
ATOM 5658 N N . GLY D 1 51 ? 41.633 53.948 -0.997 1.00 22.70 51 GLY D N 1
ATOM 5659 C CA . GLY D 1 51 ? 41.020 53.173 0.067 1.00 37.56 51 GLY D CA 1
ATOM 5660 C C . GLY D 1 51 ? 39.639 53.658 0.373 1.00 56.70 51 GLY D C 1
ATOM 5661 O O . GLY D 1 51 ? 38.982 54.284 -0.452 1.00 24.93 51 GLY D O 1
ATOM 5665 N N . ASN D 1 52 ? 39.178 53.344 1.565 1.00 21.86 52 ASN D N 1
ATOM 5666 C CA . ASN D 1 52 ? 38.055 54.060 2.092 1.00 16.27 52 ASN D CA 1
ATOM 5667 C C . ASN D 1 52 ? 38.155 54.122 3.607 1.00 14.51 52 ASN D C 1
ATOM 5668 O O . ASN D 1 52 ? 38.910 53.388 4.235 1.00 17.97 52 ASN D O 1
ATOM 5679 N N . ILE D 1 53 ? 37.362 55.014 4.132 1.00 13.63 53 ILE D N 1
ATOM 5680 C CA . ILE D 1 53 ? 37.139 55.132 5.550 1.00 15.25 53 ILE D CA 1
ATOM 5681 C C . ILE D 1 53 ? 35.648 55.107 5.651 1.00 12.65 53 ILE D C 1
ATOM 5682 O O . ILE D 1 53 ? 34.942 55.845 4.953 1.00 13.80 53 ILE D O 1
ATOM 5698 N N . SER D 1 54 ? 35.141 54.191 6.479 1.00 11.06 54 SER D N 1
ATOM 5699 C CA . SER D 1 54 ? 33.721 53.853 6.482 1.00 10.91 54 SER D CA 1
ATOM 5700 C C . SER D 1 54 ? 33.153 53.728 7.884 1.00 13.77 54 SER D C 1
ATOM 5701 O O . SER D 1 54 ? 33.887 53.500 8.845 1.00 13.26 54 SER D O 1
ATOM 5709 N N . VAL D 1 55 ? 31.837 53.838 7.984 1.00 12.31 55 VAL D N 1
ATOM 5710 C CA . VAL D 1 55 ? 31.125 53.491 9.204 1.00 10.42 55 VAL D CA 1
ATOM 5711 C C . VAL D 1 55 ? 30.167 52.371 8.872 1.00 13.74 55 VAL D C 1
ATOM 5712 O O . VAL D 1 55 ? 29.331 52.505 7.966 1.00 12.96 55 VAL D O 1
ATOM 5725 N N . PHE D 1 56 ? 30.269 51.273 9.616 1.00 12.22 56 PHE D N 1
ATOM 5726 C CA . PHE D 1 56 ? 29.359 50.143 9.498 1.00 14.70 56 PHE D CA 1
ATOM 5727 C C . PHE D 1 56 ? 28.390 50.098 10.652 1.00 19.67 56 PHE D C 1
ATOM 5728 O O . PHE D 1 56 ? 28.740 50.464 11.760 1.00 15.29 56 PHE D O 1
ATOM 5745 N N . ASP D 1 57 ? 27.155 49.671 10.374 1.00 14.34 57 ASP D N 1
ATOM 5746 C CA . ASP D 1 57 ? 26.080 49.565 11.369 1.00 14.56 57 ASP D CA 1
ATOM 5747 C C . ASP D 1 57 ? 25.540 48.152 11.317 1.00 19.28 57 ASP D C 1
ATOM 5748 O O . ASP D 1 57 ? 24.786 47.813 10.403 1.00 19.14 57 ASP D O 1
ATOM 5757 N N . VAL D 1 58 ? 25.950 47.325 12.267 1.00 13.64 58 VAL D N 1
ATOM 5758 C CA . VAL D 1 58 ? 25.557 45.918 12.288 1.00 15.08 58 VAL D CA 1
ATOM 5759 C C . VAL D 1 58 ? 25.228 45.449 13.699 1.00 18.46 58 VAL D C 1
ATOM 5760 O O . VAL D 1 58 ? 25.452 46.167 14.668 1.00 24.59 58 VAL D O 1
ATOM 5773 N N . ASN D 1 59 ? 24.697 44.234 13.810 1.00 19.88 59 ASN D N 1
ATOM 5774 C CA . ASN D 1 59 ? 24.202 43.759 15.090 1.00 22.56 59 ASN D CA 1
ATOM 5775 C C . ASN D 1 59 ? 25.209 43.016 15.962 1.00 23.75 59 ASN D C 1
ATOM 5776 O O . ASN D 1 59 ? 24.906 42.742 17.114 1.00 22.88 59 ASN D O 1
ATOM 5787 N N . SER D 1 60 ? 26.392 42.691 15.435 1.00 17.48 60 SER D N 1
ATOM 5788 C CA . SER D 1 60 ? 27.412 41.995 16.211 1.00 18.39 60 SER D CA 1
ATOM 5789 C C . SER D 1 60 ? 28.772 42.094 15.549 1.00 17.64 60 SER D C 1
ATOM 5790 O O . SER D 1 60 ? 28.858 42.453 14.380 1.00 17.11 60 SER D O 1
ATOM 5798 N N . HIS D 1 61 ? 29.830 41.760 16.286 1.00 17.74 61 HIS D N 1
ATOM 5799 C CA . HIS D 1 61 ? 31.174 41.733 15.695 1.00 18.18 61 HIS D CA 1
ATOM 5800 C C . HIS D 1 61 ? 31.206 40.671 14.608 1.00 18.15 61 HIS D C 1
ATOM 5801 O O . HIS D 1 61 ? 31.804 40.867 13.562 1.00 17.87 61 HIS D O 1
ATOM 5816 N N . ASP D 1 62 ? 30.569 39.529 14.854 1.00 14.25 62 ASP D N 1
ATOM 5817 C CA . ASP D 1 62 ? 30.578 38.448 13.876 1.00 16.34 62 ASP D CA 1
ATOM 5818 C C . ASP D 1 62 ? 29.923 38.874 12.584 1.00 18.05 62 ASP D C 1
ATOM 5819 O O . ASP D 1 62 ? 30.376 38.491 11.518 1.00 19.76 62 ASP D O 1
ATOM 5828 N N . GLU D 1 63 ? 28.849 39.659 12.670 1.00 18.41 63 GLU D N 1
ATOM 5829 C CA . GLU D 1 63 ? 28.201 40.125 11.456 1.00 20.97 63 GLU D CA 1
ATOM 5830 C C . GLU D 1 63 ? 29.167 41.024 10.669 1.00 20.10 63 GLU D C 1
ATOM 5831 O O . GLU D 1 63 ? 29.291 40.920 9.458 1.00 20.87 63 GLU D O 1
ATOM 5843 N N . LEU D 1 64 ? 29.877 41.913 11.352 1.00 19.11 64 LEU D N 1
ATOM 5844 C CA . LEU D 1 64 ? 30.813 42.768 10.638 1.00 16.43 64 LEU D CA 1
ATOM 5845 C C . LEU D 1 64 ? 31.914 41.936 9.997 1.00 16.22 64 LEU D C 1
ATOM 5846 O O . LEU D 1 64 ? 32.253 42.116 8.822 1.00 15.35 64 LEU D O 1
ATOM 5862 N N . HIS D 1 65 ? 32.442 40.988 10.761 1.00 17.80 65 HIS D N 1
ATOM 5863 C CA . HIS D 1 65 ? 33.490 40.128 10.255 1.00 15.33 65 HIS D CA 1
ATOM 5864 C C . HIS D 1 65 ? 33.055 39.426 8.959 1.00 15.67 65 HIS D C 1
ATOM 5865 O O . HIS D 1 65 ? 33.797 39.376 7.974 1.00 19.18 65 HIS D O 1
ATOM 5880 N N . GLU D 1 66 ? 31.850 38.873 8.964 1.00 16.73 66 GLU D N 1
ATOM 5881 C CA . GLU D 1 66 ? 31.369 38.133 7.797 1.00 17.99 66 GLU D CA 1
ATOM 5882 C C . GLU D 1 66 ? 31.212 39.049 6.605 1.00 18.65 66 GLU D C 1
ATOM 5883 O O . GLU D 1 66 ? 31.527 38.669 5.470 1.00 20.20 66 GLU D O 1
ATOM 5895 N N . ILE D 1 67 ? 30.712 40.251 6.844 1.00 17.12 67 ILE D N 1
ATOM 5896 C CA . ILE D 1 67 ? 30.552 41.229 5.754 1.00 19.25 67 ILE D CA 1
ATOM 5897 C C . ILE D 1 67 ? 31.895 41.585 5.157 1.00 15.34 67 ILE D C 1
ATOM 5898 O O . ILE D 1 67 ? 32.032 41.622 3.931 1.00 17.84 67 ILE D O 1
ATOM 5914 N N . LEU D 1 68 ? 32.898 41.859 5.992 1.00 17.49 68 LEU D N 1
ATOM 5915 C CA . LEU D 1 68 ? 34.215 42.252 5.478 1.00 15.98 68 LEU D CA 1
ATOM 5916 C C . LEU D 1 68 ? 34.892 41.081 4.739 1.00 20.31 68 LEU D C 1
ATOM 5917 O O . LEU D 1 68 ? 35.472 41.241 3.643 1.00 19.51 68 LEU D O 1
ATOM 5933 N N . TRP D 1 69 ? 34.804 39.909 5.349 1.00 17.69 69 TRP D N 1
ATOM 5934 C CA . TRP D 1 69 ? 35.308 38.701 4.737 1.00 20.37 69 TRP D CA 1
ATOM 5935 C C . TRP D 1 69 ? 34.631 38.440 3.380 1.00 22.62 69 TRP D C 1
ATOM 5936 O O . TRP D 1 69 ? 35.262 37.876 2.475 1.00 32.35 69 TRP D O 1
ATOM 5957 N N . SER D 1 70 ? 33.378 38.905 3.221 1.00 20.46 70 SER D N 1
ATOM 5958 C CA . SER D 1 70 ? 32.562 38.695 1.990 1.00 29.27 70 SER D CA 1
ATOM 5959 C C . SER D 1 70 ? 33.028 39.551 0.838 1.00 24.91 70 SER D C 1
ATOM 5960 O O . SER D 1 70 ? 32.712 39.272 -0.315 1.00 26.51 70 SER D O 1
ATOM 5968 N N . LEU D 1 71 ? 33.729 40.636 1.139 1.00 20.82 71 LEU D N 1
ATOM 5969 C CA . LEU D 1 71 ? 34.057 41.585 0.085 1.00 18.21 71 LEU D CA 1
ATOM 5970 C C . LEU D 1 71 ? 34.981 40.945 -0.949 1.00 16.95 71 LEU D C 1
ATOM 5971 O O . LEU D 1 71 ? 35.985 40.306 -0.621 1.00 18.47 71 LEU D O 1
ATOM 5987 N N . PRO D 1 72 ? 34.648 41.126 -2.221 1.00 17.33 72 PRO D N 1
ATOM 5988 C CA . PRO D 1 72 ? 35.567 40.657 -3.259 1.00 18.91 72 PRO D CA 1
ATOM 5989 C C . PRO D 1 72 ? 37.023 41.123 -3.062 1.00 16.93 72 PRO D C 1
ATOM 5990 O O . PRO D 1 72 ? 37.952 40.374 -3.397 1.00 18.85 72 PRO D O 1
ATOM 6001 N N . PHE D 1 73 ? 37.226 42.339 -2.558 1.00 17.31 73 PHE D N 1
ATOM 6002 C CA . PHE D 1 73 ? 38.560 42.874 -2.364 1.00 21.72 73 PHE D CA 1
ATOM 6003 C C . PHE D 1 73 ? 39.276 42.305 -1.128 1.00 17.21 73 PHE D C 1
ATOM 6004 O O . PHE D 1 73 ? 40.461 42.561 -0.963 1.00 19.91 73 PHE D O 1
ATOM 6021 N N . PHE D 1 74 ? 38.580 41.540 -0.273 1.00 16.40 74 PHE D N 1
ATOM 6022 C CA . PHE D 1 74 ? 39.143 41.180 1.030 1.00 19.40 74 PHE D CA 1
ATOM 6023 C C . PHE D 1 74 ? 40.610 40.739 1.025 1.00 16.41 74 PHE D C 1
ATOM 6024 O O . PHE D 1 74 ? 41.395 41.205 1.862 1.00 19.02 74 PHE D O 1
ATOM 6041 N N . PRO D 1 75 ? 41.001 39.838 0.106 1.00 21.47 75 PRO D N 1
ATOM 6042 C CA . PRO D 1 75 ? 42.389 39.348 0.094 1.00 23.66 75 PRO D CA 1
ATOM 6043 C C . PRO D 1 75 ? 43.438 40.426 -0.143 1.00 24.71 75 PRO D C 1
ATOM 6044 O O . PRO D 1 75 ? 44.616 40.226 0.183 1.00 25.77 75 PRO D O 1
ATOM 6055 N N . TYR D 1 76 ? 43.007 41.564 -0.678 1.00 21.46 76 TYR D N 1
ATOM 6056 C CA . TYR D 1 76 ? 43.897 42.657 -1.035 1.00 19.72 76 TYR D CA 1
ATOM 6057 C C . TYR D 1 76 ? 43.762 43.873 -0.118 1.00 15.73 76 TYR D C 1
ATOM 6058 O O . TYR D 1 76 ? 44.330 44.913 -0.412 1.00 20.04 76 TYR D O 1
ATOM 6076 N N . LEU D 1 77 ? 42.975 43.734 0.957 1.00 17.03 77 LEU D N 1
ATOM 6077 C CA . LEU D 1 77 ? 42.733 44.830 1.885 1.00 16.21 77 LEU D CA 1
ATOM 6078 C C . LEU D 1 77 ? 43.574 44.731 3.164 1.00 18.54 77 LEU D C 1
ATOM 6079 O O . LEU D 1 77 ? 43.792 43.655 3.736 1.00 21.87 77 LEU D O 1
ATOM 6095 N N . THR D 1 78 ? 44.004 45.905 3.598 1.00 16.89 78 THR D N 1
ATOM 6096 C CA . THR D 1 78 ? 44.498 46.118 4.950 1.00 16.92 78 THR D CA 1
ATOM 6097 C C . THR D 1 78 ? 43.350 46.814 5.657 1.00 14.51 78 THR D C 1
ATOM 6098 O O . THR D 1 78 ? 42.962 47.900 5.253 1.00 18.48 78 THR D O 1
ATOM 6109 N N . ILE D 1 79 ? 42.840 46.184 6.713 1.00 14.41 79 ILE D N 1
ATOM 6110 C CA . ILE D 1 79 ? 41.656 46.674 7.449 1.00 13.67 79 ILE D CA 1
ATOM 6111 C C . ILE D 1 79 ? 41.987 47.012 8.900 1.00 19.83 79 ILE D C 1
ATOM 6112 O O . ILE D 1 79 ? 42.693 46.281 9.601 1.00 22.34 79 ILE D O 1
ATOM 6128 N N . ASP D 1 80 ? 41.474 48.141 9.354 1.00 15.37 80 ASP D N 1
ATOM 6129 C CA . ASP D 1 80 ? 41.506 48.494 10.779 1.00 14.97 80 ASP D CA 1
ATOM 6130 C C . ASP D 1 80 ? 40.079 48.739 11.219 1.00 15.81 80 ASP D C 1
ATOM 6131 O O . ASP D 1 80 ? 39.334 49.427 10.526 1.00 15.65 80 ASP D O 1
ATOM 6140 N N . VAL D 1 81 ? 39.696 48.187 12.367 1.00 13.43 81 VAL D N 1
ATOM 6141 C CA . VAL D 1 81 ? 38.327 48.277 12.866 1.00 13.29 81 VAL D CA 1
ATOM 6142 C C . VAL D 1 81 ? 38.360 48.858 14.266 1.00 18.52 81 VAL D C 1
ATOM 6143 O O . VAL D 1 81 ? 39.150 48.417 15.103 1.00 15.12 81 VAL D O 1
ATOM 6156 N N . GLU D 1 82 ? 37.494 49.827 14.534 1.00 12.28 82 GLU D N 1
ATOM 6157 C CA . GLU D 1 82 ? 37.361 50.334 15.880 1.00 14.99 82 GLU D CA 1
ATOM 6158 C C . GLU D 1 82 ? 35.896 50.591 16.216 1.00 12.17 82 GLU D C 1
ATOM 6159 O O . GLU D 1 82 ? 35.136 51.113 15.418 1.00 14.72 82 GLU D O 1
ATOM 6171 N N . PRO D 1 83 ? 35.472 50.198 17.424 1.00 13.90 83 PRO D N 1
ATOM 6172 C CA . PRO D 1 83 ? 34.084 50.405 17.829 1.00 12.78 83 PRO D CA 1
ATOM 6173 C C . PRO D 1 83 ? 33.777 51.877 18.108 1.00 16.16 83 PRO D C 1
ATOM 6174 O O . PRO D 1 83 ? 34.628 52.596 18.630 1.00 16.63 83 PRO D O 1
ATOM 6185 N N . LEU D 1 84 ? 32.602 52.303 17.699 1.00 12.37 84 LEU D N 1
ATOM 6186 C CA . LEU D 1 84 ? 32.079 53.644 18.019 1.00 12.30 84 LEU D CA 1
ATOM 6187 C C . LEU D 1 84 ? 30.861 53.561 18.926 1.00 18.34 84 LEU D C 1
ATOM 6188 O O . LEU D 1 84 ? 30.021 52.685 18.768 1.00 16.22 84 LEU D O 1
ATOM 6204 N N . SER D 1 85 ? 30.742 54.498 19.872 1.00 13.84 85 SER D N 1
ATOM 6205 C CA . SER D 1 85 ? 29.598 54.546 20.776 1.00 14.44 85 SER D CA 1
ATOM 6206 C C . SER D 1 85 ? 28.794 55.809 20.558 1.00 18.27 85 SER D C 1
ATOM 6207 O O . SER D 1 85 ? 29.306 56.804 20.029 1.00 13.86 85 SER D O 1
ATOM 6215 N N . HIS D 1 86 ? 27.535 55.813 20.999 1.00 15.78 86 HIS D N 1
ATOM 6216 C CA . HIS D 1 86 ? 26.730 57.037 20.952 1.00 14.89 86 HIS D CA 1
ATOM 6217 C C . HIS D 1 86 ? 27.331 58.084 21.866 1.00 18.19 86 HIS D C 1
ATOM 6218 O O . HIS D 1 86 ? 27.648 57.796 23.025 1.00 15.93 86 HIS D O 1
ATOM 6233 N N . HIS D 1 87 ? 27.525 59.291 21.350 1.00 15.92 87 HIS D N 1
ATOM 6234 C CA . HIS D 1 87 ? 28.115 60.360 22.128 1.00 14.44 87 HIS D CA 1
ATOM 6235 C C . HIS D 1 87 ? 26.994 61.173 22.816 1.00 11.83 87 HIS D C 1
ATOM 6236 O O . HIS D 1 87 ? 26.047 61.577 22.168 1.00 14.36 87 HIS D O 1
ATOM 6251 N N . PRO D 1 88 ? 27.094 61.399 24.129 1.00 14.44 88 PRO D N 1
ATOM 6252 C CA . PRO D 1 88 ? 26.021 62.108 24.834 1.00 19.31 88 PRO D CA 1
ATOM 6253 C C . PRO D 1 88 ? 25.774 63.551 24.353 1.00 17.14 88 PRO D C 1
ATOM 6254 O O . PRO D 1 88 ? 24.681 64.077 24.515 1.00 19.27 88 PRO D O 1
ATOM 6265 N N . ALA D 1 89 ? 26.795 64.189 23.786 1.00 15.84 89 ALA D N 1
ATOM 6266 C CA . ALA D 1 89 ? 26.628 65.503 23.171 1.00 14.11 89 ALA D CA 1
ATOM 6267 C C . ALA D 1 89 ? 26.119 65.500 21.715 1.00 14.76 89 ALA D C 1
ATOM 6268 O O . ALA D 1 89 ? 25.983 66.567 21.117 1.00 14.43 89 ALA D O 1
ATOM 6275 N N . ARG D 1 90 ? 25.822 64.340 21.132 1.00 13.38 90 ARG D N 1
ATOM 6276 C CA . ARG D 1 90 ? 25.336 64.283 19.764 1.00 12.71 90 ARG D CA 1
ATOM 6277 C C . ARG D 1 90 ? 23.950 64.873 19.654 1.00 18.80 90 ARG D C 1
ATOM 6278 O O . ARG D 1 90 ? 23.036 64.506 20.412 1.00 20.17 90 ARG D O 1
ATOM 6299 N N . VAL D 1 91 ? 23.814 65.766 18.681 1.00 16.53 91 VAL D N 1
ATOM 6300 C CA . VAL D 1 91 ? 22.546 66.336 18.266 1.00 24.54 91 VAL D CA 1
ATOM 6301 C C . VAL D 1 91 ? 22.388 65.946 16.797 1.00 24.01 91 VAL D C 1
ATOM 6302 O O . VAL D 1 91 ? 23.187 66.371 15.944 1.00 28.91 91 VAL D O 1
ATOM 6315 N N . GLY D 1 92 ? 21.384 65.140 16.503 1.00 28.11 92 GLY D N 1
ATOM 6316 C CA . GLY D 1 92 ? 21.186 64.638 15.155 1.00 39.75 92 GLY D CA 1
ATOM 6317 C C . GLY D 1 92 ? 21.477 63.154 15.111 1.00 28.22 92 GLY D C 1
ATOM 6318 O O . GLY D 1 92 ? 21.667 62.533 16.144 1.00 32.29 92 GLY D O 1
ATOM 6322 N N . LYS D 1 93 ? 21.524 62.579 13.915 1.00 35.25 93 LYS D N 1
ATOM 6323 C CA . LYS D 1 93 ? 21.607 61.126 13.803 1.00 33.07 93 LYS D CA 1
ATOM 6324 C C . LYS D 1 93 ? 23.029 60.587 13.930 1.00 36.40 93 LYS D C 1
ATOM 6325 O O . LYS D 1 93 ? 24.015 61.317 13.786 1.00 34.42 93 LYS D O 1
ATOM 6344 N N . ASP D 1 94 ? 23.120 59.290 14.186 1.00 37.58 94 ASP D N 1
ATOM 6345 C CA . ASP D 1 94 ? 24.413 58.625 14.275 1.00 32.71 94 ASP D CA 1
ATOM 6346 C C . ASP D 1 94 ? 24.871 58.145 12.900 1.00 49.30 94 ASP D C 1
ATOM 6347 O O . ASP D 1 94 ? 25.817 57.366 12.847 1.00 26.17 94 ASP D O 1
ATOM 6357 N N . MET E 1 1 ? 88.384 51.629 19.667 1.00 22.60 1 MET E N 1
ATOM 6358 C CA . MET E 1 1 ? 87.106 51.254 18.977 1.00 25.36 1 MET E CA 1
ATOM 6359 C C . MET E 1 1 ? 86.148 52.427 18.982 1.00 15.60 1 MET E C 1
ATOM 6360 O O . MET E 1 1 ? 86.072 53.161 19.971 1.00 20.18 1 MET E O 1
ATOM 6376 N N . LEU E 1 2 ? 85.415 52.571 17.892 1.00 17.27 2 LEU E N 1
ATOM 6377 C CA . LEU E 1 2 ? 84.602 53.758 17.679 1.00 18.09 2 LEU E CA 1
ATOM 6378 C C . LEU E 1 2 ? 83.130 53.484 17.943 1.00 15.61 2 LEU E C 1
ATOM 6379 O O . LEU E 1 2 ? 82.605 52.390 17.665 1.00 15.98 2 LEU E O 1
ATOM 6395 N N . TYR E 1 3 ? 82.478 54.518 18.471 1.00 15.03 3 TYR E N 1
ATOM 6396 C CA . TYR E 1 3 ? 81.050 54.478 18.716 1.00 15.26 3 TYR E CA 1
ATOM 6397 C C . TYR E 1 3 ? 80.419 55.775 18.292 1.00 13.34 3 TYR E C 1
ATOM 6398 O O . TYR E 1 3 ? 80.941 56.840 18.587 1.00 15.34 3 TYR E O 1
ATOM 6416 N N . LEU E 1 4 ? 79.291 55.672 17.621 1.00 13.70 4 LEU E N 1
ATOM 6417 C CA . LEU E 1 4 ? 78.455 56.833 17.329 1.00 15.34 4 LEU E CA 1
ATOM 6418 C C . LEU E 1 4 ? 77.489 56.994 18.482 1.00 16.78 4 LEU E C 1
ATOM 6419 O O . LEU E 1 4 ? 76.797 56.038 18.869 1.00 16.67 4 LEU E O 1
ATOM 6435 N N . VAL E 1 5 ? 77.459 58.179 19.074 1.00 12.43 5 VAL E N 1
ATOM 6436 C CA . VAL E 1 5 ? 76.631 58.398 20.243 1.00 11.41 5 VAL E CA 1
ATOM 6437 C C . VAL E 1 5 ? 75.768 59.632 20.020 1.00 14.45 5 VAL E C 1
ATOM 6438 O O . VAL E 1 5 ? 76.272 60.697 19.689 1.00 16.53 5 VAL E O 1
ATOM 6451 N N . ARG E 1 6 ? 74.456 59.485 20.176 1.00 13.21 6 ARG E N 1
ATOM 6452 C CA . ARG E 1 6 ? 73.549 60.626 20.103 1.00 14.19 6 ARG E CA 1
ATOM 6453 C C . ARG E 1 6 ? 73.127 60.974 21.511 1.00 17.32 6 ARG E C 1
ATOM 6454 O O . ARG E 1 6 ? 72.792 60.096 22.301 1.00 17.14 6 ARG E O 1
ATOM 6475 N N . MET E 1 7 ? 73.145 62.267 21.852 1.00 14.87 7 MET E N 1
ATOM 6476 C CA . MET E 1 7 ? 72.672 62.715 23.145 1.00 15.99 7 MET E CA 1
ATOM 6477 C C . MET E 1 7 ? 71.664 63.852 22.981 1.00 17.30 7 MET E C 1
ATOM 6478 O O . MET E 1 7 ? 71.885 64.777 22.188 1.00 20.59 7 MET E O 1
ATOM 6492 N N . THR E 1 8 ? 70.533 63.745 23.674 1.00 15.74 8 THR E N 1
ATOM 6493 C CA . THR E 1 8 ? 69.588 64.824 23.779 1.00 14.65 8 THR E CA 1
ATOM 6494 C C . THR E 1 8 ? 69.521 65.282 25.248 1.00 18.15 8 THR E C 1
ATOM 6495 O O . THR E 1 8 ? 69.467 64.456 26.192 1.00 20.22 8 THR E O 1
ATOM 6506 N N . VAL E 1 9 ? 69.507 66.597 25.440 1.00 18.47 9 VAL E N 1
ATOM 6507 C CA . VAL E 1 9 ? 69.543 67.218 26.763 1.00 18.76 9 VAL E CA 1
ATOM 6508 C C . VAL E 1 9 ? 68.184 67.773 27.147 1.00 19.46 9 VAL E C 1
ATOM 6509 O O . VAL E 1 9 ? 67.613 68.577 26.406 1.00 22.53 9 VAL E O 1
ATOM 6522 N N . ASN E 1 10 ? 67.664 67.358 28.308 1.00 19.67 10 ASN E N 1
ATOM 6523 C CA . ASN E 1 10 ? 66.423 67.894 28.874 1.00 23.27 10 ASN E CA 1
ATOM 6524 C C . ASN E 1 10 ? 66.655 68.319 30.323 1.00 26.35 10 ASN E C 1
ATOM 6525 O O . ASN E 1 10 ? 66.427 67.553 31.265 1.00 27.12 10 ASN E O 1
ATOM 6536 N N . LEU E 1 11 ? 67.151 69.539 30.495 1.00 25.67 11 LEU E N 1
ATOM 6537 C CA . LEU E 1 11 ? 67.304 70.108 31.836 1.00 31.98 11 LEU E CA 1
ATOM 6538 C C . LEU E 1 11 ? 65.932 70.454 32.425 1.00 29.92 11 LEU E C 1
ATOM 6539 O O . LEU E 1 11 ? 65.098 71.026 31.743 1.00 31.17 11 LEU E O 1
ATOM 6555 N N . PRO E 1 12 ? 65.703 70.112 33.707 1.00 24.11 12 PRO E N 1
ATOM 6556 C CA . PRO E 1 12 ? 64.436 70.434 34.369 1.00 26.76 12 PRO E CA 1
ATOM 6557 C C . PRO E 1 12 ? 64.168 71.927 34.383 1.00 30.30 12 PRO E C 1
ATOM 6558 O O . PRO E 1 12 ? 65.097 72.728 34.560 1.00 34.68 12 PRO E O 1
ATOM 6569 N N . ARG E 1 13 ? 62.908 72.309 34.221 1.00 34.46 13 ARG E N 1
ATOM 6570 C CA . ARG E 1 13 ? 62.571 73.731 34.254 1.00 53.54 13 ARG E CA 1
ATOM 6571 C C . ARG E 1 13 ? 62.783 74.284 35.658 1.00 32.87 13 ARG E C 1
ATOM 6572 O O . ARG E 1 13 ? 63.131 75.455 35.830 1.00 45.84 13 ARG E O 1
ATOM 6593 N N . ASN E 1 14 ? 62.591 73.449 36.674 1.00 34.00 14 ASN E N 1
ATOM 6594 C CA . ASN E 1 14 ? 62.745 73.953 38.044 1.00 40.96 14 ASN E CA 1
ATOM 6595 C C . ASN E 1 14 ? 64.192 73.925 38.542 1.00 54.31 14 ASN E C 1
ATOM 6596 O O . ASN E 1 14 ? 64.445 74.043 39.739 1.00 46.04 14 ASN E O 1
ATOM 6607 N N . LEU E 1 15 ? 65.141 73.760 37.626 1.00 37.36 15 LEU E N 1
ATOM 6608 C CA . LEU E 1 15 ? 66.548 73.805 37.987 1.00 35.70 15 LEU E CA 1
ATOM 6609 C C . LEU E 1 15 ? 66.911 75.209 38.475 1.00 40.43 15 LEU E C 1
ATOM 6610 O O . LEU E 1 15 ? 66.634 76.208 37.808 1.00 45.90 15 LEU E O 1
ATOM 6626 N N . ASP E 1 16 ? 67.508 75.286 39.662 1.00 61.46 16 ASP E N 1
ATOM 6627 C CA . ASP E 1 16 ? 67.952 76.566 40.196 1.00 53.37 16 ASP E CA 1
ATOM 6628 C C . ASP E 1 16 ? 68.947 77.196 39.218 1.00 45.74 16 ASP E C 1
ATOM 6629 O O . ASP E 1 16 ? 69.895 76.541 38.801 1.00 51.84 16 ASP E O 1
ATOM 6638 N N . PRO E 1 17 ? 68.733 78.468 38.841 1.00 45.57 17 PRO E N 1
ATOM 6639 C CA . PRO E 1 17 ? 69.573 79.101 37.813 1.00 53.60 17 PRO E CA 1
ATOM 6640 C C . PRO E 1 17 ? 71.085 79.030 38.077 1.00 45.59 17 PRO E C 1
ATOM 6641 O O . PRO E 1 17 ? 71.840 78.852 37.123 1.00 39.60 17 PRO E O 1
ATOM 6652 N N . ARG E 1 18 ? 71.531 79.189 39.322 1.00 55.93 18 ARG E N 1
ATOM 6653 C CA . ARG E 1 18 ? 72.956 79.078 39.608 1.00 58.16 18 ARG E CA 1
ATOM 6654 C C . ARG E 1 18 ? 73.399 77.622 39.470 1.00 40.62 18 ARG E C 1
ATOM 6655 O O . ARG E 1 18 ? 74.478 77.341 38.973 1.00 39.61 18 ARG E O 1
ATOM 6676 N N . GLU E 1 19 ? 72.542 76.697 39.882 1.00 45.13 19 GLU E N 1
ATOM 6677 C CA . GLU E 1 19 ? 72.809 75.281 39.701 1.00 49.97 19 GLU E CA 1
ATOM 6678 C C . GLU E 1 19 ? 73.010 75.027 38.202 1.00 57.28 19 GLU E C 1
ATOM 6679 O O . GLU E 1 19 ? 74.024 74.482 37.785 1.00 40.52 19 GLU E O 1
ATOM 6691 N N . GLU E 1 20 ? 72.058 75.470 37.392 1.00 32.72 20 GLU E N 1
ATOM 6692 C CA . GLU E 1 20 ? 72.129 75.249 35.939 1.00 29.14 20 GLU E CA 1
ATOM 6693 C C . GLU E 1 20 ? 73.403 75.827 35.312 1.00 50.17 20 GLU E C 1
ATOM 6694 O O . GLU E 1 20 ? 74.077 75.166 34.537 1.00 36.97 20 GLU E O 1
ATOM 6706 N N . GLU E 1 21 ? 73.735 77.066 35.637 1.00 41.59 21 GLU E N 1
ATOM 6707 C CA . GLU E 1 21 ? 74.914 77.692 35.050 1.00 38.17 21 GLU E CA 1
ATOM 6708 C C . GLU E 1 21 ? 76.191 76.929 35.386 1.00 52.17 21 GLU E C 1
ATOM 6709 O O . GLU E 1 21 ? 77.102 76.820 34.562 1.00 37.25 21 GLU E O 1
ATOM 6721 N N . ARG E 1 22 ? 76.281 76.400 36.597 1.00 39.59 22 ARG E N 1
ATOM 6722 C CA . ARG E 1 22 ? 77.498 75.701 36.966 1.00 42.06 22 ARG E CA 1
ATOM 6723 C C . ARG E 1 22 ? 77.505 74.302 36.380 1.00 37.66 22 ARG E C 1
ATOM 6724 O O . ARG E 1 22 ? 78.560 73.774 36.056 1.00 35.78 22 ARG E O 1
ATOM 6745 N N . LEU E 1 23 ? 76.322 73.734 36.190 1.00 38.17 23 LEU E N 1
ATOM 6746 C CA . LEU E 1 23 ? 76.216 72.445 35.550 1.00 41.34 23 LEU E CA 1
ATOM 6747 C C . LEU E 1 23 ? 76.699 72.567 34.095 1.00 35.92 23 LEU E C 1
ATOM 6748 O O . LEU E 1 23 ? 77.458 71.734 33.599 1.00 34.98 23 LEU E O 1
ATOM 6764 N N . LYS E 1 24 ? 76.266 73.620 33.416 1.00 29.72 24 LYS E N 1
ATOM 6765 C CA . LYS E 1 24 ? 76.709 73.858 32.041 1.00 27.68 24 LYS E CA 1
ATOM 6766 C C . LYS E 1 24 ? 78.228 74.041 31.947 1.00 31.28 24 LYS E C 1
ATOM 6767 O O . LYS E 1 24 ? 78.862 73.485 31.063 1.00 29.41 24 LYS E O 1
ATOM 6786 N N . ALA E 1 25 ? 78.833 74.797 32.862 1.00 25.89 25 ALA E N 1
ATOM 6787 C CA . ALA E 1 25 ? 80.272 74.985 32.793 1.00 24.73 25 ALA E CA 1
ATOM 6788 C C . ALA E 1 25 ? 81.020 73.697 33.114 1.00 34.21 25 ALA E C 1
ATOM 6789 O O . ALA E 1 25 ? 82.052 73.418 32.515 1.00 30.10 25 ALA E O 1
ATOM 6796 N N . SER E 1 26 ? 80.507 72.910 34.056 1.00 27.33 26 SER E N 1
ATOM 6797 C CA . SER E 1 26 ? 81.132 71.637 34.390 1.00 28.39 26 SER E CA 1
ATOM 6798 C C . SER E 1 26 ? 81.092 70.663 33.208 1.00 25.78 26 SER E C 1
ATOM 6799 O O . SER E 1 26 ? 82.059 69.944 32.968 1.00 28.42 26 SER E O 1
ATOM 6807 N N . GLU E 1 27 ? 79.961 70.628 32.515 1.00 25.61 27 GLU E N 1
ATOM 6808 C CA . GLU E 1 27 ? 79.818 69.775 31.322 1.00 22.86 27 GLU E CA 1
ATOM 6809 C C . GLU E 1 27 ? 80.843 70.140 30.240 1.00 25.35 27 GLU E C 1
ATOM 6810 O O . GLU E 1 27 ? 81.464 69.272 29.656 1.00 23.43 27 GLU E O 1
ATOM 6822 N N . LYS E 1 28 ? 80.963 71.427 29.949 1.00 27.54 28 LYS E N 1
ATOM 6823 C CA . LYS E 1 28 ? 81.868 71.921 28.925 1.00 26.99 28 LYS E CA 1
ATOM 6824 C C . LYS E 1 28 ? 83.330 71.649 29.282 1.00 31.23 28 LYS E C 1
ATOM 6825 O O . LYS E 1 28 ? 84.129 71.274 28.429 1.00 24.47 28 LYS E O 1
ATOM 6844 N N . ALA E 1 29 ? 83.691 71.819 30.546 1.00 29.94 29 ALA E N 1
ATOM 6845 C CA . ALA E 1 29 ? 85.067 71.524 30.974 1.00 24.39 29 ALA E CA 1
ATOM 6846 C C . ALA E 1 29 ? 85.378 70.038 30.833 1.00 29.76 29 ALA E C 1
ATOM 6847 O O . ALA E 1 29 ? 86.499 69.654 30.489 1.00 28.25 29 ALA E O 1
ATOM 6854 N N . ARG E 1 30 ? 84.382 69.198 31.101 1.00 23.17 30 ARG E N 1
ATOM 6855 C CA . ARG E 1 30 ? 84.571 67.760 31.030 1.00 27.38 30 ARG E CA 1
ATOM 6856 C C . ARG E 1 30 ? 84.694 67.299 29.582 1.00 25.34 30 ARG E C 1
ATOM 6857 O O . ARG E 1 30 ? 85.537 66.467 29.274 1.00 24.41 30 ARG E O 1
ATOM 6878 N N . SER E 1 31 ? 83.847 67.817 28.690 1.00 23.40 31 SER E N 1
ATOM 6879 C CA . SER E 1 31 ? 83.935 67.389 27.307 1.00 18.76 31 SER E CA 1
ATOM 6880 C C . SER E 1 31 ? 85.240 67.909 26.725 1.00 20.93 31 SER E C 1
ATOM 6881 O O . SER E 1 31 ? 85.812 67.308 25.818 1.00 23.28 31 SER E O 1
ATOM 6889 N N . ARG E 1 32 ? 85.711 69.039 27.236 1.00 24.69 32 ARG E N 1
ATOM 6890 C CA . ARG E 1 32 ? 86.984 69.599 26.772 1.00 25.86 32 ARG E CA 1
ATOM 6891 C C . ARG E 1 32 ? 88.136 68.638 27.057 1.00 26.89 32 ARG E C 1
ATOM 6892 O O . ARG E 1 32 ? 88.921 68.312 26.167 1.00 25.25 32 ARG E O 1
ATOM 6913 N N . THR E 1 33 ? 88.203 68.147 28.285 1.00 25.15 33 THR E N 1
ATOM 6914 C CA . THR E 1 33 ? 89.257 67.209 28.655 1.00 25.99 33 THR E CA 1
ATOM 6915 C C . THR E 1 33 ? 89.164 65.918 27.840 1.00 25.24 33 THR E C 1
ATOM 6916 O O . THR E 1 33 ? 90.166 65.387 27.374 1.00 27.15 33 THR E O 1
ATOM 6927 N N . LEU E 1 34 ? 87.954 65.417 27.624 1.00 21.09 34 LEU E N 1
ATOM 6928 C CA . LEU E 1 34 ? 87.784 64.173 26.882 1.00 21.05 34 LEU E CA 1
ATOM 6929 C C . LEU E 1 34 ? 88.163 64.334 25.433 1.00 20.71 34 LEU E C 1
ATOM 6930 O O . LEU E 1 34 ? 88.651 63.393 24.792 1.00 23.58 34 LEU E O 1
ATOM 6946 N N . GLN E 1 35 ? 87.939 65.527 24.885 1.00 24.79 35 GLN E N 1
ATOM 6947 C CA . GLN E 1 35 ? 88.354 65.790 23.521 1.00 22.28 35 GLN E CA 1
ATOM 6948 C C . GLN E 1 35 ? 89.873 65.977 23.409 1.00 22.23 35 GLN E C 1
ATOM 6949 O O . GLN E 1 35 ? 90.501 65.464 22.468 1.00 22.85 35 GLN E O 1
ATOM 6963 N N . GLU E 1 36 ? 90.447 66.722 24.341 1.00 26.06 36 GLU E N 1
ATOM 6964 C CA . GLU E 1 36 ? 91.896 66.900 24.351 1.00 34.72 36 GLU E CA 1
ATOM 6965 C C . GLU E 1 36 ? 92.600 65.545 24.455 1.00 29.73 36 GLU E C 1
ATOM 6966 O O . GLU E 1 36 ? 93.643 65.310 23.820 1.00 30.13 36 GLU E O 1
ATOM 6978 N N . GLN E 1 37 ? 92.019 64.640 25.224 1.00 23.78 37 GLN E N 1
ATOM 6979 C CA . GLN E 1 37 ? 92.632 63.330 25.437 1.00 26.08 37 GLN E CA 1
ATOM 6980 C C . GLN E 1 37 ? 92.365 62.385 24.297 1.00 34.10 37 GLN E C 1
ATOM 6981 O O . GLN E 1 37 ? 93.045 61.370 24.166 1.00 33.66 37 GLN E O 1
ATOM 6995 N N . GLY E 1 38 ? 91.333 62.665 23.507 1.00 26.53 38 GLY E N 1
ATOM 6996 C CA . GLY E 1 38 ? 91.095 61.847 22.341 1.00 28.38 38 GLY E CA 1
ATOM 6997 C C . GLY E 1 38 ? 89.966 60.847 22.488 1.00 28.78 38 GLY E C 1
ATOM 6998 O O . GLY E 1 38 ? 89.560 60.254 21.487 1.00 25.80 38 GLY E O 1
ATOM 7002 N N . GLN E 1 39 ? 89.447 60.625 23.693 1.00 21.61 39 GLN E N 1
ATOM 7003 C CA . GLN E 1 39 ? 88.338 59.665 23.784 1.00 19.87 39 GLN E CA 1
ATOM 7004 C C . GLN E 1 39 ? 87.098 60.202 23.089 1.00 22.34 39 GLN E C 1
ATOM 7005 O O . GLN E 1 39 ? 86.322 59.434 22.515 1.00 20.83 39 GLN E O 1
ATOM 7019 N N . TRP E 1 40 ? 86.890 61.514 23.166 1.00 19.54 40 TRP E N 1
ATOM 7020 C CA . TRP E 1 40 ? 85.760 62.167 22.524 1.00 16.85 40 TRP E CA 1
ATOM 7021 C C . TRP E 1 40 ? 86.292 62.709 21.200 1.00 19.27 40 TRP E C 1
ATOM 7022 O O . TRP E 1 40 ? 86.857 63.804 21.165 1.00 22.10 40 TRP E O 1
ATOM 7043 N N . ARG E 1 41 ? 86.192 61.901 20.145 1.00 16.44 41 ARG E N 1
ATOM 7044 C CA . ARG E 1 41 ? 86.931 62.152 18.913 1.00 18.17 41 ARG E CA 1
ATOM 7045 C C . ARG E 1 41 ? 86.259 63.243 18.105 1.00 17.05 41 ARG E C 1
ATOM 7046 O O . ARG E 1 41 ? 86.907 64.214 17.724 1.00 21.45 41 ARG E O 1
ATOM 7067 N N . TYR E 1 42 ? 84.974 63.089 17.839 1.00 15.73 42 TYR E N 1
ATOM 7068 C CA . TYR E 1 42 ? 84.200 64.120 17.146 1.00 17.63 42 TYR E CA 1
ATOM 7069 C C . TYR E 1 42 ? 82.975 64.548 17.946 1.00 18.24 42 TYR E C 1
ATOM 7070 O O . TYR E 1 42 ? 82.372 63.754 18.656 1.00 16.75 42 TYR E O 1
ATOM 7088 N N . LEU E 1 43 ? 82.587 65.809 17.780 1.00 17.23 43 LEU E N 1
ATOM 7089 C CA . LEU E 1 43 ? 81.458 66.375 18.476 1.00 15.20 43 LEU E CA 1
ATOM 7090 C C . LEU E 1 43 ? 80.778 67.380 17.559 1.00 14.93 43 LEU E C 1
ATOM 7091 O O . LEU E 1 43 ? 81.415 68.349 17.115 1.00 18.37 43 LEU E O 1
ATOM 7107 N N . TRP E 1 44 ? 79.485 67.173 17.298 1.00 15.71 44 TRP E N 1
ATOM 7108 C CA . TRP E 1 44 ? 78.710 68.104 16.487 1.00 13.60 44 TRP E CA 1
ATOM 7109 C C . TRP E 1 44 ? 77.376 68.379 17.163 1.00 14.25 44 TRP E C 1
ATOM 7110 O O . TRP E 1 44 ? 76.883 67.593 17.977 1.00 14.27 44 TRP E O 1
ATOM 7131 N N . ARG E 1 45 ? 76.796 69.519 16.832 1.00 14.85 45 ARG E N 1
ATOM 7132 C CA . ARG E 1 45 ? 75.486 69.886 17.337 1.00 17.89 45 ARG E CA 1
ATOM 7133 C C . ARG E 1 45 ? 74.411 69.412 16.359 1.00 14.97 45 ARG E C 1
ATOM 7134 O O . ARG E 1 45 ? 74.531 69.598 15.151 1.00 15.26 45 ARG E O 1
ATOM 7155 N N . THR E 1 46 ? 73.365 68.795 16.879 1.00 16.36 46 THR E N 1
ATOM 7156 C CA . THR E 1 46 ? 72.230 68.439 16.089 1.00 15.23 46 THR E CA 1
ATOM 7157 C C . THR E 1 46 ? 71.443 69.733 15.754 1.00 12.27 46 THR E C 1
ATOM 7158 O O . THR E 1 46 ? 70.852 70.314 16.633 1.00 17.72 46 THR E O 1
ATOM 7169 N N . THR E 1 47 ? 71.462 70.150 14.506 1.00 13.95 47 THR E N 1
ATOM 7170 C CA . THR E 1 47 ? 70.870 71.445 14.097 1.00 11.14 47 THR E CA 1
ATOM 7171 C C . THR E 1 47 ? 69.409 71.565 14.562 1.00 12.34 47 THR E C 1
ATOM 7172 O O . THR E 1 47 ? 68.569 70.720 14.242 1.00 14.19 47 THR E O 1
ATOM 7183 N N . GLY E 1 48 ? 69.108 72.651 15.269 1.00 14.55 48 GLY E N 1
ATOM 7184 C CA . GLY E 1 48 ? 67.785 72.888 15.809 1.00 15.43 48 GLY E CA 1
ATOM 7185 C C . GLY E 1 48 ? 67.423 72.199 17.113 1.00 15.80 48 GLY E C 1
ATOM 7186 O O . GLY E 1 48 ? 66.282 72.292 17.570 1.00 17.23 48 GLY E O 1
ATOM 7190 N N . LYS E 1 49 ? 68.372 71.490 17.689 1.00 12.92 49 LYS E N 1
ATOM 7191 C CA . LYS E 1 49 ? 68.105 70.698 18.908 1.00 16.31 49 LYS E CA 1
ATOM 7192 C C . LYS E 1 49 ? 69.168 70.917 19.968 1.00 15.28 49 LYS E C 1
ATOM 7193 O O . LYS E 1 49 ? 70.321 71.250 19.697 1.00 17.38 49 LYS E O 1
ATOM 7212 N N . TYR E 1 50 ? 68.767 70.728 21.223 1.00 14.22 50 TYR E N 1
ATOM 7213 C CA . TYR E 1 50 ? 69.716 70.794 22.305 1.00 14.80 50 TYR E CA 1
ATOM 7214 C C . TYR E 1 50 ? 70.278 69.393 22.481 1.00 17.72 50 TYR E C 1
ATOM 7215 O O . TYR E 1 50 ? 69.758 68.558 23.245 1.00 18.07 50 TYR E O 1
ATOM 7233 N N . GLY E 1 51 ? 71.357 69.123 21.776 1.00 18.53 51 GLY E N 1
ATOM 7234 C CA . GLY E 1 51 ? 71.894 67.780 21.769 1.00 25.81 51 GLY E CA 1
ATOM 7235 C C . GLY E 1 51 ? 73.146 67.729 20.937 1.00 27.29 51 GLY E C 1
ATOM 7236 O O . GLY E 1 51 ? 73.623 68.741 20.405 1.00 19.35 51 GLY E O 1
ATOM 7240 N N . ASN E 1 52 ? 73.684 66.531 20.807 1.00 15.88 52 ASN E N 1
ATOM 7241 C CA . ASN E 1 52 ? 74.866 66.379 20.015 1.00 13.09 52 ASN E CA 1
ATOM 7242 C C . ASN E 1 52 ? 74.893 65.021 19.373 1.00 13.87 52 ASN E C 1
ATOM 7243 O O . ASN E 1 52 ? 74.188 64.121 19.842 1.00 17.58 52 ASN E O 1
ATOM 7254 N N . ILE E 1 53 ? 75.694 64.906 18.315 1.00 14.47 53 ILE E N 1
ATOM 7255 C CA . ILE E 1 53 ? 76.136 63.645 17.741 1.00 14.84 53 ILE E CA 1
ATOM 7256 C C . ILE E 1 53 ? 77.616 63.614 17.926 1.00 15.14 53 ILE E C 1
ATOM 7257 O O . ILE E 1 53 ? 78.318 64.583 17.633 1.00 14.56 53 ILE E O 1
ATOM 7273 N N . SER E 1 54 ? 78.108 62.506 18.455 1.00 13.14 54 SER E N 1
ATOM 7274 C CA . SER E 1 54 ? 79.500 62.373 18.814 1.00 14.11 54 SER E CA 1
ATOM 7275 C C . SER E 1 54 ? 80.044 61.061 18.320 1.00 14.81 54 SER E C 1
ATOM 7276 O O . SER E 1 54 ? 79.296 60.121 18.106 1.00 14.39 54 SER E O 1
ATOM 7284 N N . VAL E 1 55 ? 81.352 61.011 18.149 1.00 13.29 55 VAL E N 1
ATOM 7285 C CA . VAL E 1 55 ? 82.074 59.763 17.952 1.00 14.67 55 VAL E CA 1
ATOM 7286 C C . VAL E 1 55 ? 83.098 59.636 19.075 1.00 15.40 55 VAL E C 1
ATOM 7287 O O . VAL E 1 55 ? 83.929 60.531 19.293 1.00 17.09 55 VAL E O 1
ATOM 7300 N N . PHE E 1 56 ? 83.015 58.532 19.814 1.00 15.61 56 PHE E N 1
ATOM 7301 C CA . PHE E 1 56 ? 83.978 58.208 20.842 1.00 16.95 56 PHE E CA 1
ATOM 7302 C C . PHE E 1 56 ? 84.922 57.125 20.377 1.00 19.14 56 PHE E C 1
ATOM 7303 O O . PHE E 1 56 ? 84.540 56.248 19.623 1.00 17.50 56 PHE E O 1
ATOM 7320 N N . ASP E 1 57 ? 86.161 57.225 20.848 1.00 20.24 57 ASP E N 1
ATOM 7321 C CA . ASP E 1 57 ? 87.235 56.312 20.529 1.00 19.03 57 ASP E CA 1
ATOM 7322 C C . ASP E 1 57 ? 87.771 55.814 21.878 1.00 21.47 57 ASP E C 1
ATOM 7323 O O . ASP E 1 57 ? 88.517 56.518 22.571 1.00 21.43 57 ASP E O 1
ATOM 7332 N N . VAL E 1 58 ? 87.351 54.618 22.284 1.00 18.55 58 VAL E N 1
ATOM 7333 C CA . VAL E 1 58 ? 87.729 54.084 23.593 1.00 23.79 58 VAL E CA 1
ATOM 7334 C C . VAL E 1 58 ? 88.074 52.597 23.496 1.00 20.97 58 VAL E C 1
ATOM 7335 O O . VAL E 1 58 ? 87.844 51.960 22.475 1.00 25.11 58 VAL E O 1
ATOM 7348 N N . ASN E 1 59 ? 88.635 52.044 24.556 1.00 22.34 59 ASN E N 1
ATOM 7349 C CA . ASN E 1 59 ? 89.154 50.678 24.473 1.00 27.55 59 ASN E CA 1
ATOM 7350 C C . ASN E 1 59 ? 88.152 49.572 24.788 1.00 26.64 59 ASN E C 1
ATOM 7351 O O . ASN E 1 59 ? 88.433 48.397 24.552 1.00 25.33 59 ASN E O 1
ATOM 7362 N N . SER E 1 60 ? 87.001 49.929 25.353 1.00 22.04 60 SER E N 1
ATOM 7363 C CA . SER E 1 60 ? 86.022 48.929 25.750 1.00 22.72 60 SER E CA 1
ATOM 7364 C C . SER E 1 60 ? 84.668 49.583 25.926 1.00 22.47 60 SER E C 1
ATOM 7365 O O . SER E 1 60 ? 84.589 50.799 26.086 1.00 21.17 60 SER E O 1
ATOM 7373 N N . HIS E 1 61 ? 83.611 48.778 25.927 1.00 17.27 61 HIS E N 1
ATOM 7374 C CA . HIS E 1 61 ? 82.279 49.308 26.205 1.00 18.82 61 HIS E CA 1
ATOM 7375 C C . HIS E 1 61 ? 82.270 49.862 27.615 1.00 20.16 61 HIS E C 1
ATOM 7376 O O . HIS E 1 61 ? 81.611 50.863 27.905 1.00 21.61 61 HIS E O 1
ATOM 7391 N N . ASP E 1 62 ? 82.996 49.204 28.517 1.00 21.29 62 ASP E N 1
ATOM 7392 C CA . ASP E 1 62 ? 83.013 49.648 29.901 1.00 19.76 62 ASP E CA 1
ATOM 7393 C C . ASP E 1 62 ? 83.616 51.044 30.046 1.00 22.92 62 ASP E C 1
ATOM 7394 O O . ASP E 1 62 ? 83.112 51.858 30.827 1.00 22.78 62 ASP E O 1
ATOM 7403 N N . GLU E 1 63 ? 84.685 51.316 29.302 1.00 22.74 63 GLU E N 1
ATOM 7404 C CA . GLU E 1 63 ? 85.289 52.628 29.312 1.00 22.65 63 GLU E CA 1
ATOM 7405 C C . GLU E 1 63 ? 84.299 53.664 28.808 1.00 24.92 63 GLU E C 1
ATOM 7406 O O . GLU E 1 63 ? 84.201 54.749 29.388 1.00 23.07 63 GLU E O 1
ATOM 7418 N N . LEU E 1 64 ? 83.562 53.343 27.746 1.00 19.27 64 LEU E N 1
ATOM 7419 C CA . LEU E 1 64 ? 82.606 54.311 27.217 1.00 15.61 64 LEU E CA 1
ATOM 7420 C C . LEU E 1 64 ? 81.505 54.558 28.255 1.00 16.83 64 LEU E C 1
ATOM 7421 O O . LEU E 1 64 ? 81.097 55.720 28.503 1.00 18.16 64 LEU E O 1
ATOM 7437 N N . HIS E 1 65 ? 81.024 53.479 28.878 1.00 17.35 65 HIS E N 1
ATOM 7438 C CA . HIS E 1 65 ? 79.963 53.636 29.861 1.00 15.06 65 HIS E CA 1
ATOM 7439 C C . HIS E 1 65 ? 80.403 54.577 31.000 1.00 15.24 65 HIS E C 1
ATOM 7440 O O . HIS E 1 65 ? 79.664 55.483 31.408 1.00 16.96 65 HIS E O 1
ATOM 7455 N N . GLU E 1 66 ? 81.612 54.369 31.501 1.00 20.21 66 GLU E N 1
ATOM 7456 C CA . GLU E 1 66 ? 82.102 55.184 32.601 1.00 20.41 66 GLU E CA 1
ATOM 7457 C C . GLU E 1 66 ? 82.204 56.645 32.227 1.00 23.16 66 GLU E C 1
ATOM 7458 O O . GLU E 1 66 ? 81.874 57.517 33.016 1.00 23.00 66 GLU E O 1
ATOM 7470 N N . ILE E 1 67 ? 82.649 56.917 31.004 1.00 20.12 67 ILE E N 1
ATOM 7471 C CA . ILE E 1 67 ? 82.761 58.289 30.523 1.00 23.45 67 ILE E CA 1
ATOM 7472 C C . ILE E 1 67 ? 81.369 58.963 30.485 1.00 17.09 67 ILE E C 1
ATOM 7473 O O . ILE E 1 67 ? 81.162 60.105 30.984 1.00 20.46 67 ILE E O 1
ATOM 7489 N N . LEU E 1 68 ? 80.408 58.265 29.907 1.00 18.16 68 LEU E N 1
ATOM 7490 C CA . LEU E 1 68 ? 79.071 58.843 29.765 1.00 16.20 68 LEU E CA 1
ATOM 7491 C C . LEU E 1 68 ? 78.409 59.036 31.125 1.00 17.09 68 LEU E C 1
ATOM 7492 O O . LEU E 1 68 ? 77.801 60.073 31.391 1.00 18.08 68 LEU E O 1
ATOM 7508 N N . TRP E 1 69 ? 78.522 58.023 31.969 1.00 18.36 69 TRP E N 1
ATOM 7509 C CA . TRP E 1 69 ? 77.921 58.036 33.310 1.00 21.68 69 TRP E CA 1
ATOM 7510 C C . TRP E 1 69 ? 78.441 59.212 34.136 1.00 26.18 69 TRP E C 1
ATOM 7511 O O . TRP E 1 69 ? 77.708 59.788 34.954 1.00 26.15 69 TRP E O 1
ATOM 7532 N N . SER E 1 70 ? 79.710 59.551 33.917 1.00 22.56 70 SER E N 1
ATOM 7533 C CA . SER E 1 70 ? 80.399 60.622 34.620 1.00 25.04 70 SER E CA 1
ATOM 7534 C C . SER E 1 70 ? 80.128 62.041 34.121 1.00 28.94 70 SER E C 1
ATOM 7535 O O . SER E 1 70 ? 80.550 63.007 34.758 1.00 30.53 70 SER E O 1
ATOM 7543 N N . LEU E 1 71 ? 79.432 62.204 33.004 1.00 19.76 71 LEU E N 1
ATOM 7544 C CA . LEU E 1 71 ? 79.193 63.544 32.496 1.00 19.39 71 LEU E CA 1
ATOM 7545 C C . LEU E 1 71 ? 78.248 64.265 33.433 1.00 21.31 71 LEU E C 1
ATOM 7546 O O . LEU E 1 71 ? 77.243 63.685 33.880 1.00 19.30 71 LEU E O 1
ATOM 7562 N N . PRO E 1 72 ? 78.529 65.543 33.702 1.00 20.06 72 PRO E N 1
ATOM 7563 C CA . PRO E 1 72 ? 77.626 66.342 34.541 1.00 20.20 72 PRO E CA 1
ATOM 7564 C C . PRO E 1 72 ? 76.153 66.290 34.088 1.00 24.61 72 PRO E C 1
ATOM 7565 O O . PRO E 1 72 ? 75.251 66.252 34.935 1.00 24.07 72 PRO E O 1
ATOM 7576 N N . PHE E 1 73 ? 75.920 66.273 32.769 1.00 21.51 73 PHE E N 1
ATOM 7577 C CA . PHE E 1 73 ? 74.568 66.248 32.219 1.00 22.75 73 PHE E CA 1
ATOM 7578 C C . PHE E 1 73 ? 73.900 64.878 32.292 1.00 16.17 73 PHE E C 1
ATOM 7579 O O . PHE E 1 73 ? 72.728 64.753 31.957 1.00 19.89 73 PHE E O 1
ATOM 7596 N N . PHE E 1 74 ? 74.619 63.829 32.672 1.00 20.56 74 PHE E N 1
ATOM 7597 C CA . PHE E 1 74 ? 74.079 62.471 32.473 1.00 20.25 74 PHE E CA 1
ATOM 7598 C C . PHE E 1 74 ? 72.636 62.257 32.957 1.00 21.45 74 PHE E C 1
ATOM 7599 O O . PHE E 1 74 ? 71.822 61.664 32.250 1.00 20.07 74 PHE E O 1
ATOM 7616 N N . PRO E 1 75 ? 72.292 62.766 34.154 1.00 21.50 75 PRO E N 1
ATOM 7617 C CA . PRO E 1 75 ? 70.932 62.534 34.644 1.00 21.36 75 PRO E CA 1
ATOM 7618 C C . PRO E 1 75 ? 69.839 63.165 33.768 1.00 23.51 75 PRO E C 1
ATOM 7619 O O . PRO E 1 75 ? 68.659 62.811 33.878 1.00 24.90 75 PRO E O 1
ATOM 7630 N N . TYR E 1 76 ? 70.237 64.070 32.888 1.00 22.04 76 TYR E N 1
ATOM 7631 C CA . TYR E 1 76 ? 69.305 64.797 32.031 1.00 18.84 76 TYR E CA 1
ATOM 7632 C C . TYR E 1 76 ? 69.456 64.421 30.549 1.00 15.65 76 TYR E C 1
ATOM 7633 O O . TYR E 1 76 ? 68.850 65.046 29.668 1.00 17.41 76 TYR E O 1
ATOM 7651 N N . LEU E 1 77 ? 70.245 63.397 30.271 1.00 16.12 77 LEU E N 1
ATOM 7652 C CA . LEU E 1 77 ? 70.490 62.959 28.907 1.00 16.73 77 LEU E CA 1
ATOM 7653 C C . LEU E 1 77 ? 69.666 61.760 28.451 1.00 18.98 77 LEU E C 1
ATOM 7654 O O . LEU E 1 77 ? 69.445 60.821 29.209 1.00 19.55 77 LEU E O 1
ATOM 7670 N N . THR E 1 78 ? 69.261 61.791 27.178 1.00 17.69 78 THR E N 1
ATOM 7671 C CA . THR E 1 78 ? 68.793 60.597 26.487 1.00 16.57 78 THR E CA 1
ATOM 7672 C C . THR E 1 78 ? 69.892 60.238 25.530 1.00 16.87 78 THR E C 1
ATOM 7673 O O . THR E 1 78 ? 70.320 61.075 24.716 1.00 19.19 78 THR E O 1
ATOM 7684 N N . ILE E 1 79 ? 70.358 59.008 25.653 1.00 15.98 79 ILE E N 1
ATOM 7685 C CA . ILE E 1 79 ? 71.552 58.571 24.948 1.00 13.40 79 ILE E CA 1
ATOM 7686 C C . ILE E 1 79 ? 71.311 57.345 24.101 1.00 21.45 79 ILE E C 1
ATOM 7687 O O . ILE E 1 79 ? 70.703 56.385 24.547 1.00 20.86 79 ILE E O 1
ATOM 7703 N N . ASP E 1 80 ? 71.830 57.372 22.880 1.00 14.90 80 ASP E N 1
ATOM 7704 C CA . ASP E 1 80 ? 71.825 56.200 22.022 1.00 12.73 80 ASP E CA 1
ATOM 7705 C C . ASP E 1 80 ? 73.259 55.924 21.587 1.00 18.08 80 ASP E C 1
ATOM 7706 O O . ASP E 1 80 ? 73.970 56.853 21.166 1.00 16.78 80 ASP E O 1
ATOM 7715 N N . VAL E 1 81 ? 73.658 54.656 21.696 1.00 14.74 81 VAL E N 1
ATOM 7716 C CA . VAL E 1 81 ? 75.018 54.212 21.383 1.00 15.09 81 VAL E CA 1
ATOM 7717 C C . VAL E 1 81 ? 74.996 53.173 20.288 1.00 18.52 81 VAL E C 1
ATOM 7718 O O . VAL E 1 81 ? 74.219 52.192 20.353 1.00 20.03 81 VAL E O 1
ATOM 7731 N N . GLU E 1 82 ? 75.865 53.379 19.304 1.00 13.85 82 GLU E N 1
ATOM 7732 C CA . GLU E 1 82 ? 75.967 52.495 18.160 1.00 15.74 82 GLU E CA 1
ATOM 7733 C C . GLU E 1 82 ? 77.437 52.204 17.814 1.00 15.11 82 GLU E C 1
ATOM 7734 O O . GLU E 1 82 ? 78.225 53.121 17.587 1.00 19.72 82 GLU E O 1
ATOM 7746 N N . PRO E 1 83 ? 77.832 50.926 17.805 1.00 14.95 83 PRO E N 1
ATOM 7747 C CA . PRO E 1 83 ? 79.201 50.632 17.404 1.00 14.08 83 PRO E CA 1
ATOM 7748 C C . PRO E 1 83 ? 79.448 50.903 15.936 1.00 16.28 83 PRO E C 1
ATOM 7749 O O . PRO E 1 83 ? 78.585 50.635 15.091 1.00 19.69 83 PRO E O 1
ATOM 7760 N N . LEU E 1 84 ? 80.634 51.407 15.633 1.00 14.77 84 LEU E N 1
ATOM 7761 C CA . LEU E 1 84 ? 81.086 51.670 14.262 1.00 15.15 84 LEU E CA 1
ATOM 7762 C C . LEU E 1 84 ? 82.268 50.785 13.940 1.00 17.12 84 LEU E C 1
ATOM 7763 O O . LEU E 1 84 ? 83.155 50.581 14.794 1.00 21.08 84 LEU E O 1
ATOM 7779 N N . SER E 1 85 ? 82.301 50.246 12.719 1.00 17.10 85 SER E N 1
ATOM 7780 C CA . SER E 1 85 ? 83.412 49.423 12.252 1.00 17.49 85 SER E CA 1
ATOM 7781 C C . SER E 1 85 ? 84.171 50.125 11.110 1.00 17.62 85 SER E C 1
ATOM 7782 O O . SER E 1 85 ? 83.643 51.065 10.459 1.00 18.13 85 SER E O 1
ATOM 7790 N N . HIS E 1 86 ? 85.399 49.681 10.846 1.00 17.68 86 HIS E N 1
ATOM 7791 C CA . HIS E 1 86 ? 86.170 50.248 9.756 1.00 16.23 86 HIS E CA 1
ATOM 7792 C C . HIS E 1 86 ? 85.526 49.824 8.448 1.00 19.78 86 HIS E C 1
ATOM 7793 O O . HIS E 1 86 ? 85.204 48.639 8.238 1.00 21.48 86 HIS E O 1
ATOM 7808 N N . HIS E 1 87 ? 85.286 50.792 7.571 1.00 16.30 87 HIS E N 1
ATOM 7809 C CA . HIS E 1 87 ? 84.665 50.513 6.296 1.00 15.27 87 HIS E CA 1
ATOM 7810 C C . HIS E 1 87 ? 85.733 50.171 5.256 1.00 16.16 87 HIS E C 1
ATOM 7811 O O . HIS E 1 87 ? 86.705 50.887 5.077 1.00 15.60 87 HIS E O 1
ATOM 7826 N N . PRO E 1 88 ? 85.568 49.039 4.551 1.00 16.21 88 PRO E N 1
ATOM 7827 C CA . PRO E 1 88 ? 86.613 48.642 3.595 1.00 19.54 88 PRO E CA 1
ATOM 7828 C C . PRO E 1 88 ? 86.882 49.648 2.477 1.00 15.03 88 PRO E C 1
ATOM 7829 O O . PRO E 1 88 ? 87.974 49.632 1.912 1.00 20.03 88 PRO E O 1
ATOM 7840 N N . ALA E 1 89 ? 85.885 50.469 2.134 1.00 15.84 89 ALA E N 1
ATOM 7841 C CA . ALA E 1 89 ? 86.031 51.534 1.122 1.00 14.09 89 ALA E CA 1
ATOM 7842 C C . ALA E 1 89 ? 86.539 52.867 1.672 1.00 15.40 89 ALA E C 1
ATOM 7843 O O . ALA E 1 89 ? 86.643 53.846 0.926 1.00 17.05 89 ALA E O 1
ATOM 7850 N N . ARG E 1 90 ? 86.862 52.914 2.963 1.00 17.21 90 ARG E N 1
ATOM 7851 C CA . ARG E 1 90 ? 87.412 54.138 3.552 1.00 14.46 90 ARG E CA 1
ATOM 7852 C C . ARG E 1 90 ? 88.790 54.465 3.000 1.00 22.24 90 ARG E C 1
ATOM 7853 O O . ARG E 1 90 ? 89.686 53.604 2.972 1.00 22.04 90 ARG E O 1
ATOM 7874 N N . VAL E 1 91 ? 88.907 55.714 2.535 1.00 19.24 91 VAL E N 1
ATOM 7875 C CA . VAL E 1 91 ? 90.155 56.361 2.142 1.00 26.20 91 VAL E CA 1
ATOM 7876 C C . VAL E 1 91 ? 90.359 57.504 3.142 1.00 31.32 91 VAL E C 1
ATOM 7877 O O . VAL E 1 91 ? 89.607 58.499 3.134 1.00 37.28 91 VAL E O 1
ATOM 7890 N N . GLY E 1 92 ? 91.346 57.381 4.016 1.00 33.90 92 GLY E N 1
ATOM 7891 C CA . GLY E 1 92 ? 91.630 58.427 4.991 1.00 39.24 92 GLY E CA 1
ATOM 7892 C C . GLY E 1 92 ? 91.380 57.973 6.422 1.00 48.51 92 GLY E C 1
ATOM 7893 O O . GLY E 1 92 ? 91.140 56.801 6.663 1.00 41.62 92 GLY E O 1
ATOM 7897 N N . LYS E 1 93 ? 91.419 58.904 7.374 1.00 50.00 93 LYS E N 1
ATOM 7898 C CA . LYS E 1 93 ? 91.330 58.554 8.793 1.00 43.03 93 LYS E CA 1
ATOM 7899 C C . LYS E 1 93 ? 89.905 58.180 9.227 1.00 65.67 93 LYS E C 1
ATOM 7900 O O . LYS E 1 93 ? 88.916 58.628 8.637 1.00 38.25 93 LYS E O 1
ATOM 7919 N N . ASP E 1 94 ? 89.799 57.372 10.276 1.00 47.82 94 ASP E N 1
ATOM 7920 C CA . ASP E 1 94 ? 88.490 57.062 10.851 1.00 44.21 94 ASP E CA 1
ATOM 7921 C C . ASP E 1 94 ? 88.111 58.103 11.925 1.00 61.20 94 ASP E C 1
ATOM 7922 O O . ASP E 1 94 ? 87.128 57.909 12.622 1.00 35.65 94 ASP E O 1
ATOM 7932 N N . MET F 1 1 ? 62.497 28.366 33.795 1.00 23.20 1 MET F N 1
ATOM 7933 C CA . MET F 1 1 ? 62.466 28.766 32.364 1.00 22.74 1 MET F CA 1
ATOM 7934 C C . MET F 1 1 ? 62.983 30.207 32.223 1.00 19.25 1 MET F C 1
ATOM 7935 O O . MET F 1 1 ? 63.027 30.970 33.194 1.00 22.33 1 MET F O 1
ATOM 7951 N N . LEU F 1 2 ? 63.393 30.554 31.016 1.00 16.34 2 LEU F N 1
ATOM 7952 C CA . LEU F 1 2 ? 64.228 31.732 30.805 1.00 17.24 2 LEU F CA 1
ATOM 7953 C C . LEU F 1 2 ? 63.427 32.911 30.261 1.00 19.47 2 LEU F C 1
ATOM 7954 O O . LEU F 1 2 ? 62.541 32.743 29.430 1.00 18.89 2 LEU F O 1
ATOM 7970 N N . TYR F 1 3 ? 63.751 34.091 30.741 1.00 16.31 3 TYR F N 1
ATOM 7971 C CA . TYR F 1 3 ? 63.156 35.324 30.243 1.00 15.83 3 TYR F CA 1
ATOM 7972 C C . TYR F 1 3 ? 64.228 36.374 30.052 1.00 16.48 3 TYR F C 1
ATOM 7973 O O . TYR F 1 3 ? 65.039 36.598 30.940 1.00 18.49 3 TYR F O 1
ATOM 7991 N N . LEU F 1 4 ? 64.199 37.043 28.911 1.00 14.48 4 LEU F N 1
ATOM 7992 C CA . LEU F 1 4 ? 65.014 38.215 28.694 1.00 15.48 4 LEU F CA 1
ATOM 7993 C C . LEU F 1 4 ? 64.219 39.424 29.165 1.00 17.61 4 LEU F C 1
ATOM 7994 O O . LEU F 1 4 ? 63.094 39.647 28.718 1.00 17.38 4 LEU F O 1
ATOM 8010 N N . VAL F 1 5 ? 64.799 40.210 30.069 1.00 14.81 5 VAL F N 1
ATOM 8011 C CA . VAL F 1 5 ? 64.094 41.323 30.659 1.00 15.88 5 VAL F CA 1
ATOM 8012 C C . VAL F 1 5 ? 64.952 42.587 30.555 1.00 19.92 5 VAL F C 1
ATOM 8013 O O . VAL F 1 5 ? 66.129 42.590 30.928 1.00 19.63 5 VAL F O 1
ATOM 8026 N N . ARG F 1 6 ? 64.366 43.643 29.982 1.00 16.95 6 ARG F N 1
ATOM 8027 C CA . ARG F 1 6 ? 65.034 44.935 29.890 1.00 18.20 6 ARG F CA 1
ATOM 8028 C C . ARG F 1 6 ? 64.383 45.855 30.899 1.00 18.35 6 ARG F C 1
ATOM 8029 O O . ARG F 1 6 ? 63.160 45.906 31.003 1.00 18.85 6 ARG F O 1
ATOM 8050 N N . MET F 1 7 ? 65.201 46.596 31.638 1.00 16.88 7 MET F N 1
ATOM 8051 C CA . MET F 1 7 ? 64.710 47.551 32.612 1.00 18.79 7 MET F CA 1
ATOM 8052 C C . MET F 1 7 ? 65.393 48.890 32.414 1.00 21.60 7 MET F C 1
ATOM 8053 O O . MET F 1 7 ? 66.613 48.959 32.272 1.00 23.23 7 MET F O 1
ATOM 8067 N N . THR F 1 8 ? 64.597 49.946 32.342 1.00 20.24 8 THR F N 1
ATOM 8068 C CA . THR F 1 8 ? 65.145 51.294 32.318 1.00 21.78 8 THR F CA 1
ATOM 8069 C C . THR F 1 8 ? 64.641 52.006 33.554 1.00 24.02 8 THR F C 1
ATOM 8070 O O . THR F 1 8 ? 63.464 51.889 33.925 1.00 20.86 8 THR F O 1
ATOM 8081 N N . VAL F 1 9 ? 65.553 52.728 34.193 1.00 19.87 9 VAL F N 1
ATOM 8082 C CA . VAL F 1 9 ? 65.293 53.386 35.453 1.00 19.51 9 VAL F CA 1
ATOM 8083 C C . VAL F 1 9 ? 65.055 54.876 35.277 1.00 31.11 9 VAL F C 1
ATOM 8084 O O . VAL F 1 9 ? 65.845 55.572 34.632 1.00 25.49 9 VAL F O 1
ATOM 8097 N N . ASN F 1 10 ? 63.979 55.368 35.880 1.00 21.41 10 ASN F N 1
ATOM 8098 C CA . ASN F 1 10 ? 63.718 56.805 35.939 1.00 21.70 10 ASN F CA 1
ATOM 8099 C C . ASN F 1 10 ? 63.348 57.241 37.346 1.00 25.07 10 ASN F C 1
ATOM 8100 O O . ASN F 1 10 ? 62.179 57.264 37.731 1.00 23.93 10 ASN F O 1
ATOM 8111 N N . LEU F 1 11 ? 64.367 57.538 38.135 1.00 26.11 11 LEU F N 1
ATOM 8112 C CA . LEU F 1 11 ? 64.128 57.909 39.521 1.00 25.94 11 LEU F CA 1
ATOM 8113 C C . LEU F 1 11 ? 63.556 59.298 39.550 1.00 28.66 11 LEU F C 1
ATOM 8114 O O . LEU F 1 11 ? 63.889 60.118 38.705 1.00 32.99 11 LEU F O 1
ATOM 8130 N N . PRO F 1 12 ? 62.700 59.577 40.543 1.00 26.63 12 PRO F N 1
ATOM 8131 C CA . PRO F 1 12 ? 62.188 60.946 40.708 1.00 34.56 12 PRO F CA 1
ATOM 8132 C C . PRO F 1 12 ? 63.319 61.924 41.017 1.00 26.23 12 PRO F C 1
ATOM 8133 O O . PRO F 1 12 ? 64.247 61.568 41.740 1.00 36.10 12 PRO F O 1
ATOM 8144 N N . ARG F 1 13 ? 63.214 63.143 40.492 1.00 29.39 13 ARG F N 1
ATOM 8145 C CA . ARG F 1 13 ? 64.219 64.183 40.715 1.00 34.01 13 ARG F CA 1
ATOM 8146 C C . ARG F 1 13 ? 64.157 64.719 42.139 1.00 38.17 13 ARG F C 1
ATOM 8147 O O . ARG F 1 13 ? 65.150 65.220 42.669 1.00 49.82 13 ARG F O 1
ATOM 8168 N N . ASN F 1 14 ? 62.984 64.610 42.755 1.00 34.93 14 ASN F N 1
ATOM 8169 C CA . ASN F 1 14 ? 62.731 65.235 44.052 1.00 50.63 14 ASN F CA 1
ATOM 8170 C C . ASN F 1 14 ? 63.097 64.373 45.265 1.00 64.58 14 ASN F C 1
ATOM 8171 O O . ASN F 1 14 ? 62.554 64.573 46.348 1.00 44.64 14 ASN F O 1
ATOM 8182 N N . LEU F 1 15 ? 64.000 63.414 45.098 1.00 49.60 15 LEU F N 1
ATOM 8183 C CA . LEU F 1 15 ? 64.399 62.560 46.218 1.00 39.14 15 LEU F CA 1
ATOM 8184 C C . LEU F 1 15 ? 65.479 63.215 47.070 1.00 41.40 15 LEU F C 1
ATOM 8185 O O . LEU F 1 15 ? 66.474 63.707 46.542 1.00 46.86 15 LEU F O 1
ATOM 8201 N N . ASP F 1 16 ? 65.296 63.198 48.391 1.00 52.38 16 ASP F N 1
ATOM 8202 C CA . ASP F 1 16 ? 66.365 63.584 49.300 1.00 49.05 16 ASP F CA 1
ATOM 8203 C C . ASP F 1 16 ? 67.533 62.638 49.042 1.00 32.26 16 ASP F C 1
ATOM 8204 O O . ASP F 1 16 ? 67.317 61.467 48.742 1.00 38.04 16 ASP F O 1
ATOM 8213 N N . PRO F 1 17 ? 68.770 63.136 49.158 1.00 38.72 17 PRO F N 1
ATOM 8214 C CA . PRO F 1 17 ? 69.928 62.263 48.956 1.00 35.90 17 PRO F CA 1
ATOM 8215 C C . PRO F 1 17 ? 69.889 61.004 49.832 1.00 42.51 17 PRO F C 1
ATOM 8216 O O . PRO F 1 17 ? 70.273 59.934 49.360 1.00 31.95 17 PRO F O 1
ATOM 8227 N N . ARG F 1 18 ? 69.432 61.117 51.076 1.00 35.57 18 ARG F N 1
ATOM 8228 C CA . ARG F 1 18 ? 69.410 59.939 51.943 1.00 37.44 18 ARG F CA 1
ATOM 8229 C C . ARG F 1 18 ? 68.403 58.903 51.450 1.00 37.06 18 ARG F C 1
ATOM 8230 O O . ARG F 1 18 ? 68.685 57.708 51.476 1.00 32.22 18 ARG F O 1
ATOM 8251 N N . GLU F 1 19 ? 67.239 59.335 50.983 1.00 33.95 19 GLU F N 1
ATOM 8252 C CA . GLU F 1 19 ? 66.278 58.353 50.512 1.00 37.43 19 GLU F CA 1
ATOM 8253 C C . GLU F 1 19 ? 66.702 57.757 49.158 1.00 31.46 19 GLU F C 1
ATOM 8254 O O . GLU F 1 19 ? 66.437 56.601 48.884 1.00 30.05 19 GLU F O 1
ATOM 8266 N N . GLU F 1 20 ? 67.404 58.535 48.343 1.00 34.38 20 GLU F N 1
ATOM 8267 C CA . GLU F 1 20 ? 67.890 58.034 47.069 1.00 33.72 20 GLU F CA 1
ATOM 8268 C C . GLU F 1 20 ? 68.970 56.976 47.268 1.00 26.91 20 GLU F C 1
ATOM 8269 O O . GLU F 1 20 ? 68.973 55.934 46.625 1.00 28.62 20 GLU F O 1
ATOM 8281 N N . GLU F 1 21 ? 69.894 57.246 48.174 1.00 27.62 21 GLU F N 1
ATOM 8282 C CA . GLU F 1 21 ? 70.964 56.298 48.420 1.00 29.18 21 GLU F CA 1
ATOM 8283 C C . GLU F 1 21 ? 70.433 55.033 49.083 1.00 29.20 21 GLU F C 1
ATOM 8284 O O . GLU F 1 21 ? 70.882 53.927 48.763 1.00 27.74 21 GLU F O 1
ATOM 8296 N N . ARG F 1 22 ? 69.465 55.189 49.979 1.00 26.91 22 ARG F N 1
ATOM 8297 C CA . ARG F 1 22 ? 68.814 54.039 50.611 1.00 26.52 22 ARG F CA 1
ATOM 8298 C C . ARG F 1 22 ? 68.108 53.170 49.575 1.00 31.28 22 ARG F C 1
ATOM 8299 O O . ARG F 1 22 ? 68.205 51.939 49.602 1.00 24.68 22 ARG F O 1
ATOM 8320 N N . LEU F 1 23 ? 67.406 53.821 48.658 1.00 24.11 23 LEU F N 1
ATOM 8321 C CA . LEU F 1 23 ? 66.738 53.110 47.564 1.00 25.60 23 LEU F CA 1
ATOM 8322 C C . LEU F 1 23 ? 67.751 52.337 46.694 1.00 24.37 23 LEU F C 1
ATOM 8323 O O . LEU F 1 23 ? 67.521 51.175 46.351 1.00 21.33 23 LEU F O 1
ATOM 8339 N N . LYS F 1 24 ? 68.826 53.005 46.289 1.00 28.02 24 LYS F N 1
ATOM 8340 C CA . LYS F 1 24 ? 69.870 52.353 45.496 1.00 21.49 24 LYS F CA 1
ATOM 8341 C C . LYS F 1 24 ? 70.500 51.211 46.284 1.00 29.44 24 LYS F C 1
ATOM 8342 O O . LYS F 1 24 ? 70.801 50.157 45.725 1.00 27.27 24 LYS F O 1
ATOM 8361 N N . ALA F 1 25 ? 70.674 51.398 47.588 1.00 25.15 25 ALA F N 1
ATOM 8362 C CA . ALA F 1 25 ? 71.258 50.346 48.415 1.00 26.20 25 ALA F CA 1
ATOM 8363 C C . ALA F 1 25 ? 70.331 49.133 48.507 1.00 25.20 25 ALA F C 1
ATOM 8364 O O . ALA F 1 25 ? 70.783 47.998 48.412 1.00 25.54 25 ALA F O 1
ATOM 8371 N N . SER F 1 26 ? 69.041 49.371 48.721 1.00 25.66 26 SER F N 1
ATOM 8372 C CA . SER F 1 26 ? 68.060 48.284 48.809 1.00 25.01 26 SER F CA 1
ATOM 8373 C C . SER F 1 26 ? 67.982 47.510 47.497 1.00 22.22 26 SER F C 1
ATOM 8374 O O . SER F 1 26 ? 67.903 46.275 47.487 1.00 22.99 26 SER F O 1
ATOM 8382 N N . GLU F 1 27 ? 68.000 48.250 46.395 1.00 19.70 27 GLU F N 1
ATOM 8383 C CA . GLU F 1 27 ? 67.978 47.639 45.050 1.00 20.06 27 GLU F CA 1
ATOM 8384 C C . GLU F 1 27 ? 69.165 46.710 44.867 1.00 24.38 27 GLU F C 1
ATOM 8385 O O . GLU F 1 27 ? 68.998 45.573 44.428 1.00 21.63 27 GLU F O 1
ATOM 8397 N N . LYS F 1 28 ? 70.360 47.213 45.163 1.00 23.06 28 LYS F N 1
ATOM 8398 C CA . LYS F 1 28 ? 71.574 46.413 45.019 1.00 21.75 28 LYS F CA 1
ATOM 8399 C C . LYS F 1 28 ? 71.497 45.153 45.859 1.00 24.24 28 LYS F C 1
ATOM 8400 O O . LYS F 1 28 ? 71.915 44.067 45.425 1.00 25.50 28 LYS F O 1
ATOM 8419 N N . ALA F 1 29 ? 70.997 45.297 47.082 1.00 23.05 29 ALA F N 1
ATOM 8420 C CA . ALA F 1 29 ? 70.885 44.163 47.978 1.00 22.27 29 ALA F CA 1
ATOM 8421 C C . ALA F 1 29 ? 69.888 43.157 47.449 1.00 23.36 29 ALA F C 1
ATOM 8422 O O . ALA F 1 29 ? 70.095 41.951 47.576 1.00 23.84 29 ALA F O 1
ATOM 8429 N N . ARG F 1 30 ? 68.785 43.647 46.894 1.00 20.69 30 ARG F N 1
ATOM 8430 C CA . ARG F 1 30 ? 67.767 42.748 46.391 1.00 26.92 30 ARG F CA 1
ATOM 8431 C C . ARG F 1 30 ? 68.287 41.982 45.189 1.00 23.98 30 ARG F C 1
ATOM 8432 O O . ARG F 1 30 ? 68.045 40.773 45.048 1.00 21.33 30 ARG F O 1
ATOM 8453 N N . SER F 1 31 ? 68.985 42.673 44.296 1.00 20.75 31 SER F N 1
ATOM 8454 C CA . SER F 1 31 ? 69.553 41.987 43.136 1.00 18.13 31 SER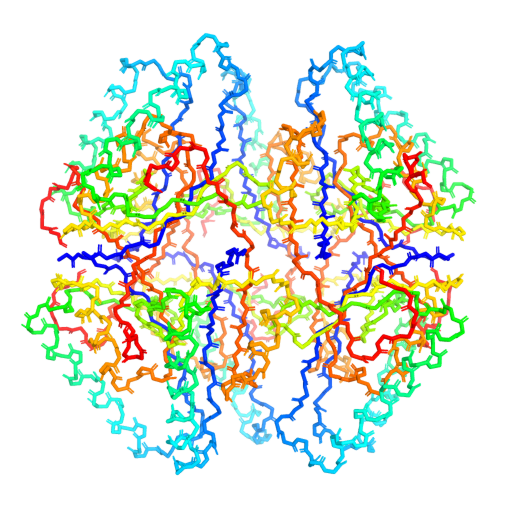 F CA 1
ATOM 8455 C C . SER F 1 31 ? 70.659 41.018 43.519 1.00 19.38 31 SER F C 1
ATOM 8456 O O . SER F 1 31 ? 70.789 39.951 42.917 1.00 19.01 31 SER F O 1
ATOM 8464 N N . ARG F 1 32 ? 71.433 41.345 44.548 1.00 21.41 32 ARG F N 1
ATOM 8465 C CA . ARG F 1 32 ? 72.421 40.377 45.032 1.00 19.17 32 ARG F CA 1
ATOM 8466 C C . ARG F 1 32 ? 71.733 39.077 45.476 1.00 20.24 32 ARG F C 1
ATOM 8467 O O . ARG F 1 32 ? 72.162 37.980 45.115 1.00 23.66 32 ARG F O 1
ATOM 8488 N N . THR F 1 33 ? 70.675 39.202 46.258 1.00 20.76 33 THR F N 1
ATOM 8489 C CA . THR F 1 33 ? 69.971 38.036 46.768 1.00 23.94 33 THR F CA 1
ATOM 8490 C C . THR F 1 33 ? 69.468 37.146 45.633 1.00 20.94 33 THR F C 1
ATOM 8491 O O . THR F 1 33 ? 69.619 35.914 45.647 1.00 22.78 33 THR F O 1
ATOM 8502 N N . LEU F 1 34 ? 68.848 37.771 44.636 1.00 21.19 34 LEU F N 1
ATOM 8503 C CA . LEU F 1 34 ? 68.271 37.027 43.535 1.00 18.93 34 LEU F CA 1
ATOM 8504 C C . LEU F 1 34 ? 69.333 36.388 42.659 1.00 19.16 34 LEU F C 1
ATOM 8505 O O . LEU F 1 34 ? 69.075 35.319 42.104 1.00 20.50 34 LEU F O 1
ATOM 8521 N N . GLN F 1 35 ? 70.486 37.044 42.504 1.00 19.96 35 GLN F N 1
ATOM 8522 C CA . GLN F 1 35 ? 71.605 36.466 41.759 1.00 19.11 35 GLN F CA 1
ATOM 8523 C C . GLN F 1 35 ? 72.216 35.266 42.494 1.00 23.19 35 GLN F C 1
ATOM 8524 O O . GLN F 1 35 ? 72.465 34.209 41.893 1.00 25.20 35 GLN F O 1
ATOM 8538 N N . GLU F 1 36 ? 72.441 35.417 43.798 1.00 24.31 36 GLU F N 1
ATOM 8539 C CA . GLU F 1 36 ? 72.986 34.315 44.582 1.00 23.70 36 GLU F CA 1
ATOM 8540 C C . GLU F 1 36 ? 72.092 33.081 44.518 1.00 29.42 36 GLU F C 1
ATOM 8541 O O . GLU F 1 36 ? 72.578 31.955 44.448 1.00 26.70 36 GLU F O 1
ATOM 8553 N N . GLN F 1 37 ? 70.778 33.291 44.556 1.00 23.00 37 GLN F N 1
ATOM 8554 C CA . GLN F 1 37 ? 69.825 32.185 44.534 1.00 26.99 37 GLN F CA 1
ATOM 8555 C C . GLN F 1 37 ? 69.610 31.632 43.132 1.00 27.99 37 GLN F C 1
ATOM 8556 O O . GLN F 1 37 ? 69.044 30.559 42.967 1.00 36.65 37 GLN F O 1
ATOM 8570 N N . GLY F 1 38 ? 70.000 32.404 42.126 1.00 23.70 38 GLY F N 1
ATOM 8571 C CA . GLY F 1 38 ? 69.995 31.921 40.760 1.00 20.85 38 GLY F CA 1
ATOM 8572 C C . GLY F 1 38 ? 68.818 32.384 39.910 1.00 22.59 38 GLY F C 1
ATOM 8573 O O . GLY F 1 38 ? 68.824 32.177 38.699 1.00 21.20 38 GLY F O 1
ATOM 8577 N N . GLN F 1 39 ? 67.800 32.983 40.511 1.00 20.60 39 GLN F N 1
ATOM 8578 C CA . GLN F 1 39 ? 66.672 33.472 39.717 1.00 22.73 39 GLN F CA 1
ATOM 8579 C C . GLN F 1 39 ? 67.063 34.597 38.772 1.00 20.07 39 GLN F C 1
ATOM 8580 O O . GLN F 1 39 ? 66.500 34.730 37.681 1.00 18.54 39 GLN F O 1
ATOM 8594 N N . TRP F 1 40 ? 68.003 35.430 39.206 1.00 18.94 40 TRP F N 1
ATOM 8595 C CA . TRP F 1 40 ? 68.543 36.475 38.362 1.00 17.25 40 TRP F CA 1
ATOM 8596 C C . TRP F 1 40 ? 69.830 35.880 37.799 1.00 21.91 40 TRP F C 1
ATOM 8597 O O . TRP F 1 40 ? 70.890 35.971 38.381 1.00 22.26 40 TRP F O 1
ATOM 8618 N N . ARG F 1 41 ? 69.711 35.250 36.641 1.00 15.60 41 ARG F N 1
ATOM 8619 C CA A ARG F 1 41 ? 70.781 34.449 36.099 0.50 14.67 41 ARG F CA 1
ATOM 8620 C CA B ARG F 1 41 ? 70.783 34.441 36.096 0.50 14.93 41 ARG F CA 1
ATOM 8621 C C . ARG F 1 41 ? 71.893 35.295 35.493 1.00 14.03 41 ARG F C 1
ATOM 8622 O O . ARG F 1 41 ? 73.064 35.108 35.829 1.00 18.69 41 ARG F O 1
ATOM 8663 N N . TYR F 1 42 ? 71.526 36.213 34.593 1.00 15.20 42 TYR F N 1
ATOM 8664 C CA . TYR F 1 42 ? 72.511 37.127 33.992 1.00 19.12 42 TYR F CA 1
ATOM 8665 C C . TYR F 1 42 ? 72.058 38.574 34.172 1.00 16.69 42 TYR F C 1
ATOM 8666 O O . TYR F 1 42 ? 70.853 38.874 34.168 1.00 19.50 42 TYR F O 1
ATOM 8684 N N . LEU F 1 43 ? 73.025 39.462 34.349 1.00 18.74 43 LEU F N 1
ATOM 8685 C CA . LEU F 1 43 ? 72.753 40.894 34.573 1.00 18.60 43 LEU F CA 1
ATOM 8686 C C . LEU F 1 43 ? 73.859 41.711 33.900 1.00 17.53 43 LEU F C 1
ATOM 8687 O O . LEU F 1 43 ? 75.039 41.508 34.195 1.00 18.04 43 LEU F O 1
ATOM 8703 N N . TRP F 1 44 ? 73.480 42.574 32.958 1.00 17.48 44 TRP F N 1
ATOM 8704 C CA . TRP F 1 44 ? 74.395 43.451 32.241 1.00 16.90 44 TRP F CA 1
ATOM 8705 C C . TRP F 1 44 ? 73.843 44.847 32.257 1.00 16.35 44 TRP F C 1
ATOM 8706 O O . TRP F 1 44 ? 72.646 45.063 32.385 1.00 16.54 44 TRP F O 1
ATOM 8727 N N . ARG F 1 45 ? 74.735 45.813 32.130 1.00 16.46 45 ARG F N 1
ATOM 8728 C CA . ARG F 1 45 ? 74.319 47.189 32.006 1.00 18.49 45 ARG F CA 1
ATOM 8729 C C . ARG F 1 45 ? 74.281 47.546 30.530 1.00 19.80 45 ARG F C 1
ATOM 8730 O O . ARG F 1 45 ? 75.186 47.227 29.780 1.00 19.65 45 ARG F O 1
ATOM 8751 N N . THR F 1 46 ? 73.229 48.227 30.116 1.00 20.82 46 THR F N 1
ATOM 8752 C CA . THR F 1 46 ? 73.146 48.793 28.799 1.00 20.67 46 THR F CA 1
ATOM 8753 C C . THR F 1 46 ? 74.142 49.945 28.703 1.00 16.85 46 THR F C 1
ATOM 8754 O O . THR F 1 46 ? 73.989 50.909 29.428 1.00 19.95 46 THR F O 1
ATOM 8765 N N . THR F 1 47 ? 75.167 49.800 27.860 1.00 21.35 47 THR F N 1
ATOM 8766 C CA . THR F 1 47 ? 76.234 50.795 27.754 1.00 17.05 47 THR F CA 1
ATOM 8767 C C . THR F 1 47 ? 75.653 52.193 27.468 1.00 23.02 47 THR F C 1
ATOM 8768 O O . THR F 1 47 ? 74.932 52.383 26.495 1.00 18.81 47 THR F O 1
ATOM 8779 N N . GLY F 1 48 ? 76.022 53.172 28.290 1.00 22.60 48 GLY F N 1
ATOM 8780 C CA . GLY F 1 48 ? 75.500 54.529 28.207 1.00 18.23 48 GLY F CA 1
ATOM 8781 C C . GLY F 1 48 ? 74.154 54.855 28.829 1.00 23.17 48 GLY F C 1
ATOM 8782 O O . GLY F 1 48 ? 73.709 55.994 28.754 1.00 18.98 48 GLY F O 1
ATOM 8786 N N . LYS F 1 49 ? 73.516 53.872 29.456 1.00 15.65 49 LYS F N 1
ATOM 8787 C CA . LYS F 1 49 ? 72.168 54.056 29.984 1.00 22.35 49 LYS F CA 1
ATOM 8788 C C . LYS F 1 49 ? 72.023 53.578 31.422 1.00 20.87 49 LYS F C 1
ATOM 8789 O O . LYS F 1 49 ? 72.811 52.777 31.890 1.00 25.01 49 LYS F O 1
ATOM 8808 N N . TYR F 1 50 ? 70.987 54.063 32.097 1.00 18.21 50 TYR F N 1
ATOM 8809 C CA . TYR F 1 50 ? 70.728 53.682 33.465 1.00 17.44 50 TYR F CA 1
ATOM 8810 C C . TYR F 1 50 ? 69.661 52.625 33.346 1.00 24.47 50 TYR F C 1
ATOM 8811 O O . TYR F 1 50 ? 68.450 52.896 33.357 1.00 23.48 50 TYR F O 1
ATOM 8829 N N . GLY F 1 51 ? 70.109 51.408 33.145 1.00 28.20 51 GLY F N 1
ATOM 8830 C CA . GLY F 1 51 ? 69.192 50.294 33.117 1.00 45.46 51 GLY F CA 1
ATOM 8831 C C . GLY F 1 51 ? 69.988 49.028 33.042 1.00 41.97 51 GLY F C 1
ATOM 8832 O O . GLY F 1 51 ? 71.212 49.034 33.229 1.00 26.73 51 GLY F O 1
ATOM 8836 N N . ASN F 1 52 ? 69.296 47.945 32.745 1.00 24.35 52 ASN F N 1
ATOM 8837 C CA . ASN F 1 52 ? 69.932 46.658 32.623 1.00 22.68 52 ASN F CA 1
ATOM 8838 C C . ASN F 1 52 ? 69.213 45.797 31.608 1.00 17.92 52 ASN F C 1
ATOM 8839 O O . ASN F 1 52 ? 68.046 46.053 31.261 1.00 22.23 52 ASN F O 1
ATOM 8850 N N . ILE F 1 53 ? 69.958 44.849 31.061 1.00 16.59 53 ILE F N 1
ATOM 8851 C CA . ILE F 1 53 ? 69.417 43.716 30.327 1.00 14.62 53 ILE F CA 1
ATOM 8852 C C . ILE F 1 53 ? 69.792 42.510 31.120 1.00 17.99 53 ILE F C 1
ATOM 8853 O O . ILE F 1 53 ? 70.952 42.352 31.538 1.00 19.32 53 ILE F O 1
ATOM 8869 N N . SER F 1 54 ? 68.801 41.666 31.364 1.00 15.29 54 SER F N 1
ATOM 8870 C CA . SER F 1 54 ? 68.928 40.553 32.285 1.00 17.87 54 SER F CA 1
ATOM 8871 C C . SER F 1 54 ? 68.280 39.301 31.703 1.00 16.47 54 SER F C 1
ATOM 8872 O O . SER F 1 54 ? 67.390 39.391 30.862 1.00 15.64 54 SER F O 1
ATOM 8880 N N . VAL F 1 55 ? 68.710 38.162 32.223 1.00 15.35 55 VAL F N 1
ATOM 8881 C CA . VAL F 1 55 ? 68.030 36.905 31.994 1.00 14.91 55 VAL F CA 1
ATOM 8882 C C . VAL F 1 55 ? 67.602 36.368 33.342 1.00 17.22 55 VAL F C 1
ATOM 8883 O O . VAL F 1 55 ? 68.430 36.186 34.239 1.00 17.82 55 VAL F O 1
ATOM 8896 N N . PHE F 1 56 ? 66.303 36.140 33.487 1.00 16.28 56 PHE F N 1
ATOM 8897 C CA . PHE F 1 56 ? 65.777 35.508 34.693 1.00 16.88 56 PHE F CA 1
ATOM 8898 C C . PHE F 1 56 ? 65.475 34.048 34.425 1.00 24.88 56 PHE F C 1
ATOM 8899 O O . PHE F 1 56 ? 65.081 33.677 33.319 1.00 21.04 56 PHE F O 1
ATOM 8916 N N . ASP F 1 57 ? 65.669 33.229 35.458 1.00 16.97 57 ASP F N 1
ATOM 8917 C CA . ASP F 1 57 ? 65.433 31.796 35.392 1.00 16.99 57 ASP F CA 1
ATOM 8918 C C . ASP F 1 57 ? 64.500 31.435 36.528 1.00 23.18 57 ASP F C 1
ATOM 8919 O O . ASP F 1 57 ? 64.935 31.268 37.669 1.00 22.26 57 ASP F O 1
ATOM 8928 N N . VAL F 1 58 ? 63.212 31.323 36.206 1.00 18.20 58 VAL F N 1
ATOM 8929 C CA . VAL F 1 58 ? 62.186 31.160 37.231 1.00 20.39 58 VAL F CA 1
ATOM 8930 C C . VAL F 1 58 ? 61.180 30.128 36.794 1.00 26.94 58 VAL F C 1
ATOM 8931 O O . VAL F 1 58 ? 61.171 29.707 35.650 1.00 25.88 58 VAL F O 1
ATOM 8944 N N . ASN F 1 59 ? 60.344 29.680 37.716 1.00 20.81 59 ASN F N 1
ATOM 8945 C CA . ASN F 1 59 ? 59.489 28.542 37.413 1.00 21.19 59 ASN F CA 1
ATOM 8946 C C . ASN F 1 59 ? 58.103 28.868 36.830 1.00 27.53 59 ASN F C 1
ATOM 8947 O O . ASN F 1 59 ? 57.388 27.971 36.420 1.00 22.94 59 ASN F O 1
ATOM 8958 N N . SER F 1 60 ? 57.698 30.131 36.856 1.00 19.36 60 SER F N 1
ATOM 8959 C CA . SER F 1 60 ? 56.384 30.515 36.352 1.00 18.72 60 SER F CA 1
ATOM 8960 C C . SER F 1 60 ? 56.397 32.005 36.049 1.00 18.84 60 SER F C 1
ATOM 8961 O O . SER F 1 60 ? 57.282 32.730 36.519 1.00 21.23 60 SER F O 1
ATOM 8969 N N . HIS F 1 61 ? 55.409 32.457 35.282 1.00 16.70 61 HIS F N 1
ATOM 8970 C CA . HIS F 1 61 ? 55.263 33.884 35.000 1.00 17.57 61 HIS F CA 1
ATOM 8971 C C . HIS F 1 61 ? 54.911 34.596 36.293 1.00 16.04 61 HIS F C 1
ATOM 8972 O O . HIS F 1 61 ? 55.389 35.710 36.556 1.00 20.00 61 HIS F O 1
ATOM 8987 N N . ASP F 1 62 ? 54.069 33.951 37.096 1.00 18.12 62 ASP F N 1
ATOM 8988 C CA . ASP F 1 62 ? 53.664 34.507 38.386 1.00 19.25 62 ASP F CA 1
ATOM 8989 C C . ASP F 1 62 ? 54.869 34.787 39.274 1.00 21.21 62 ASP F C 1
ATOM 8990 O O . ASP F 1 62 ? 54.952 35.869 39.880 1.00 22.43 62 ASP F O 1
ATOM 8999 N N . GLU F 1 63 ? 55.815 33.844 39.331 1.00 19.07 63 GLU F N 1
ATOM 9000 C CA . GLU F 1 63 ? 57.033 34.027 40.104 1.00 23.11 63 GLU F CA 1
ATOM 9001 C C . GLU F 1 63 ? 57.842 35.211 39.545 1.00 23.00 63 GLU F C 1
ATOM 9002 O O . GLU F 1 63 ? 58.331 36.044 40.320 1.00 21.66 63 GLU F O 1
ATOM 9014 N N . LEU F 1 64 ? 57.978 35.300 38.215 1.00 18.95 64 LEU F N 1
ATOM 9015 C CA . LEU F 1 64 ? 58.682 36.448 37.633 1.00 16.28 64 LEU F CA 1
ATOM 9016 C C . LEU F 1 64 ? 58.013 37.780 38.028 1.00 16.15 64 LEU F C 1
ATOM 9017 O O . LEU F 1 64 ? 58.695 38.762 38.380 1.00 18.02 64 LEU F O 1
ATOM 9033 N N . HIS F 1 65 ? 56.691 37.844 37.933 1.00 17.00 65 HIS F N 1
ATOM 9034 C CA . HIS F 1 65 ? 55.984 39.080 38.261 1.00 13.26 65 HIS F CA 1
ATOM 9035 C C . HIS F 1 65 ? 56.272 39.492 39.708 1.00 17.02 65 HIS F C 1
ATOM 9036 O O . HIS F 1 65 ? 56.556 40.652 39.981 1.00 18.16 65 HIS F O 1
ATOM 9051 N N . GLU F 1 66 ? 56.167 38.552 40.646 1.00 16.95 66 GLU F N 1
ATOM 9052 C CA . GLU F 1 66 ? 56.427 38.865 42.053 1.00 18.06 66 GLU F CA 1
ATOM 9053 C C . GLU F 1 66 ? 57.872 39.325 42.243 1.00 18.98 66 GLU F C 1
ATOM 9054 O O . GLU F 1 66 ? 58.135 40.263 43.010 1.00 20.25 66 GLU F O 1
ATOM 9066 N N . ILE F 1 67 ? 58.822 38.657 41.593 1.00 16.68 67 ILE F N 1
ATOM 9067 C CA . ILE F 1 67 ? 60.226 39.094 41.688 1.00 18.75 67 ILE F CA 1
ATOM 9068 C C . ILE F 1 67 ? 60.412 40.530 41.184 1.00 21.40 67 ILE F C 1
ATOM 9069 O O . ILE F 1 67 ? 61.029 41.352 41.842 1.00 18.77 67 ILE F O 1
ATOM 9085 N N . LEU F 1 68 ? 59.876 40.835 40.017 1.00 16.50 68 LEU F N 1
ATOM 9086 C CA . LEU F 1 68 ? 60.022 42.163 39.447 1.00 17.35 68 LEU F CA 1
ATOM 9087 C C . LEU F 1 68 ? 59.323 43.197 40.336 1.00 22.17 68 LEU F C 1
ATOM 9088 O O . LEU F 1 68 ? 59.900 44.249 40.644 1.00 18.33 68 LEU F O 1
ATOM 9104 N N . TRP F 1 69 ? 58.112 42.878 40.796 1.00 17.76 69 TRP F N 1
ATOM 9105 C CA . TRP F 1 69 ? 57.392 43.760 41.696 1.00 17.14 69 TRP F CA 1
ATOM 9106 C C . TRP F 1 69 ? 58.221 44.079 42.952 1.00 21.24 69 TRP F C 1
ATOM 9107 O O . TRP F 1 69 ? 58.202 45.195 43.479 1.00 21.79 69 TRP F O 1
ATOM 9128 N N . SER F 1 70 ? 58.936 43.077 43.436 1.00 21.08 70 SER F N 1
ATOM 9129 C CA . SER F 1 70 ? 59.634 43.198 44.711 1.00 19.05 70 SER F CA 1
ATOM 9130 C C . SER F 1 70 ? 60.853 44.120 44.654 1.00 20.53 70 SER F C 1
ATOM 9131 O O . SER F 1 70 ? 61.396 44.492 45.700 1.00 21.32 70 SER F O 1
ATOM 9139 N N . LEU F 1 71 ? 61.307 44.470 43.456 1.00 20.59 71 LEU F N 1
ATOM 9140 C CA . LEU F 1 71 ? 62.508 45.295 43.355 1.00 16.68 71 LEU F CA 1
ATOM 9141 C C . LEU F 1 71 ? 62.194 46.682 43.877 1.00 21.40 71 LEU F C 1
ATOM 9142 O O . LEU F 1 71 ? 61.175 47.272 43.490 1.00 19.20 71 LEU F O 1
ATOM 9158 N N . PRO F 1 72 ? 63.071 47.223 44.729 1.00 19.49 72 PRO F N 1
ATOM 9159 C CA . PRO F 1 72 ? 62.884 48.577 45.264 1.00 17.81 72 PRO F CA 1
ATOM 9160 C C . PRO F 1 72 ? 62.672 49.577 44.131 1.00 20.27 72 PRO F C 1
ATOM 9161 O O . PRO F 1 72 ? 61.910 50.527 44.312 1.00 20.03 72 PRO F O 1
ATOM 9172 N N . PHE F 1 73 ? 63.300 49.332 42.981 1.00 23.43 73 PHE F N 1
ATOM 9173 C CA . PHE F 1 73 ? 63.154 50.214 41.822 1.00 17.28 73 PHE F CA 1
ATOM 9174 C C . PHE F 1 73 ? 61.841 50.084 41.085 1.00 23.02 73 PHE F C 1
ATOM 9175 O O . PHE F 1 73 ? 61.565 50.940 40.259 1.00 22.20 73 PHE F O 1
ATOM 9192 N N . PHE F 1 74 ? 61.056 49.031 41.353 1.00 18.80 74 PHE F N 1
ATOM 9193 C CA . PHE F 1 74 ? 59.890 48.722 40.513 1.00 19.86 74 PHE F CA 1
ATOM 9194 C C . PHE F 1 74 ? 59.019 49.919 40.177 1.00 22.77 74 PHE F C 1
ATOM 9195 O O . PHE F 1 74 ? 58.696 50.108 39.035 1.00 22.02 74 PHE F O 1
ATOM 9212 N N . PRO F 1 75 ? 58.635 50.731 41.172 1.00 23.48 75 PRO F N 1
ATOM 9213 C CA . PRO F 1 75 ? 57.771 51.863 40.825 1.00 29.20 75 PRO F CA 1
ATOM 9214 C C . PRO F 1 75 ? 58.383 52.854 39.812 1.00 25.08 75 PRO F C 1
ATOM 9215 O O . PRO F 1 75 ? 57.646 53.655 39.254 1.00 25.99 75 PRO F O 1
ATOM 9226 N N . TYR F 1 76 ? 59.697 52.786 39.578 1.00 22.78 76 TYR F N 1
ATOM 9227 C CA . TYR F 1 76 ? 60.400 53.722 38.693 1.00 25.92 76 TYR F CA 1
ATOM 9228 C C . TYR F 1 76 ? 60.994 53.051 37.441 1.00 23.63 76 TYR F C 1
ATOM 9229 O O . TYR F 1 76 ? 61.802 53.664 36.724 1.00 23.57 76 TYR F O 1
ATOM 9247 N N . LEU F 1 77 ? 60.596 51.809 37.182 1.00 20.27 77 LEU F N 1
ATOM 9248 C CA . LEU F 1 77 ? 61.135 51.054 36.045 1.00 21.39 77 LEU F CA 1
ATOM 9249 C C . LEU F 1 77 ? 60.190 50.997 34.862 1.00 24.86 77 LEU F C 1
ATOM 9250 O O . LEU F 1 77 ? 58.972 50.922 35.019 1.00 22.48 77 LEU F O 1
ATOM 9266 N N . THR F 1 78 ? 60.761 51.023 33.671 1.00 18.14 78 THR F N 1
ATOM 9267 C CA . THR F 1 78 ? 60.056 50.567 32.504 1.00 20.24 78 THR F CA 1
ATOM 9268 C C . THR F 1 78 ? 60.626 49.213 32.151 1.00 23.86 78 THR F C 1
ATOM 9269 O O . THR F 1 78 ? 61.850 49.069 31.971 1.00 21.88 78 THR F O 1
ATOM 9280 N N . ILE F 1 79 ? 59.741 48.228 32.040 1.00 17.98 79 ILE F N 1
ATOM 9281 C CA . ILE F 1 79 ? 60.162 46.838 31.885 1.00 16.57 79 ILE F CA 1
ATOM 9282 C C . ILE F 1 79 ? 59.621 46.207 30.621 1.00 24.47 79 ILE F C 1
ATOM 9283 O O . ILE F 1 79 ? 58.453 46.366 30.295 1.00 22.02 79 ILE F O 1
ATOM 9299 N N . ASP F 1 80 ? 60.463 45.468 29.905 1.00 18.81 80 ASP F N 1
ATOM 9300 C CA . ASP F 1 80 ? 60.012 44.655 28.781 1.00 18.92 80 ASP F CA 1
ATOM 9301 C C . ASP F 1 80 ? 60.398 43.213 29.079 1.00 21.69 80 ASP F C 1
ATOM 9302 O O . ASP F 1 80 ? 61.505 42.970 29.499 1.00 20.26 80 ASP F O 1
ATOM 9311 N N . VAL F 1 81 ? 59.479 42.265 28.874 1.00 17.48 81 VAL F N 1
ATOM 9312 C CA . VAL F 1 81 ? 59.697 40.859 29.209 1.00 17.51 81 VAL F CA 1
ATOM 9313 C C . VAL F 1 81 ? 59.512 40.020 27.943 1.00 20.29 81 VAL F C 1
ATOM 9314 O O . VAL F 1 81 ? 58.509 40.179 27.243 1.00 22.24 81 VAL F O 1
ATOM 9327 N N . GLU F 1 82 ? 60.473 39.151 27.638 1.00 14.22 82 GLU F N 1
ATOM 9328 C CA . GLU F 1 82 ? 60.468 38.287 26.449 1.00 16.59 82 GLU F CA 1
ATOM 9329 C C . GLU F 1 82 ? 60.828 36.851 26.797 1.00 16.94 82 GLU F C 1
ATOM 9330 O O . GLU F 1 82 ? 61.912 36.579 27.299 1.00 20.14 82 GLU F O 1
ATOM 9342 N N . PRO F 1 83 ? 59.901 35.901 26.618 1.00 15.83 83 PRO F N 1
ATOM 9343 C CA . PRO F 1 83 ? 60.262 34.503 26.883 1.00 16.37 83 PRO F CA 1
ATOM 9344 C C . PRO F 1 83 ? 61.324 33.986 25.921 1.00 19.16 83 PRO F C 1
ATOM 9345 O O . PRO F 1 83 ? 61.275 34.293 24.715 1.00 19.18 83 PRO F O 1
ATOM 9356 N N . LEU F 1 84 ? 62.264 33.206 26.444 1.00 15.77 84 LEU F N 1
ATOM 9357 C CA . LEU F 1 84 ? 63.325 32.577 25.684 1.00 14.90 84 LEU F CA 1
ATOM 9358 C C . LEU F 1 84 ? 63.183 31.071 25.723 1.00 17.69 84 LEU F C 1
ATOM 9359 O O . LEU F 1 84 ? 62.806 30.489 26.767 1.00 21.73 84 LEU F O 1
ATOM 9375 N N . SER F 1 85 ? 63.504 30.436 24.617 1.00 18.73 85 SER F N 1
ATOM 9376 C CA . SER F 1 85 ? 63.442 29.004 24.498 1.00 21.76 85 SER F CA 1
ATOM 9377 C C . SER F 1 85 ? 64.826 28.461 24.189 1.00 26.24 85 SER F C 1
ATOM 9378 O O . SER F 1 85 ? 65.694 29.188 23.717 1.00 23.15 85 SER F O 1
ATOM 9386 N N . HIS F 1 86 ? 65.033 27.179 24.461 1.00 22.17 86 HIS F N 1
ATOM 9387 C CA . HIS F 1 86 ? 66.291 26.541 24.099 1.00 22.69 86 HIS F CA 1
ATOM 9388 C C . HIS F 1 86 ? 66.477 26.547 22.585 1.00 28.18 86 HIS F C 1
ATOM 9389 O O . HIS F 1 86 ? 65.563 26.186 21.843 1.00 26.15 86 HIS F O 1
ATOM 9404 N N . HIS F 1 87 ? 67.662 26.950 22.123 1.00 20.87 87 HIS F N 1
ATOM 9405 C CA . HIS F 1 87 ? 67.945 26.960 20.704 1.00 20.81 87 HIS F CA 1
ATOM 9406 C C . HIS F 1 87 ? 68.544 25.607 20.289 1.00 25.97 87 HIS F C 1
ATOM 9407 O O . HIS F 1 87 ? 69.482 25.126 20.925 1.00 23.76 87 HIS F O 1
ATOM 9422 N N . PRO F 1 88 ? 67.988 24.983 19.239 1.00 22.56 88 PRO F N 1
ATOM 9423 C CA . PRO F 1 88 ? 68.463 23.639 18.867 1.00 23.70 88 PRO F CA 1
ATOM 9424 C C . PRO F 1 88 ? 69.927 23.591 18.451 1.00 26.93 88 PRO F C 1
ATOM 9425 O O . PRO F 1 88 ? 70.568 22.541 18.568 1.00 26.55 88 PRO F O 1
ATOM 9436 N N . ALA F 1 89 ? 70.431 24.687 17.893 1.00 22.21 89 ALA F N 1
ATOM 9437 C CA . ALA F 1 89 ? 71.868 24.810 17.598 1.00 22.86 89 ALA F CA 1
ATOM 9438 C C . ALA F 1 89 ? 72.781 25.207 18.775 1.00 20.86 89 ALA F C 1
ATOM 9439 O O . ALA F 1 89 ? 73.965 25.444 18.583 1.00 22.28 89 ALA F O 1
ATOM 9446 N N . ARG F 1 90 ? 72.241 25.309 19.985 1.00 20.80 90 ARG F N 1
ATOM 9447 C CA . ARG F 1 90 ? 73.058 25.719 21.131 1.00 25.94 90 ARG F CA 1
ATOM 9448 C C . ARG F 1 90 ? 74.083 24.649 21.533 1.00 30.34 90 ARG F C 1
ATOM 9449 O O . ARG F 1 90 ? 73.761 23.460 21.610 1.00 28.30 90 ARG F O 1
ATOM 9470 N N . VAL F 1 91 ? 75.311 25.101 21.785 1.00 26.61 91 VAL F N 1
ATOM 9471 C CA . VAL F 1 91 ? 76.395 24.278 22.329 1.00 42.05 91 VAL F CA 1
ATOM 9472 C C . VAL F 1 91 ? 76.923 25.004 23.581 1.00 40.07 91 VAL F C 1
ATOM 9473 O O . VAL F 1 91 ? 77.576 26.066 23.481 1.00 31.85 91 VAL F O 1
ATOM 9486 N N . GLY F 1 92 ? 76.642 24.457 24.758 1.00 42.88 92 GLY F N 1
ATOM 9487 C CA . GLY F 1 92 ? 77.015 25.110 26.006 1.00 54.07 92 GLY F CA 1
ATOM 9488 C C . GLY F 1 92 ? 75.817 25.449 26.878 1.00 49.10 92 GLY F C 1
ATOM 9489 O O . GLY F 1 92 ? 74.703 25.001 26.600 1.00 43.06 92 GLY F O 1
ATOM 9493 N N . LYS F 1 93 ? 76.041 26.256 27.920 1.00 38.82 93 LYS F N 1
ATOM 9494 C CA . LYS F 1 93 ? 75.001 26.539 28.917 1.00 48.19 93 LYS F CA 1
ATOM 9495 C C . LYS F 1 93 ? 74.007 27.607 28.467 1.00 40.95 93 LYS F C 1
ATOM 9496 O O . LYS F 1 93 ? 74.323 28.484 27.673 1.00 35.96 93 LYS F O 1
ATOM 9515 N N . ASP F 1 94 ? 72.798 27.540 29.001 1.00 54.66 94 ASP F N 1
ATOM 9516 C CA . ASP F 1 94 ? 71.829 28.595 28.755 1.00 48.62 94 ASP F CA 1
ATOM 9517 C C . ASP F 1 94 ? 71.926 29.680 29.831 1.00 45.92 94 ASP F C 1
ATOM 9518 O O . ASP F 1 94 ? 71.043 30.512 29.890 1.00 32.26 94 ASP F O 1
ATOM 9528 N N . MET G 1 1 ? 79.277 72.827 4.635 1.00 20.71 1 MET G N 1
ATOM 9529 C CA . MET G 1 1 ? 78.566 72.300 5.810 1.00 26.49 1 MET G CA 1
ATOM 9530 C C . MET G 1 1 ? 78.281 70.812 5.786 1.00 13.27 1 MET G C 1
ATOM 9531 O O . MET G 1 1 ? 78.365 70.155 4.748 1.00 12.83 1 MET G O 1
ATOM 9547 N N . LEU G 1 2 ? 77.963 70.349 6.984 1.00 13.06 2 LEU G N 1
ATOM 9548 C CA . LEU G 1 2 ? 78.075 68.956 7.315 1.00 11.78 2 LEU G CA 1
ATOM 9549 C C . LEU G 1 2 ? 76.717 68.307 7.433 1.00 10.94 2 LEU G C 1
ATOM 9550 O O . LEU G 1 2 ? 75.737 68.907 7.885 1.00 10.48 2 LEU G O 1
ATOM 9566 N N . TYR G 1 3 ? 76.681 67.060 7.002 1.00 10.82 3 TYR G N 1
ATOM 9567 C CA . TYR G 1 3 ? 75.482 66.249 7.104 1.00 9.90 3 TYR G CA 1
ATOM 9568 C C . TYR G 1 3 ? 75.869 64.846 7.564 1.00 13.37 3 TYR G C 1
ATOM 9569 O O . TYR G 1 3 ? 76.796 64.231 7.027 1.00 12.43 3 TYR G O 1
ATOM 9587 N N . LEU G 1 4 ? 75.118 64.338 8.526 1.00 10.30 4 LEU G N 1
ATOM 9588 C CA . LEU G 1 4 ? 75.180 62.936 8.921 1.00 8.88 4 LEU G CA 1
ATOM 9589 C C . LEU G 1 4 ? 74.244 62.148 8.018 1.00 11.47 4 LEU G C 1
ATOM 9590 O O . LEU G 1 4 ? 73.049 62.467 7.908 1.00 12.49 4 LEU G O 1
ATOM 9606 N N . VAL G 1 5 ? 74.774 61.115 7.395 1.00 8.85 5 VAL G N 1
ATOM 9607 C CA . VAL G 1 5 ? 74.012 60.380 6.403 1.00 10.35 5 VAL G CA 1
ATOM 9608 C C . VAL G 1 5 ? 74.133 58.891 6.711 1.00 14.32 5 VAL G C 1
ATOM 9609 O O . VAL G 1 5 ? 75.233 58.362 6.797 1.00 14.54 5 VAL G O 1
ATOM 9622 N N . ARG G 1 6 ? 72.989 58.233 6.886 1.00 9.60 6 ARG G N 1
ATOM 9623 C CA . ARG G 1 6 ? 72.961 56.789 7.095 1.00 9.79 6 ARG G CA 1
ATOM 9624 C C . ARG G 1 6 ? 72.488 56.125 5.811 1.00 13.73 6 ARG G C 1
ATOM 9625 O O . ARG G 1 6 ? 71.536 56.590 5.182 1.00 13.24 6 ARG G O 1
ATOM 9646 N N . MET G 1 7 ? 73.159 55.054 5.377 1.00 11.61 7 MET G N 1
ATOM 9647 C CA . MET G 1 7 ? 72.729 54.331 4.203 1.00 14.30 7 MET G CA 1
ATOM 9648 C C . MET G 1 7 ? 72.667 52.850 4.492 1.00 18.07 7 MET G C 1
ATOM 9649 O O . MET G 1 7 ? 73.566 52.278 5.113 1.00 18.82 7 MET G O 1
ATOM 9663 N N . THR G 1 8 ? 71.558 52.250 4.115 1.00 13.50 8 THR G N 1
ATOM 9664 C CA . THR G 1 8 ? 71.473 50.788 4.211 1.00 13.61 8 THR G CA 1
ATOM 9665 C C . THR G 1 8 ? 71.262 50.240 2.799 1.00 15.95 8 THR G C 1
ATOM 9666 O O . THR G 1 8 ? 70.489 50.779 2.036 1.00 16.72 8 THR G O 1
ATOM 9677 N N . VAL G 1 9 ? 71.961 49.152 2.494 1.00 13.73 9 VAL G N 1
ATOM 9678 C CA . VAL G 1 9 ? 72.014 48.603 1.146 1.00 13.84 9 VAL G CA 1
ATOM 9679 C C . VAL G 1 9 ? 71.157 47.355 1.060 1.00 17.55 9 VAL G C 1
ATOM 9680 O O . VAL G 1 9 ? 71.310 46.444 1.873 1.00 18.80 9 VAL G O 1
ATOM 9693 N N . ASN G 1 10 ? 70.261 47.320 0.072 1.00 19.24 10 ASN G N 1
ATOM 9694 C CA . ASN G 1 10 ? 69.411 46.132 -0.168 1.00 19.61 10 ASN G CA 1
ATOM 9695 C C . ASN G 1 10 ? 69.490 45.749 -1.632 1.00 19.10 10 ASN G C 1
ATOM 9696 O O . ASN G 1 10 ? 68.679 46.194 -2.472 1.00 20.80 10 ASN G O 1
ATOM 9707 N N . LEU G 1 11 ? 70.517 44.965 -1.959 1.00 20.56 11 LEU G N 1
ATOM 9708 C CA . LEU G 1 11 ? 70.688 44.511 -3.318 1.00 23.97 11 LEU G CA 1
ATOM 9709 C C . LEU G 1 11 ? 69.682 43.408 -3.572 1.00 28.83 11 LEU G C 1
ATOM 9710 O O . LEU G 1 11 ? 69.458 42.557 -2.722 1.00 26.47 11 LEU G O 1
ATOM 9726 N N . PRO G 1 12 ? 69.093 43.415 -4.759 1.00 24.87 12 PRO G N 1
ATOM 9727 C CA . PRO G 1 12 ? 68.120 42.386 -5.154 1.00 31.09 12 PRO G CA 1
ATOM 9728 C C . PRO G 1 12 ? 68.724 41.003 -5.067 1.00 28.97 12 PRO G C 1
ATOM 9729 O O . PRO G 1 12 ? 69.858 40.784 -5.482 1.00 25.81 12 PRO G O 1
ATOM 9740 N N . ARG G 1 13 ? 67.960 40.050 -4.555 1.00 30.55 13 ARG G N 1
ATOM 9741 C CA . ARG G 1 13 ? 68.440 38.684 -4.475 1.00 34.21 13 ARG G CA 1
ATOM 9742 C C . ARG G 1 13 ? 68.680 38.110 -5.875 1.00 26.64 13 ARG G C 1
ATOM 9743 O O . ARG G 1 13 ? 69.515 37.234 -6.055 1.00 33.82 13 ARG G O 1
ATOM 9764 N N . ASN G 1 14 ? 67.950 38.594 -6.868 1.00 26.52 14 ASN G N 1
ATOM 9765 C CA . ASN G 1 14 ? 68.107 38.008 -8.207 1.00 36.40 14 ASN G CA 1
ATOM 9766 C C . ASN G 1 14 ? 69.229 38.632 -9.038 1.00 50.34 14 ASN G C 1
ATOM 9767 O O . ASN G 1 14 ? 69.418 38.274 -10.194 1.00 36.02 14 ASN G O 1
ATOM 9778 N N . LEU G 1 15 ? 69.986 39.554 -8.455 1.00 29.15 15 LEU G N 1
ATOM 9779 C CA . LEU G 1 15 ? 71.041 40.221 -9.206 1.00 23.60 15 LEU G CA 1
ATOM 9780 C C . LEU G 1 15 ? 72.053 39.215 -9.765 1.00 25.85 15 LEU G C 1
ATOM 9781 O O . LEU G 1 15 ? 72.553 38.340 -9.059 1.00 27.54 15 LEU G O 1
ATOM 9797 N N . ASP G 1 16 ? 72.344 39.342 -11.053 1.00 24.69 16 ASP G N 1
ATOM 9798 C CA . ASP G 1 16 ? 73.389 38.561 -11.701 1.00 26.95 16 ASP G CA 1
ATOM 9799 C C . ASP G 1 16 ? 74.681 38.782 -10.923 1.00 25.85 16 ASP G C 1
ATOM 9800 O O . ASP G 1 16 ? 75.056 39.927 -10.669 1.00 22.59 16 ASP G O 1
ATOM 9809 N N . PRO G 1 17 ? 75.355 37.699 -10.516 1.00 24.41 17 PRO G N 1
ATOM 9810 C CA . PRO G 1 17 ? 76.512 37.847 -9.624 1.00 23.32 17 PRO G CA 1
ATOM 9811 C C . PRO G 1 17 ? 77.631 38.664 -10.262 1.00 23.99 17 PRO G C 1
ATOM 9812 O O . PRO G 1 17 ? 78.357 39.370 -9.554 1.00 25.78 17 PRO G O 1
ATOM 9823 N N . ARG G 1 18 ? 77.776 38.548 -11.577 1.00 19.25 18 ARG G N 1
ATOM 9824 C CA . ARG G 1 18 ? 78.743 39.342 -12.307 1.00 15.93 18 ARG G CA 1
ATOM 9825 C C . ARG G 1 18 ? 78.365 40.833 -12.298 1.00 20.96 18 ARG G C 1
ATOM 9826 O O . ARG G 1 18 ? 79.237 41.716 -12.134 1.00 22.55 18 ARG G O 1
ATOM 9847 N N . GLU G 1 19 ? 77.082 41.127 -12.468 1.00 22.51 19 GLU G N 1
ATOM 9848 C CA . GLU G 1 19 ? 76.631 42.515 -12.363 1.00 23.52 19 GLU G CA 1
ATOM 9849 C C . GLU G 1 19 ? 76.757 43.055 -10.940 1.00 23.89 19 GLU G C 1
ATOM 9850 O O . GLU G 1 19 ? 77.008 44.254 -10.753 1.00 22.46 19 GLU G O 1
ATOM 9862 N N . GLU G 1 20 ? 76.562 42.200 -9.941 1.00 18.41 20 GLU G N 1
ATOM 9863 C CA . GLU G 1 20 ? 76.722 42.626 -8.553 1.00 17.51 20 GLU G CA 1
ATOM 9864 C C . GLU G 1 20 ? 78.182 43.003 -8.317 1.00 19.11 20 GLU G C 1
ATOM 9865 O O . GLU G 1 20 ? 78.486 44.029 -7.700 1.00 17.74 20 GLU G O 1
ATOM 9877 N N . GLU G 1 21 ? 79.107 42.195 -8.833 1.00 21.47 21 GLU G N 1
ATOM 9878 C CA . GLU G 1 21 ? 80.511 42.519 -8.621 1.00 18.32 21 GLU G CA 1
ATOM 9879 C C . GLU G 1 21 ? 80.903 43.808 -9.354 1.00 20.60 21 GLU G C 1
ATOM 9880 O O . GLU G 1 21 ? 81.645 44.620 -8.801 1.00 21.15 21 GLU G O 1
ATOM 9892 N N . ARG G 1 22 ? 80.372 44.026 -10.553 1.00 18.52 22 ARG G N 1
ATOM 9893 C CA . ARG G 1 22 ? 80.633 45.252 -11.272 1.00 16.20 22 ARG G CA 1
ATOM 9894 C C . ARG G 1 22 ? 80.052 46.460 -10.514 1.00 20.41 22 ARG G C 1
ATOM 9895 O O . ARG G 1 22 ? 80.689 47.503 -10.435 1.00 20.80 22 ARG G O 1
ATOM 9916 N N . LEU G 1 23 ? 78.830 46.320 -10.000 1.00 18.92 23 LEU G N 1
ATOM 9917 C CA . LEU G 1 23 ? 78.176 47.407 -9.275 1.00 19.16 23 LEU G CA 1
ATOM 9918 C C . LEU G 1 23 ? 78.969 47.762 -8.023 1.00 17.77 23 LEU G C 1
ATOM 9919 O O . LEU G 1 23 ? 79.201 48.949 -7.722 1.00 17.26 23 LEU G O 1
ATOM 9935 N N . LYS G 1 24 ? 79.420 46.741 -7.290 1.00 18.64 24 LYS G N 1
ATOM 9936 C CA . LYS G 1 24 ? 80.210 46.992 -6.092 1.00 19.14 24 LYS G CA 1
ATOM 9937 C C . LYS G 1 24 ? 81.517 47.697 -6.401 1.00 15.76 24 LYS G C 1
ATOM 9938 O O . LYS G 1 24 ? 81.913 48.596 -5.667 1.00 17.47 24 LYS G O 1
ATOM 9957 N N . ALA G 1 25 ? 82.197 47.279 -7.458 1.00 16.79 25 ALA G N 1
ATOM 9958 C CA . ALA G 1 25 ? 83.429 47.960 -7.876 1.00 15.15 25 ALA G CA 1
ATOM 9959 C C . ALA G 1 25 ? 83.187 49.418 -8.269 1.00 20.16 25 ALA G C 1
ATOM 9960 O O . ALA G 1 25 ? 83.980 50.283 -7.895 1.00 18.79 25 ALA G O 1
ATOM 9967 N N . SER G 1 26 ? 82.101 49.686 -8.995 1.00 16.02 26 SER G N 1
ATOM 9968 C CA . SER G 1 26 ? 81.733 51.050 -9.355 1.00 15.90 26 SER G CA 1
ATOM 9969 C C . SER G 1 26 ? 81.421 51.895 -8.109 1.00 14.16 26 SER G C 1
ATOM 9970 O O . SER G 1 26 ? 81.835 53.051 -8.029 1.00 15.83 26 SER G O 1
ATOM 9978 N N . GLU G 1 27 ? 80.714 51.312 -7.152 1.00 14.92 27 GLU G N 1
ATOM 9979 C CA . GLU G 1 27 ? 80.355 52.033 -5.949 1.00 15.98 27 GLU G CA 1
ATOM 9980 C C . GLU G 1 27 ? 81.624 52.431 -5.184 1.00 14.60 27 GLU G C 1
ATOM 9981 O O . GLU G 1 27 ? 81.780 53.570 -4.718 1.00 14.71 27 GLU G O 1
ATOM 9993 N N . LYS G 1 28 ? 82.548 51.487 -5.075 1.00 17.04 28 LYS G N 1
ATOM 9994 C CA . LYS G 1 28 ? 83.770 51.705 -4.321 1.00 16.71 28 LYS G CA 1
ATOM 9995 C C . LYS G 1 28 ? 84.645 52.743 -5.012 1.00 18.13 28 LYS G C 1
ATOM 9996 O O . LYS G 1 28 ? 85.235 53.592 -4.367 1.00 18.09 28 LYS G O 1
ATOM 10015 N N . ALA G 1 29 ? 84.684 52.723 -6.334 1.00 14.90 29 ALA G N 1
ATOM 10016 C CA . ALA G 1 29 ? 85.456 53.737 -7.068 1.00 16.70 29 ALA G CA 1
ATOM 10017 C C . ALA G 1 29 ? 84.854 55.133 -6.892 1.00 16.54 29 ALA G C 1
ATOM 10018 O O . ALA G 1 29 ? 85.587 56.121 -6.795 1.00 16.67 29 ALA G O 1
ATOM 10025 N N . ARG G 1 30 ? 83.521 55.215 -6.816 1.00 14.89 30 ARG G N 1
ATOM 10026 C CA . ARG G 1 30 ? 82.857 56.513 -6.746 1.00 15.34 30 ARG G CA 1
ATOM 10027 C C . ARG G 1 30 ? 83.093 57.071 -5.345 1.00 14.59 30 ARG G C 1
ATOM 10028 O O . ARG G 1 30 ? 83.378 58.259 -5.183 1.00 13.56 30 ARG G O 1
ATOM 10049 N N . SER G 1 31 ? 82.997 56.210 -4.322 1.00 14.94 31 SER G N 1
ATOM 10050 C CA . SER G 1 31 ? 83.215 56.703 -2.967 1.00 11.38 31 SER G CA 1
ATOM 10051 C C . SER G 1 31 ? 84.677 57.103 -2.777 1.00 12.23 31 SER G C 1
ATOM 10052 O O . SER G 1 31 ? 84.962 58.030 -2.022 1.00 13.48 31 SER G O 1
ATOM 10060 N N . ARG G 1 32 ? 85.606 56.436 -3.478 1.00 14.52 32 ARG G N 1
ATOM 10061 C CA . ARG G 1 32 ? 86.999 56.838 -3.399 1.00 15.88 32 ARG G CA 1
ATOM 10062 C C . ARG G 1 32 ? 87.157 58.255 -3.922 1.00 15.48 32 ARG G C 1
ATOM 10063 O O . ARG G 1 32 ? 87.731 59.099 -3.255 1.00 14.08 32 ARG G O 1
ATOM 10084 N N . THR G 1 33 ? 86.612 58.536 -5.106 1.00 13.59 33 THR G N 1
ATOM 10085 C CA . THR G 1 33 ? 86.761 59.888 -5.661 1.00 12.83 33 THR G CA 1
ATOM 10086 C C . THR G 1 33 ? 86.171 60.915 -4.708 1.00 14.75 33 THR G C 1
ATOM 10087 O O . THR G 1 33 ? 86.772 61.980 -4.460 1.00 15.76 33 THR G O 1
ATOM 10098 N N . LEU G 1 34 ? 84.979 60.627 -4.182 1.00 14.21 34 LEU G N 1
ATOM 10099 C CA . LEU G 1 34 ? 84.301 61.598 -3.328 1.00 12.77 34 LEU G CA 1
ATOM 10100 C C . LEU G 1 34 ? 85.038 61.826 -2.016 1.00 11.42 34 LEU G C 1
ATOM 10101 O O . LEU G 1 34 ? 84.992 62.919 -1.472 1.00 13.84 34 LEU G O 1
ATOM 10117 N N . GLN G 1 35 ? 85.725 60.796 -1.499 1.00 12.79 35 GLN G N 1
ATOM 10118 C CA . GLN G 1 35 ? 86.536 60.979 -0.318 1.00 11.76 35 GLN G CA 1
ATOM 10119 C C . GLN G 1 35 ? 87.816 61.764 -0.628 1.00 15.50 35 GLN G C 1
ATOM 10120 O O . GLN G 1 35 ? 88.214 62.651 0.125 1.00 16.82 35 GLN G O 1
ATOM 10134 N N . GLU G 1 36 ? 88.438 61.476 -1.760 1.00 14.48 36 GLU G N 1
ATOM 10135 C CA . GLU G 1 36 ? 89.673 62.180 -2.120 1.00 17.44 36 GLU G CA 1
ATOM 10136 C C . GLU G 1 36 ? 89.425 63.660 -2.392 1.00 19.83 36 GLU G C 1
ATOM 10137 O O . GLU G 1 36 ? 90.290 64.516 -2.171 1.00 19.08 36 GLU G O 1
ATOM 10149 N N . GLN G 1 37 ? 88.249 63.960 -2.913 1.00 15.36 37 GLN G N 1
ATOM 10150 C CA A GLN G 1 37 ? 87.943 65.336 -3.264 0.50 17.73 37 GLN G CA 1
ATOM 10151 C CA B GLN G 1 37 ? 87.889 65.325 -3.248 0.50 12.38 37 GLN G CA 1
ATOM 10152 C C . GLN G 1 37 ? 87.332 66.074 -2.059 1.00 17.65 37 GLN G C 1
ATOM 10153 O O . GLN G 1 37 ? 87.142 67.291 -2.107 1.00 20.81 37 GLN G O 1
ATOM 10180 N N . GLY G 1 38 ? 87.039 65.350 -0.980 1.00 19.38 38 GLY G N 1
ATOM 10181 C CA . GLY G 1 38 ? 86.696 65.981 0.281 1.00 21.69 38 GLY G CA 1
ATOM 10182 C C . GLY G 1 38 ? 85.206 66.035 0.657 1.00 17.73 38 GLY G C 1
ATOM 10183 O O . GLY G 1 38 ? 84.872 66.304 1.821 1.00 17.62 38 GLY G O 1
ATOM 10187 N N . GLN G 1 39 ? 84.335 65.765 -0.298 1.00 14.78 39 GLN G N 1
ATOM 10188 C CA . GLN G 1 39 ? 82.898 65.812 -0.009 1.00 13.22 39 GLN G CA 1
ATOM 10189 C C . GLN G 1 39 ? 82.442 64.702 0.908 1.00 15.23 39 GLN G C 1
ATOM 10190 O O . GLN G 1 39 ? 81.505 64.883 1.698 1.00 13.96 39 GLN G O 1
ATOM 10204 N N . TRP G 1 40 ? 83.020 63.514 0.739 1.00 12.87 40 TRP G N 1
ATOM 10205 C CA . TRP G 1 40 ? 82.700 62.385 1.601 1.00 11.99 40 TRP G CA 1
ATOM 10206 C C . TRP G 1 40 ? 83.753 62.414 2.682 1.00 15.61 40 TRP G C 1
ATOM 10207 O O . TRP G 1 40 ? 84.862 61.907 2.509 1.00 14.11 40 TRP G O 1
ATOM 10228 N N . ARG G 1 41 ? 83.438 63.066 3.785 1.00 10.72 41 ARG G N 1
ATOM 10229 C CA . ARG G 1 41 ? 84.465 63.416 4.779 1.00 13.31 41 ARG G CA 1
ATOM 10230 C C . ARG G 1 41 ? 84.807 62.238 5.695 1.00 14.93 41 ARG G C 1
ATOM 10231 O O . ARG G 1 41 ? 85.999 61.939 5.907 1.00 18.20 41 ARG G O 1
ATOM 10252 N N . TYR G 1 42 ? 83.781 61.591 6.243 1.00 9.80 42 TYR G N 1
ATOM 10253 C CA . TYR G 1 42 ? 83.949 60.400 7.080 1.00 12.68 42 TYR G CA 1
ATOM 10254 C C . TYR G 1 42 ? 83.065 59.270 6.575 1.00 15.29 42 TYR G C 1
ATOM 10255 O O . TYR G 1 42 ? 81.939 59.486 6.085 1.00 12.32 42 TYR G O 1
ATOM 10273 N N . LEU G 1 43 ? 83.544 58.047 6.773 1.00 12.12 43 LEU G N 1
ATOM 10274 C CA . LEU G 1 43 ? 82.847 56.854 6.312 1.00 11.00 43 LEU G CA 1
ATOM 10275 C C . LEU G 1 43 ? 83.111 55.712 7.269 1.00 13.78 43 LEU G C 1
ATOM 10276 O O . LEU G 1 43 ? 84.289 55.315 7.436 1.00 16.53 43 LEU G O 1
ATOM 10292 N N . TRP G 1 44 ? 82.049 55.178 7.879 1.00 13.13 44 TRP G N 1
ATOM 10293 C CA . TRP G 1 44 ? 82.136 54.030 8.754 1.00 13.06 44 TRP G CA 1
ATOM 10294 C C . TRP G 1 44 ? 81.107 52.981 8.368 1.00 13.29 44 TRP G C 1
ATOM 10295 O O . TRP G 1 44 ? 80.093 53.264 7.729 1.00 15.52 44 TRP G O 1
ATOM 10316 N N . ARG G 1 45 ? 81.432 51.738 8.688 1.00 13.77 45 ARG G N 1
ATOM 10317 C CA . ARG G 1 45 ? 80.497 50.625 8.551 1.00 13.93 45 ARG G CA 1
ATOM 10318 C C . ARG G 1 45 ? 79.667 50.483 9.806 1.00 16.79 45 ARG G C 1
ATOM 10319 O O . ARG G 1 45 ? 80.182 50.491 10.914 1.00 16.46 45 ARG G O 1
ATOM 10340 N N . THR G 1 46 ? 78.362 50.316 9.625 1.00 15.73 46 THR G N 1
ATOM 10341 C CA . THR G 1 46 ? 77.478 49.998 10.697 1.00 17.70 46 THR G CA 1
ATOM 10342 C C . THR G 1 46 ? 77.713 48.540 11.102 1.00 16.33 46 THR G C 1
ATOM 10343 O O . THR G 1 46 ? 77.401 47.662 10.342 1.00 18.54 46 THR G O 1
ATOM 10354 N N . THR G 1 47 ? 78.239 48.307 12.297 1.00 16.49 47 THR G N 1
ATOM 10355 C CA . THR G 1 47 ? 78.655 46.969 12.726 1.00 16.89 47 THR G CA 1
ATOM 10356 C C . THR G 1 47 ? 77.483 46.016 12.652 1.00 15.90 47 THR G C 1
ATOM 10357 O O . THR G 1 47 ? 76.447 46.260 13.287 1.00 15.98 47 THR G O 1
ATOM 10368 N N . GLY G 1 48 ? 77.703 44.887 11.976 1.00 15.26 48 GLY G N 1
ATOM 10369 C CA . GLY G 1 48 ? 76.694 43.866 11.796 1.00 18.19 48 GLY G CA 1
ATOM 10370 C C . GLY G 1 48 ? 75.732 44.074 10.659 1.00 20.43 48 GLY G C 1
ATOM 10371 O O . GLY G 1 48 ? 74.828 43.249 10.492 1.00 16.74 48 GLY G O 1
ATOM 10375 N N . LYS G 1 49 ? 75.909 45.158 9.895 1.00 17.59 49 LYS G N 1
ATOM 10376 C CA . LYS G 1 49 ? 74.917 45.519 8.888 1.00 19.37 49 LYS G CA 1
ATOM 10377 C C . LYS G 1 49 ? 75.566 45.927 7.581 1.00 19.15 49 LYS G C 1
ATOM 10378 O O . LYS G 1 49 ? 76.699 46.370 7.547 1.00 17.95 49 LYS G O 1
ATOM 10397 N N . TYR G 1 50 ? 74.832 45.759 6.494 1.00 16.26 50 TYR G N 1
ATOM 10398 C CA . TYR G 1 50 ? 75.350 46.158 5.177 1.00 16.12 50 TYR G CA 1
ATOM 10399 C C . TYR G 1 50 ? 74.894 47.598 4.936 1.00 19.65 50 TYR G C 1
ATOM 10400 O O . TYR G 1 50 ? 73.821 47.908 4.386 1.00 16.65 50 TYR G O 1
ATOM 10418 N N . GLY G 1 51 ? 75.719 48.501 5.412 1.00 16.65 51 GLY G N 1
ATOM 10419 C CA . GLY G 1 51 ? 75.414 49.911 5.237 1.00 22.45 51 GLY G CA 1
ATOM 10420 C C . GLY G 1 51 ? 76.539 50.735 5.768 1.00 23.30 51 GLY G C 1
ATOM 10421 O O . GLY G 1 51 ? 77.609 50.212 6.130 1.00 19.78 51 GLY G O 1
ATOM 10425 N N . ASN G 1 52 ? 76.326 52.044 5.822 1.00 17.33 52 ASN G N 1
ATOM 10426 C CA . ASN G 1 52 ? 77.366 52.910 6.327 1.00 15.21 52 ASN G CA 1
ATOM 10427 C C . ASN G 1 52 ? 76.729 54.078 7.073 1.00 15.30 52 ASN G C 1
ATOM 10428 O O . ASN G 1 52 ? 75.536 54.343 6.908 1.00 16.48 52 ASN G O 1
ATOM 10439 N N . ILE G 1 53 ? 77.529 54.693 7.921 1.00 13.32 53 ILE G N 1
ATOM 10440 C CA . ILE G 1 53 ? 77.233 55.967 8.549 1.00 13.01 53 ILE G CA 1
ATOM 10441 C C . ILE G 1 53 ? 78.309 56.867 8.048 1.00 12.24 53 ILE G C 1
ATOM 10442 O O . ILE G 1 53 ? 79.484 56.532 8.148 1.00 15.06 53 ILE G O 1
ATOM 10458 N N . SER G 1 54 ? 77.928 58.021 7.502 1.00 11.20 54 SER G N 1
ATOM 10459 C CA . SER G 1 54 ? 78.868 58.922 6.853 1.00 12.01 54 SER G CA 1
ATOM 10460 C C . SER G 1 54 ? 78.647 60.348 7.284 1.00 14.50 54 SER G C 1
ATOM 10461 O O . SER G 1 54 ? 77.557 60.699 7.731 1.00 11.43 54 SER G O 1
ATOM 10469 N N . VAL G 1 55 ? 79.676 61.166 7.065 1.00 11.51 55 VAL G N 1
ATOM 10470 C CA . VAL G 1 55 ? 79.562 62.609 7.195 1.00 9.00 55 VAL G CA 1
ATOM 10471 C C . VAL G 1 55 ? 79.996 63.207 5.872 1.00 12.29 55 VAL G C 1
ATOM 10472 O O . VAL G 1 55 ? 81.108 62.935 5.382 1.00 12.24 55 VAL G O 1
ATOM 10485 N N . PHE G 1 56 ? 79.080 63.939 5.246 1.00 11.71 56 PHE G N 1
ATOM 10486 C CA . PHE G 1 56 ? 79.357 64.666 4.032 1.00 10.55 56 PHE G CA 1
ATOM 10487 C C . PHE G 1 56 ? 79.571 66.163 4.320 1.00 12.21 56 PHE G C 1
ATOM 10488 O O . PHE G 1 56 ? 78.966 66.728 5.231 1.00 12.87 56 PHE G O 1
ATOM 10505 N N . ASP G 1 57 ? 80.452 66.771 3.548 1.00 11.27 57 ASP G N 1
ATOM 10506 C CA . ASP G 1 57 ? 80.857 68.172 3.672 1.00 12.10 57 ASP G CA 1
ATOM 10507 C C . ASP G 1 57 ? 80.700 68.797 2.296 1.00 16.62 57 ASP G C 1
ATOM 10508 O O . ASP G 1 57 ? 81.548 68.591 1.413 1.00 16.68 57 ASP G O 1
ATOM 10517 N N . VAL G 1 58 ? 79.594 69.520 2.098 1.00 12.79 58 VAL G N 1
ATOM 10518 C CA . VAL G 1 58 ? 79.281 70.123 0.799 1.00 12.09 58 VAL G CA 1
ATOM 10519 C C . VAL G 1 58 ? 78.827 71.561 0.969 1.00 12.71 58 VAL G C 1
ATOM 10520 O O . VAL G 1 58 ? 78.614 72.040 2.094 1.00 17.56 58 VAL G O 1
ATOM 10533 N N . ASN G 1 59 ? 78.607 72.256 -0.139 1.00 12.22 59 ASN G N 1
ATOM 10534 C CA . ASN G 1 59 ? 78.271 73.665 -0.055 1.00 15.80 59 ASN G CA 1
ATOM 10535 C C . ASN G 1 59 ? 76.776 73.967 -0.177 1.00 14.00 59 ASN G C 1
ATOM 10536 O O . ASN G 1 59 ? 76.381 75.119 -0.070 1.00 14.77 59 ASN G O 1
ATOM 10547 N N . SER G 1 60 ? 75.952 72.946 -0.419 1.00 13.15 60 SER G N 1
ATOM 10548 C CA . SER G 1 60 ? 74.506 73.125 -0.471 1.00 13.53 60 SER G CA 1
ATOM 10549 C C . SER G 1 60 ? 73.783 71.799 -0.333 1.00 11.92 60 SER G C 1
ATOM 10550 O O . SER G 1 60 ? 74.381 70.735 -0.501 1.00 13.27 60 SER G O 1
ATOM 10558 N N . HIS G 1 61 ? 72.478 71.851 -0.043 1.00 11.34 61 HIS G N 1
ATOM 10559 C CA . HIS G 1 61 ? 71.691 70.638 0.000 1.00 11.91 61 HIS G CA 1
ATOM 10560 C C . HIS G 1 61 ? 71.719 69.991 -1.383 1.00 10.32 61 HIS G C 1
ATOM 10561 O O . HIS G 1 61 ? 71.767 68.760 -1.504 1.00 13.30 61 HIS G O 1
ATOM 10576 N N . ASP G 1 62 ? 71.594 70.824 -2.418 1.00 11.86 62 ASP G N 1
ATOM 10577 C CA . ASP G 1 62 ? 71.552 70.338 -3.786 1.00 10.39 62 ASP G CA 1
ATOM 10578 C C . ASP G 1 62 ? 72.803 69.555 -4.166 1.00 16.19 62 ASP G C 1
ATOM 10579 O O . ASP G 1 62 ? 72.719 68.545 -4.883 1.00 15.26 62 ASP G O 1
ATOM 10588 N N . GLU G 1 63 ? 73.963 70.051 -3.746 1.00 12.15 63 GLU G N 1
ATOM 10589 C CA . GLU G 1 63 ? 75.200 69.336 -3.964 1.00 14.58 63 GLU G CA 1
ATOM 10590 C C . GLU G 1 63 ? 75.128 67.947 -3.331 1.00 15.70 63 GLU G C 1
ATOM 10591 O O . GLU G 1 63 ? 75.544 66.945 -3.920 1.00 15.32 63 GLU G O 1
ATOM 10603 N N . LEU G 1 64 ? 74.674 67.875 -2.088 1.00 12.04 64 LEU G N 1
ATOM 10604 C CA . LEU G 1 64 ? 74.581 66.592 -1.461 1.00 10.35 64 LEU G CA 1
ATOM 10605 C C . LEU G 1 64 ? 73.600 65.690 -2.227 1.00 12.14 64 LEU G C 1
ATOM 10606 O O . LEU G 1 64 ? 73.842 64.494 -2.446 1.00 11.65 64 LEU G O 1
ATOM 10622 N N . HIS G 1 65 ? 72.473 66.249 -2.614 1.00 12.29 65 HIS G N 1
ATOM 10623 C CA . HIS G 1 65 ? 71.483 65.452 -3.325 1.00 11.16 65 HIS G CA 1
ATOM 10624 C C . HIS G 1 65 ? 72.044 64.829 -4.596 1.00 12.48 65 HIS G C 1
ATOM 10625 O O . HIS G 1 65 ? 71.899 63.604 -4.846 1.00 13.62 65 HIS G O 1
ATOM 10640 N N . GLU G 1 66 ? 72.713 65.662 -5.384 1.00 12.36 66 GLU G N 1
ATOM 10641 C CA . GLU G 1 66 ? 73.300 65.190 -6.640 1.00 14.31 66 GLU G CA 1
ATOM 10642 C C . GLU G 1 66 ? 74.356 64.100 -6.424 1.00 16.00 66 GLU G C 1
ATOM 10643 O O . GLU G 1 66 ? 74.412 63.109 -7.161 1.00 15.54 66 GLU G O 1
ATOM 10655 N N . ILE G 1 67 ? 75.163 64.257 -5.386 1.00 13.61 67 ILE G N 1
ATOM 10656 C CA . ILE G 1 67 ? 76.130 63.242 -5.029 1.00 13.60 67 ILE G CA 1
ATOM 10657 C C . ILE G 1 67 ? 75.457 61.918 -4.668 1.00 16.26 67 ILE G C 1
ATOM 10658 O O . ILE G 1 67 ? 75.880 60.873 -5.192 1.00 13.46 67 ILE G O 1
ATOM 10674 N N . LEU G 1 68 ? 74.437 61.929 -3.789 1.00 11.92 68 LEU G N 1
ATOM 10675 C CA . LEU G 1 68 ? 73.809 60.683 -3.383 1.00 10.57 68 LEU G CA 1
ATOM 10676 C C . LEU G 1 68 ? 73.085 60.025 -4.587 1.00 12.23 68 LEU G C 1
ATOM 10677 O O . LEU G 1 68 ? 73.173 58.825 -4.783 1.00 14.64 68 LEU G O 1
ATOM 10693 N N . TRP G 1 69 ? 72.371 60.845 -5.359 1.00 14.04 69 TRP G N 1
ATOM 10694 C CA . TRP G 1 69 ? 71.601 60.382 -6.506 1.00 16.49 69 TRP G CA 1
ATOM 10695 C C . TRP G 1 69 ? 72.483 59.670 -7.525 1.00 21.23 69 TRP G C 1
ATOM 10696 O O . TRP G 1 69 ? 72.038 58.702 -8.168 1.00 23.26 69 TRP G O 1
ATOM 10717 N N . SER G 1 70 ? 73.732 60.123 -7.610 1.00 13.34 70 SER G N 1
ATOM 10718 C CA . SER G 1 70 ? 74.762 59.627 -8.538 1.00 21.82 70 SER G CA 1
ATOM 10719 C C . SER G 1 70 ? 75.404 58.309 -8.136 1.00 23.11 70 SER G C 1
ATOM 10720 O O . SER G 1 70 ? 76.131 57.730 -8.949 1.00 18.65 70 SER G O 1
ATOM 10728 N N . LEU G 1 71 ? 75.224 57.873 -6.887 1.00 15.58 71 LEU G N 1
ATOM 10729 C CA . LEU G 1 71 ? 75.917 56.696 -6.416 1.00 14.62 71 LEU G CA 1
ATOM 10730 C C . LEU G 1 71 ? 75.388 55.483 -7.184 1.00 12.48 71 LEU G C 1
ATOM 10731 O O . LEU G 1 71 ? 74.178 55.353 -7.362 1.00 13.94 71 LEU G O 1
ATOM 10747 N N . PRO G 1 72 ? 76.296 54.602 -7.628 1.00 15.00 72 PRO G N 1
ATOM 10748 C CA . PRO G 1 72 ? 75.843 53.367 -8.276 1.00 17.51 72 PRO G CA 1
ATOM 10749 C C . PRO G 1 72 ? 74.829 52.605 -7.442 1.00 14.90 72 PRO G C 1
ATOM 10750 O O . PRO G 1 72 ? 73.894 52.027 -7.997 1.00 16.60 72 PRO G O 1
ATOM 10761 N N . PHE G 1 73 ? 74.990 52.623 -6.123 1.00 14.24 73 PHE G N 1
ATOM 10762 C CA . PHE G 1 73 ? 74.062 51.903 -5.247 1.00 15.43 73 PHE G CA 1
ATOM 10763 C C . PHE G 1 73 ? 72.698 52.590 -5.061 1.00 13.96 73 PHE G C 1
ATOM 10764 O O . PHE G 1 73 ? 71.807 52.003 -4.449 1.00 15.77 73 PHE G O 1
ATOM 10781 N N . PHE G 1 74 ? 72.514 53.824 -5.560 1.00 15.87 74 PHE G N 1
ATOM 10782 C CA . PHE G 1 74 ? 71.361 54.618 -5.151 1.00 16.10 74 PHE G CA 1
ATOM 10783 C C . PHE G 1 74 ? 70.000 53.885 -5.223 1.00 14.07 74 PHE G C 1
ATOM 10784 O O . PHE G 1 74 ? 69.230 53.944 -4.262 1.00 17.57 74 PHE G O 1
ATOM 10801 N N . PRO G 1 75 ? 69.724 53.181 -6.326 1.00 17.89 75 PRO G N 1
ATOM 10802 C CA . PRO G 1 75 ? 68.408 52.522 -6.429 1.00 18.46 75 PRO G CA 1
ATOM 10803 C C . PRO G 1 75 ? 68.162 51.492 -5.342 1.00 19.69 75 PRO G C 1
ATOM 10804 O O . PRO G 1 75 ? 67.000 51.151 -5.118 1.00 21.80 75 PRO G O 1
ATOM 10815 N N . TYR G 1 76 ? 69.224 51.019 -4.688 1.00 18.12 76 TYR G N 1
ATOM 10816 C CA . TYR G 1 76 ? 69.133 50.003 -3.651 1.00 22.42 76 TYR G CA 1
ATOM 10817 C C . TYR G 1 76 ? 69.375 50.528 -2.226 1.00 15.64 76 TYR G C 1
ATOM 10818 O O . TYR G 1 76 ? 69.470 49.752 -1.303 1.00 17.07 76 TYR G O 1
ATOM 10836 N N . LEU G 1 77 ? 69.510 51.840 -2.061 1.00 12.84 77 LEU G N 1
ATOM 10837 C CA . LEU G 1 77 ? 69.772 52.402 -0.753 1.00 12.31 77 LEU G CA 1
ATOM 10838 C C . LEU G 1 77 ? 68.508 52.942 -0.081 1.00 14.82 77 LEU G C 1
ATOM 10839 O O . LEU G 1 77 ? 67.583 53.454 -0.740 1.00 16.27 77 LEU G O 1
ATOM 10855 N N . THR G 1 78 ? 68.484 52.819 1.245 1.00 13.85 78 THR G N 1
ATOM 10856 C CA . THR G 1 78 ? 67.580 53.581 2.098 1.00 11.79 78 THR G CA 1
ATOM 10857 C C . THR G 1 78 ? 68.463 54.595 2.778 1.00 15.19 78 THR G C 1
ATOM 10858 O O . THR G 1 78 ? 69.455 54.230 3.397 1.00 16.34 78 THR G O 1
ATOM 10869 N N . ILE G 1 79 ? 68.141 55.860 2.616 1.00 14.41 79 ILE G N 1
ATOM 10870 C CA . ILE G 1 79 ? 69.008 56.918 3.088 1.00 12.70 79 ILE G CA 1
ATOM 10871 C C . ILE G 1 79 ? 68.313 57.840 4.076 1.00 18.28 79 ILE G C 1
ATOM 10872 O O . ILE G 1 79 ? 67.165 58.246 3.854 1.00 16.70 79 ILE G O 1
ATOM 10888 N N . ASP G 1 80 ? 69.003 58.178 5.153 1.00 13.93 80 ASP G N 1
ATOM 10889 C CA . ASP G 1 80 ? 68.541 59.210 6.095 1.00 12.00 80 ASP G CA 1
ATOM 10890 C C . ASP G 1 80 ? 69.576 60.323 6.134 1.00 13.95 80 ASP G C 1
ATOM 10891 O O . ASP G 1 80 ? 70.764 60.045 6.248 1.00 15.31 80 ASP G O 1
ATOM 10900 N N . VAL G 1 81 ? 69.126 61.574 6.097 1.00 13.42 81 VAL G N 1
ATOM 10901 C CA . VAL G 1 81 ? 70.002 62.753 6.078 1.00 14.75 81 VAL G CA 1
ATOM 10902 C C . VAL G 1 81 ? 69.639 63.654 7.229 1.00 13.20 81 VAL G C 1
ATOM 10903 O O . VAL G 1 81 ? 68.457 63.946 7.447 1.00 15.54 81 VAL G O 1
ATOM 10916 N N . GLU G 1 82 ? 70.650 64.107 7.939 1.00 9.24 82 GLU G N 1
ATOM 10917 C CA . GLU G 1 82 ? 70.489 65.003 9.067 1.00 10.27 82 GLU G CA 1
ATOM 10918 C C . GLU G 1 82 ? 71.564 66.065 9.070 1.00 10.81 82 GLU G C 1
ATOM 10919 O O . GLU G 1 82 ? 72.763 65.780 9.081 1.00 14.69 82 GLU G O 1
ATOM 10931 N N . PRO G 1 83 ? 71.180 67.357 9.098 1.00 11.42 83 PRO G N 1
ATOM 10932 C CA . PRO G 1 83 ? 72.188 68.403 9.149 1.00 10.76 83 PRO G CA 1
ATOM 10933 C C . PRO G 1 83 ? 72.900 68.442 10.466 1.00 15.73 83 PRO G C 1
ATOM 10934 O O . PRO G 1 83 ? 72.269 68.215 11.505 1.00 17.69 83 PRO G O 1
ATOM 10945 N N . LEU G 1 84 ? 74.198 68.720 10.426 1.00 12.43 84 LEU G N 1
ATOM 10946 C CA . LEU G 1 84 ? 74.998 68.912 11.622 1.00 13.49 84 LEU G CA 1
ATOM 10947 C C . LEU G 1 84 ? 75.520 70.360 11.678 1.00 14.56 84 LEU G C 1
ATOM 10948 O O . LEU G 1 84 ? 75.880 70.954 10.666 1.00 15.37 84 LEU G O 1
ATOM 10964 N N . SER G 1 85 ? 75.551 70.919 12.881 1.00 14.21 85 SER G N 1
ATOM 10965 C CA . SER G 1 85 ? 76.057 72.261 13.145 1.00 18.62 85 SER G CA 1
ATOM 10966 C C . SER G 1 85 ? 77.331 72.232 13.982 1.00 21.62 85 SER G C 1
ATOM 10967 O O . SER G 1 85 ? 77.626 71.247 14.661 1.00 17.92 85 SER G O 1
ATOM 10975 N N . HIS G 1 86 ? 78.092 73.312 13.957 1.00 18.15 86 HIS G N 1
ATOM 10976 C CA . HIS G 1 86 ? 79.283 73.407 14.805 1.00 20.10 86 HIS G CA 1
ATOM 10977 C C . HIS G 1 86 ? 78.838 73.461 16.262 1.00 18.61 86 HIS G C 1
ATOM 10978 O O . HIS G 1 86 ? 77.902 74.178 16.603 1.00 21.05 86 HIS G O 1
ATOM 10993 N N . HIS G 1 87 ? 79.481 72.661 17.121 1.00 19.89 87 HIS G N 1
ATOM 10994 C CA . HIS G 1 87 ? 79.123 72.604 18.534 1.00 17.34 87 HIS G CA 1
ATOM 10995 C C . HIS G 1 87 ? 80.010 73.599 19.298 1.00 19.18 87 HIS G C 1
ATOM 10996 O O . HIS G 1 87 ? 81.217 73.600 19.123 1.00 20.06 87 HIS G O 1
ATOM 11011 N N . PRO G 1 88 ? 79.393 74.440 20.125 1.00 18.48 88 PRO G N 1
ATOM 11012 C CA . PRO G 1 88 ? 80.204 75.474 20.791 1.00 23.13 88 PRO G CA 1
ATOM 11013 C C . PRO G 1 88 ? 81.301 74.896 21.684 1.00 25.25 88 PRO G C 1
ATOM 11014 O O . PRO G 1 88 ? 82.328 75.524 21.879 1.00 26.86 88 PRO G O 1
ATOM 11025 N N . ALA G 1 89 ? 81.058 73.720 22.244 1.00 19.96 89 ALA G N 1
ATOM 11026 C CA . ALA G 1 89 ? 82.054 72.998 23.037 1.00 20.79 89 ALA G CA 1
ATOM 11027 C C . ALA G 1 89 ? 83.106 72.182 22.283 1.00 21.14 89 ALA G C 1
ATOM 11028 O O . ALA G 1 89 ? 83.927 71.503 22.907 1.00 23.74 89 ALA G O 1
ATOM 11035 N N . ARG G 1 90 ? 83.096 72.219 20.952 1.00 20.36 90 ARG G N 1
ATOM 11036 C CA . ARG G 1 90 ? 84.053 71.442 20.182 1.00 20.35 90 ARG G CA 1
ATOM 11037 C C . ARG G 1 90 ? 85.480 71.959 20.370 1.00 20.34 90 ARG G C 1
ATOM 11038 O O . ARG G 1 90 ? 85.722 73.153 20.259 1.00 25.05 90 ARG G O 1
ATOM 11059 N N . VAL G 1 91 ? 86.388 71.021 20.636 1.00 24.87 91 VAL G N 1
ATOM 11060 C CA . VAL G 1 91 ? 87.826 71.263 20.685 1.00 24.56 91 VAL G CA 1
ATOM 11061 C C . VAL G 1 91 ? 88.454 70.345 19.639 1.00 32.46 91 VAL G C 1
ATOM 11062 O O . VAL G 1 91 ? 88.490 69.126 19.826 1.00 39.32 91 VAL G O 1
ATOM 11075 N N . GLY G 1 92 ? 88.938 70.926 18.546 1.00 42.68 92 GLY G N 1
ATOM 11076 C CA . GLY G 1 92 ? 89.509 70.161 17.445 1.00 42.72 92 GLY G CA 1
ATOM 11077 C C . GLY G 1 92 ? 88.740 70.359 16.136 1.00 51.90 92 GLY G C 1
ATOM 11078 O O . GLY G 1 92 ? 87.914 71.276 16.020 1.00 48.81 92 GLY G O 1
ATOM 11082 N N . LYS G 1 93 ? 89.013 69.494 15.155 1.00 57.03 93 LYS G N 1
ATOM 11083 C CA . LYS G 1 93 ? 88.420 69.591 13.807 1.00 32.06 93 LYS G CA 1
ATOM 11084 C C . LYS G 1 93 ? 87.017 68.989 13.729 1.00 32.25 93 LYS G C 1
ATOM 11085 O O . LYS G 1 93 ? 86.694 68.055 14.460 1.00 43.54 93 LYS G O 1
ATOM 11104 N N . ASP G 1 94 ? 86.190 69.518 12.823 1.00 41.67 94 ASP G N 1
ATOM 11105 C CA . ASP G 1 94 ? 84.840 68.973 12.611 1.00 43.55 94 ASP G CA 1
ATOM 11106 C C . ASP G 1 94 ? 84.880 67.769 11.657 1.00 60.00 94 ASP G C 1
ATOM 11107 O O . ASP G 1 94 ? 83.829 67.342 11.161 1.00 32.10 94 ASP G O 1
ATOM 11117 N N . MET H 1 1 ? 51.090 27.713 32.577 1.00 20.12 1 MET H N 1
ATOM 11118 C CA . MET H 1 1 ? 51.511 29.119 32.309 1.00 16.78 1 MET H CA 1
ATOM 11119 C C . MET H 1 1 ? 50.689 29.627 31.144 1.00 14.80 1 MET H C 1
ATOM 11120 O O . MET H 1 1 ? 50.548 28.927 30.130 1.00 15.87 1 MET H O 1
ATOM 11136 N N . LEU H 1 2 ? 50.190 30.851 31.269 1.00 14.30 2 LEU H N 1
ATOM 11137 C CA . LEU H 1 2 ? 49.361 31.453 30.244 1.00 14.81 2 LEU H CA 1
ATOM 11138 C C . LEU H 1 2 ? 50.140 32.413 29.362 1.00 15.87 2 LEU H C 1
ATOM 11139 O O . LEU H 1 2 ? 51.015 33.157 29.823 1.00 14.62 2 LEU H O 1
ATOM 11155 N N . TYR H 1 3 ? 49.835 32.363 28.068 1.00 14.90 3 TYR H N 1
ATOM 11156 C CA . TYR H 1 3 ? 50.431 33.298 27.101 1.00 13.02 3 TYR H CA 1
ATOM 11157 C C . TYR H 1 3 ? 49.359 33.835 26.190 1.00 13.98 3 TYR H C 1
ATOM 11158 O O . TYR H 1 3 ? 48.555 33.063 25.662 1.00 14.77 3 TYR H O 1
ATOM 11176 N N . LEU H 1 4 ? 49.351 35.150 25.991 1.00 12.31 4 LEU H N 1
ATOM 11177 C CA . LEU H 1 4 ? 48.541 35.769 24.943 1.00 12.25 4 LEU H CA 1
ATOM 11178 C C . LEU H 1 4 ? 49.339 35.729 23.659 1.00 15.09 4 LEU H C 1
ATOM 11179 O O . LEU H 1 4 ? 50.464 36.233 23.610 1.00 15.07 4 LEU H O 1
ATOM 11195 N N . VAL H 1 5 ? 48.777 35.108 22.632 1.00 12.96 5 VAL H N 1
ATOM 11196 C CA . VAL H 1 5 ? 49.476 34.906 21.367 1.00 11.15 5 VAL H CA 1
ATOM 11197 C C . VAL H 1 5 ? 48.651 35.441 20.236 1.00 15.61 5 VAL H C 1
ATOM 11198 O O . VAL H 1 5 ? 47.517 35.013 20.061 1.00 18.12 5 VAL H O 1
ATOM 11211 N N . ARG H 1 6 ? 49.218 36.363 19.454 1.00 15.13 6 ARG H N 1
ATOM 11212 C CA . ARG H 1 6 ? 48.563 36.902 18.262 1.00 12.65 6 ARG H CA 1
ATOM 11213 C C . ARG H 1 6 ? 49.215 36.308 17.035 1.00 15.71 6 ARG H C 1
ATOM 11214 O O . ARG H 1 6 ? 50.457 36.225 16.985 1.00 15.34 6 ARG H O 1
ATOM 11235 N N . MET H 1 7 ? 48.402 35.850 16.071 1.00 13.48 7 MET H N 1
ATOM 11236 C CA . MET H 1 7 ? 48.945 35.305 14.830 1.00 15.94 7 MET H CA 1
ATOM 11237 C C . MET H 1 7 ? 48.299 35.957 13.630 1.00 19.96 7 MET H C 1
ATOM 11238 O O . MET H 1 7 ? 47.079 36.034 13.543 1.00 18.47 7 MET H O 1
ATOM 11252 N N . THR H 1 8 ? 49.111 36.449 12.707 1.00 16.28 8 THR H N 1
ATOM 11253 C CA . THR H 1 8 ? 48.554 36.939 11.451 1.00 15.82 8 THR H CA 1
ATOM 11254 C C . THR H 1 8 ? 49.029 36.011 10.354 1.00 20.76 8 THR H C 1
ATOM 11255 O O . THR H 1 8 ? 50.204 35.636 10.321 1.00 21.04 8 THR H O 1
ATOM 11266 N N . VAL H 1 9 ? 48.091 35.624 9.493 1.00 18.89 9 VAL H N 1
ATOM 11267 C CA . VAL H 1 9 ? 48.352 34.626 8.427 1.00 17.78 9 VAL H CA 1
ATOM 11268 C C . VAL H 1 9 ? 48.566 35.310 7.078 1.00 21.07 9 VAL H C 1
ATOM 11269 O O . VAL H 1 9 ? 47.751 36.131 6.650 1.00 22.06 9 VAL H O 1
ATOM 11282 N N . ASN H 1 10 ? 49.684 35.020 6.418 1.00 20.12 10 ASN H N 1
ATOM 11283 C CA . ASN H 1 10 ? 49.918 35.515 5.050 1.00 22.99 10 ASN H CA 1
ATOM 11284 C C . ASN H 1 10 ? 50.316 34.374 4.129 1.00 20.86 10 ASN H C 1
ATOM 11285 O O . ASN H 1 10 ? 51.499 34.104 3.947 1.00 23.02 10 ASN H O 1
ATOM 11296 N N . LEU H 1 11 ? 49.306 33.714 3.575 1.00 25.98 11 LEU H N 1
ATOM 11297 C CA . LEU H 1 11 ? 49.529 32.650 2.609 1.00 24.14 11 LEU H CA 1
ATOM 11298 C C . LEU H 1 11 ? 50.001 33.245 1.295 1.00 25.27 11 LEU H C 1
ATOM 11299 O O . LEU H 1 11 ? 49.480 34.276 0.828 1.00 28.44 11 LEU H O 1
ATOM 11315 N N . PRO H 1 12 ? 50.986 32.594 0.666 1.00 24.50 12 PRO H N 1
ATOM 11316 C CA . PRO H 1 12 ? 51.443 33.068 -0.649 1.00 30.01 12 PRO H CA 1
ATOM 11317 C C . PRO H 1 12 ? 50.340 33.047 -1.713 1.00 28.99 12 PRO H C 1
ATOM 11318 O O . PRO H 1 12 ? 49.565 32.086 -1.756 1.00 25.32 12 PRO H O 1
ATOM 11329 N N . ARG H 1 13 ? 50.296 34.072 -2.555 1.00 33.13 13 ARG H N 1
ATOM 11330 C CA . ARG H 1 13 ? 49.324 34.154 -3.639 1.00 32.97 13 ARG H CA 1
ATOM 11331 C C . ARG H 1 13 ? 49.540 33.000 -4.598 1.00 34.52 13 ARG H C 1
ATOM 11332 O O . ARG H 1 13 ? 48.587 32.512 -5.205 1.00 37.24 13 ARG H O 1
ATOM 11353 N N . ASN H 1 14 ? 50.783 32.535 -4.709 1.00 28.94 14 ASN H N 1
ATOM 11354 C CA . ASN H 1 14 ? 51.080 31.467 -5.672 1.00 39.79 14 ASN H CA 1
ATOM 11355 C C . ASN H 1 14 ? 50.978 30.039 -5.132 1.00 28.62 14 ASN H C 1
ATOM 11356 O O . ASN H 1 14 ? 51.434 29.083 -5.770 1.00 29.25 14 ASN H O 1
ATOM 11367 N N . LEU H 1 15 ? 50.329 29.864 -3.986 1.00 27.39 15 LEU H N 1
ATOM 11368 C CA . LEU H 1 15 ? 50.176 28.542 -3.417 1.00 24.80 15 LEU H CA 1
ATOM 11369 C C . LEU H 1 15 ? 49.254 27.728 -4.345 1.00 28.36 15 LEU H C 1
ATOM 11370 O O . LEU H 1 15 ? 48.203 28.205 -4.737 1.00 28.09 15 LEU H O 1
ATOM 11386 N N . ASP H 1 16 ? 49.661 26.528 -4.734 1.00 25.39 16 ASP H N 1
ATOM 11387 C CA . ASP H 1 16 ? 48.761 25.637 -5.461 1.00 24.49 16 ASP H CA 1
ATOM 11388 C C . ASP H 1 16 ? 47.426 25.526 -4.714 1.00 23.84 16 ASP H C 1
ATOM 11389 O O . ASP H 1 16 ? 47.425 25.346 -3.501 1.00 24.78 16 ASP H O 1
ATOM 11398 N N . PRO H 1 17 ? 46.293 25.656 -5.424 1.00 21.54 17 PRO H N 1
ATOM 11399 C CA . PRO H 1 17 ? 44.968 25.631 -4.794 1.00 25.04 17 PRO H CA 1
ATOM 11400 C C . PRO H 1 17 ? 44.710 24.380 -3.961 1.00 20.83 17 PRO H C 1
ATOM 11401 O O . PRO H 1 17 ? 44.217 24.478 -2.822 1.00 24.22 17 PRO H O 1
ATOM 11412 N N . ARG H 1 18 ? 45.049 23.219 -4.505 1.00 21.72 18 ARG H N 1
ATOM 11413 C CA . ARG H 1 18 ? 44.879 21.968 -3.772 1.00 24.69 18 ARG H CA 1
ATOM 11414 C C . ARG H 1 18 ? 45.743 21.919 -2.504 1.00 27.17 18 ARG H C 1
ATOM 11415 O O . ARG H 1 18 ? 45.271 21.516 -1.432 1.00 25.90 18 ARG H O 1
ATOM 11436 N N . GLU H 1 19 ? 47.004 22.334 -2.626 1.00 20.19 19 GLU H N 1
ATOM 11437 C CA . GLU H 1 19 ? 47.933 22.346 -1.508 1.00 18.62 19 GLU H CA 1
ATOM 11438 C C . GLU H 1 19 ? 47.391 23.263 -0.422 1.00 20.99 19 GLU H C 1
ATOM 11439 O O . GLU H 1 19 ? 47.547 23.002 0.766 1.00 21.79 19 GLU H O 1
ATOM 11451 N N . GLU H 1 20 ? 46.780 24.360 -0.836 1.00 21.15 20 GLU H N 1
ATOM 11452 C CA . GLU H 1 20 ? 46.285 25.345 0.113 1.00 17.15 20 GLU H CA 1
ATOM 11453 C C . GLU H 1 20 ? 45.091 24.794 0.890 1.00 23.35 20 GLU H C 1
ATOM 11454 O O . GLU H 1 20 ? 45.000 24.954 2.121 1.00 21.13 20 GLU H O 1
ATOM 11466 N N . GLU H 1 21 ? 44.187 24.099 0.201 1.00 22.62 21 GLU H N 1
ATOM 11467 C CA . GLU H 1 21 ? 43.051 23.526 0.931 1.00 18.99 21 GLU H CA 1
ATOM 11468 C C . GLU H 1 21 ? 43.550 22.446 1.897 1.00 26.18 21 GLU H C 1
ATOM 11469 O O . GLU H 1 21 ? 43.071 22.343 3.031 1.00 21.58 21 GLU H O 1
ATOM 11481 N N . ARG H 1 22 ? 44.525 21.662 1.455 1.00 21.64 22 ARG H N 1
ATOM 11482 C CA . ARG H 1 22 ? 45.159 20.667 2.337 1.00 22.93 22 ARG H CA 1
ATOM 11483 C C . ARG H 1 22 ? 45.814 21.298 3.577 1.00 17.37 22 ARG H C 1
ATOM 11484 O O . ARG H 1 22 ? 45.676 20.781 4.687 1.00 19.20 22 ARG H O 1
ATOM 11505 N N . LEU H 1 23 ? 46.555 22.385 3.373 1.00 18.68 23 LEU H N 1
ATOM 11506 C CA . LEU H 1 23 ? 47.206 23.081 4.475 1.00 16.94 23 LEU H CA 1
ATOM 11507 C C . LEU H 1 23 ? 46.181 23.589 5.477 1.00 18.98 23 LEU H C 1
ATOM 11508 O O . LEU H 1 23 ? 46.344 23.451 6.707 1.00 19.42 23 LEU H O 1
ATOM 11524 N N . LYS H 1 24 ? 45.101 24.166 4.956 1.00 19.59 24 LYS H N 1
ATOM 11525 C CA . LYS H 1 24 ? 44.046 24.694 5.827 1.00 20.02 24 LYS H CA 1
ATOM 11526 C C . LYS H 1 24 ? 43.397 23.584 6.644 1.00 19.91 24 LYS H C 1
ATOM 11527 O O . LYS H 1 24 ? 43.120 23.769 7.835 1.00 22.15 24 LYS H O 1
ATOM 11546 N N . ALA H 1 25 ? 43.181 22.425 6.021 1.00 18.93 25 ALA H N 1
ATOM 11547 C CA . ALA H 1 25 ? 42.556 21.303 6.733 1.00 19.36 25 ALA H CA 1
ATOM 11548 C C . ALA H 1 25 ? 43.515 20.790 7.800 1.00 18.51 25 ALA H C 1
ATOM 11549 O O . ALA H 1 25 ? 43.090 20.467 8.921 1.00 19.10 25 ALA H O 1
ATOM 11556 N N . SER H 1 26 ? 44.808 20.793 7.499 1.00 16.47 26 SER H N 1
ATOM 11557 C CA . SER H 1 26 ? 45.805 20.298 8.455 1.00 15.99 26 SER H CA 1
ATOM 11558 C C . SER H 1 26 ? 45.902 21.234 9.632 1.00 18.16 26 SER H C 1
ATOM 11559 O O . SER H 1 26 ? 46.041 20.771 10.761 1.00 17.85 26 SER H O 1
ATOM 11567 N N . GLU H 1 27 ? 45.876 22.537 9.351 1.00 17.09 27 GLU H N 1
ATOM 11568 C CA . GLU H 1 27 ? 45.895 23.545 10.414 1.00 14.95 27 GLU H CA 1
ATOM 11569 C C . GLU H 1 27 ? 44.703 23.377 11.350 1.00 15.18 27 GLU H C 1
ATOM 11570 O O . GLU H 1 27 ? 44.850 23.421 12.592 1.00 17.51 27 GLU H O 1
ATOM 11582 N N . LYS H 1 28 ? 43.512 23.226 10.775 1.00 17.18 28 LYS H N 1
ATOM 11583 C CA . LYS H 1 28 ? 42.298 23.089 11.585 1.00 16.33 28 LYS H CA 1
ATOM 11584 C C . LYS H 1 28 ? 42.329 21.832 12.435 1.00 16.33 28 LYS H C 1
ATOM 11585 O O . LYS H 1 28 ? 41.940 21.854 13.616 1.00 18.19 28 LYS H O 1
ATOM 11604 N N . ALA H 1 29 ? 42.825 20.735 11.865 1.00 18.30 29 ALA H N 1
ATOM 11605 C CA . ALA H 1 29 ? 42.948 19.484 12.641 1.00 19.62 29 ALA H CA 1
ATOM 11606 C C . ALA H 1 29 ? 43.944 19.611 13.792 1.00 17.61 29 ALA H C 1
ATOM 11607 O O . ALA H 1 29 ? 43.719 19.062 14.896 1.00 17.53 29 ALA H O 1
ATOM 11614 N N . ARG H 1 30 ? 45.039 20.324 13.548 1.00 16.48 30 ARG H N 1
ATOM 11615 C CA . ARG H 1 30 ? 46.058 20.540 14.567 1.00 15.93 30 ARG H CA 1
ATOM 11616 C C . ARG H 1 30 ? 45.518 21.424 15.673 1.00 17.64 30 ARG H C 1
ATOM 11617 O O . ARG H 1 30 ? 45.720 21.126 16.854 1.00 17.41 30 ARG H O 1
ATOM 11638 N N . SER H 1 31 ? 44.838 22.521 15.326 1.00 14.61 31 SER H N 1
ATOM 11639 C CA . SER H 1 31 ? 44.315 23.347 16.388 1.00 12.20 31 SER H CA 1
ATOM 11640 C C . SER H 1 31 ? 43.212 22.618 17.154 1.00 18.82 31 SER H C 1
ATOM 11641 O O . SER H 1 31 ? 43.015 22.856 18.361 1.00 17.13 31 SER H O 1
ATOM 11649 N N . ARG H 1 32 ? 42.511 21.707 16.493 1.00 15.61 32 ARG H N 1
ATOM 11650 C CA . ARG H 1 32 ? 41.461 20.947 17.171 1.00 13.42 32 ARG H CA 1
ATOM 11651 C C . ARG H 1 32 ? 42.055 20.128 18.315 1.00 15.83 32 ARG H C 1
ATOM 11652 O O . ARG H 1 32 ? 41.590 20.194 19.460 1.00 16.38 32 ARG H O 1
ATOM 11673 N N . THR H 1 33 ? 43.094 19.374 17.991 1.00 17.65 33 THR H N 1
ATOM 11674 C CA . THR H 1 33 ? 43.802 18.580 18.990 1.00 16.40 33 THR H CA 1
ATOM 11675 C C . THR H 1 33 ? 44.275 19.440 20.154 1.00 16.27 33 THR H C 1
ATOM 11676 O O . THR H 1 33 ? 44.087 19.078 21.317 1.00 17.86 33 THR H O 1
ATOM 11687 N N . LEU H 1 34 ? 44.916 20.563 19.846 1.00 16.51 34 LEU H N 1
ATOM 11688 C CA . LEU H 1 34 ? 45.499 21.376 20.905 1.00 12.96 34 LEU H CA 1
ATOM 11689 C C . LEU H 1 34 ? 44.433 22.007 21.772 1.00 16.32 34 LEU H C 1
ATOM 11690 O O . LEU H 1 34 ? 44.645 22.204 22.996 1.00 16.32 34 LEU H O 1
ATOM 11706 N N . GLN H 1 35 ? 43.321 22.368 21.167 1.00 16.76 35 GLN H N 1
ATOM 11707 C CA . GLN H 1 35 ? 42.203 22.861 21.958 1.00 19.50 35 GLN H CA 1
ATOM 11708 C C . GLN H 1 35 ? 41.564 21.765 22.834 1.00 17.40 35 GLN H C 1
ATOM 11709 O O . GLN H 1 35 ? 41.175 22.037 23.996 1.00 18.66 35 GLN H O 1
ATOM 11723 N N . GLU H 1 36 ? 41.444 20.566 22.289 1.00 17.29 36 GLU H N 1
ATOM 11724 C CA . GLU H 1 36 ? 40.868 19.453 23.055 1.00 17.11 36 GLU H CA 1
ATOM 11725 C C . GLU H 1 36 ? 41.716 19.161 24.263 1.00 23.49 36 GLU H C 1
ATOM 11726 O O . GLU H 1 36 ? 41.183 18.802 25.326 1.00 21.12 36 GLU H O 1
ATOM 11738 N N . GLN H 1 37 ? 43.030 19.317 24.107 1.00 20.03 37 GLN H N 1
ATOM 11739 C CA . GLN H 1 37 ? 43.970 19.057 25.204 1.00 22.65 37 GLN H CA 1
ATOM 11740 C C . GLN H 1 37 ? 43.983 20.163 26.222 1.00 19.81 37 GLN H C 1
ATOM 11741 O O . GLN H 1 37 ? 44.455 19.980 27.353 1.00 23.56 37 GLN H O 1
ATOM 11755 N N . GLY H 1 38 ? 43.503 21.338 25.823 1.00 17.87 38 GLY H N 1
ATOM 11756 C CA . GLY H 1 38 ? 43.478 22.469 26.722 1.00 14.64 38 GLY H CA 1
ATOM 11757 C C . GLY H 1 38 ? 44.707 23.345 26.614 1.00 18.77 38 GLY H C 1
ATOM 11758 O O . GLY H 1 38 ? 44.772 24.370 27.267 1.00 20.54 38 GLY H O 1
ATOM 11762 N N . GLN H 1 39 ? 45.664 22.973 25.758 1.00 17.39 39 GLN H N 1
ATOM 11763 C CA . GLN H 1 39 ? 46.883 23.768 25.590 1.00 18.75 39 GLN H CA 1
ATOM 11764 C C . GLN H 1 39 ? 46.593 25.031 24.798 1.00 17.94 39 GLN H C 1
ATOM 11765 O O . GLN H 1 39 ? 47.115 26.079 25.111 1.00 17.70 39 GLN H O 1
ATOM 11779 N N . TRP H 1 40 ? 45.765 24.932 23.760 1.00 17.48 40 TRP H N 1
ATOM 11780 C CA . TRP H 1 40 ? 45.204 26.097 23.077 1.00 14.05 40 TRP H CA 1
ATOM 11781 C C . TRP H 1 40 ? 43.908 26.414 23.778 1.00 17.15 40 TRP H C 1
ATOM 11782 O O . TRP H 1 40 ? 42.854 25.813 23.503 1.00 18.91 40 TRP H O 1
ATOM 11803 N N . ARG H 1 41 ? 43.978 27.288 24.774 1.00 13.84 41 ARG H N 1
ATOM 11804 C CA . ARG H 1 41 ? 42.866 27.404 25.694 1.00 11.31 41 ARG H CA 1
ATOM 11805 C C . ARG H 1 41 ? 41.736 28.273 25.147 1.00 14.28 41 ARG H C 1
ATOM 11806 O O . ARG H 1 41 ? 40.559 27.887 25.220 1.00 17.66 41 ARG H O 1
ATOM 11827 N N . TYR H 1 42 ? 42.081 29.443 24.602 1.00 14.31 42 TYR H N 1
ATOM 11828 C CA . TYR H 1 42 ? 41.105 30.291 23.954 1.00 13.47 42 TYR H CA 1
ATOM 11829 C C . TYR H 1 42 ? 41.588 30.614 22.559 1.00 12.90 42 TYR H C 1
ATOM 11830 O O . TYR H 1 42 ? 42.790 30.790 22.325 1.00 15.31 42 TYR H O 1
ATOM 11848 N N . LEU H 1 43 ? 40.639 30.708 21.638 1.00 12.77 43 LEU H N 1
ATOM 11849 C CA . LEU H 1 43 ? 40.926 30.968 20.248 1.00 11.52 43 LEU H CA 1
ATOM 11850 C C . LEU H 1 43 ? 39.849 31.896 19.723 1.00 16.35 43 LEU H C 1
ATOM 11851 O O . LEU H 1 43 ? 38.665 31.513 19.672 1.00 18.46 43 LEU H O 1
ATOM 11867 N N . TRP H 1 44 ? 40.243 33.106 19.349 1.00 13.70 44 TRP H N 1
ATOM 11868 C CA . TRP H 1 44 ? 39.329 34.065 18.752 1.00 11.45 44 TRP H CA 1
ATOM 11869 C C . TRP H 1 44 ? 39.884 34.576 17.428 1.00 13.45 44 TRP H C 1
ATOM 11870 O O . TRP H 1 44 ? 41.066 34.436 17.128 1.00 15.02 44 TRP H O 1
ATOM 11891 N N . ARG H 1 45 ? 39.009 35.156 16.626 1.00 14.98 45 ARG H N 1
ATOM 11892 C CA . ARG H 1 45 ? 39.456 35.847 15.394 1.00 14.39 45 ARG H CA 1
ATOM 11893 C C . ARG H 1 45 ? 39.359 37.341 15.584 1.00 18.55 45 ARG H C 1
ATOM 11894 O O . ARG H 1 45 ? 38.332 37.811 15.999 1.00 20.09 45 ARG H O 1
ATOM 11915 N N . THR H 1 46 ? 40.387 38.134 15.266 1.00 21.01 46 THR H N 1
ATOM 11916 C CA . THR H 1 46 ? 40.179 39.570 15.368 1.00 20.14 46 THR H CA 1
ATOM 11917 C C . THR H 1 46 ? 39.217 39.982 14.243 1.00 14.83 46 THR H C 1
ATOM 11918 O O . THR H 1 46 ? 39.444 39.634 13.073 1.00 19.84 46 THR H O 1
ATOM 11929 N N . THR H 1 47 ? 38.149 40.668 14.618 1.00 20.54 47 THR H N 1
ATOM 11930 C CA . THR H 1 47 ? 37.129 41.059 13.666 1.00 16.50 47 THR H CA 1
ATOM 11931 C C . THR H 1 47 ? 37.802 41.836 12.510 1.00 17.53 47 THR H C 1
ATOM 11932 O O . THR H 1 47 ? 38.504 42.820 12.755 1.00 19.05 47 THR H O 1
ATOM 11943 N N . GLY H 1 48 ? 37.520 41.430 11.269 1.00 16.43 48 GLY H N 1
ATOM 11944 C CA . GLY H 1 48 ? 38.036 42.068 10.068 1.00 14.98 48 GLY H CA 1
ATOM 11945 C C . GLY H 1 48 ? 39.353 41.532 9.545 1.00 15.47 48 GLY H C 1
ATOM 11946 O O . GLY H 1 48 ? 39.813 42.009 8.520 1.00 16.51 48 GLY H O 1
ATOM 11950 N N . LYS H 1 49 ? 39.970 40.584 10.257 1.00 15.51 49 LYS H N 1
ATOM 11951 C CA . LYS H 1 49 ? 41.304 40.123 9.888 1.00 18.80 49 LYS H CA 1
ATOM 11952 C C . LYS H 1 49 ? 41.425 38.610 9.760 1.00 17.96 49 LYS H C 1
ATOM 11953 O O . LYS H 1 49 ? 40.564 37.892 10.235 1.00 21.30 49 LYS H O 1
ATOM 11972 N N . TYR H 1 50 ? 42.472 38.183 9.037 1.00 16.91 50 TYR H N 1
ATOM 11973 C CA . TYR H 1 50 ? 42.798 36.765 8.855 1.00 19.13 50 TYR H CA 1
ATOM 11974 C C . TYR H 1 50 ? 43.896 36.443 9.821 1.00 28.00 50 TYR H C 1
ATOM 11975 O O . TYR H 1 50 ? 45.107 36.655 9.559 1.00 23.91 50 TYR H O 1
ATOM 11993 N N . GLY H 1 51 ? 43.475 35.921 10.938 1.00 27.70 51 GLY H N 1
ATOM 11994 C CA . GLY H 1 51 ? 44.435 35.373 11.870 1.00 31.00 51 GLY H CA 1
ATOM 11995 C C . GLY H 1 51 ? 43.676 35.057 13.128 1.00 27.93 51 GLY H C 1
ATOM 11996 O O . GLY H 1 51 ? 42.467 34.835 13.102 1.00 26.80 51 GLY H O 1
ATOM 12000 N N . ASN H 1 52 ? 44.392 35.048 14.231 1.00 18.99 52 ASN H N 1
ATOM 12001 C CA . ASN H 1 52 ? 43.750 34.768 15.500 1.00 18.45 52 ASN H CA 1
ATOM 12002 C C . ASN H 1 52 ? 44.471 35.463 16.606 1.00 21.17 52 ASN H C 1
ATOM 12003 O O . ASN H 1 52 ? 45.640 35.868 16.482 1.00 18.55 52 ASN H O 1
ATOM 12014 N N . ILE H 1 53 ? 43.736 35.615 17.684 1.00 14.90 53 ILE H N 1
ATOM 12015 C CA . ILE H 1 53 ? 44.267 36.070 18.943 1.00 15.36 53 ILE H CA 1
ATOM 12016 C C . ILE H 1 53 ? 43.857 35.004 19.951 1.00 17.94 53 ILE H C 1
ATOM 12017 O O . ILE H 1 53 ? 42.682 34.610 20.027 1.00 16.61 53 ILE H O 1
ATOM 12033 N N . SER H 1 54 ? 44.840 34.471 20.680 1.00 14.10 54 SER H N 1
ATOM 12034 C CA . SER H 1 54 ? 44.668 33.243 21.424 1.00 14.45 54 SER H CA 1
ATOM 12035 C C . SER H 1 54 ? 45.276 33.299 22.813 1.00 14.55 54 SER H C 1
ATOM 12036 O O . SER H 1 54 ? 46.177 34.097 23.069 1.00 14.98 54 SER H O 1
ATOM 12044 N N . VAL H 1 55 ? 44.839 32.392 23.671 1.00 12.91 55 VAL H N 1
ATOM 12045 C CA . VAL H 1 55 ? 45.536 32.168 24.924 1.00 12.53 55 VAL H CA 1
ATOM 12046 C C . VAL H 1 55 ? 45.953 30.727 24.965 1.00 17.45 55 VAL H C 1
ATOM 12047 O O . VAL H 1 55 ? 45.115 29.822 24.793 1.00 16.47 55 VAL H O 1
ATOM 12060 N N . PHE H 1 56 ? 47.245 30.514 25.196 1.00 13.58 56 PHE H N 1
ATOM 12061 C CA . PHE H 1 56 ? 47.819 29.189 25.372 1.00 12.77 56 PHE H CA 1
ATOM 12062 C C . PHE H 1 56 ? 48.114 28.942 26.833 1.00 15.88 56 PHE H C 1
ATOM 12063 O O . PHE H 1 56 ? 48.380 29.886 27.613 1.00 15.25 56 PHE H O 1
ATOM 12080 N N . ASP H 1 57 ? 48.054 27.666 27.204 1.00 14.79 57 ASP H N 1
ATOM 12081 C CA . ASP H 1 57 ? 48.084 27.205 28.604 1.00 15.13 57 ASP H CA 1
ATOM 12082 C C . ASP H 1 57 ? 48.976 25.997 28.628 1.00 16.39 57 ASP H C 1
ATOM 12083 O O . ASP H 1 57 ? 48.512 24.863 28.394 1.00 17.26 57 ASP H O 1
ATOM 12092 N N . VAL H 1 58 ? 50.276 26.236 28.836 1.00 15.96 58 VAL H N 1
ATOM 12093 C CA . VAL H 1 58 ? 51.274 25.160 28.746 1.00 16.82 58 VAL H CA 1
ATOM 12094 C C . VAL H 1 58 ? 52.282 25.244 29.879 1.00 20.64 58 VAL H C 1
ATOM 12095 O O . VAL H 1 58 ? 52.284 26.195 30.656 1.00 20.56 58 VAL H O 1
ATOM 12108 N N . ASN H 1 59 ? 53.118 24.216 30.003 1.00 18.07 59 ASN H N 1
ATOM 12109 C CA . ASN H 1 59 ? 54.018 24.115 31.137 1.00 19.68 59 ASN H CA 1
ATOM 12110 C C . ASN H 1 59 ? 55.307 24.870 31.044 1.00 20.97 59 ASN H C 1
ATOM 12111 O O . ASN H 1 59 ? 55.998 25.005 32.039 1.00 22.13 59 ASN H O 1
ATOM 12122 N N . SER H 1 60 ? 55.693 25.303 29.847 1.00 21.31 60 SER H N 1
ATOM 12123 C CA . SER H 1 60 ? 56.995 25.951 29.690 1.00 17.79 60 SER H CA 1
ATOM 12124 C C . SER H 1 60 ? 57.064 26.694 28.381 1.00 17.02 60 SER H C 1
ATOM 12125 O O . SER H 1 60 ? 56.305 26.394 27.465 1.00 16.54 60 SER H O 1
ATOM 12133 N N . HIS H 1 61 ? 58.018 27.608 28.271 1.00 14.95 61 HIS H N 1
ATOM 12134 C CA . HIS H 1 61 ? 58.210 28.341 27.046 1.00 15.09 61 HIS H CA 1
ATOM 12135 C C . HIS H 1 61 ? 58.572 27.370 25.943 1.00 17.77 61 HIS H C 1
ATOM 12136 O O . HIS H 1 61 ? 58.145 27.524 24.788 1.00 18.35 61 HIS H O 1
ATOM 12151 N N . ASP H 1 62 ? 59.414 26.401 26.256 1.00 17.95 62 ASP H N 1
ATOM 12152 C CA . ASP H 1 62 ? 59.862 25.457 25.261 1.00 16.57 62 ASP H CA 1
ATOM 12153 C C . ASP H 1 62 ? 58.703 24.651 24.685 1.00 18.16 62 ASP H C 1
ATOM 12154 O O . ASP H 1 62 ? 58.686 24.393 23.480 1.00 18.78 62 ASP H O 1
ATOM 12163 N N . GLU H 1 63 ? 57.743 24.268 25.538 1.00 20.88 63 GLU H N 1
ATOM 12164 C CA . GLU H 1 63 ? 56.539 23.567 25.075 1.00 16.58 63 GLU H CA 1
ATOM 12165 C C . GLU H 1 63 ? 55.713 24.442 24.133 1.00 20.60 63 GLU H C 1
ATOM 12166 O O . GLU H 1 63 ? 55.234 23.972 23.113 1.00 18.74 63 GLU H O 1
ATOM 12178 N N . LEU H 1 64 ? 55.540 25.708 24.482 1.00 17.14 64 LEU H N 1
ATOM 12179 C CA . LEU H 1 64 ? 54.823 26.625 23.599 1.00 17.76 64 LEU H CA 1
ATOM 12180 C C . LEU H 1 64 ? 55.554 26.722 22.269 1.00 15.77 64 LEU H C 1
ATOM 12181 O O . LEU H 1 64 ? 54.934 26.706 21.188 1.00 15.00 64 LEU H O 1
ATOM 12197 N N . HIS H 1 65 ? 56.867 26.912 22.320 1.00 14.73 65 HIS H N 1
ATOM 12198 C CA . HIS H 1 65 ? 57.622 27.024 21.082 1.00 15.41 65 HIS H CA 1
ATOM 12199 C C . HIS H 1 65 ? 57.432 25.843 20.155 1.00 15.75 65 HIS H C 1
ATOM 12200 O O . HIS H 1 65 ? 57.245 26.002 18.948 1.00 17.13 65 HIS H O 1
ATOM 12215 N N . GLU H 1 66 ? 57.485 24.634 20.699 1.00 14.99 66 GLU H N 1
ATOM 12216 C CA . GLU H 1 66 ? 57.320 23.440 19.859 1.00 18.10 66 GLU H CA 1
ATOM 12217 C C . GLU H 1 66 ? 55.929 23.375 19.258 1.00 15.47 66 GLU H C 1
ATOM 12218 O O . GLU H 1 66 ? 55.768 22.972 18.103 1.00 18.67 66 GLU H O 1
ATOM 12230 N N . ILE H 1 67 ? 54.927 23.784 20.031 1.00 16.56 67 ILE H N 1
ATOM 12231 C CA . ILE H 1 67 ? 53.573 23.806 19.549 1.00 18.47 67 ILE H CA 1
ATOM 12232 C C . ILE H 1 67 ? 53.446 24.772 18.369 1.00 17.60 67 ILE H C 1
ATOM 12233 O O . ILE H 1 67 ? 52.869 24.419 17.329 1.00 16.08 67 ILE H O 1
ATOM 12249 N N . LEU H 1 68 ? 53.969 25.986 18.518 1.00 16.11 68 LEU H N 1
ATOM 12250 C CA . LEU H 1 68 ? 53.825 26.979 17.464 1.00 14.51 68 LEU H CA 1
ATOM 12251 C C . LEU H 1 68 ? 54.601 26.557 16.202 1.00 19.90 68 LEU H C 1
ATOM 12252 O O . LEU H 1 68 ? 54.080 26.626 15.093 1.00 16.66 68 LEU H O 1
ATOM 12268 N N . TRP H 1 69 ? 55.825 26.076 16.397 1.00 16.23 69 TRP H N 1
ATOM 12269 C CA . TRP H 1 69 ? 56.694 25.648 15.295 1.00 22.11 69 TRP H CA 1
ATOM 12270 C C . TRP H 1 69 ? 56.016 24.501 14.539 1.00 22.78 69 TRP H C 1
ATOM 12271 O O . TRP H 1 69 ? 56.194 24.363 13.321 1.00 31.50 69 TRP H O 1
ATOM 12292 N N . SER H 1 70 ? 55.218 23.719 15.256 1.00 18.43 70 SER H N 1
ATOM 12293 C CA . SER H 1 70 ? 54.523 22.520 14.728 1.00 31.87 70 SER H CA 1
ATOM 12294 C C . SER H 1 70 ? 53.353 22.853 13.833 1.00 27.77 70 SER H C 1
ATOM 12295 O O . SER H 1 70 ? 52.893 21.985 13.104 1.00 21.12 70 SER H O 1
ATOM 12303 N N . LEU H 1 71 ? 52.851 24.088 13.888 1.00 17.33 71 LEU H N 1
ATOM 12304 C CA . LEU H 1 71 ? 51.607 24.402 13.204 1.00 18.58 71 LEU H CA 1
ATOM 12305 C C . LEU H 1 71 ? 51.861 24.368 11.698 1.00 15.84 71 LEU H C 1
ATOM 12306 O O . LEU H 1 71 ? 52.834 24.928 11.236 1.00 17.42 71 LEU H O 1
ATOM 12322 N N . PRO H 1 72 ? 50.977 23.710 10.932 1.00 17.02 72 PRO H N 1
ATOM 12323 C CA . PRO H 1 72 ? 51.093 23.754 9.459 1.00 17.83 72 PRO H CA 1
ATOM 12324 C C . PRO H 1 72 ? 51.264 25.174 8.905 1.00 14.46 72 PRO H C 1
ATOM 12325 O O . PRO H 1 72 ? 52.017 25.365 7.952 1.00 18.41 72 PRO H O 1
ATOM 12336 N N . PHE H 1 73 ? 50.606 26.160 9.520 1.00 15.58 73 PHE H N 1
ATOM 12337 C CA . PHE H 1 73 ? 50.714 27.544 9.084 1.00 15.61 73 PHE H CA 1
ATOM 12338 C C . PHE H 1 73 ? 52.011 28.243 9.474 1.00 14.52 73 PHE H C 1
ATOM 12339 O O . PHE H 1 73 ? 52.255 29.357 8.989 1.00 17.33 73 PHE H O 1
ATOM 12356 N N . PHE H 1 74 ? 52.830 27.645 10.334 1.00 19.26 74 PHE H N 1
ATOM 12357 C CA . PHE H 1 74 ? 53.945 28.404 10.911 1.00 18.63 74 PHE H CA 1
ATOM 12358 C C . PHE H 1 74 ? 54.782 29.201 9.899 1.00 18.08 74 PHE H C 1
ATOM 12359 O O . PHE H 1 74 ? 55.123 30.351 10.155 1.00 21.00 74 PHE H O 1
ATOM 12376 N N . PRO H 1 75 ? 55.141 28.591 8.775 1.00 19.04 75 PRO H N 1
ATOM 12377 C CA . PRO H 1 75 ? 55.971 29.352 7.827 1.00 20.79 75 PRO H CA 1
ATOM 12378 C C . PRO H 1 75 ? 55.321 30.657 7.328 1.00 25.00 75 PRO H C 1
ATOM 12379 O O . PRO H 1 75 ? 56.014 31.534 6.792 1.00 27.56 75 PRO H O 1
ATOM 12390 N N . TYR H 1 76 ? 54.009 30.795 7.503 1.00 19.20 76 TYR H N 1
ATOM 12391 C CA . TYR H 1 76 ? 53.267 31.910 6.939 1.00 20.61 76 TYR H CA 1
ATOM 12392 C C . TYR H 1 76 ? 52.697 32.804 8.031 1.00 20.15 76 TYR H C 1
ATOM 12393 O O . TYR H 1 76 ? 51.852 33.646 7.778 1.00 19.96 76 TYR H O 1
ATOM 12411 N N . LEU H 1 77 ? 53.106 32.577 9.276 1.00 16.67 77 LEU H N 1
ATOM 12412 C CA . LEU H 1 77 ? 52.548 33.321 10.387 1.00 16.65 77 LEU H CA 1
ATOM 12413 C C . LEU H 1 77 ? 53.514 34.394 10.890 1.00 18.73 77 LEU H C 1
ATOM 12414 O O . LEU H 1 77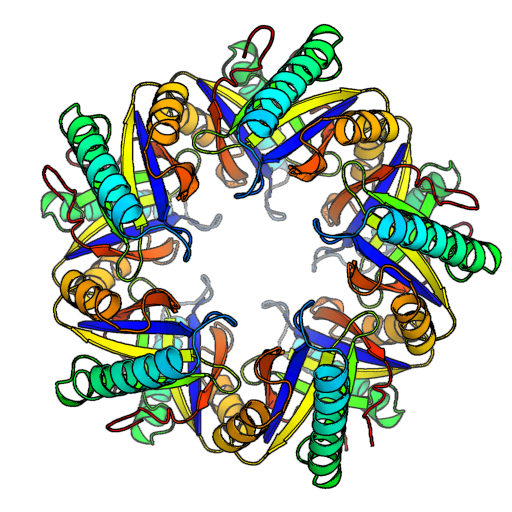 ? 54.720 34.205 10.872 1.00 19.96 77 LEU H O 1
ATOM 12430 N N . THR H 1 78 ? 52.945 35.521 11.305 1.00 17.07 78 THR H N 1
ATOM 12431 C CA . THR H 1 78 ? 53.646 36.507 12.123 1.00 15.21 78 THR H CA 1
ATOM 12432 C C . THR H 1 78 ? 53.065 36.345 13.506 1.00 16.50 78 THR H C 1
ATOM 12433 O O . THR H 1 78 ? 51.834 36.433 13.695 1.00 18.79 78 THR H O 1
ATOM 12444 N N . ILE H 1 79 ? 53.928 36.086 14.479 1.00 16.81 79 ILE H N 1
ATOM 12445 C CA . ILE H 1 79 ? 53.479 35.731 15.815 1.00 16.12 79 ILE H CA 1
ATOM 12446 C C . ILE H 1 79 ? 54.018 36.695 16.868 1.00 23.24 79 ILE H C 1
ATOM 12447 O O . ILE H 1 79 ? 55.182 37.055 16.849 1.00 19.96 79 ILE H O 1
ATOM 12463 N N . ASP H 1 80 ? 53.169 37.078 17.812 1.00 15.35 80 ASP H N 1
ATOM 12464 C CA . ASP H 1 80 ? 53.594 37.871 18.975 1.00 15.59 80 ASP H CA 1
ATOM 12465 C C . ASP H 1 80 ? 53.208 37.071 20.225 1.00 18.30 80 ASP H C 1
ATOM 12466 O O . ASP H 1 80 ? 52.082 36.554 20.309 1.00 16.44 80 ASP H O 1
ATOM 12475 N N . VAL H 1 81 ? 54.115 36.945 21.187 1.00 16.09 81 VAL H N 1
ATOM 12476 C CA . VAL H 1 81 ? 53.868 36.151 22.381 1.00 17.38 81 VAL H CA 1
ATOM 12477 C C . VAL H 1 81 ? 54.063 37.048 23.607 1.00 17.27 81 VAL H C 1
ATOM 12478 O O . VAL H 1 81 ? 55.077 37.749 23.711 1.00 18.73 81 VAL H O 1
ATOM 12491 N N . GLU H 1 82 ? 53.101 37.018 24.531 1.00 13.48 82 GLU H N 1
ATOM 12492 C CA . GLU H 1 82 ? 53.136 37.811 25.754 1.00 15.25 82 GLU H CA 1
ATOM 12493 C C . GLU H 1 82 ? 52.751 36.956 26.953 1.00 14.22 82 GLU H C 1
ATOM 12494 O O . GLU H 1 82 ? 51.667 36.394 26.990 1.00 17.63 82 GLU H O 1
ATOM 12506 N N . PRO H 1 83 ? 53.601 36.893 27.986 1.00 14.90 83 PRO H N 1
ATOM 12507 C CA . PRO H 1 83 ? 53.213 36.110 29.155 1.00 16.20 83 PRO H CA 1
ATOM 12508 C C . PRO H 1 83 ? 52.139 36.801 29.972 1.00 18.07 83 PRO H C 1
ATOM 12509 O O . PRO H 1 83 ? 52.143 38.037 30.086 1.00 19.60 83 PRO H O 1
ATOM 12520 N N . LEU H 1 84 ? 51.224 36.009 30.507 1.00 14.47 84 LEU H N 1
ATOM 12521 C CA . LEU H 1 84 ? 50.168 36.500 31.371 1.00 18.91 84 LEU H CA 1
ATOM 12522 C C . LEU H 1 84 ? 50.322 35.901 32.766 1.00 20.30 84 LEU H C 1
ATOM 12523 O O . LEU H 1 84 ? 50.629 34.714 32.928 1.00 18.30 84 LEU H O 1
ATOM 12539 N N . SER H 1 85 ? 50.053 36.734 33.753 1.00 17.40 85 SER H N 1
ATOM 12540 C CA . SER H 1 85 ? 50.120 36.330 35.160 1.00 16.12 85 SER H CA 1
ATOM 12541 C C . SER H 1 85 ? 48.750 36.382 35.817 1.00 18.18 85 SER H C 1
ATOM 12542 O O . SER H 1 85 ? 47.835 37.062 35.350 1.00 20.00 85 SER H O 1
ATOM 12550 N N . HIS H 1 86 ? 48.609 35.682 36.947 1.00 18.29 86 HIS H N 1
ATOM 12551 C CA . HIS H 1 86 ? 47.397 35.737 37.719 1.00 17.32 86 HIS H CA 1
ATOM 12552 C C . HIS H 1 86 ? 47.220 37.131 38.277 1.00 23.15 86 HIS H C 1
ATOM 12553 O O . HIS H 1 86 ? 48.153 37.729 38.823 1.00 23.02 86 HIS H O 1
ATOM 12568 N N . HIS H 1 87 ? 46.024 37.670 38.114 1.00 18.50 87 HIS H N 1
ATOM 12569 C CA . HIS H 1 87 ? 45.717 39.009 38.621 1.00 18.35 87 HIS H CA 1
ATOM 12570 C C . HIS H 1 87 ? 45.120 38.892 40.043 1.00 17.40 87 HIS H C 1
ATOM 12571 O O . HIS H 1 87 ? 44.184 38.148 40.273 1.00 23.46 87 HIS H O 1
ATOM 12586 N N . PRO H 1 88 ? 45.675 39.644 40.999 1.00 20.95 88 PRO H N 1
ATOM 12587 C CA . PRO H 1 88 ? 45.156 39.572 42.373 1.00 25.09 88 PRO H CA 1
ATOM 12588 C C . PRO H 1 88 ? 43.669 39.936 42.522 1.00 25.65 88 PRO H C 1
ATOM 12589 O O . PRO H 1 88 ? 43.048 39.524 43.507 1.00 25.16 88 PRO H O 1
ATOM 12600 N N . ALA H 1 89 ? 43.144 40.800 41.653 1.00 20.46 89 ALA H N 1
ATOM 12601 C CA . ALA H 1 89 ? 41.702 41.073 41.613 1.00 20.75 89 ALA H CA 1
ATOM 12602 C C . ALA H 1 89 ? 40.795 40.064 40.871 1.00 18.28 89 ALA H C 1
ATOM 12603 O O . ALA H 1 89 ? 39.580 40.240 40.793 1.00 20.00 89 ALA H O 1
ATOM 12610 N N . ARG H 1 90 ? 41.378 39.004 40.334 1.00 21.39 90 ARG H N 1
ATOM 12611 C CA . ARG H 1 90 ? 40.598 38.011 39.630 1.00 24.58 90 ARG H CA 1
ATOM 12612 C C . ARG H 1 90 ? 39.680 37.283 40.590 1.00 23.62 90 ARG H C 1
ATOM 12613 O O . ARG H 1 90 ? 40.127 36.836 41.648 1.00 25.23 90 ARG H O 1
ATOM 12634 N N . VAL H 1 91 ? 38.420 37.135 40.214 1.00 23.25 91 VAL H N 1
ATOM 12635 C CA . VAL H 1 91 ? 37.489 36.333 41.005 1.00 33.82 91 VAL H CA 1
ATOM 12636 C C . VAL H 1 91 ? 37.067 35.109 40.195 1.00 37.22 91 VAL H C 1
ATOM 12637 O O . VAL H 1 91 ? 36.626 35.235 39.055 1.00 39.78 91 VAL H O 1
ATOM 12650 N N . GLY H 1 92 ? 37.225 33.928 40.784 1.00 58.62 92 GLY H N 1
ATOM 12651 C CA . GLY H 1 92 ? 36.884 32.685 40.111 1.00 70.82 92 GLY H CA 1
ATOM 12652 C C . GLY H 1 92 ? 38.097 31.829 39.794 1.00 63.37 92 GLY H C 1
ATOM 12653 O O . GLY H 1 92 ? 39.066 32.302 39.199 1.00 62.53 92 GLY H O 1
ATOM 12657 N N . MET I 1 1 ? 84.858 41.873 24.965 1.00 26.53 1 MET I N 1
ATOM 12658 C CA . MET I 1 1 ? 83.697 42.803 25.061 1.00 24.50 1 MET I CA 1
ATOM 12659 C C . MET I 1 1 ? 82.417 42.097 24.662 1.00 17.44 1 MET I C 1
ATOM 12660 O O . MET I 1 1 ? 82.398 41.341 23.682 1.00 19.53 1 MET I O 1
ATOM 12676 N N . LEU I 1 2 ? 81.320 42.416 25.356 1.00 18.60 2 LEU I N 1
ATOM 12677 C CA . LEU I 1 2 ? 80.055 41.716 25.145 1.00 18.34 2 LEU I CA 1
ATOM 12678 C C . LEU I 1 2 ? 79.069 42.526 24.303 1.00 18.79 2 LEU I C 1
ATOM 12679 O O . LEU I 1 2 ? 79.000 43.748 24.415 1.00 19.15 2 LEU I O 1
ATOM 12695 N N . TYR I 1 3 ? 78.274 41.820 23.504 1.00 16.44 3 TYR I N 1
ATOM 12696 C CA . TYR I 1 3 ? 77.256 42.441 22.703 1.00 14.80 3 TYR I CA 1
ATOM 12697 C C . TYR I 1 3 ? 76.009 41.567 22.708 1.00 16.15 3 TYR I C 1
ATOM 12698 O O . TYR I 1 3 ? 76.095 40.352 22.537 1.00 17.32 3 TYR I O 1
ATOM 12716 N N . LEU I 1 4 ? 74.862 42.198 22.893 1.00 15.16 4 LEU I N 1
ATOM 12717 C CA . LEU I 1 4 ? 73.596 41.544 22.706 1.00 15.12 4 LEU I CA 1
ATOM 12718 C C . LEU I 1 4 ? 73.203 41.686 21.255 1.00 15.56 4 LEU I C 1
ATOM 12719 O O . LEU I 1 4 ? 73.165 42.810 20.719 1.00 16.73 4 LEU I O 1
ATOM 12735 N N . VAL I 1 5 ? 72.925 40.565 20.592 1.00 13.10 5 VAL I N 1
ATOM 12736 C CA . VAL I 1 5 ? 72.621 40.567 19.175 1.00 17.01 5 VAL I CA 1
ATOM 12737 C C . VAL I 1 5 ? 71.353 39.795 18.902 1.00 24.65 5 VAL I C 1
ATOM 12738 O O . VAL I 1 5 ? 71.231 38.619 19.286 1.00 19.60 5 VAL I O 1
ATOM 12751 N N . ARG I 1 6 ? 70.408 40.436 18.220 1.00 15.53 6 ARG I N 1
ATOM 12752 C CA . ARG I 1 6 ? 69.156 39.782 17.851 1.00 16.17 6 ARG I CA 1
ATOM 12753 C C . ARG I 1 6 ? 69.196 39.521 16.354 1.00 18.34 6 ARG I C 1
ATOM 12754 O O . ARG I 1 6 ? 69.656 40.372 15.548 1.00 18.90 6 ARG I O 1
ATOM 12775 N N . MET I 1 7 ? 68.802 38.316 15.960 1.00 16.64 7 MET I N 1
ATOM 12776 C CA . MET I 1 7 ? 68.765 37.969 14.554 1.00 17.51 7 MET I CA 1
ATOM 12777 C C . MET I 1 7 ? 67.416 37.377 14.191 1.00 23.98 7 MET I C 1
ATOM 12778 O O . MET I 1 7 ? 66.940 36.444 14.827 1.00 27.26 7 MET I O 1
ATOM 12792 N N . THR I 1 8 ? 66.817 37.937 13.150 1.00 16.33 8 THR I N 1
ATOM 12793 C CA . THR I 1 8 ? 65.580 37.433 12.590 1.00 17.25 8 THR I CA 1
ATOM 12794 C C . THR I 1 8 ? 65.885 36.863 11.213 1.00 20.54 8 THR I C 1
ATOM 12795 O O . THR I 1 8 ? 66.523 37.518 10.375 1.00 21.19 8 THR I O 1
ATOM 12806 N N . VAL I 1 9 ? 65.446 35.631 10.988 1.00 21.34 9 VAL I N 1
ATOM 12807 C CA . VAL I 1 9 ? 65.734 34.914 9.752 1.00 22.90 9 VAL I CA 1
ATOM 12808 C C . VAL I 1 9 ? 64.570 34.962 8.776 1.00 29.74 9 VAL I C 1
ATOM 12809 O O . VAL I 1 9 ? 63.454 34.603 9.120 1.00 25.65 9 VAL I O 1
ATOM 12822 N N . ASN I 1 10 ? 64.836 35.392 7.553 1.00 22.43 10 ASN I N 1
ATOM 12823 C CA . ASN I 1 10 ? 63.830 35.336 6.479 1.00 24.83 10 ASN I CA 1
ATOM 12824 C C . ASN I 1 10 ? 64.368 34.650 5.247 1.00 27.15 10 ASN I C 1
ATOM 12825 O O . ASN I 1 10 ? 64.893 35.293 4.356 1.00 25.09 10 ASN I O 1
ATOM 12836 N N . LEU I 1 11 ? 64.232 33.327 5.189 1.00 25.81 11 LEU I N 1
ATOM 12837 C CA . LEU I 1 11 ? 64.705 32.589 4.038 1.00 27.38 11 LEU I CA 1
ATOM 12838 C C . LEU I 1 11 ? 63.694 32.725 2.901 1.00 33.37 11 LEU I C 1
ATOM 12839 O O . LEU I 1 11 ? 62.493 32.622 3.105 1.00 33.21 11 LEU I O 1
ATOM 12855 N N . PRO I 1 12 ? 64.183 32.983 1.692 1.00 30.25 12 PRO I N 1
ATOM 12856 C CA . PRO I 1 12 ? 63.256 33.147 0.569 1.00 33.72 12 PRO I CA 1
ATOM 12857 C C . PRO I 1 12 ? 62.416 31.883 0.311 1.00 34.50 12 PRO I C 1
ATOM 12858 O O . PRO I 1 12 ? 62.897 30.763 0.463 1.00 38.71 12 PRO I O 1
ATOM 12869 N N . ARG I 1 13 ? 61.147 32.069 -0.028 1.00 41.05 13 ARG I N 1
ATOM 12870 C CA . ARG I 1 13 ? 60.249 30.950 -0.286 1.00 47.20 13 ARG I CA 1
ATOM 12871 C C . ARG I 1 13 ? 60.738 30.186 -1.508 1.00 50.44 13 ARG I C 1
ATOM 12872 O O . ARG I 1 13 ? 60.501 28.988 -1.655 1.00 40.59 13 ARG I O 1
ATOM 12893 N N . ASN I 1 14 ? 61.440 30.892 -2.384 1.00 32.69 14 ASN I N 1
ATOM 12894 C CA . ASN I 1 14 ? 61.864 30.306 -3.660 1.00 50.47 14 ASN I CA 1
ATOM 12895 C C . ASN I 1 14 ? 63.245 29.678 -3.602 1.00 45.56 14 ASN I C 1
ATOM 12896 O O . ASN I 1 14 ? 63.819 29.329 -4.631 1.00 39.18 14 ASN I O 1
ATOM 12907 N N . LEU I 1 15 ? 63.764 29.511 -2.395 1.00 41.74 15 LEU I N 1
ATOM 12908 C CA . LEU I 1 15 ? 65.060 28.873 -2.209 1.00 31.21 15 LEU I CA 1
ATOM 12909 C C . LEU I 1 15 ? 64.923 27.427 -2.672 1.00 39.20 15 LEU I C 1
ATOM 12910 O O . LEU I 1 15 ? 63.978 26.734 -2.286 1.00 45.44 15 LEU I O 1
ATOM 12926 N N . ASP I 1 16 ? 65.840 26.992 -3.534 1.00 41.37 16 ASP I N 1
ATOM 12927 C CA . ASP I 1 16 ? 65.954 25.578 -3.893 1.00 35.99 16 ASP I CA 1
ATOM 12928 C C . ASP I 1 16 ? 66.021 24.761 -2.599 1.00 44.17 16 ASP I C 1
ATOM 12929 O O . ASP I 1 16 ? 66.782 25.107 -1.689 1.00 40.70 16 ASP I O 1
ATOM 12938 N N . PRO I 1 17 ? 65.201 23.702 -2.490 1.00 40.60 17 PRO I N 1
ATOM 12939 C CA . PRO I 1 17 ? 65.122 22.912 -1.252 1.00 43.02 17 PRO I CA 1
ATOM 12940 C C . PRO I 1 17 ? 66.465 22.338 -0.827 1.00 57.29 17 PRO I C 1
ATOM 12941 O O . PRO I 1 17 ? 66.801 22.348 0.364 1.00 42.37 17 PRO I O 1
ATOM 12952 N N . ARG I 1 18 ? 67.221 21.843 -1.800 1.00 53.86 18 ARG I N 1
ATOM 12953 C CA . ARG I 1 18 ? 68.523 21.271 -1.521 1.00 60.08 18 ARG I CA 1
ATOM 12954 C C . ARG I 1 18 ? 69.464 22.372 -1.040 1.00 46.70 18 ARG I C 1
ATOM 12955 O O . ARG I 1 18 ? 70.264 22.151 -0.131 1.00 36.69 18 ARG I O 1
ATOM 12976 N N . GLU I 1 19 ? 69.354 23.559 -1.640 1.00 41.63 19 GLU I N 1
ATOM 12977 C CA . GLU I 1 19 ? 70.206 24.681 -1.278 1.00 47.44 19 GLU I CA 1
ATOM 12978 C C . GLU I 1 19 ? 69.885 25.094 0.152 1.00 46.31 19 GLU I C 1
ATOM 12979 O O . GLU I 1 19 ? 70.781 25.410 0.922 1.00 43.74 19 GLU I O 1
ATOM 12991 N N . GLU I 1 20 ? 68.601 25.063 0.497 1.00 32.34 20 GLU I N 1
ATOM 12992 C CA . GLU I 1 20 ? 68.145 25.418 1.844 1.00 29.71 20 GLU I CA 1
ATOM 12993 C C . GLU I 1 20 ? 68.660 24.431 2.900 1.00 30.32 20 GLU I C 1
ATOM 12994 O O . GLU I 1 20 ? 69.078 24.845 3.992 1.00 28.69 20 GLU I O 1
ATOM 13006 N N . GLU I 1 21 ? 68.647 23.136 2.582 1.00 30.61 21 GLU I N 1
ATOM 13007 C CA . GLU I 1 21 ? 69.217 22.136 3.487 1.00 37.05 21 GLU I CA 1
ATOM 13008 C C . GLU I 1 21 ? 70.699 22.414 3.694 1.00 28.94 21 GLU I C 1
ATOM 13009 O O . GLU I 1 21 ? 71.203 22.337 4.813 1.00 33.89 21 GLU I O 1
ATOM 13021 N N . ARG I 1 22 ? 71.403 22.702 2.599 1.00 32.28 22 ARG I N 1
ATOM 13022 C CA . ARG I 1 22 ? 72.840 22.923 2.680 1.00 34.94 22 ARG I CA 1
ATOM 13023 C C . ARG I 1 22 ? 73.137 24.181 3.480 1.00 31.93 22 ARG I C 1
ATOM 13024 O O . ARG I 1 22 ? 74.063 24.201 4.271 1.00 29.70 22 ARG I O 1
ATOM 13045 N N . LEU I 1 23 ? 72.335 25.220 3.276 1.00 29.16 23 LEU I N 1
ATOM 13046 C CA . LEU I 1 23 ? 72.523 26.477 3.976 1.00 27.96 23 LEU I CA 1
ATOM 13047 C C . LEU I 1 23 ? 72.316 26.301 5.470 1.00 28.01 23 LEU I C 1
ATOM 13048 O O . LEU I 1 23 ? 73.104 26.790 6.271 1.00 23.65 23 LEU I O 1
ATOM 13064 N N . LYS I 1 24 ? 71.244 25.611 5.845 1.00 26.12 24 LYS I N 1
ATOM 13065 C CA . LYS I 1 24 ? 70.975 25.336 7.252 1.00 22.69 24 LYS I CA 1
ATOM 13066 C C . LYS I 1 24 ? 72.092 24.538 7.918 1.00 26.66 24 LYS I C 1
ATOM 13067 O O . LYS I 1 24 ? 72.468 24.843 9.045 1.00 23.82 24 LYS I O 1
ATOM 13086 N N . ALA I 1 25 ? 72.610 23.523 7.230 1.00 30.03 25 ALA I N 1
ATOM 13087 C CA . ALA I 1 25 ? 73.715 22.748 7.784 1.00 26.76 25 ALA I CA 1
ATOM 13088 C C . ALA I 1 25 ? 74.969 23.609 7.938 1.00 26.35 25 ALA I C 1
ATOM 13089 O O . ALA I 1 25 ? 75.663 23.476 8.942 1.00 24.33 25 ALA I O 1
ATOM 13096 N N . SER I 1 26 ? 75.243 24.486 6.963 1.00 23.75 26 SER I N 1
ATOM 13097 C CA . SER I 1 26 ? 76.430 25.357 7.033 1.00 25.28 26 SER I CA 1
ATOM 13098 C C . SER I 1 26 ? 76.324 26.352 8.182 1.00 18.90 26 SER I C 1
ATOM 13099 O O . SER I 1 26 ? 77.294 26.578 8.894 1.00 21.72 26 SER I O 1
ATOM 13107 N N . GLU I 1 27 ? 75.133 26.909 8.383 1.00 21.82 27 GLU I N 1
ATOM 13108 C CA . GLU I 1 27 ? 74.890 27.862 9.462 1.00 18.43 27 GLU I CA 1
ATOM 13109 C C . GLU I 1 27 ? 75.089 27.190 10.815 1.00 19.96 27 GLU I C 1
ATOM 13110 O O . GLU I 1 27 ? 75.762 27.728 11.695 1.00 19.50 27 GLU I O 1
ATOM 13122 N N . LYS I 1 28 ? 74.504 26.007 10.970 1.00 22.99 28 LYS I N 1
ATOM 13123 C CA . LYS I 1 28 ? 74.603 25.272 12.231 1.00 21.44 28 LYS I CA 1
ATOM 13124 C C . LYS I 1 28 ? 76.080 24.909 12.524 1.00 19.87 28 LYS I C 1
ATOM 13125 O O . LYS I 1 28 ? 76.554 25.032 13.660 1.00 22.84 28 LYS I O 1
ATOM 13144 N N . ALA I 1 29 ? 76.811 24.499 11.500 1.00 21.95 29 ALA I N 1
ATOM 13145 C CA . ALA I 1 29 ? 78.228 24.177 11.669 1.00 24.83 29 ALA I CA 1
ATOM 13146 C C . ALA I 1 29 ? 79.025 25.428 12.054 1.00 24.22 29 ALA I C 1
ATOM 13147 O O . ALA I 1 29 ? 79.937 25.370 12.890 1.00 22.76 29 ALA I O 1
ATOM 13154 N N . ARG I 1 30 ? 78.664 26.565 11.471 1.00 19.78 30 ARG I N 1
ATOM 13155 C CA . ARG I 1 30 ? 79.375 27.805 11.787 1.00 19.65 30 ARG I CA 1
ATOM 13156 C C . ARG I 1 30 ? 79.085 28.257 13.203 1.00 17.95 30 ARG I C 1
ATOM 13157 O O . ARG I 1 30 ? 80.008 28.608 13.928 1.00 19.30 30 ARG I O 1
ATOM 13178 N N . SER I 1 31 ? 77.832 28.219 13.631 1.00 20.20 31 SER I N 1
ATOM 13179 C CA . SER I 1 31 ? 77.541 28.630 15.012 1.00 18.49 31 SER I CA 1
ATOM 13180 C C . SER I 1 31 ? 78.147 27.641 16.000 1.00 16.15 31 SER I C 1
ATOM 13181 O O . SER I 1 31 ? 78.544 28.025 17.092 1.00 20.28 31 SER I O 1
ATOM 13189 N N . ARG I 1 32 ? 78.262 26.382 15.604 1.00 20.83 32 ARG I N 1
ATOM 13190 C CA . ARG I 1 32 ? 78.872 25.402 16.494 1.00 23.51 32 ARG I CA 1
ATOM 13191 C C . ARG I 1 32 ? 80.334 25.791 16.778 1.00 19.79 32 ARG I C 1
ATOM 13192 O O . ARG I 1 32 ? 80.755 25.874 17.936 1.00 20.36 32 ARG I O 1
ATOM 13213 N N . THR I 1 33 ? 81.110 26.083 15.735 1.00 19.32 33 THR I N 1
ATOM 13214 C CA A THR I 1 33 ? 82.519 26.413 15.922 0.50 19.86 33 THR I CA 1
ATOM 13215 C CA B THR I 1 33 ? 82.514 26.391 15.953 0.50 17.89 33 THR I CA 1
ATOM 13216 C C . THR I 1 33 ? 82.665 27.719 16.704 1.00 20.93 33 THR I C 1
ATOM 13217 O O . THR I 1 33 ? 83.517 27.831 17.602 1.00 22.93 33 THR I O 1
ATOM 13238 N N . LEU I 1 34 ? 81.813 28.706 16.410 1.00 19.54 34 LEU I N 1
ATOM 13239 C CA . LEU I 1 34 ? 81.915 29.986 17.121 1.00 17.91 34 LEU I CA 1
ATOM 13240 C C . LEU I 1 34 ? 81.549 29.846 18.619 1.00 19.59 34 LEU I C 1
ATOM 13241 O O . LEU I 1 34 ? 82.116 30.530 19.488 1.00 20.18 34 LEU I O 1
ATOM 13257 N N . GLN I 1 35 ? 80.618 28.953 18.931 1.00 21.52 35 GLN I N 1
ATOM 13258 C CA . GLN I 1 35 ? 80.277 28.701 20.329 1.00 16.67 35 GLN I CA 1
ATOM 13259 C C . GLN I 1 35 ? 81.377 27.913 21.011 1.00 20.99 35 GLN I C 1
ATOM 13260 O O . GLN I 1 35 ? 81.718 28.203 22.154 1.00 23.63 35 GLN I O 1
ATOM 13274 N N . GLU I 1 36 ? 81.931 26.919 20.323 1.00 21.46 36 GLU I N 1
ATOM 13275 C CA . GLU I 1 36 ? 83.040 26.137 20.869 1.00 28.03 36 GLU I CA 1
ATOM 13276 C C . GLU I 1 36 ? 84.240 27.019 21.169 1.00 28.34 36 GLU I C 1
ATOM 13277 O O . GLU I 1 36 ? 84.910 26.815 22.189 1.00 28.63 36 GLU I O 1
ATOM 13289 N N . GLN I 1 37 ? 84.514 27.988 20.290 1.00 24.35 37 GLN I N 1
ATOM 13290 C CA . GLN I 1 37 ? 85.653 28.898 20.447 1.00 23.85 37 GLN I CA 1
ATOM 13291 C C . GLN I 1 37 ? 85.403 29.979 21.512 1.00 28.36 37 GLN I C 1
ATOM 13292 O O . GLN I 1 37 ? 86.351 30.612 21.975 1.00 29.99 37 GLN I O 1
ATOM 13306 N N . GLY I 1 38 ? 84.134 30.254 21.824 1.00 23.42 38 GLY I N 1
ATOM 13307 C CA . GLY I 1 38 ? 83.786 31.229 22.847 1.00 22.48 38 GLY I CA 1
ATOM 13308 C C . GLY I 1 38 ? 83.243 32.570 22.351 1.00 19.63 38 GLY I C 1
ATOM 13309 O O . GLY I 1 38 ? 82.668 33.328 23.130 1.00 22.53 38 GLY I O 1
ATOM 13313 N N . GLN I 1 39 ? 83.435 32.884 21.076 1.00 23.18 39 GLN I N 1
ATOM 13314 C CA . GLN I 1 39 ? 82.984 34.175 20.579 1.00 21.16 39 GLN I CA 1
ATOM 13315 C C . GLN I 1 39 ? 81.470 34.275 20.568 1.00 19.92 39 GLN I C 1
ATOM 13316 O O . GLN I 1 39 ? 80.925 35.358 20.773 1.00 21.44 39 GLN I O 1
ATOM 13330 N N . TRP I 1 40 ? 80.803 33.160 20.309 1.00 20.29 40 TRP I N 1
ATOM 13331 C CA . TRP I 1 40 ? 79.340 33.111 20.416 1.00 16.69 40 TRP I CA 1
ATOM 13332 C C . TRP I 1 40 ? 79.046 32.549 21.802 1.00 18.82 40 TRP I C 1
ATOM 13333 O O . TRP I 1 40 ? 79.056 31.334 22.007 1.00 21.14 40 TRP I O 1
ATOM 13354 N N . ARG I 1 41 ? 78.834 33.435 22.763 1.00 17.84 41 ARG I N 1
ATOM 13355 C CA . ARG I 1 41 ? 78.832 33.037 24.175 1.00 20.02 41 ARG I CA 1
ATOM 13356 C C . ARG I 1 41 ? 77.516 32.409 24.603 1.00 19.75 41 ARG I C 1
ATOM 13357 O O . ARG I 1 41 ? 77.525 31.318 25.190 1.00 22.94 41 ARG I O 1
ATOM 13378 N N . TYR I 1 42 ? 76.407 33.085 24.317 1.00 18.35 42 TYR I N 1
ATOM 13379 C CA . TYR I 1 42 ? 75.066 32.583 24.568 1.00 19.67 42 TYR I CA 1
ATOM 13380 C C . TYR I 1 42 ? 74.225 32.639 23.293 1.00 15.63 42 TYR I C 1
ATOM 13381 O O . TYR I 1 42 ? 74.360 33.543 22.457 1.00 18.58 42 TYR I O 1
ATOM 13399 N N . LEU I 1 43 ? 73.327 31.671 23.183 1.00 17.42 43 LEU I N 1
ATOM 13400 C CA . LEU I 1 43 ? 72.450 31.521 22.029 1.00 21.63 43 LEU I CA 1
ATOM 13401 C C . LEU I 1 43 ? 71.113 30.965 22.519 1.00 19.00 43 LEU I C 1
ATOM 13402 O O . LEU I 1 43 ? 71.043 29.818 22.992 1.00 23.92 43 LEU I O 1
ATOM 13418 N N . TRP I 1 44 ? 70.060 31.771 22.401 1.00 18.36 44 TRP I N 1
ATOM 13419 C CA . TRP I 1 44 ? 68.702 31.383 22.763 1.00 20.47 44 TRP I CA 1
ATOM 13420 C C . TRP I 1 44 ? 67.784 31.628 21.554 1.00 17.07 44 TRP I C 1
ATOM 13421 O O . TRP I 1 44 ? 68.129 32.376 20.628 1.00 18.67 44 TRP I O 1
ATOM 13442 N N . ARG I 1 45 ? 66.627 30.973 21.528 1.00 18.48 45 ARG I N 1
ATOM 13443 C CA . ARG I 1 45 ? 65.652 31.251 20.479 1.00 18.29 45 ARG I CA 1
ATOM 13444 C C . ARG I 1 45 ? 64.521 32.045 21.089 1.00 24.46 45 ARG I C 1
ATOM 13445 O O . ARG I 1 45 ? 64.075 31.732 22.178 1.00 20.20 45 ARG I O 1
ATOM 13466 N N . THR I 1 46 ? 64.046 33.089 20.428 1.00 18.79 46 THR I N 1
ATOM 13467 C CA . THR I 1 46 ? 62.874 33.760 20.974 1.00 16.58 46 THR I CA 1
ATOM 13468 C C . THR I 1 46 ? 61.671 32.843 20.774 1.00 17.85 46 THR I C 1
ATOM 13469 O O . THR I 1 46 ? 61.389 32.404 19.660 1.00 18.48 46 THR I O 1
ATOM 13480 N N . THR I 1 47 ? 60.979 32.563 21.860 1.00 19.29 47 THR I N 1
ATOM 13481 C CA . THR I 1 47 ? 59.819 31.670 21.824 1.00 17.98 47 THR I CA 1
ATOM 13482 C C . THR I 1 47 ? 58.791 32.120 20.769 1.00 22.29 47 THR I C 1
ATOM 13483 O O . THR I 1 47 ? 58.334 33.263 20.793 1.00 19.77 47 THR I O 1
ATOM 13494 N N . GLY I 1 48 ? 58.391 31.196 19.893 1.00 18.20 48 GLY I N 1
ATOM 13495 C CA . GLY I 1 48 ? 57.449 31.473 18.849 1.00 14.91 48 GLY I CA 1
ATOM 13496 C C . GLY I 1 48 ? 57.992 31.993 17.532 1.00 15.85 48 GLY I C 1
ATOM 13497 O O . GLY I 1 48 ? 57.218 32.205 16.608 1.00 20.92 48 GLY I O 1
ATOM 13501 N N . LYS I 1 49 ? 59.304 32.215 17.476 1.00 16.73 49 LYS I N 1
ATOM 13502 C CA . LYS I 1 49 ? 59.963 32.928 16.373 1.00 16.17 49 LYS I CA 1
ATOM 13503 C C . LYS I 1 49 ? 61.101 32.140 15.780 1.00 15.51 49 LYS I C 1
ATOM 13504 O O . LYS I 1 49 ? 61.738 31.338 16.450 1.00 22.07 49 LYS I O 1
ATOM 13523 N N . TYR I 1 50 ? 61.338 32.357 14.488 1.00 16.74 50 TYR I N 1
ATOM 13524 C CA . TYR I 1 50 ? 62.519 31.822 13.827 1.00 18.14 50 TYR I CA 1
ATOM 13525 C C . TYR I 1 50 ? 63.570 32.898 13.931 1.00 28.84 50 TYR I C 1
ATOM 13526 O O . TYR I 1 50 ? 63.778 33.741 13.023 1.00 30.71 50 TYR I O 1
ATOM 13544 N N . GLY I 1 51 ? 64.172 32.956 15.090 1.00 23.61 51 GLY I N 1
ATOM 13545 C CA . GLY I 1 51 ? 65.329 33.821 15.205 1.00 49.13 51 GLY I CA 1
ATOM 13546 C C . GLY I 1 51 ? 66.177 33.429 16.377 1.00 53.02 51 GLY I C 1
ATOM 13547 O O . GLY I 1 51 ? 65.881 32.472 17.073 1.00 32.32 51 GLY I O 1
ATOM 13551 N N . ASN I 1 52 ? 67.236 34.175 16.615 1.00 26.99 52 ASN I N 1
ATOM 13552 C CA . ASN I 1 52 ? 67.935 33.984 17.863 1.00 23.32 52 ASN I CA 1
ATOM 13553 C C . ASN I 1 52 ? 68.184 35.300 18.536 1.00 22.38 52 ASN I C 1
ATOM 13554 O O . ASN I 1 52 ? 68.122 36.361 17.922 1.00 28.03 52 ASN I O 1
ATOM 13565 N N . ILE I 1 53 ? 68.413 35.178 19.814 1.00 17.37 53 ILE I N 1
ATOM 13566 C CA . ILE I 1 53 ? 68.895 36.250 20.656 1.00 20.10 53 ILE I CA 1
ATOM 13567 C C . ILE I 1 53 ? 70.137 35.678 21.293 1.00 19.13 53 ILE I C 1
ATOM 13568 O O . ILE I 1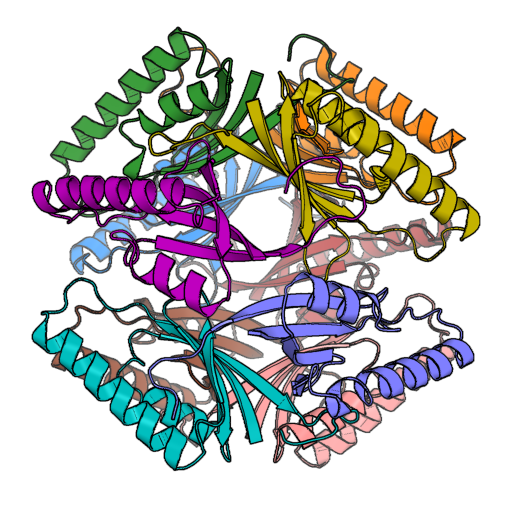 53 ? 70.137 34.570 21.851 1.00 20.14 53 ILE I O 1
ATOM 13584 N N . SER I 1 54 ? 71.236 36.408 21.115 1.00 17.69 54 SER I N 1
ATOM 13585 C CA . SER I 1 54 ? 72.584 35.946 21.418 1.00 15.30 54 SER I CA 1
ATOM 13586 C C . SER I 1 54 ? 73.412 36.989 22.132 1.00 14.66 54 SER I C 1
ATOM 13587 O O . SER I 1 5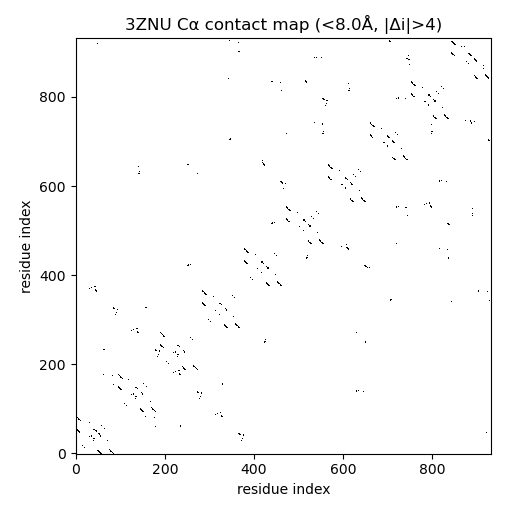4 ? 73.148 38.181 22.054 1.00 17.70 54 SER I O 1
ATOM 13595 N N . VAL I 1 55 ? 74.432 36.510 22.805 1.00 15.21 55 VAL I N 1
ATOM 13596 C CA . VAL I 1 55 ? 75.501 37.343 23.348 1.00 12.94 55 VAL I CA 1
ATOM 13597 C C . VAL I 1 55 ? 76.812 36.933 22.735 1.00 18.62 55 VAL I C 1
ATOM 13598 O O . VAL I 1 55 ? 77.189 35.780 22.808 1.00 19.23 55 VAL I O 1
ATOM 13611 N N . PHE I 1 56 ? 77.516 37.901 22.147 1.00 17.47 56 PHE I N 1
ATOM 13612 C CA . PHE I 1 56 ? 78.819 37.638 21.567 1.00 14.19 56 PHE I CA 1
ATOM 13613 C C . PHE I 1 56 ? 79.880 38.236 22.477 1.00 20.60 56 PHE I C 1
ATOM 13614 O O . PHE I 1 56 ? 79.659 39.253 23.117 1.00 20.90 56 PHE I O 1
ATOM 13631 N N . ASP I 1 57 ? 81.034 37.576 22.527 1.00 18.77 57 ASP I N 1
ATOM 13632 C CA . ASP I 1 57 ? 82.184 37.997 23.292 1.00 18.22 57 ASP I CA 1
ATOM 13633 C C . ASP I 1 57 ? 83.374 38.067 22.345 1.00 19.53 57 ASP I C 1
ATOM 13634 O O . ASP I 1 57 ? 83.953 37.022 22.015 1.00 22.12 57 ASP I O 1
ATOM 13643 N N . VAL I 1 58 ? 83.723 39.268 21.894 1.00 21.36 58 VAL I N 1
ATOM 13644 C CA . VAL I 1 58 ? 84.809 39.448 20.922 1.00 20.30 58 VAL I CA 1
ATOM 13645 C C . VAL I 1 58 ? 85.668 40.623 21.327 1.00 26.45 58 VAL I C 1
ATOM 13646 O O . VAL I 1 58 ? 85.308 41.357 22.238 1.00 25.41 58 VAL I O 1
ATOM 13659 N N . ASN I 1 59 ? 86.786 40.840 20.637 1.00 21.28 59 ASN I N 1
ATOM 13660 C CA . ASN I 1 59 ? 87.726 41.854 21.081 1.00 19.16 59 ASN I CA 1
ATOM 13661 C C . ASN I 1 59 ? 87.595 43.218 20.451 1.00 24.01 59 ASN I C 1
ATOM 13662 O O . ASN I 1 59 ? 88.332 44.134 20.812 1.00 24.73 59 ASN I O 1
ATOM 13673 N N . SER I 1 60 ? 86.704 43.358 19.482 1.00 23.10 60 SER I N 1
ATOM 13674 C CA . SER I 1 60 ? 86.511 44.640 18.804 1.00 21.29 60 SER I CA 1
ATOM 13675 C C . SER I 1 60 ? 85.221 44.596 18.009 1.00 17.07 60 SER I C 1
ATOM 13676 O O . SER I 1 60 ? 84.681 43.513 17.737 1.00 18.95 60 SER I O 1
ATOM 13684 N N . HIS I 1 61 ? 84.756 45.769 17.589 1.00 21.30 61 HIS I N 1
ATOM 13685 C CA . HIS I 1 61 ? 83.571 45.850 16.761 1.00 18.81 61 HIS I CA 1
ATOM 13686 C C . HIS I 1 61 ? 83.880 45.204 15.434 1.00 20.05 61 HIS I C 1
ATOM 13687 O O . HIS I 1 61 ? 83.022 44.535 14.843 1.00 18.61 61 HIS I O 1
ATOM 13702 N N . ASP I 1 62 ? 85.088 45.444 14.923 1.00 17.60 62 ASP I N 1
ATOM 13703 C CA . ASP I 1 62 ? 85.455 44.893 13.632 1.00 18.85 62 ASP I CA 1
ATOM 13704 C C . ASP I 1 62 ? 85.425 43.367 13.667 1.00 21.99 62 ASP I C 1
ATOM 13705 O O . ASP I 1 62 ? 85.009 42.743 12.688 1.00 20.28 62 ASP I O 1
ATOM 13714 N N . GLU I 1 63 ? 85.854 42.777 14.781 1.00 17.94 63 GLU I N 1
ATOM 13715 C CA . GLU I 1 63 ? 85.807 41.324 14.896 1.00 21.13 63 GLU I CA 1
ATOM 13716 C C . GLU I 1 63 ? 84.371 40.821 14.839 1.00 18.95 63 GLU I C 1
ATOM 13717 O O . GLU I 1 63 ? 84.088 39.845 14.138 1.00 21.11 63 GLU I O 1
ATOM 13729 N N . LEU I 1 64 ? 83.458 41.485 15.562 1.00 14.76 64 LEU I N 1
ATOM 13730 C CA . LEU I 1 64 ? 82.061 41.095 15.528 1.00 16.57 64 LEU I CA 1
ATOM 13731 C C . LEU I 1 64 ? 81.472 41.256 14.117 1.00 14.76 64 LEU I C 1
ATOM 13732 O O . LEU I 1 64 ? 80.733 40.392 13.659 1.00 15.78 64 LEU I O 1
ATOM 13748 N N . HIS I 1 65 ? 81.799 42.360 13.437 1.00 16.21 65 HIS I N 1
ATOM 13749 C CA . HIS I 1 65 ? 81.293 42.586 12.100 1.00 16.48 65 HIS I CA 1
ATOM 13750 C C . HIS I 1 65 ? 81.705 41.443 11.162 1.00 17.07 65 HIS I C 1
ATOM 13751 O O . HIS I 1 65 ? 80.874 40.910 10.426 1.00 17.54 65 HIS I O 1
ATOM 13766 N N . GLU I 1 66 ? 82.985 41.057 11.200 1.00 17.43 66 GLU I N 1
ATOM 13767 C CA . GLU I 1 66 ? 83.466 39.983 10.343 1.00 16.17 66 GLU I CA 1
ATOM 13768 C C . GLU I 1 66 ? 82.756 38.655 10.628 1.00 18.74 66 GLU I C 1
ATOM 13769 O O . GLU I 1 66 ? 82.443 37.906 9.712 1.00 19.18 66 GLU I O 1
ATOM 13781 N N . ILE I 1 67 ? 82.513 38.374 11.897 1.00 19.09 67 ILE I N 1
ATOM 13782 C CA . ILE I 1 67 ? 81.836 37.151 12.295 1.00 17.23 67 ILE I CA 1
ATOM 13783 C C . ILE I 1 67 ? 80.407 37.147 11.778 1.00 19.87 67 ILE I C 1
ATOM 13784 O O . ILE I 1 67 ? 79.949 36.155 11.215 1.00 17.50 67 ILE I O 1
ATOM 13800 N N . LEU I 1 68 ? 79.694 38.242 11.972 1.00 17.26 68 LEU I N 1
ATOM 13801 C CA . LEU I 1 68 ? 78.308 38.291 11.519 1.00 15.60 68 LEU I CA 1
ATOM 13802 C C . LEU I 1 68 ? 78.216 38.205 9.989 1.00 17.05 68 LEU I C 1
ATOM 13803 O O . LEU I 1 68 ? 77.394 37.445 9.438 1.00 18.07 68 LEU I O 1
ATOM 13819 N N . TRP I 1 69 ? 79.081 38.967 9.307 1.00 17.34 69 TRP I N 1
ATOM 13820 C CA . TRP I 1 69 ? 79.070 39.044 7.863 1.00 18.86 69 TRP I CA 1
ATOM 13821 C C . TRP I 1 69 ? 79.408 37.661 7.279 1.00 19.67 69 TRP I C 1
ATOM 13822 O O . TRP I 1 69 ? 78.920 37.330 6.196 1.00 31.49 69 TRP I O 1
ATOM 13843 N N . SER I 1 70 ? 80.207 36.890 8.020 1.00 19.01 70 SER I N 1
ATOM 13844 C CA . SER I 1 70 ? 80.626 35.515 7.680 1.00 31.86 70 SER I CA 1
ATOM 13845 C C . SER I 1 70 ? 79.530 34.452 7.746 1.00 28.08 70 SER I C 1
ATOM 13846 O O . SER I 1 70 ? 79.682 33.369 7.187 1.00 26.86 70 SER I O 1
ATOM 13854 N N . LEU I 1 71 ? 78.443 34.716 8.456 1.00 19.72 71 LEU I N 1
ATOM 13855 C CA . LEU I 1 71 ? 77.447 33.670 8.666 1.00 18.39 71 LEU I CA 1
ATOM 13856 C C . LEU I 1 71 ? 76.749 33.303 7.361 1.00 17.31 71 LEU I C 1
ATOM 13857 O O . LEU I 1 71 ? 76.329 34.174 6.607 1.00 18.71 71 LEU I O 1
ATOM 13873 N N . PRO I 1 72 ? 76.632 32.007 7.077 1.00 18.02 72 PRO I N 1
ATOM 13874 C CA . PRO I 1 72 ? 75.859 31.592 5.887 1.00 22.09 72 PRO I CA 1
ATOM 13875 C C . PRO I 1 72 ? 74.487 32.289 5.789 1.00 22.60 72 PRO I C 1
ATOM 13876 O O . PRO I 1 72 ? 74.028 32.629 4.682 1.00 21.73 72 PRO I O 1
ATOM 13887 N N . PHE I 1 73 ? 73.835 32.507 6.925 1.00 20.50 73 PHE I N 1
ATOM 13888 C CA . PHE I 1 73 ? 72.514 33.155 6.911 1.00 17.29 73 PHE I CA 1
ATOM 13889 C C . PHE I 1 73 ? 72.538 34.665 6.667 1.00 17.04 73 PHE I C 1
ATOM 13890 O O . PHE I 1 73 ? 71.471 35.242 6.453 1.00 18.06 73 PHE I O 1
ATOM 13907 N N . PHE I 1 74 ? 73.716 35.303 6.703 1.00 21.63 74 PHE I N 1
ATOM 13908 C CA . PHE I 1 74 ? 73.791 36.783 6.714 1.00 17.29 74 PHE I CA 1
ATOM 13909 C C . PHE I 1 74 ? 72.878 37.495 5.702 1.00 20.45 74 PHE I C 1
ATOM 13910 O O . PHE I 1 74 ? 72.175 38.431 6.066 1.00 19.90 74 PHE I O 1
ATOM 13927 N N . PRO I 1 75 ? 72.835 37.028 4.436 1.00 18.48 75 PRO I N 1
ATOM 13928 C CA . PRO I 1 75 ? 72.001 37.753 3.458 1.00 25.83 75 PRO I CA 1
ATOM 13929 C C . PRO I 1 75 ? 70.522 37.743 3.798 1.00 23.08 75 PRO I C 1
ATOM 13930 O O . PRO I 1 75 ? 69.759 38.523 3.242 1.00 26.06 75 PRO I O 1
ATOM 13941 N N . TYR I 1 76 ? 70.119 36.836 4.683 1.00 20.41 76 TYR I N 1
ATOM 13942 C CA . TYR I 1 76 ? 68.712 36.645 5.051 1.00 23.94 76 TYR I CA 1
ATOM 13943 C C . TYR I 1 76 ? 68.366 37.091 6.485 1.00 21.72 76 TYR I C 1
ATOM 13944 O O . TYR I 1 76 ? 67.267 36.823 6.974 1.00 24.67 76 TYR I O 1
ATOM 13962 N N . LEU I 1 77 ? 69.295 37.774 7.139 1.00 19.57 77 LEU I N 1
ATOM 13963 C CA . LEU I 1 77 ? 69.134 38.184 8.527 1.00 18.11 77 LEU I CA 1
ATOM 13964 C C . LEU I 1 77 ? 68.861 39.669 8.667 1.00 17.47 77 LEU I C 1
ATOM 13965 O O . LEU I 1 77 ? 69.410 40.486 7.931 1.00 20.73 77 LEU I O 1
ATOM 13981 N N . THR I 1 78 ? 68.013 39.992 9.634 1.00 18.56 78 THR I N 1
ATOM 13982 C CA . THR I 1 78 ? 67.850 41.334 10.167 1.00 18.16 78 THR I CA 1
ATOM 13983 C C . THR I 1 78 ? 68.503 41.260 11.509 1.00 20.55 78 THR I C 1
ATOM 13984 O O . THR I 1 78 ? 68.120 40.435 12.344 1.00 23.87 78 THR I O 1
ATOM 13995 N N . ILE I 1 79 ? 69.519 42.092 11.690 1.00 16.17 79 ILE I N 1
ATOM 13996 C CA . ILE I 1 79 ? 70.347 42.053 12.863 1.00 14.95 79 ILE I CA 1
ATOM 13997 C C . ILE I 1 79 ? 70.318 43.353 13.652 1.00 23.80 79 ILE I C 1
ATOM 13998 O O . ILE I 1 79 ? 70.411 44.440 13.095 1.00 19.69 79 ILE I O 1
ATOM 14014 N N . ASP I 1 80 ? 70.146 43.229 14.957 1.00 16.55 80 ASP I N 1
ATOM 14015 C CA . ASP I 1 80 ? 70.293 44.351 15.877 1.00 15.72 80 ASP I CA 1
ATOM 14016 C C . ASP I 1 80 ? 71.437 44.069 16.854 1.00 17.20 80 ASP I C 1
ATOM 14017 O O . ASP I 1 80 ? 71.520 42.974 17.404 1.00 20.28 80 ASP I O 1
ATOM 14026 N N . VAL I 1 81 ? 72.322 45.052 17.035 1.00 17.61 81 VAL I N 1
ATOM 14027 C CA . VAL I 1 81 ? 73.511 44.930 17.875 1.00 16.52 81 VAL I CA 1
ATOM 14028 C C . VAL I 1 81 ? 73.522 45.983 18.953 1.00 18.98 81 VAL I C 1
ATOM 14029 O O . VAL I 1 81 ? 73.386 47.189 18.680 1.00 23.13 81 VAL I O 1
ATOM 14042 N N . GLU I 1 82 ? 73.738 45.545 20.191 1.00 14.40 82 GLU I N 1
ATOM 14043 C CA . GLU I 1 82 ? 73.752 46.442 21.329 1.00 17.99 82 GLU I CA 1
ATOM 14044 C C . GLU I 1 82 ? 74.931 46.122 22.239 1.00 17.56 82 GLU I C 1
ATOM 14045 O O . GLU I 1 82 ? 75.042 44.996 22.741 1.00 19.25 82 GLU I O 1
ATOM 14057 N N . PRO I 1 83 ? 75.811 47.114 22.503 1.00 16.31 83 PRO I N 1
ATOM 14058 C CA . PRO I 1 83 ? 76.920 46.855 23.431 1.00 16.84 83 PRO I CA 1
ATOM 14059 C C . PRO I 1 83 ? 76.435 46.656 24.865 1.00 21.87 83 PRO I C 1
ATOM 14060 O O . PRO I 1 83 ? 75.530 47.379 25.310 1.00 22.09 83 PRO I O 1
ATOM 14071 N N . LEU I 1 84 ? 77.008 45.672 25.551 1.00 17.34 84 LEU I N 1
ATOM 14072 C CA . LEU I 1 84 ? 76.747 45.414 26.981 1.00 18.23 84 LEU I CA 1
ATOM 14073 C C . LEU I 1 84 ? 77.961 45.721 27.829 1.00 22.25 84 LEU I C 1
ATOM 14074 O O . LEU I 1 84 ? 79.093 45.384 27.457 1.00 19.25 84 LEU I O 1
ATOM 14090 N N . SER I 1 85 ? 77.726 46.332 28.984 1.00 17.65 85 SER I N 1
ATOM 14091 C CA . SER I 1 85 ? 78.792 46.676 29.913 1.00 18.33 85 SER I CA 1
ATOM 14092 C C . SER I 1 85 ? 78.651 45.857 31.183 1.00 24.24 85 SER I C 1
ATOM 14093 O O . SER I 1 85 ? 77.579 45.357 31.493 1.00 19.65 85 SER I O 1
ATOM 14101 N N . HIS I 1 86 ? 79.728 45.750 31.948 1.00 20.54 86 HIS I N 1
ATOM 14102 C CA . HIS I 1 86 ? 79.660 45.110 33.248 1.00 20.64 86 HIS I CA 1
ATOM 14103 C C . HIS I 1 86 ? 78.783 45.927 34.193 1.00 23.39 86 HIS I C 1
ATOM 14104 O O . HIS I 1 86 ? 78.937 47.146 34.317 1.00 25.03 86 HIS I O 1
ATOM 14119 N N . HIS I 1 87 ? 77.842 45.253 34.840 1.00 18.64 87 HIS I N 1
ATOM 14120 C CA . HIS I 1 87 ? 76.948 45.902 35.792 1.00 14.83 87 HIS I CA 1
ATOM 14121 C C . HIS I 1 87 ? 77.594 45.893 37.185 1.00 19.82 87 HIS I C 1
ATOM 14122 O O . HIS I 1 87 ? 78.110 44.882 37.635 1.00 23.62 87 HIS I O 1
ATOM 14137 N N . PRO I 1 88 ? 77.604 47.047 37.860 1.00 21.67 88 PRO I N 1
ATOM 14138 C CA . PRO I 1 88 ? 78.287 47.084 39.154 1.00 22.92 88 PRO I CA 1
ATOM 14139 C C . PRO I 1 88 ? 77.608 46.221 40.221 1.00 24.97 88 PRO I C 1
ATOM 14140 O O . PRO I 1 88 ? 78.272 45.905 41.199 1.00 24.99 88 PRO I O 1
ATOM 14151 N N . ALA I 1 89 ? 76.364 45.781 40.013 1.00 24.66 89 ALA I N 1
ATOM 14152 C CA . ALA I 1 89 ? 75.613 45.002 41.008 1.00 20.56 89 ALA I CA 1
ATOM 14153 C C . ALA I 1 89 ? 75.709 43.519 40.649 1.00 20.23 89 ALA I C 1
ATOM 14154 O O . ALA I 1 89 ? 75.124 42.670 41.311 1.00 22.27 89 ALA I O 1
ATOM 14161 N N . ARG I 1 90 ? 76.464 43.200 39.598 1.00 22.17 90 ARG I N 1
ATOM 14162 C CA . ARG I 1 90 ? 76.572 41.815 39.162 1.00 19.44 90 ARG I CA 1
ATOM 14163 C C . ARG I 1 90 ? 77.316 41.008 40.224 1.00 25.67 90 ARG I C 1
ATOM 14164 O O . ARG I 1 90 ? 78.373 41.419 40.700 1.00 28.01 90 ARG I O 1
ATOM 14185 N N . VAL I 1 91 ? 76.725 39.877 40.589 1.00 26.25 91 VAL I N 1
ATOM 14186 C CA . VAL I 1 91 ? 77.339 38.899 41.476 1.00 39.08 91 VAL I CA 1
ATOM 14187 C C . VAL I 1 91 ? 77.529 37.589 40.724 1.00 50.31 91 VAL I C 1
ATOM 14188 O O . VAL I 1 91 ? 78.593 37.354 40.147 1.00 41.74 91 VAL I O 1
ATOM 14201 N N . MET J 1 1 ? 28.711 39.883 23.143 1.00 19.95 1 MET J N 1
ATOM 14202 C CA . MET J 1 1 ? 29.852 40.099 22.214 1.00 20.76 1 MET J CA 1
ATOM 14203 C C . MET J 1 1 ? 31.117 40.269 23.027 1.00 15.33 1 MET J C 1
ATOM 14204 O O . MET J 1 1 ? 31.094 40.863 24.104 1.00 19.74 1 MET J O 1
ATOM 14220 N N . LEU J 1 2 ? 32.228 39.811 22.477 1.00 15.10 2 LEU J N 1
ATOM 14221 C CA . LEU J 1 2 ? 33.470 39.795 23.216 1.00 15.50 2 LEU J CA 1
ATOM 14222 C C . LEU J 1 2 ? 34.398 40.883 22.755 1.00 14.28 2 LEU J C 1
ATOM 14223 O O . LEU J 1 2 ? 34.448 41.236 21.573 1.00 14.07 2 LEU J O 1
ATOM 14239 N N . TYR J 1 3 ? 35.133 41.414 23.717 1.00 13.77 3 TYR J N 1
ATOM 14240 C CA . TYR J 1 3 ? 36.167 42.391 23.442 1.00 13.34 3 TYR J CA 1
ATOM 14241 C C . TYR J 1 3 ? 37.421 42.077 24.218 1.00 13.18 3 TYR J C 1
ATOM 14242 O O . TYR J 1 3 ? 37.366 41.783 25.392 1.00 13.30 3 TYR J O 1
ATOM 14260 N N . LEU J 1 4 ? 38.565 42.199 23.561 1.00 12.72 4 LEU J N 1
ATOM 14261 C CA . LEU J 1 4 ? 39.840 42.099 24.228 1.00 11.09 4 LEU J CA 1
ATOM 14262 C C . LEU J 1 4 ? 40.240 43.509 24.628 1.00 14.90 4 LEU J C 1
ATOM 14263 O O . LEU J 1 4 ? 40.258 44.401 23.799 1.00 14.86 4 LEU J O 1
ATOM 14279 N N . VAL J 1 5 ? 40.557 43.711 25.899 1.00 12.47 5 VAL J N 1
ATOM 14280 C CA . VAL J 1 5 ? 40.812 45.052 26.407 1.00 13.56 5 VAL J CA 1
ATOM 14281 C C . VAL J 1 5 ? 42.126 45.072 27.154 1.00 18.41 5 VAL J C 1
ATOM 14282 O O . VAL J 1 5 ? 42.338 44.262 28.079 1.00 17.61 5 VAL J O 1
ATOM 14295 N N . ARG J 1 6 ? 43.007 46.004 26.781 1.00 13.19 6 ARG J N 1
ATOM 14296 C CA . ARG J 1 6 ? 44.261 46.203 27.493 1.00 12.94 6 ARG J CA 1
ATOM 14297 C C . ARG J 1 6 ? 44.173 47.459 28.290 1.00 19.92 6 ARG J C 1
ATOM 14298 O O . ARG J 1 6 ? 43.744 48.487 27.768 1.00 16.06 6 ARG J O 1
ATOM 14319 N N . MET J 1 7 ? 44.566 47.384 29.561 1.00 15.43 7 MET J N 1
ATOM 14320 C CA . MET J 1 7 ? 44.553 48.600 30.399 1.00 15.79 7 MET J CA 1
ATOM 14321 C C . MET J 1 7 ? 45.903 48.796 31.046 1.00 17.48 7 MET J C 1
ATOM 14322 O O . MET J 1 7 ? 46.427 47.870 31.653 1.00 23.63 7 MET J O 1
ATOM 14336 N N . THR J 1 8 ? 46.493 49.984 30.904 1.00 16.15 8 THR J N 1
ATOM 14337 C CA . THR J 1 8 ? 47.707 50.286 31.632 1.00 16.40 8 THR J CA 1
ATOM 14338 C C . THR J 1 8 ? 47.387 51.420 32.617 1.00 19.50 8 THR J C 1
ATOM 14339 O O . THR J 1 8 ? 46.635 52.339 32.287 1.00 20.32 8 THR J O 1
ATOM 14350 N N . VAL J 1 9 ? 47.928 51.306 33.827 1.00 23.20 9 VAL J N 1
ATOM 14351 C CA . VAL J 1 9 ? 47.562 52.160 34.959 1.00 21.19 9 VAL J CA 1
ATOM 14352 C C . VAL J 1 9 ? 48.711 53.113 35.269 1.00 26.15 9 VAL J C 1
ATOM 14353 O O . VAL J 1 9 ? 49.861 52.680 35.416 1.00 28.72 9 VAL J O 1
ATOM 14366 N N . ASN J 1 10 ? 48.393 54.405 35.352 1.00 20.33 10 ASN J N 1
ATOM 14367 C CA . ASN J 1 10 ? 49.354 55.443 35.747 1.00 23.45 10 ASN J CA 1
ATOM 14368 C C . ASN J 1 10 ? 48.720 56.272 36.855 1.00 26.73 10 ASN J C 1
ATOM 14369 O O . ASN J 1 10 ? 48.087 57.310 36.592 1.00 24.07 10 ASN J O 1
ATOM 14380 N N . LEU J 1 11 ? 48.885 55.843 38.099 1.00 26.57 11 LEU J N 1
ATOM 14381 C CA . LEU J 1 11 ? 48.324 56.644 39.196 1.00 30.91 11 LEU J CA 1
ATOM 14382 C C . LEU J 1 11 ? 49.157 57.899 39.463 1.00 31.42 11 LEU J C 1
ATOM 14383 O O . LEU J 1 11 ? 50.373 57.893 39.321 1.00 32.32 11 LEU J O 1
ATOM 14399 N N . PRO J 1 12 ? 48.497 58.999 39.835 1.00 27.99 12 PRO J N 1
ATOM 14400 C CA . PRO J 1 12 ? 49.264 60.211 40.145 1.00 36.09 12 PRO J CA 1
ATOM 14401 C C . PRO J 1 12 ? 50.239 59.960 41.295 1.00 35.99 12 PRO J C 1
ATOM 14402 O O . PRO J 1 12 ? 49.901 59.248 42.243 1.00 37.33 12 PRO J O 1
ATOM 14413 N N . ARG J 1 13 ? 51.435 60.516 41.187 1.00 33.28 13 ARG J N 1
ATOM 14414 C CA . ARG J 1 13 ? 52.440 60.344 42.221 1.00 57.71 13 ARG J CA 1
ATOM 14415 C C . ARG J 1 13 ? 52.094 61.172 43.461 1.00 60.47 13 ARG J C 1
ATOM 14416 O O . ARG J 1 13 ? 52.658 60.964 44.535 1.00 44.81 13 ARG J O 1
ATOM 14437 N N . ASN J 1 14 ? 51.158 62.103 43.325 1.00 58.16 14 ASN J N 1
ATOM 14438 C CA . ASN J 1 14 ? 50.841 62.991 44.437 1.00 60.77 14 ASN J CA 1
ATOM 14439 C C . ASN J 1 14 ? 49.642 62.551 45.269 1.00 70.37 14 ASN J C 1
ATOM 14440 O O . ASN J 1 14 ? 49.228 63.269 46.167 1.00 49.07 14 ASN J O 1
ATOM 14451 N N . LEU J 1 15 ? 49.080 61.381 44.988 1.00 55.13 15 LEU J N 1
ATOM 14452 C CA . LEU J 1 15 ? 47.923 60.919 45.755 1.00 41.16 15 LEU J CA 1
ATOM 14453 C C . LEU J 1 15 ? 48.273 60.683 47.214 1.00 47.27 15 LEU J C 1
ATOM 14454 O O . LEU J 1 15 ? 49.347 60.179 47.528 1.00 49.19 15 LEU J O 1
ATOM 14470 N N . ASP J 1 16 ? 47.346 61.038 48.101 1.00 57.44 16 ASP J N 1
ATOM 14471 C CA . ASP J 1 16 ? 47.459 60.699 49.512 1.00 46.80 16 ASP J CA 1
ATOM 14472 C C . ASP J 1 16 ? 47.387 59.196 49.704 1.00 62.01 16 ASP J C 1
ATOM 14473 O O . ASP J 1 16 ? 46.521 58.544 49.132 1.00 57.66 16 ASP J O 1
ATOM 14482 N N . PRO J 1 17 ? 48.275 58.649 50.543 1.00 58.41 17 PRO J N 1
ATOM 14483 C CA . PRO J 1 17 ? 48.311 57.225 50.905 1.00 68.78 17 PRO J CA 1
ATOM 14484 C C . PRO J 1 17 ? 46.933 56.652 51.228 1.00 56.56 17 PRO J C 1
ATOM 14485 O O . PRO J 1 17 ? 46.542 55.602 50.721 1.00 41.65 17 PRO J O 1
ATOM 14496 N N . ARG J 1 18 ? 46.208 57.342 52.098 1.00 43.85 18 ARG J N 1
ATOM 14497 C CA . ARG J 1 18 ? 44.891 56.888 52.496 1.00 50.33 18 ARG J CA 1
ATOM 14498 C C . ARG J 1 18 ? 43.936 56.939 51.301 1.00 39.82 18 ARG J C 1
ATOM 14499 O O . ARG J 1 18 ? 43.162 56.008 51.073 1.00 39.42 18 ARG J O 1
ATOM 14520 N N . GLU J 1 19 ? 44.017 58.016 50.529 1.00 37.27 19 GLU J N 1
ATOM 14521 C CA . GLU J 1 19 ? 43.173 58.181 49.358 1.00 33.52 19 GLU J CA 1
ATOM 14522 C C . GLU J 1 19 ? 43.499 57.124 48.294 1.00 36.88 19 GLU J C 1
ATOM 14523 O O . GLU J 1 19 ? 42.601 56.567 47.683 1.00 31.70 19 GLU J O 1
ATOM 14535 N N . GLU J 1 20 ? 44.782 56.858 48.082 1.00 35.40 20 GLU J N 1
ATOM 14536 C CA . GLU J 1 20 ? 45.196 55.845 47.110 1.00 34.07 20 GLU J CA 1
ATOM 14537 C C . GLU J 1 20 ? 44.689 54.467 47.546 1.00 32.79 20 GLU J C 1
ATOM 14538 O O . GLU J 1 20 ? 44.224 53.678 46.724 1.00 30.93 20 GLU J O 1
ATOM 14550 N N . GLU J 1 21 ? 44.763 54.200 48.844 1.00 29.49 21 GLU J N 1
ATOM 14551 C CA . GLU J 1 21 ? 44.284 52.947 49.417 1.00 28.50 21 GLU J CA 1
ATOM 14552 C C . GLU J 1 21 ? 42.823 52.752 49.112 1.00 33.26 21 GLU J C 1
ATOM 14553 O O . GLU J 1 21 ? 42.403 51.674 48.664 1.00 28.61 21 GLU J O 1
ATOM 14565 N N . ARG J 1 22 ? 42.038 53.790 49.372 1.00 26.20 22 ARG J N 1
ATOM 14566 C CA . ARG J 1 22 ? 40.603 53.715 49.151 1.00 25.68 22 ARG J CA 1
ATOM 14567 C C . ARG J 1 22 ? 40.309 53.553 47.656 1.00 23.91 22 ARG J C 1
ATOM 14568 O O . ARG J 1 22 ? 39.379 52.862 47.277 1.00 24.70 22 ARG J O 1
ATOM 14589 N N . LEU J 1 23 ? 41.084 54.240 46.824 1.00 22.45 23 LEU J N 1
ATOM 14590 C CA . LEU J 1 23 ? 40.870 54.198 45.379 1.00 23.75 23 LEU J CA 1
ATOM 14591 C C . LEU J 1 23 ? 41.156 52.791 44.866 1.00 22.46 23 LEU J C 1
ATOM 14592 O O . LEU J 1 23 ? 40.379 52.239 44.107 1.00 20.64 23 LEU J O 1
ATOM 14608 N N . LYS J 1 24 ? 42.262 52.205 45.298 1.00 25.98 24 LYS J N 1
ATOM 14609 C CA . LYS J 1 24 ? 42.549 50.819 44.926 1.00 23.11 24 LYS J CA 1
ATOM 14610 C C . LYS J 1 24 ? 41.470 49.878 45.427 1.00 20.17 24 LYS J C 1
ATOM 14611 O O . LYS J 1 24 ? 41.066 48.941 44.709 1.00 19.87 24 LYS J O 1
ATOM 14630 N N . ALA J 1 25 ? 41.007 50.104 46.656 1.00 21.34 25 ALA J N 1
ATOM 14631 C CA . ALA J 1 25 ? 39.946 49.265 47.189 1.00 23.33 25 ALA J CA 1
ATOM 14632 C C . ALA J 1 25 ? 38.6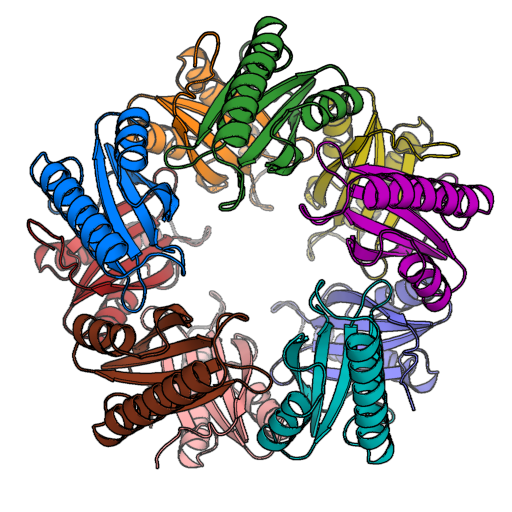62 49.387 46.359 1.00 22.23 25 ALA J C 1
ATOM 14633 O O . ALA J 1 25 ? 37.981 48.385 46.091 1.00 21.68 25 ALA J O 1
ATOM 14640 N N . SER J 1 26 ? 38.324 50.602 45.932 1.00 23.06 26 SER J N 1
ATOM 14641 C CA . SER J 1 26 ? 37.105 50.796 45.148 1.00 20.34 26 SER J CA 1
ATOM 14642 C C . SER J 1 26 ? 37.206 50.111 43.797 1.00 17.70 26 SER J C 1
ATOM 14643 O O . SER J 1 26 ? 36.231 49.520 43.311 1.00 20.26 26 SER J O 1
ATOM 14651 N N . GLU J 1 27 ? 38.385 50.232 43.184 1.00 16.98 27 GLU J N 1
ATOM 14652 C CA . GLU J 1 27 ? 38.664 49.553 41.911 1.00 15.08 27 GLU J CA 1
ATOM 14653 C C . GLU J 1 27 ? 38.469 48.058 42.036 1.00 17.52 27 GLU J C 1
ATOM 14654 O O . GLU J 1 27 ? 37.803 47.456 41.194 1.00 16.61 27 GLU J O 1
ATOM 14666 N N . LYS J 1 28 ? 39.068 47.463 43.059 1.00 19.14 28 LYS J N 1
ATOM 14667 C CA . LYS J 1 28 ? 38.977 46.030 43.262 1.00 22.79 28 LYS J CA 1
ATOM 14668 C C . LYS J 1 28 ? 37.528 45.574 43.496 1.00 21.38 28 LYS J C 1
ATOM 14669 O O . LYS J 1 28 ? 37.096 44.552 42.952 1.00 18.85 28 LYS J O 1
ATOM 14688 N N . ALA J 1 29 ? 36.767 46.340 44.280 1.00 21.79 29 ALA J N 1
ATOM 14689 C CA . ALA J 1 29 ? 35.349 46.029 44.513 1.00 22.68 29 ALA J CA 1
ATOM 14690 C C . ALA J 1 29 ? 34.500 46.129 43.232 1.00 20.43 29 ALA J C 1
ATOM 14691 O O . ALA J 1 29 ? 33.606 45.320 43.016 1.00 19.48 29 ALA J O 1
ATOM 14698 N N . ARG J 1 30 ? 34.783 47.120 42.390 1.00 16.86 30 ARG J N 1
ATOM 14699 C CA . ARG J 1 30 ? 34.053 47.280 41.135 1.00 20.51 30 ARG J CA 1
ATOM 14700 C C . ARG J 1 30 ? 34.357 46.142 40.168 1.00 21.19 30 ARG J C 1
ATOM 14701 O O . ARG J 1 30 ? 33.435 45.620 39.542 1.00 16.92 30 ARG J O 1
ATOM 14722 N N . SER J 1 31 ? 35.631 45.766 40.036 1.00 16.08 31 SER J N 1
ATOM 14723 C CA . SER J 1 31 ? 35.992 44.673 39.128 1.00 13.79 31 SER J CA 1
ATOM 14724 C C . SER J 1 31 ? 35.419 43.359 39.652 1.00 15.43 31 SER J C 1
ATOM 14725 O O . SER J 1 31 ? 35.039 42.503 38.830 1.00 18.87 31 SER J O 1
ATOM 14733 N N . ARG J 1 32 ? 35.305 43.226 40.971 1.00 18.74 32 ARG J N 1
ATOM 14734 C CA . ARG J 1 32 ? 34.687 42.021 41.548 1.00 15.76 32 ARG J CA 1
ATOM 14735 C C . ARG J 1 32 ? 33.235 41.906 41.116 1.00 16.49 32 ARG J C 1
ATOM 14736 O O . ARG J 1 32 ? 32.798 40.867 40.588 1.00 20.52 32 ARG J O 1
ATOM 14757 N N . THR J 1 33 ? 32.484 42.994 41.284 1.00 19.27 33 THR J N 1
ATOM 14758 C CA . THR J 1 33 ? 31.072 43.000 40.886 1.00 18.37 33 THR J CA 1
ATOM 14759 C C . THR J 1 33 ? 30.924 42.654 39.412 1.00 16.30 33 THR J C 1
ATOM 14760 O O . THR J 1 33 ? 30.098 41.839 39.023 1.00 19.51 33 THR J O 1
ATOM 14771 N N . LEU J 1 34 ? 31.710 43.320 38.577 1.00 17.65 34 LEU J N 1
ATOM 14772 C CA . LEU J 1 34 ? 31.648 43.101 37.137 1.00 14.53 34 LEU J CA 1
ATOM 14773 C C . LEU J 1 34 ? 32.037 41.682 36.730 1.00 16.72 34 LEU J C 1
ATOM 14774 O O . LEU J 1 34 ? 31.490 41.137 35.785 1.00 18.10 34 LEU J O 1
ATOM 14790 N N . GLN J 1 35 ? 32.994 41.080 37.418 1.00 16.63 35 GLN J N 1
ATOM 14791 C CA . GLN J 1 35 ? 33.315 39.687 37.131 1.00 17.02 35 GLN J CA 1
ATOM 14792 C C . GLN J 1 35 ? 32.171 38.761 37.627 1.00 17.59 35 GLN J C 1
ATOM 14793 O O . GLN J 1 35 ? 31.807 37.792 36.942 1.00 21.50 35 GLN J O 1
ATOM 14807 N N . GLU J 1 36 ? 31.628 39.030 38.812 1.00 19.68 36 GLU J N 1
ATOM 14808 C CA . GLU J 1 36 ? 30.544 38.168 39.330 1.00 21.77 36 GLU J CA 1
ATOM 14809 C C . GLU J 1 36 ? 29.307 38.165 38.403 1.00 28.56 36 GLU J C 1
ATOM 14810 O O . GLU J 1 36 ? 28.620 37.140 38.252 1.00 23.95 36 GLU J O 1
ATOM 14822 N N . GLN J 1 37 ? 29.031 39.320 37.801 1.00 23.14 37 GLN J N 1
ATOM 14823 C CA . GLN J 1 37 ? 27.882 39.523 36.930 1.00 21.20 37 GLN J CA 1
ATOM 14824 C C . GLN J 1 37 ? 28.139 38.998 35.514 1.00 24.98 37 GLN J C 1
ATOM 14825 O O . GLN J 1 37 ? 27.213 38.844 34.709 1.00 24.15 37 GLN J O 1
ATOM 14839 N N . GLY J 1 38 ? 29.400 38.740 35.205 1.00 20.61 38 GLY J N 1
ATOM 14840 C CA . GLY J 1 38 ? 29.760 38.087 33.955 1.00 22.28 38 GLY J CA 1
ATOM 14841 C C . GLY J 1 38 ? 30.241 39.025 32.855 1.00 22.27 38 GLY J C 1
ATOM 14842 O O . GLY J 1 38 ? 30.729 38.547 31.834 1.00 20.11 38 GLY J O 1
ATOM 14846 N N . GLN J 1 39 ? 30.063 40.329 33.014 1.00 16.65 39 GLN J N 1
ATOM 14847 C CA . GLN J 1 39 ? 30.504 41.269 31.968 1.00 17.10 39 GLN J CA 1
ATOM 14848 C C . GLN J 1 39 ? 32.024 41.283 31.837 1.00 20.29 39 GLN J C 1
ATOM 14849 O O . GLN J 1 39 ? 32.562 41.370 30.728 1.00 17.20 39 GLN J O 1
ATOM 14863 N N . TRP J 1 40 ? 32.726 41.204 32.960 1.00 14.64 40 TRP J N 1
ATOM 14864 C CA . TRP J 1 40 ? 34.188 41.139 32.955 1.00 13.99 40 TRP J CA 1
ATOM 14865 C C . TRP J 1 40 ? 34.545 39.671 32.991 1.00 19.45 40 TRP J C 1
ATOM 14866 O O . TRP J 1 40 ? 34.559 39.059 34.066 1.00 18.77 40 TRP J O 1
ATOM 14887 N N . ARG J 1 41 ? 34.781 39.080 31.815 1.00 12.88 41 ARG J N 1
ATOM 14888 C CA . ARG J 1 41 ? 34.833 37.620 31.717 1.00 15.16 41 ARG J CA 1
ATOM 14889 C C . ARG J 1 41 ? 36.169 37.048 32.151 1.00 16.69 41 ARG J C 1
ATOM 14890 O O . ARG J 1 41 ? 36.205 36.139 32.985 1.00 19.12 41 ARG J O 1
ATOM 14911 N N . TYR J 1 42 ? 37.255 37.591 31.592 1.00 15.42 42 TYR J N 1
ATOM 14912 C CA . TYR J 1 42 ? 38.614 37.210 31.952 1.00 15.55 42 TYR J CA 1
ATOM 14913 C C . TYR J 1 42 ? 39.421 38.424 32.354 1.00 14.18 42 TYR J C 1
ATOM 14914 O O . TYR J 1 42 ? 39.223 39.530 31.814 1.00 15.90 42 TYR J O 1
ATOM 14932 N N . LEU J 1 43 ? 40.354 38.214 33.282 1.00 13.97 43 LEU J N 1
ATOM 14933 C CA . LEU J 1 43 ? 41.176 39.287 33.838 1.00 14.42 43 LEU J CA 1
ATOM 14934 C C . LEU J 1 43 ? 42.531 38.696 34.157 1.00 17.02 43 LEU J C 1
ATOM 14935 O O . LEU J 1 43 ? 42.623 37.782 35.000 1.00 19.50 43 LEU J O 1
ATOM 14951 N N . TRP J 1 44 ? 43.559 39.182 33.475 1.00 13.33 44 TRP J N 1
ATOM 14952 C CA . TRP J 1 44 ? 44.923 38.741 33.689 1.00 13.02 44 TRP J CA 1
ATOM 14953 C C . TRP J 1 44 ? 45.834 39.912 33.885 1.00 14.94 44 TRP J C 1
ATOM 14954 O O . TRP J 1 44 ? 45.561 41.043 33.474 1.00 16.77 44 TRP J O 1
ATOM 14975 N N . ARG J 1 45 ? 46.926 39.644 34.574 1.00 18.75 45 ARG J N 1
ATOM 14976 C CA . ARG J 1 45 ? 47.974 40.627 34.740 1.00 19.01 45 ARG J CA 1
ATOM 14977 C C . ARG J 1 45 ? 49.006 40.486 33.663 1.00 16.18 45 ARG J C 1
ATOM 14978 O O . ARG J 1 45 ? 49.477 39.406 33.348 1.00 17.64 45 ARG J O 1
ATOM 14999 N N . THR J 1 46 ? 49.374 41.605 33.070 1.00 19.03 46 THR J N 1
ATOM 15000 C CA . THR J 1 46 ? 50.488 41.639 32.173 1.00 17.84 46 THR J CA 1
ATOM 15001 C C . THR J 1 46 ? 51.808 41.464 32.961 1.00 19.10 46 THR J C 1
ATOM 15002 O O . THR J 1 46 ? 52.187 42.345 33.695 1.00 18.33 46 THR J O 1
ATOM 15013 N N . THR J 1 47 ? 52.482 40.340 32.778 1.00 18.17 47 THR J N 1
ATOM 15014 C CA . THR J 1 47 ? 53.625 39.970 33.620 1.00 17.17 47 THR J CA 1
ATOM 15015 C C . THR J 1 47 ? 54.693 41.048 33.577 1.00 19.83 47 THR J C 1
ATOM 15016 O O . THR J 1 47 ? 55.141 41.442 32.490 1.00 18.36 47 THR J O 1
ATOM 15027 N N . GLY J 1 48 ? 55.156 41.452 34.755 1.00 18.23 48 GLY J N 1
ATOM 15028 C CA . GLY J 1 48 ? 56.086 42.549 34.871 1.00 17.80 48 GLY J CA 1
ATOM 15029 C C . GLY J 1 48 ? 55.570 43.964 34.834 1.00 23.09 48 GLY J C 1
ATOM 15030 O O . GLY J 1 48 ? 56.359 44.881 34.980 1.00 20.25 48 GLY J O 1
ATOM 15034 N N . LYS J 1 49 ? 54.268 44.155 34.634 1.00 16.51 49 LYS J N 1
ATOM 15035 C CA . LYS J 1 49 ? 53.723 45.494 34.439 1.00 16.60 49 LYS J CA 1
ATOM 15036 C C . LYS J 1 49 ? 52.470 45.741 35.275 1.00 19.52 49 LYS J C 1
ATOM 15037 O O . LYS J 1 49 ? 51.832 44.790 35.700 1.00 23.77 49 LYS J O 1
ATOM 15056 N N . TYR J 1 50 ? 52.180 47.013 35.569 1.00 19.70 50 TYR J N 1
ATOM 15057 C CA . TYR J 1 50 ? 50.934 47.405 36.257 1.00 21.00 50 TYR J CA 1
ATOM 15058 C C . TYR J 1 50 ? 49.868 47.638 35.208 1.00 19.40 50 TYR J C 1
ATOM 15059 O O . TYR J 1 50 ? 49.628 48.775 34.703 1.00 23.63 50 TYR J O 1
ATOM 15077 N N . GLY J 1 51 ? 49.286 46.549 34.782 1.00 22.24 51 GLY J N 1
ATOM 15078 C CA . GLY J 1 51 ? 48.190 46.655 33.847 1.00 28.09 51 GLY J CA 1
ATOM 15079 C C . GLY J 1 51 ? 47.430 45.368 33.861 1.00 34.39 51 GLY J C 1
ATOM 15080 O O . GLY J 1 51 ? 47.744 44.443 34.609 1.00 27.85 51 GLY J O 1
ATOM 15084 N N . ASN J 1 52 ? 46.421 45.305 33.013 1.00 21.14 52 ASN J N 1
ATOM 15085 C CA . ASN J 1 52 ? 45.738 44.078 32.813 1.00 18.99 52 ASN J CA 1
ATOM 15086 C C . ASN J 1 52 ? 45.393 43.869 31.362 1.00 17.68 52 ASN J C 1
ATOM 15087 O O . ASN J 1 52 ? 45.360 44.842 30.574 1.00 19.59 52 ASN J O 1
ATOM 15098 N N . ILE J 1 53 ? 45.215 42.602 31.016 1.00 15.47 53 ILE J N 1
ATOM 15099 C CA . ILE J 1 53 ? 44.578 42.198 29.784 1.00 14.19 53 ILE J CA 1
ATOM 15100 C C . ILE J 1 53 ? 43.311 41.525 30.195 1.00 15.92 53 ILE J C 1
ATOM 15101 O O . ILE J 1 53 ? 43.295 40.620 31.058 1.00 17.86 53 ILE J O 1
ATOM 15117 N N . SER J 1 54 ? 42.225 41.956 29.565 1.00 13.81 54 SER J N 1
ATOM 15118 C CA . SER J 1 54 ? 40.891 41.481 29.926 1.00 13.68 54 SER J CA 1
ATOM 15119 C C . SER J 1 54 ? 40.074 41.100 28.714 1.00 15.04 54 SER J C 1
ATOM 15120 O O . SER J 1 54 ? 40.347 41.550 27.591 1.00 14.14 54 SER J O 1
ATOM 15128 N N . VAL J 1 55 ? 39.092 40.241 28.958 1.00 14.32 55 VAL J N 1
ATOM 15129 C CA . VAL J 1 55 ? 38.039 39.996 27.999 1.00 11.95 55 VAL J CA 1
ATOM 15130 C C . VAL J 1 55 ? 36.694 40.383 28.602 1.00 17.83 55 VAL J C 1
ATOM 15131 O O . VAL J 1 55 ? 36.331 39.926 29.693 1.00 16.50 55 VAL J O 1
ATOM 15144 N N . PHE J 1 56 ? 35.952 41.230 27.899 1.00 14.23 56 PHE J N 1
ATOM 15145 C CA . PHE J 1 56 ? 34.622 41.638 28.333 1.00 12.99 56 PHE J CA 1
ATOM 15146 C C . PHE J 1 56 ? 33.557 41.009 27.464 1.00 15.29 56 PHE J C 1
ATOM 15147 O O . PHE J 1 56 ? 33.747 40.834 26.267 1.00 16.52 56 PHE J O 1
ATOM 15164 N N . ASP J 1 57 ? 32.414 40.687 28.071 1.00 15.19 57 ASP J N 1
ATOM 15165 C CA . ASP J 1 57 ? 31.308 40.054 27.362 1.00 15.18 57 ASP J CA 1
ATOM 15166 C C . ASP J 1 57 ? 30.083 40.926 27.602 1.00 15.18 57 ASP J C 1
ATOM 15167 O O . ASP J 1 57 ? 29.480 40.866 28.699 1.00 20.44 57 ASP J O 1
ATOM 15176 N N . VAL J 1 58 ? 29.744 41.792 26.656 1.00 15.98 58 VAL J N 1
ATOM 15177 C CA . VAL J 1 58 ? 28.656 42.744 26.868 1.00 15.73 58 VAL J CA 1
ATOM 15178 C C . VAL J 1 58 ? 27.787 42.796 25.631 1.00 20.74 58 VAL J C 1
ATOM 15179 O O . VAL J 1 58 ? 28.164 42.266 24.595 1.00 23.08 58 VAL J O 1
ATOM 15192 N N . ASN J 1 59 ? 26.657 43.488 25.712 1.00 17.27 59 ASN J N 1
ATOM 15193 C CA . ASN J 1 59 ? 25.677 43.403 24.628 1.00 16.89 59 ASN J CA 1
ATOM 15194 C C . ASN J 1 59 ? 25.797 44.518 23.584 1.00 17.38 59 ASN J C 1
ATOM 15195 O O . ASN J 1 59 ? 25.106 44.476 22.546 1.00 21.01 59 ASN J O 1
ATOM 15206 N N . SER J 1 60 ? 26.645 45.505 23.846 1.00 16.65 60 SER J N 1
ATOM 15207 C CA . SER J 1 60 ? 26.811 46.631 22.901 1.00 16.71 60 SER J CA 1
ATOM 15208 C C . SER J 1 60 ? 28.077 47.401 23.189 1.00 13.55 60 SER J C 1
ATOM 15209 O O . SER J 1 60 ? 28.613 47.339 24.290 1.00 14.78 60 SER J O 1
ATOM 15217 N N . HIS J 1 61 ? 28.533 48.196 22.230 1.00 13.05 61 HIS J N 1
ATOM 15218 C CA . HIS J 1 61 ? 29.682 49.063 22.503 1.00 16.01 61 HIS J CA 1
ATOM 15219 C C . HIS J 1 61 ? 29.342 50.056 23.596 1.00 16.84 61 HIS J C 1
ATOM 15220 O O . HIS J 1 61 ? 30.184 50.385 24.442 1.00 13.80 61 HIS J O 1
ATOM 15235 N N . ASP J 1 62 ? 28.126 50.594 23.564 1.00 13.57 62 ASP J N 1
ATOM 15236 C CA . ASP J 1 62 ? 27.717 51.570 24.559 1.00 15.58 62 ASP J CA 1
ATOM 15237 C C . ASP J 1 62 ? 27.775 50.994 25.987 1.00 17.14 62 ASP J C 1
ATOM 15238 O O . ASP J 1 62 ? 28.157 51.693 26.903 1.00 17.59 62 ASP J O 1
ATOM 15247 N N . GLU J 1 63 ? 27.424 49.727 26.162 1.00 15.41 63 GLU J N 1
ATOM 15248 C CA . GLU J 1 63 ? 27.468 49.111 27.480 1.00 15.40 63 GLU J CA 1
ATOM 15249 C C . GLU J 1 63 ? 28.930 48.996 27.907 1.00 14.92 63 GLU J C 1
ATOM 15250 O O . GLU J 1 63 ? 29.280 49.281 29.050 1.00 16.67 63 GLU J O 1
ATOM 15262 N N .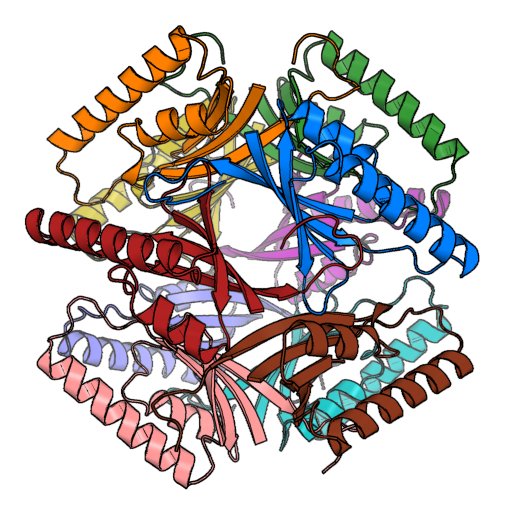 LEU J 1 64 ? 29.815 48.610 26.983 1.00 13.18 64 LEU J N 1
ATOM 15263 C CA . LEU J 1 64 ? 31.212 48.508 27.357 1.00 13.40 64 LEU J CA 1
ATOM 15264 C C . LEU J 1 64 ? 31.755 49.875 27.764 1.00 15.94 64 LEU J C 1
ATOM 15265 O O . LEU J 1 64 ? 32.526 50.003 28.735 1.00 13.77 64 LEU J O 1
ATOM 15281 N N . HIS J 1 65 ? 31.411 50.897 26.979 1.00 13.03 65 HIS J N 1
ATOM 15282 C CA . HIS J 1 65 ? 31.870 52.211 27.298 1.00 13.36 65 HIS J CA 1
ATOM 15283 C C . HIS J 1 65 ? 31.456 52.646 28.719 1.00 15.26 65 HIS J C 1
ATOM 15284 O O . HIS J 1 65 ? 32.279 53.171 29.488 1.00 14.82 65 HIS J O 1
ATOM 15299 N N . GLU J 1 66 ? 30.180 52.438 29.061 1.00 14.28 66 GLU J N 1
ATOM 15300 C CA . GLU J 1 66 ? 29.688 52.837 30.377 1.00 15.49 66 GLU J CA 1
ATOM 15301 C C . GLU J 1 66 ? 30.423 52.080 31.491 1.00 16.34 66 GLU J C 1
ATOM 15302 O O . GLU J 1 66 ? 30.752 52.652 32.527 1.00 16.92 66 GLU J O 1
ATOM 15314 N N . ILE J 1 67 ? 30.719 50.806 31.252 1.00 13.97 67 ILE J N 1
ATOM 15315 C CA . ILE J 1 67 ? 31.416 50.016 32.240 1.00 11.80 67 ILE J CA 1
ATOM 15316 C C . ILE J 1 67 ? 32.823 50.538 32.482 1.00 15.33 67 ILE J C 1
ATOM 15317 O O . ILE J 1 67 ? 33.234 50.744 33.644 1.00 15.82 67 ILE J O 1
ATOM 15333 N N . LEU J 1 68 ? 33.552 50.822 31.399 1.00 12.34 68 LEU J N 1
ATOM 15334 C CA . LEU J 1 68 ? 34.921 51.265 31.534 1.00 11.82 68 LEU J CA 1
ATOM 15335 C C . LEU J 1 68 ? 34.973 52.662 32.166 1.00 14.19 68 LEU J C 1
ATOM 15336 O O . LEU J 1 68 ? 35.784 52.921 33.070 1.00 13.81 68 LEU J O 1
ATOM 15352 N N . TRP J 1 69 ? 34.075 53.525 31.718 1.00 15.26 69 TRP J N 1
ATOM 15353 C CA . TRP J 1 69 ? 34.004 54.906 32.221 1.00 15.69 69 TRP J CA 1
ATOM 15354 C C . TRP J 1 69 ? 33.737 54.936 33.731 1.00 16.13 69 TRP J C 1
ATOM 15355 O O . TRP J 1 69 ? 34.183 55.883 34.439 1.00 20.53 69 TRP J O 1
ATOM 15376 N N . SER J 1 70 ? 33.001 53.933 34.211 1.00 15.52 70 SER J N 1
ATOM 15377 C CA . SER J 1 70 ? 32.610 53.807 35.619 1.00 17.25 70 SER J CA 1
ATOM 15378 C C . SER J 1 70 ? 33.740 53.367 36.530 1.00 23.29 70 SER J C 1
ATOM 15379 O O . SER J 1 70 ? 33.597 53.425 37.759 1.00 20.09 70 SER J O 1
ATOM 15387 N N . LEU J 1 71 ? 34.830 52.842 35.972 1.00 16.61 71 LEU J N 1
ATOM 15388 C CA . LEU J 1 71 ? 35.897 52.301 36.819 1.00 18.41 71 LEU J CA 1
ATOM 15389 C C . LEU J 1 71 ? 36.531 53.429 37.617 1.00 16.56 71 LEU J C 1
ATOM 15390 O O . LEU J 1 71 ? 36.882 54.474 37.059 1.00 16.23 71 LEU J O 1
ATOM 15406 N N . PRO J 1 72 ? 36.723 53.219 38.915 1.00 18.02 72 PRO J N 1
ATOM 15407 C CA . PRO J 1 72 ? 37.449 54.206 39.713 1.00 18.62 72 PRO J CA 1
ATOM 15408 C C . PRO J 1 72 ? 38.803 54.620 39.120 1.00 20.42 72 PRO J C 1
ATOM 15409 O O . PRO J 1 72 ? 39.170 55.792 39.206 1.00 20.34 72 PRO J O 1
ATOM 15420 N N . PHE J 1 73 ? 39.504 53.679 38.482 1.00 16.47 73 PHE J N 1
ATOM 15421 C CA . PHE J 1 73 ? 40.783 53.973 37.849 1.00 17.50 73 PHE J CA 1
ATOM 15422 C C . PHE J 1 73 ? 40.703 54.741 36.519 1.00 17.22 73 PHE J C 1
ATOM 15423 O O . PHE J 1 73 ? 41.724 55.157 36.006 1.00 17.89 73 PHE J O 1
ATOM 15440 N N . PHE J 1 74 ? 39.518 54.890 35.939 1.00 16.34 74 PHE J N 1
ATOM 15441 C CA . PHE J 1 74 ? 39.400 55.379 34.556 1.00 18.51 74 PHE J CA 1
ATOM 15442 C C . PHE J 1 74 ? 40.257 56.607 34.182 1.00 16.57 74 PHE J C 1
ATOM 15443 O O . PHE J 1 74 ? 40.921 56.591 33.136 1.00 17.43 74 PHE J O 1
ATOM 15460 N N . PRO J 1 75 ? 40.244 57.664 35.018 1.00 16.61 75 PRO J N 1
ATOM 15461 C CA . PRO J 1 75 ? 41.060 58.849 34.661 1.00 20.54 75 PRO J CA 1
ATOM 15462 C C . PRO J 1 75 ? 42.558 58.570 34.539 1.00 21.38 75 PRO J C 1
ATOM 15463 O O . PRO J 1 75 ? 43.317 59.380 34.002 1.00 24.31 75 PRO J O 1
ATOM 15474 N N . TYR J 1 76 ? 43.000 57.443 35.074 1.00 18.89 76 TYR J N 1
ATOM 15475 C CA . TYR J 1 76 ? 44.413 57.070 35.125 1.00 18.36 76 TYR J CA 1
ATOM 15476 C C . TYR J 1 76 ? 44.743 55.895 34.205 1.00 18.33 76 TYR J C 1
ATOM 15477 O O . TYR J 1 76 ? 45.862 55.372 34.233 1.00 20.29 76 TYR J O 1
ATOM 15495 N N . LEU J 1 77 ? 43.767 55.472 33.405 1.00 18.43 77 LEU J N 1
ATOM 15496 C CA . LEU J 1 77 ? 43.965 54.362 32.488 1.00 17.27 77 LEU J CA 1
ATOM 15497 C C . LEU J 1 77 ? 44.229 54.774 31.047 1.00 14.24 77 LEU J C 1
ATOM 15498 O O . LEU J 1 77 ? 43.674 55.761 30.546 1.00 18.23 77 LEU J O 1
ATOM 15514 N N . THR J 1 78 ? 45.085 53.983 30.394 1.00 19.98 78 THR J N 1
ATOM 15515 C CA . THR J 1 78 ? 45.189 53.979 28.935 1.00 16.80 78 THR J CA 1
ATOM 15516 C C . THR J 1 78 ? 44.597 52.662 28.461 1.00 14.02 78 THR J C 1
ATOM 15517 O O . THR J 1 78 ? 45.050 51.593 28.865 1.00 21.02 78 THR J O 1
ATOM 15528 N N . ILE J 1 79 ? 43.548 52.760 27.664 1.00 14.54 79 ILE J N 1
ATOM 15529 C CA . ILE J 1 79 ? 42.782 51.574 27.284 1.00 14.53 79 ILE J CA 1
ATOM 15530 C C . ILE J 1 79 ? 42.823 51.353 25.787 1.00 16.48 79 ILE J C 1
ATOM 15531 O O . ILE J 1 79 ? 42.660 52.312 25.007 1.00 19.67 79 ILE J O 1
ATOM 15547 N N . ASP J 1 80 ? 43.074 50.110 25.380 1.00 14.43 80 ASP J N 1
ATOM 15548 C CA . ASP J 1 80 ? 42.896 49.678 23.988 1.00 14.51 80 ASP J CA 1
ATOM 15549 C C . ASP J 1 80 ? 41.757 48.656 23.933 1.00 20.99 80 ASP J C 1
ATOM 15550 O O . ASP J 1 80 ? 41.719 47.741 24.765 1.00 18.43 80 ASP J O 1
ATOM 15559 N N . VAL J 1 81 ? 40.838 48.835 22.981 1.00 15.69 81 VAL J N 1
ATOM 15560 C CA . VAL J 1 81 ? 39.650 47.987 22.826 1.00 14.50 81 VAL J CA 1
ATOM 15561 C C . VAL J 1 81 ? 39.657 47.302 21.460 1.00 15.66 81 VAL J C 1
ATOM 15562 O O . VAL J 1 81 ? 39.706 47.987 20.421 1.00 19.98 81 VAL J O 1
ATOM 15575 N N . GLU J 1 82 ? 39.588 45.966 21.447 1.00 11.88 82 GLU J N 1
ATOM 15576 C CA . GLU J 1 82 ? 39.601 45.206 20.203 1.00 11.09 82 GLU J CA 1
ATOM 15577 C C . GLU J 1 82 ? 38.437 44.232 20.148 1.00 15.43 82 GLU J C 1
ATOM 15578 O O . GLU J 1 82 ? 38.354 43.293 20.945 1.00 14.44 82 GLU J O 1
ATOM 15590 N N . PRO J 1 83 ? 37.520 44.432 19.202 1.00 13.69 83 PRO J N 1
ATOM 15591 C CA . PRO J 1 83 ? 36.418 43.474 19.033 1.00 13.54 83 PRO J CA 1
ATOM 15592 C C . PRO J 1 83 ? 36.921 42.119 18.595 1.00 16.97 83 PRO J C 1
ATOM 15593 O O . PRO J 1 83 ? 37.757 42.025 17.686 1.00 17.01 83 PRO J O 1
ATOM 15604 N N . LEU J 1 84 ? 36.393 41.070 19.228 1.00 15.70 84 LEU J N 1
ATOM 15605 C CA . LEU J 1 84 ? 36.711 39.678 18.914 1.00 15.55 84 LEU J CA 1
ATOM 15606 C C . LEU J 1 84 ? 35.531 39.002 18.241 1.00 16.63 84 LEU J C 1
ATOM 15607 O O . LEU J 1 84 ? 34.372 39.197 18.637 1.00 16.99 84 LEU J O 1
ATOM 15623 N N . SER J 1 85 ? 35.839 38.166 17.256 1.00 14.30 85 SER J N 1
ATOM 15624 C CA . SER J 1 85 ? 34.826 37.401 16.539 1.00 13.54 85 SER J CA 1
ATOM 15625 C C . SER J 1 85 ? 35.019 35.918 16.786 1.00 16.77 85 SER J C 1
ATOM 15626 O O . SER J 1 85 ? 36.103 35.484 17.153 1.00 17.91 85 SER J O 1
ATOM 15634 N N . HIS J 1 86 ? 33.951 35.159 16.594 1.00 16.74 86 HIS J N 1
ATOM 15635 C CA . HIS J 1 86 ? 34.033 33.697 16.668 1.00 19.15 86 HIS J CA 1
ATOM 15636 C C . HIS J 1 86 ? 34.970 33.179 15.602 1.00 22.20 86 HIS J C 1
ATOM 15637 O O . HIS J 1 86 ? 34.852 33.552 14.437 1.00 23.91 86 HIS J O 1
ATOM 15652 N N . HIS J 1 87 ? 35.905 32.314 16.006 1.00 16.85 87 HIS J N 1
ATOM 15653 C CA . HIS J 1 87 ? 36.846 31.705 15.075 1.00 14.86 87 HIS J CA 1
ATOM 15654 C C . HIS J 1 87 ? 36.252 30.399 14.554 1.00 17.55 87 HIS J C 1
ATOM 15655 O O . HIS J 1 87 ? 35.770 29.583 15.332 1.00 17.18 87 HIS J O 1
ATOM 15670 N N . PRO J 1 88 ? 36.248 30.212 13.234 1.00 19.97 88 PRO J N 1
ATOM 15671 C CA . PRO J 1 88 ? 35.617 29.013 12.667 1.00 21.52 88 PRO J CA 1
ATOM 15672 C C . PRO J 1 88 ? 36.226 27.690 13.141 1.00 21.51 88 PRO J C 1
ATOM 15673 O O . PRO J 1 88 ? 35.556 26.652 13.122 1.00 22.33 88 PRO J O 1
ATOM 15684 N N . ALA J 1 89 ? 37.510 27.693 13.467 1.00 19.91 89 ALA J N 1
ATOM 15685 C CA . ALA J 1 89 ? 38.161 26.532 14.079 1.00 18.55 89 ALA J CA 1
ATOM 15686 C C . ALA J 1 89 ? 38.011 26.338 15.594 1.00 20.25 89 ALA J C 1
ATOM 15687 O O . ALA J 1 89 ? 38.605 25.407 16.164 1.00 16.54 89 ALA J O 1
ATOM 15694 N N . ARG J 1 90 ? 37.224 27.175 16.246 1.00 19.07 90 ARG J N 1
ATOM 15695 C CA . ARG J 1 90 ? 37.044 27.037 17.706 1.00 17.76 90 ARG J CA 1
ATOM 15696 C C . ARG J 1 90 ? 36.256 25.779 18.025 1.00 21.01 90 ARG J C 1
ATOM 15697 O O . ARG J 1 90 ? 35.179 25.557 17.461 1.00 25.96 90 ARG J O 1
ATOM 15718 N N . VAL J 1 91 ? 36.799 24.929 18.891 1.00 20.32 91 VAL J N 1
ATOM 15719 C CA . VAL J 1 91 ? 36.089 23.731 19.332 1.00 24.61 91 VAL J CA 1
ATOM 15720 C C . VAL J 1 91 ? 35.307 24.024 20.612 1.00 34.47 91 VAL J C 1
ATOM 15721 O O . VAL J 1 91 ? 35.865 24.608 21.544 1.00 32.48 91 VAL J O 1
#

Organism: Rhodococcus opacus (NCBI:txid37919)

Foldseek 3Di:
DKKKKKKAFDDDPPQDPVSVVVLVVQQVVLVVVCCVVCQFPDWDDDPPGRIIITMGDDDDPVVVVVSLVPGSRNVGIDMDMGDDDDDPPDDDDD/DKKKKKKAFDDDPPDDVVVVVVLVVQLVVLVVVCCVVCQFPDWADDVPGRIIITMGDDDDPVVVVVSLVPGSRNVGIDMDIGDDDDDPPDDDDD/DKKKKFKAFDDDPPPDPVVVVVLVVQQVVLVVVCCVVCQFPDWAPPPPGDGTITMGDDDDPVVVVVSLVPGSRNVGIDMDMGDDDDDPPDDDDD/DKKKKKKAFDDDPPDDPVNVVVLVVQQVVLVVVCCVVCQFPDWAPDPPGRIIITMGDDDDPVVVVVSLVPGSRNVGIDMDMDDDDDDPPDDDDD/DKKKKKKAFDDDPPQDVVNVVVLVVQLVVLVVVCCVVCQFPDWADDPPGRIIITMGDDDDPVVVVVSLCPGSRNVGMDMDMGDDDDDPPDDDDD/DKKKKKKAFDDDPPDDPVVVVVLVVQQVVLLVVCCVVCQFPDWDDDPPGRIIITMGDDDDVVVVVVSLVPRSRNVGIDMDMGDDDDDPPDDDDD/DKKKKKKAFDDDPPDDVVVVVVLVVQLVVLVVVCCVVCQFPDWADDPPGRIIITMGDDDDPVVVVVSLCPGSRNVGIDMDMDDDDDDPPDDDDD/DKKKKWKAFDDDPPPDPVVVVVLVVQQVVLVVVCCVVCQFPAWADDPPGHTIITMGDDDDPVVVVVSLCPGSRNVGIDMDIGDDDDDPPDDD/DKKKKKKAFDDDPPPDPVNVVVLVVQQVVLVVVQCVVCQFPDWDPDPPGPIIITMGDDDDPVVVVCSLCPGSRNVGIDMDMGDDDDDPVDD/DKKKKKKAFDDDPPDDPVRVVVLVVQLVVLVVVCCVVCQFPDWADDPPGRIIITMGDDDDPVVVVVSLCPGSRNVGIDMDIGDDDDDPPDD

CATH classification: 3.30.70.1060

Sequence (932 aa):
MLYLVRMTVNLPRNLDPREEERLKASEKARSRTLQEQQGQWRYLWRTTGKYGNISVFDVNSHDELHEILWSLPFFPYLTIDVEPLSHHPARVGKDMLYLVRMTVNLPRNLDPREEERLKASEKARSRTLQEQGQWRRYLWRTTGKYGNISVFDVNSHDELHEILWSLPFFPYLTIDVEPLSHHPARVGKDMLYLVRMTVNLPRNLDPREEERLKASEKARSRTLQEQGQWRRYLWRTTGKYGNISVFDVNSHDELHEILWSLPFFPYLTIDVEPLSHHPARVGKDMLYLVRMTVNLPRNLDPREEERLKASEKARSRTLQEQGQWRYLWRTTGKYGNISVFDVNSHDELHEILWSLPFFPYLTIDVEPLSHHPARVGKDMLYLVRMTVNLPRNLDPREEERLKASEKARSRTLQEQGQWRYLWRTTGKYGNISVFDVNSHDELHEILWSLPFFPYLTIDVEPLSHHPARVGKDMLYLVRMTVNLPRNLDPREEERLKASEKARSRTLQEQGQWRRYLWRTTGKYGNISVFDVNSHDELHEILWSLPFFPYLTIDVEPLSHHPARVGKDMLYLVRMTVNLPRNLDPREEERLKASEKARSRTLQEQQGQWRYLWRTTGKYGNISVFDVNSHDELHEILWSLPFFPYLTIDVEPLSHHPARVGKDMLYLVRMTVNLPRNLDPREEERLKASEKARSRTLQEQGQWRYLWRTTGKYGNISVFDVNSHDELHEILWSLPFFPYLTIDVEPLSHHPARVGMLYLVRMTVNLPRNLDPREEERLKASEKARSRTTLQEQGQWRYLWRTTGKYGNISVFDVNSHDELHEILWSLPFFPYLTIDVEPLSHHPARVMLYLVRMTVNLPRNLDPREEERLKASEKARSRTLQEQGQWRYLWRTTGKYGNISVFDVNSHDELHEILWSLPFFPYLTIDVEPLSHHPARV

B-factor: mean 27.17, std 14.87, range [7.0, 123.34]